Protein 8AY4 (pdb70)

Solvent-accessible surface area: 33310 Å² total; per-residue (Å²): 94,99,4,66,63,25,84,46,22,116,102,110,142,74,162,86,68,80,14,50,23,17,5,4,28,13,108,27,2,22,79,93,6,39,61,42,33,114,26,196,105,74,129,20,69,29,63,25,49,34,0,6,6,17,19,8,4,6,60,8,15,25,8,34,76,19,122,13,95,2,32,71,110,73,2,70,113,103,0,44,36,61,28,56,46,14,40,18,25,37,5,102,8,6,4,13,7,5,11,0,0,0,2,16,7,12,5,16,24,2,1,29,10,51,35,61,61,88,26,188,84,32,34,122,1,22,2,1,4,1,26,5,42,76,85,17,74,78,3,110,18,3,76,20,146,6,18,136,38,85,132,40,20,31,46,99,16,69,101,70,69,61,97,13,54,24,7,23,5,2,35,10,152,6,4,0,29,17,18,4,20,0,0,6,54,100,126,32,134,83,2,0,0,30,13,43,34,97,36,16,19,26,2,5,29,0,38,31,114,146,41,149,34,107,0,40,3,27,3,97,9,41,6,6,0,22,106,16,72,1,10,4,20,4,2,12,0,5,17,34,11,17,48,2,42,49,1,2,3,58,58,96,140,134,62,30,106,18,22,12,87,67,32,128,96,16,42,72,53,98,127,60,152,45,91,73,28,96,28,94,29,83,6,136,49,6,28,98,19,58,39,0,68,55,51,188,21,91,78,40,49,122,178,35,43,77,31,171,69,199,27,36,100,22,76,77,54,0,13,61,11,30,75,9,70,85,18,84,2,25,77,84,21,82,0,4,2,3,0,4,3,7,0,1,83,109,22,34,75,1,0,78,21,3,29,98,26,121,39,0,21,6,2,5,7,2,12,2,50,2,103,34,53,147,69,8,3,1,6,0,6,3,0,0,2,2,0,2,1,3,0,1,32,69,37,20,106,24,20,5,13,49,103,37,1,11,23,2,42,97,12,11,69,6,92,98,112,123,64,136,57,71,54,63,10,1,10,44,49,14,1,0,4,2,0,0,0,6,1,0,2,5,3,16,2,14,14,2,7,0,3,16,34,24,5,45,6,0,15,2,25,0,2,19,7,2,0,32,20,11,13,17,9,22,7,0,0,10,2,0,5,4,2,4,7,1,0,34,3,59,20,67,57,104,107,103,49,7,83,3,35,2,12,6,0,0,1,23,0,1,1,6,39,79,108,77,82,68,166,124,150,130,128,187,140,88,126,55,67,55,90,42,88,50,62,13,93,123,42,10,72,23,22,33,79,236,87,127,33,45,143,89,19,94,10,13,5,102,10,105,6,0,14,67,4,2,59,30,10,0,1,9,2,0,7,2,17,113,103,76,24,90,18,22,25,0,1,0,12,52,5,71,5,92,67,128,27,71,68,42,24,1,0,12,56,8,2,7,10,11,68,2,13,4,3,2,4,4,2,4,4,0,0,8,0,44,47,10,8,1,8,14,2,11,0,6,6,9,2,0,0,18,37,0,76,12,96,6,4,1,1,7,14,56,43,88,118,83,28,10,115,69,75,125,54,2,102,156,16,56,50,24,73,1,108,14,30,167,78,6,0,3,3,9,4,15,16,53,110,17,118,67,131,40,39,62,0,48,20,67,252,51,52,3,0,36,8,0,0,5,8,54,51,100,3,80,35,40,107,143,6,6,104,39,1,39,2,5,5,4,5,0,1,1,98,21,1,0,0,90,89,16,69,91,17,111,20,29,122,72,74,63,100,11,50,116,101,113,41,119,209,38,132,115,126,98,111,73,166,56,181,47,90,32,2,40,17,38,41,198,97

B-factor: mean 170.9, std 26.36, range [111.95, 255.02]

GO terms:
  GO:0039606 symbiont-mediated suppression of host translation initiation (P, IDA)
  GO:0039520 symbiont-mediated activation of host autophagy (P, IDA)

Sequence (781 aa):
LVVPNINSSNPTTSNSAPALDAAETGHTSSVQPEDVIETRYVQTSQTRDEMSLESFLGRSGCIHESKLEVTLANYNKENFTVWAINLQEMAQIRRKFELFTYTRFDSEITLVPCISALSQDIGHITMQYMYVPPGAPVPNSRDDYAWQSGTNASVFWQHGQAYPRFSLPFLSVASAYYMFYDGYDEQDQNYGTANTNNMGSLCSRIVTEKHIHKVHIMTRIYHKAKHVKAWCPRPPRALEYTRAHRTNFKIEDRSIQTAIVTRPIITTARIIQITRGDSTITSQDVANAIVAYGVWPHYLSSKDASAIDKPSQPDTSSNRFYTLRSVTWSSSSKGWWWKLPDALKDMGIFGENMFYHYLGRSGYTIHVQCNASKFHQGTLIVALIPEHQIASALHGNVNVGYNYTHPGETGREVKAETRLNPDLQPTEEYWLNFDGTLLGNITIFPHQFINLRSNNSATIIAPYVNAVPMDSMRSHNNWSLVIIPICPLETSSAINTIPITISISPMCAEFSGARAKRQGLPVFITPGSGQFLTTDDFQSPCALPWYHPTKEISIPGEVKNLVEICQVDSLVPINNTDTYINSENMYSVVLQSSINAPDKIFSIRTDVASQPLATTLIGEISSYFTHWTGSLRFSFMFCGTANTTVKLLLAYTPPGIAEPTTRKDAMLGTHVIWDVGLQSTISMVVPWISASHYRNTSPGRSTSGYITCWYQTRLVIPPQTPPTARLLCFVSGCKDFCLRMARDTNLHLQSGAIAQAQVSRQNYFNINYFKDAASNGASKL

Nearest PDB structures (foldseek):
  9fx1-assembly1_B  TM=9.836E-01  e=2.602E-42  Human rhinovirus 89 ATCC VR-1199
  4gb3-assembly1_2  TM=9.377E-01  e=4.403E-32  Coxsackievirus B3
  7vxh-assembly1_B  TM=9.454E-01  e=1.351E-31  Coxsackievirus B3
  7vy0-assembly1_B  TM=9.557E-01  e=3.276E-31  Coxsackievirus B3
  7dpf-assembly1_2  TM=9.437E-01  e=3.088E-31  Coxsackievirus B1

InterPro domains:
  IPR000081 Peptidase C3, picornavirus core protein 2A [PF00947] (866-991)
  IPR000199 Peptidase C3A/C3B, picornaviral [PF00548] (1508-1673)
  IPR000605 Helicase, superfamily 3, single-stranded DNA/RNA virus [PF00910] (1207-1304)
  IPR001205 RNA-directed RNA polymerase, C-terminal domain [PF00680] (1786-2126)
  IPR001676 Picornavirus capsid [PF00073] (93-301)
  IPR001676 Picornavirus capsid [PF00073] (359-522)
  IPR001676 Picornavirus capsid [PF00073] (615-770)
  IPR002527 Picornavirus 2B protein [PF01552] (992-1088)
  IPR003138 Picornavirus coat protein VP4 [PF02226] (2-69)
  IPR007094 RNA-directed RNA polymerase, catalytic domain [PS50507] (1918-2031)
  IPR009003 Peptidase S1, PA clan [SSF50494] (851-988)
  IPR009003 Peptidase S1, PA clan [SSF50494] (1502-1691)
  IPR014759 Helicase, superfamily 3, single-stranded RNA virus [PS51218] (1181-1343)
  IPR014838 Poliovirus 3A protein-like [PF08727] (1406-1458)
  IPR027417 P-loop containing nucleoside triphosphate hydrolase [G3DSA:3.40.50.300] (1124-1259)
  IPR027417 P-loop containing nucleoside triphosphate hydrolase [SSF52540] (1108-1326)
  IPR029053 Viral coat protein subunit [G3DSA:2.60.120.20] (1-330)
  IPR029053 Viral coat protein subunit [G3DSA:2.60.120.20] (331-567)
  IPR029053 Viral coat protein subunit [G3DSA:2.60.120.20] (568-853)
  IPR033703 Picornavirus/Calicivirus coat protein [cd00205] (125-329)

Organism: Human rhinovirus 2 (NCBI:txid12130)

Structure (mmCIF, N/CA/C/O backbone):
data_8AY4
#
_entry.id   8AY4
#
loop_
_entity.id
_entity.type
_entity.pdbx_description
1 polymer 'Capsid protein VP1'
2 polymer 'Capsid protein VP2'
3 polymer 'Capsid protein VP3'
4 polymer 'Capsid protein VP4'
#
loop_
_atom_site.group_PDB
_atom_site.id
_atom_site.type_symbol
_atom_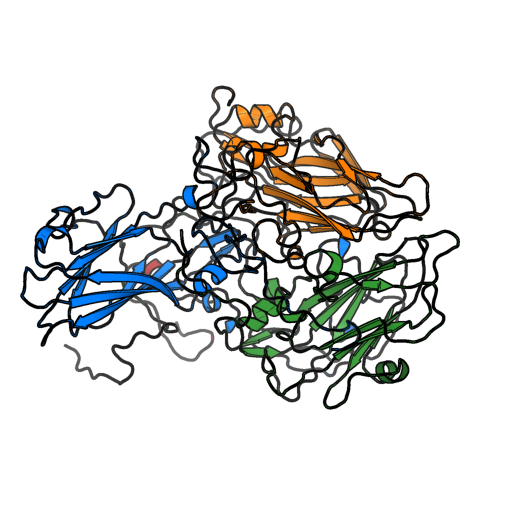site.label_atom_id
_atom_site.label_alt_id
_atom_site.label_comp_id
_atom_site.label_asym_id
_atom_site.label_entity_id
_atom_site.label_seq_id
_atom_site.pdbx_PDB_ins_code
_atom_site.Cartn_x
_atom_site.Cartn_y
_atom_site.Cartn_z
_atom_site.occupancy
_atom_site.B_iso_or_equiv
_atom_site.auth_seq_id
_atom_site.auth_comp_id
_atom_site.auth_asym_id
_atom_site.auth_atom_id
_atom_site.pdbx_PDB_model_num
ATOM 1 N N . LEU A 1 1 ? 323.386 229.620 377.676 1.00 225.86 1 LEU A N 1
ATOM 2 C CA . LEU A 1 1 ? 324.813 229.541 377.278 1.00 225.86 1 LEU A CA 1
ATOM 3 C C . LEU A 1 1 ? 325.182 228.114 376.897 1.00 225.86 1 LEU A C 1
ATOM 4 O O . LEU A 1 1 ? 325.031 227.199 377.701 1.00 225.86 1 LEU A O 1
ATOM 22 N N . VAL A 1 2 ? 325.666 227.898 375.676 1.00 248.39 2 VAL A N 1
ATOM 23 C CA . VAL A 1 2 ? 325.865 226.551 375.101 1.00 248.39 2 VAL A CA 1
ATOM 24 C C . VAL A 1 2 ? 327.275 226.332 374.556 1.00 248.39 2 VAL A C 1
ATOM 25 O O . VAL A 1 2 ? 327.915 227.258 374.062 1.00 248.39 2 VAL A O 1
ATOM 38 N N . VAL A 1 3 ? 327.741 225.081 374.585 1.00 250.93 3 VAL A N 1
ATOM 39 C CA . VAL A 1 3 ? 328.868 224.653 373.744 1.00 250.93 3 VAL A CA 1
ATOM 40 C C . VAL A 1 3 ? 328.564 224.926 372.275 1.00 250.93 3 VAL A C 1
ATOM 41 O O . VAL A 1 3 ? 327.400 224.930 371.879 1.00 250.93 3 VAL A O 1
ATOM 54 N N . PRO A 1 4 ? 329.577 225.106 371.430 1.00 245.88 4 PRO A N 1
ATOM 55 C CA . PRO A 1 4 ? 329.372 225.027 369.994 1.00 245.88 4 PRO A CA 1
ATOM 56 C C . PRO A 1 4 ? 329.014 223.597 369.573 1.00 245.88 4 PRO A C 1
ATOM 57 O O . PRO A 1 4 ? 329.293 222.640 370.294 1.00 245.88 4 PRO A O 1
ATOM 68 N N . ASN A 1 5 ? 328.492 223.433 368.358 1.00 255.02 5 ASN A N 1
ATOM 69 C CA . ASN A 1 5 ? 328.555 222.148 367.665 1.00 255.02 5 ASN A CA 1
ATOM 70 C C . ASN A 1 5 ? 330.023 221.728 367.469 1.00 255.02 5 ASN A C 1
ATOM 71 O O . ASN A 1 5 ? 330.921 222.569 367.467 1.00 255.02 5 ASN A O 1
ATOM 82 N N . ILE A 1 6 ? 330.279 220.453 367.210 1.00 230.40 6 ILE A N 1
ATOM 83 C CA . ILE A 1 6 ? 331.578 219.968 366.743 1.00 230.40 6 ILE A CA 1
ATOM 84 C C . ILE A 1 6 ? 331.476 219.632 365.258 1.00 230.40 6 ILE A C 1
ATOM 85 O O . ILE A 1 6 ? 330.504 219.022 364.814 1.00 230.40 6 ILE A O 1
ATOM 101 N N . ASN A 1 7 ? 332.435 220.075 364.461 1.00 229.75 7 ASN A N 1
ATOM 102 C CA . ASN A 1 7 ? 332.413 219.860 363.024 1.00 229.75 7 ASN A CA 1
ATOM 103 C C . ASN A 1 7 ? 332.836 218.422 362.676 1.00 229.75 7 ASN A C 1
ATOM 104 O O . ASN A 1 7 ? 333.387 217.694 363.505 1.00 229.75 7 ASN A O 1
ATOM 115 N N . SER A 1 8 ? 332.634 218.001 361.429 1.00 225.96 8 SER A N 1
ATOM 116 C CA . SER A 1 8 ? 333.421 216.882 360.917 1.00 225.96 8 SER A CA 1
ATOM 117 C C . SER A 1 8 ? 334.884 217.300 360.825 1.00 225.96 8 SER A C 1
ATOM 118 O O . SER A 1 8 ? 335.179 218.420 360.412 1.00 225.96 8 SER A O 1
ATOM 126 N N . SER A 1 9 ? 335.806 216.404 361.146 1.00 209.50 9 SER A N 1
ATOM 127 C CA . SER A 1 9 ? 337.245 216.644 361.037 1.00 209.50 9 SER A CA 1
ATOM 128 C C . SER A 1 9 ? 337.860 215.683 360.030 1.00 209.50 9 SER A C 1
ATOM 129 O O . SER A 1 9 ? 337.723 214.468 360.174 1.00 209.50 9 SER A O 1
ATOM 137 N N . ASN A 1 10 ? 338.516 216.203 358.994 1.00 205.38 10 ASN A N 1
ATOM 138 C CA . ASN A 1 10 ? 339.093 215.359 357.953 1.00 205.38 10 ASN A CA 1
ATOM 139 C C . ASN A 1 10 ? 340.303 214.586 358.493 1.00 205.38 10 ASN A C 1
ATOM 140 O O . ASN A 1 10 ? 341.129 215.164 359.197 1.00 205.38 10 ASN A O 1
ATOM 151 N N . PRO A 1 11 ? 340.466 213.307 358.141 1.00 207.41 11 PRO A N 1
ATOM 152 C CA . PRO A 1 11 ? 341.675 212.569 358.446 1.00 207.41 11 PRO A CA 1
ATOM 153 C C . PRO A 1 11 ? 342.827 213.125 357.617 1.00 207.41 11 PRO A C 1
ATOM 154 O O . PRO A 1 11 ? 342.786 213.108 356.389 1.00 207.41 11 PRO A O 1
ATOM 165 N N . THR A 1 12 ? 343.857 213.628 358.282 1.00 219.87 12 THR A N 1
ATOM 166 C CA . THR A 1 12 ? 345.011 214.288 357.657 1.00 219.87 12 THR A CA 1
ATOM 167 C C . THR A 1 12 ? 346.254 214.156 358.538 1.00 219.87 12 THR A C 1
ATOM 168 O O . THR A 1 12 ? 346.163 213.823 359.722 1.00 219.87 12 THR A O 1
ATOM 179 N N . THR A 1 13 ? 347.421 214.450 357.963 1.00 205.78 13 THR A N 1
ATOM 180 C CA . THR A 1 13 ? 348.649 214.812 358.691 1.00 205.78 13 THR A CA 1
ATOM 181 C C . THR A 1 13 ? 349.382 215.910 357.918 1.00 205.78 13 THR A C 1
ATOM 182 O O . THR A 1 13 ? 349.195 216.063 356.710 1.00 205.78 13 THR A O 1
ATOM 193 N N . SER A 1 14 ? 350.185 216.713 358.615 1.00 214.77 14 SER A N 1
ATOM 194 C CA . SER A 1 14 ? 350.847 217.911 358.079 1.00 214.77 14 SER A CA 1
ATOM 195 C C . SER A 1 14 ? 352.012 218.366 358.954 1.00 214.77 14 SER A C 1
ATOM 196 O O . SER A 1 14 ? 352.113 217.981 360.117 1.00 214.77 14 SER A O 1
ATOM 204 N N . ASN A 1 15 ? 352.887 219.217 358.418 1.00 227.06 15 ASN A N 1
ATOM 205 C CA . ASN A 1 15 ? 353.970 219.843 359.184 1.00 227.06 15 ASN A CA 1
ATOM 206 C C . ASN A 1 15 ? 353.422 220.744 360.298 1.00 227.06 15 ASN A C 1
ATOM 207 O O . ASN A 1 15 ? 353.931 220.755 361.419 1.00 227.06 15 ASN A O 1
ATOM 218 N N . SER A 1 16 ? 352.352 221.476 360.001 1.00 233.10 16 SER A N 1
ATOM 219 C CA . SER A 1 16 ? 351.531 222.116 361.015 1.00 233.10 16 SER A CA 1
ATOM 220 C C . SER A 1 16 ? 350.873 221.050 361.883 1.00 233.10 16 SER A C 1
ATOM 221 O O . SER A 1 16 ? 350.256 220.120 361.367 1.00 233.10 16 SER A O 1
ATOM 229 N N . ALA A 1 17 ? 351.001 221.180 363.199 1.00 217.54 17 ALA A N 1
ATOM 230 C CA . ALA A 1 17 ? 350.354 220.308 364.170 1.00 217.54 17 ALA A CA 1
ATOM 231 C C . ALA A 1 17 ? 350.289 221.019 365.531 1.00 217.54 17 ALA A C 1
ATOM 232 O O . ALA A 1 17 ? 351.327 221.471 366.019 1.00 217.54 17 ALA A O 1
ATOM 239 N N . PRO A 1 18 ? 349.110 221.131 366.162 1.00 218.96 18 PRO A N 1
ATOM 240 C CA . PRO A 1 18 ? 348.947 221.829 367.430 1.00 218.96 18 PRO A CA 1
ATOM 241 C C . PRO A 1 18 ? 348.955 220.898 368.647 1.00 218.96 18 PRO A C 1
ATOM 242 O O . PRO A 1 18 ? 348.948 221.394 369.766 1.00 218.96 18 PRO A O 1
ATOM 253 N N . ALA A 1 19 ? 348.962 219.573 368.482 1.00 198.27 19 ALA A N 1
ATOM 254 C CA . ALA A 1 19 ? 348.895 218.606 369.586 1.00 198.27 19 ALA A CA 1
ATOM 255 C C . ALA A 1 19 ? 350.019 218.727 370.635 1.00 198.27 19 ALA A C 1
ATOM 256 O O . ALA A 1 19 ? 349.897 218.230 371.754 1.00 198.27 19 ALA A O 1
ATOM 263 N N . LEU A 1 20 ? 351.128 219.366 370.270 1.00 211.37 20 LEU A N 1
ATOM 264 C CA . LEU A 1 20 ? 352.261 219.624 371.142 1.00 211.37 20 LEU A CA 1
ATOM 265 C C . LEU A 1 20 ? 352.129 221.014 371.771 1.00 211.37 20 LEU A C 1
ATOM 266 O O . LEU A 1 20 ? 351.715 221.956 371.099 1.00 211.37 20 LEU A O 1
ATOM 282 N N . ASP A 1 21 ? 352.543 221.178 373.027 1.00 214.88 21 ASP A N 1
ATOM 283 C CA . ASP A 1 21 ? 352.577 222.494 373.686 1.00 214.88 21 ASP A CA 1
ATOM 284 C C . ASP A 1 21 ? 353.620 222.591 374.821 1.00 214.88 21 ASP A C 1
ATOM 285 O O . ASP A 1 21 ? 354.410 221.676 375.040 1.00 214.88 21 ASP A O 1
ATOM 294 N N . ALA A 1 22 ? 353.648 223.733 375.512 1.00 208.94 22 ALA A N 1
ATOM 295 C CA . ALA A 1 22 ? 354.437 223.976 376.714 1.00 208.94 22 ALA A CA 1
ATOM 296 C C . ALA A 1 22 ? 353.502 224.273 377.887 1.00 208.94 22 ALA A C 1
ATOM 297 O O . ALA A 1 22 ? 353.169 225.436 378.139 1.00 208.94 22 ALA A O 1
ATOM 304 N N . ALA A 1 23 ? 353.046 223.261 378.615 1.00 188.67 23 ALA A N 1
ATOM 305 C CA . ALA A 1 23 ? 352.164 223.485 379.753 1.00 188.67 23 ALA A CA 1
ATOM 306 C C . ALA A 1 23 ? 352.789 224.475 380.748 1.00 188.67 23 ALA A C 1
ATOM 307 O O . ALA A 1 23 ? 352.100 225.295 381.346 1.00 188.67 23 ALA A O 1
ATOM 314 N N . GLU A 1 24 ? 354.115 224.483 380.829 1.00 191.61 24 GLU A N 1
ATOM 315 C CA . GLU A 1 24 ? 354.922 225.407 381.624 1.00 191.61 24 GLU A CA 1
ATOM 316 C C . GLU A 1 24 ? 354.619 226.881 381.389 1.00 191.61 24 GLU A C 1
ATOM 317 O O . GLU A 1 24 ? 354.891 227.690 382.270 1.00 191.61 24 GLU A O 1
ATOM 329 N N . THR A 1 25 ? 354.057 227.233 380.231 1.00 200.74 25 THR A N 1
ATOM 330 C CA . THR A 1 25 ? 353.534 228.575 379.953 1.00 200.74 25 THR A CA 1
ATOM 331 C C . THR A 1 25 ? 352.557 229.058 381.012 1.00 200.74 25 THR A C 1
ATOM 332 O O . THR A 1 25 ? 352.384 230.264 381.159 1.00 200.74 25 THR A O 1
ATOM 343 N N . GLY A 1 26 ? 351.875 228.139 381.690 1.00 192.39 26 GLY A N 1
ATOM 344 C CA . GLY A 1 26 ? 350.704 228.413 382.508 1.00 192.39 26 GLY A CA 1
ATOM 345 C C . GLY A 1 26 ? 349.395 228.318 381.732 1.00 192.39 26 GLY A C 1
ATOM 346 O O . GLY A 1 26 ? 348.349 228.033 382.309 1.00 192.39 26 GLY A O 1
ATOM 350 N N . HIS A 1 27 ? 349.427 228.540 380.422 1.00 208.07 27 HIS A N 1
ATOM 351 C CA . HIS A 1 27 ? 348.229 228.470 379.609 1.00 208.07 27 HIS A CA 1
ATOM 352 C C . HIS A 1 27 ? 347.738 227.027 379.525 1.00 208.07 27 HIS A C 1
ATOM 353 O O . HIS A 1 27 ? 348.547 226.099 379.510 1.00 208.07 27 HIS A O 1
ATOM 367 N N . THR A 1 28 ? 346.425 226.810 379.444 1.00 212.30 28 THR A N 1
ATOM 368 C CA . THR A 1 28 ? 345.917 225.457 379.197 1.00 212.30 28 THR A CA 1
ATOM 369 C C . THR A 1 28 ? 346.424 224.919 377.855 1.00 212.30 28 THR A C 1
ATOM 370 O O . THR A 1 28 ? 346.621 225.660 376.892 1.00 212.30 28 THR A O 1
ATOM 381 N N . SER A 1 29 ? 346.642 223.614 377.821 1.00 207.36 29 SER A N 1
ATOM 382 C CA . SER A 1 29 ? 347.173 222.802 376.737 1.00 207.36 29 SER A CA 1
ATOM 383 C C . SER A 1 29 ? 346.320 222.730 375.477 1.00 207.36 29 SER A C 1
ATOM 384 O O . SER A 1 29 ? 345.154 223.119 375.482 1.00 207.36 29 SER A O 1
ATOM 392 N N . SER A 1 30 ? 346.917 222.172 374.413 1.00 221.08 30 SER A N 1
ATOM 393 C CA . SER A 1 30 ? 346.373 222.048 373.051 1.00 221.08 30 SER A CA 1
ATOM 394 C C . SER A 1 30 ? 344.880 221.772 373.052 1.00 221.08 30 SER A C 1
ATOM 395 O O . SER A 1 30 ? 344.396 220.768 373.570 1.00 221.08 30 SER A O 1
ATOM 403 N N . VAL A 1 31 ? 344.136 222.742 372.553 1.00 202.62 31 VAL A N 1
ATOM 404 C CA . VAL A 1 31 ? 342.774 222.912 373.038 1.00 202.62 31 VAL A CA 1
ATOM 405 C C . VAL A 1 31 ? 341.775 221.964 372.377 1.00 202.62 31 VAL A C 1
ATOM 406 O O . VAL A 1 31 ? 340.780 221.609 373.004 1.00 202.62 31 VAL A O 1
ATOM 419 N N . GLN A 1 32 ? 342.022 221.535 371.147 1.00 215.45 32 GLN A N 1
ATOM 420 C CA . GLN A 1 32 ? 340.936 221.181 370.236 1.00 215.45 32 GLN A CA 1
ATOM 421 C C . GLN A 1 32 ? 340.754 219.663 370.071 1.00 215.45 32 GLN A C 1
ATOM 422 O O . GLN A 1 32 ? 341.725 218.957 369.811 1.00 215.45 32 GLN A O 1
ATOM 436 N N . PRO A 1 33 ? 339.526 219.128 370.177 1.00 206.11 33 PRO A N 1
ATOM 437 C CA . PRO A 1 33 ? 339.290 217.688 370.137 1.00 206.11 33 PRO A CA 1
ATOM 438 C C . PRO A 1 33 ? 339.305 217.155 368.711 1.00 206.11 33 PRO A C 1
ATOM 439 O O . PRO A 1 33 ? 339.829 216.079 368.451 1.00 206.11 33 PRO A O 1
ATOM 450 N N . GLU A 1 34 ? 338.813 217.943 367.755 1.00 225.59 34 GLU A N 1
ATOM 451 C CA . GLU A 1 34 ? 338.851 217.618 366.327 1.00 225.59 34 GLU A CA 1
ATOM 452 C C . GLU A 1 34 ? 340.274 217.433 365.790 1.00 225.59 34 GLU A C 1
ATOM 453 O O . GLU A 1 34 ? 340.438 216.932 364.684 1.00 225.59 34 GLU A O 1
ATOM 465 N N . ASP A 1 35 ? 341.309 217.839 366.526 1.00 230.80 35 ASP A N 1
ATOM 466 C CA . ASP A 1 35 ? 342.676 217.718 366.040 1.00 230.80 35 ASP A CA 1
ATOM 467 C C . ASP A 1 35 ? 343.140 216.265 365.914 1.00 230.80 35 ASP A C 1
ATOM 468 O O . ASP A 1 35 ? 343.843 215.928 364.970 1.00 230.80 35 ASP A O 1
ATOM 477 N N . VAL A 1 36 ? 342.750 215.395 366.843 1.00 209.76 36 VAL A N 1
ATOM 478 C CA . VAL A 1 36 ? 343.264 214.013 366.894 1.00 209.76 36 VAL A CA 1
ATOM 479 C C . VAL A 1 36 ? 342.197 212.956 366.676 1.00 209.76 36 VAL A C 1
ATOM 480 O O . VAL A 1 36 ? 342.492 211.767 366.714 1.00 209.76 36 VAL A O 1
ATOM 493 N N . ILE A 1 37 ? 340.965 213.369 366.403 1.00 199.16 37 ILE A N 1
ATOM 494 C CA . ILE A 1 37 ? 339.906 212.481 365.942 1.00 199.16 37 ILE A CA 1
ATOM 495 C C . ILE A 1 37 ? 339.358 213.006 364.628 1.00 199.16 37 ILE A C 1
ATOM 496 O O . ILE A 1 37 ? 338.939 214.152 364.511 1.00 199.16 37 ILE A O 1
ATOM 512 N N . GLU A 1 38 ? 339.293 212.132 363.642 1.00 198.47 38 GLU A N 1
ATOM 513 C CA . GLU A 1 38 ? 338.547 212.348 362.415 1.00 198.47 38 GLU A CA 1
ATOM 514 C C . GLU A 1 38 ? 337.039 212.228 362.712 1.00 198.47 38 GLU A C 1
ATOM 515 O O . GLU A 1 38 ? 336.412 211.194 362.513 1.00 198.47 38 GLU A O 1
ATOM 527 N N . THR A 1 39 ? 336.465 213.272 363.304 1.00 209.38 39 THR A N 1
ATOM 528 C CA . THR A 1 39 ? 335.075 213.329 363.772 1.00 209.38 39 THR A CA 1
ATOM 529 C C . THR A 1 39 ? 334.058 213.387 362.647 1.00 209.38 39 THR A C 1
ATOM 530 O O . THR A 1 39 ? 334.328 213.947 361.585 1.00 209.38 39 THR A O 1
ATOM 541 N N . ARG A 1 40 ? 332.840 212.901 362.903 1.00 218.01 40 ARG A N 1
ATOM 542 C CA . ARG A 1 40 ? 331.643 213.362 362.183 1.00 218.01 40 ARG A CA 1
ATOM 543 C C . ARG A 1 40 ? 331.160 214.658 362.831 1.00 218.01 40 ARG A C 1
ATOM 544 O O . ARG A 1 40 ? 331.348 214.855 364.025 1.00 218.01 40 ARG A O 1
ATOM 565 N N . TYR A 1 41 ? 330.506 215.520 362.062 1.00 224.59 41 TYR A N 1
ATOM 566 C CA . TYR A 1 41 ? 329.782 216.679 362.576 1.00 224.59 41 TYR A CA 1
ATOM 567 C C . TYR A 1 41 ? 328.716 216.218 363.562 1.00 224.59 41 TYR A C 1
ATOM 568 O O . TYR A 1 41 ? 327.899 215.363 363.231 1.00 224.59 41 TYR A O 1
ATOM 586 N N . VAL A 1 42 ? 328.670 216.803 364.749 1.00 221.42 42 VAL A N 1
ATOM 587 C CA . VAL A 1 42 ? 327.620 216.515 365.718 1.00 221.42 42 VAL A CA 1
ATOM 588 C C . VAL A 1 42 ? 327.092 217.806 366.290 1.00 221.42 42 VAL A C 1
ATOM 589 O O . VAL A 1 42 ? 327.853 218.702 366.654 1.00 221.42 42 VAL A O 1
ATOM 602 N N . GLN A 1 43 ? 325.773 217.888 366.424 1.00 234.83 43 GLN A N 1
ATOM 603 C CA . GLN A 1 43 ? 325.120 218.957 367.155 1.00 234.83 43 GLN A CA 1
ATOM 604 C C . GLN A 1 43 ? 325.332 218.773 368.657 1.00 234.83 43 GLN A C 1
ATOM 605 O O . GLN A 1 43 ? 324.414 218.459 369.410 1.00 234.83 43 GLN A O 1
ATOM 619 N N . THR A 1 44 ? 326.571 218.940 369.104 1.00 236.90 44 THR A N 1
ATOM 620 C CA . THR A 1 44 ? 326.901 219.107 370.515 1.00 236.90 44 THR A CA 1
ATOM 621 C C . THR A 1 44 ? 326.239 220.386 370.970 1.00 236.90 44 THR A C 1
ATOM 622 O O . THR A 1 44 ? 326.522 221.467 370.471 1.00 236.90 44 THR A O 1
ATOM 633 N N . SER A 1 45 ? 325.250 220.222 371.833 1.00 232.47 45 SER A N 1
ATOM 634 C CA . SER A 1 45 ? 324.143 221.155 372.023 1.00 232.47 45 SER A CA 1
ATOM 635 C C . SER A 1 45 ? 323.556 220.979 373.419 1.00 232.47 45 SER A C 1
ATOM 636 O O . SER A 1 45 ? 322.348 220.891 373.623 1.00 232.47 45 SER A O 1
ATOM 644 N N . GLN A 1 46 ? 324.447 220.856 374.392 1.00 226.26 46 GLN A N 1
ATOM 645 C CA . GLN A 1 46 ? 324.122 220.624 375.788 1.00 226.26 46 GLN A CA 1
ATOM 646 C C . GLN A 1 46 ? 324.431 221.912 376.549 1.00 226.26 46 GLN A C 1
ATOM 647 O O . GLN A 1 46 ? 325.548 222.421 376.492 1.00 226.26 46 GLN A O 1
ATOM 661 N N . THR A 1 47 ? 323.429 222.493 377.199 1.00 221.99 47 THR A N 1
ATOM 662 C CA . THR A 1 47 ? 323.599 223.795 377.842 1.00 221.99 47 THR A CA 1
ATOM 663 C C . THR A 1 47 ? 324.428 223.704 379.109 1.00 221.99 47 THR A C 1
ATOM 664 O O . THR A 1 47 ? 324.297 222.768 379.892 1.00 221.99 47 THR A O 1
ATOM 675 N N . ARG A 1 48 ? 325.237 224.731 379.337 1.00 225.72 48 ARG A N 1
ATOM 676 C CA . ARG A 1 48 ? 326.055 224.890 380.540 1.00 225.72 48 ARG A CA 1
ATOM 677 C C . ARG A 1 48 ? 325.307 225.624 381.649 1.00 225.72 48 ARG A C 1
ATOM 678 O O . ARG A 1 48 ? 325.887 225.922 382.681 1.00 225.72 48 ARG A O 1
ATOM 699 N N . ASP A 1 49 ? 324.032 225.940 381.471 1.00 223.05 49 ASP A N 1
ATOM 700 C CA . ASP A 1 49 ? 323.314 226.818 382.399 1.00 223.05 49 ASP A CA 1
ATOM 701 C C . ASP A 1 49 ? 323.202 226.256 383.825 1.00 223.05 49 ASP A C 1
ATOM 702 O O . ASP A 1 49 ? 323.372 227.013 384.775 1.00 223.05 49 ASP A O 1
ATOM 711 N N . GLU A 1 50 ? 323.037 224.946 384.040 1.00 221.39 50 GLU A N 1
ATOM 712 C CA . GLU A 1 50 ? 323.112 224.405 385.413 1.00 221.39 50 GLU A CA 1
ATOM 713 C C . GLU A 1 50 ? 324.487 224.652 386.039 1.00 221.39 50 GLU A C 1
ATOM 714 O O . GLU A 1 50 ? 324.620 224.801 387.248 1.00 221.39 50 GLU A O 1
ATOM 726 N N . MET A 1 51 ? 325.514 224.746 385.213 1.00 208.94 51 MET A N 1
ATOM 727 C CA . MET A 1 51 ? 326.878 225.009 385.632 1.00 208.94 51 MET A CA 1
ATOM 728 C C . MET A 1 51 ? 327.110 226.502 385.913 1.00 208.94 51 MET A C 1
ATOM 729 O O . MET A 1 51 ? 328.218 226.897 386.261 1.00 208.94 51 MET A O 1
ATOM 743 N N . SER A 1 52 ? 326.097 227.357 385.762 1.00 207.54 52 SER A N 1
ATOM 744 C CA . SER A 1 52 ? 326.210 228.783 386.070 1.00 207.54 52 SER A CA 1
ATOM 745 C C . SER A 1 52 ? 326.403 229.029 387.560 1.00 207.54 52 SER A C 1
ATOM 746 O O . SER A 1 52 ? 325.974 228.248 388.405 1.00 207.54 52 SER A O 1
ATOM 754 N N . LEU A 1 53 ? 326.993 230.162 387.918 1.00 201.11 53 LEU A N 1
ATOM 755 C CA . LEU A 1 53 ? 327.163 230.526 389.323 1.00 201.11 53 LEU A CA 1
ATOM 756 C C . LEU A 1 53 ? 325.820 230.791 390.010 1.00 201.11 53 LEU A C 1
ATOM 757 O O . LEU A 1 53 ? 325.587 230.300 391.115 1.00 201.11 53 LEU A O 1
ATOM 773 N N . GLU A 1 54 ? 324.896 231.467 389.330 1.00 209.41 54 GLU A N 1
ATOM 774 C CA . GLU A 1 54 ? 323.518 231.677 389.806 1.00 209.41 54 GLU A CA 1
ATOM 775 C C . GLU A 1 54 ? 322.725 230.353 389.928 1.00 209.41 54 GLU A C 1
ATOM 776 O O . GLU A 1 54 ? 321.649 230.302 390.521 1.00 209.41 54 GLU A O 1
ATOM 788 N N . SER A 1 55 ? 323.267 229.249 389.421 1.00 211.80 55 SER A N 1
ATOM 789 C CA . SER A 1 55 ? 322.843 227.901 389.772 1.00 211.80 55 SER A CA 1
ATOM 790 C C . SER A 1 55 ? 323.638 227.343 390.944 1.00 211.80 55 SER A C 1
ATOM 791 O O . SER A 1 55 ? 323.075 227.079 392.001 1.00 211.80 55 SER A O 1
ATOM 799 N N . PHE A 1 56 ? 324.946 227.152 390.787 1.00 189.84 56 PHE A N 1
ATOM 800 C CA . PHE A 1 56 ? 325.732 226.366 391.733 1.00 189.84 56 PHE A CA 1
ATOM 801 C C . PHE A 1 56 ? 325.785 226.990 393.123 1.00 189.84 56 PHE A C 1
ATOM 802 O O . PHE A 1 56 ? 325.464 226.333 394.110 1.00 189.84 56 PHE A O 1
ATOM 819 N N . LEU A 1 57 ? 326.10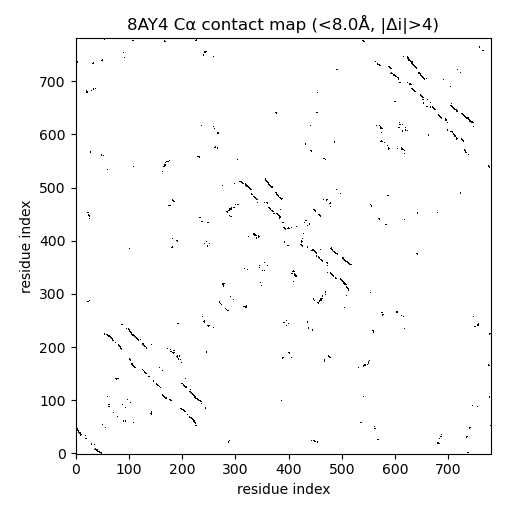6 228.278 393.224 1.00 180.42 57 LEU A N 1
ATOM 820 C CA . LEU A 1 57 ? 325.902 229.011 394.468 1.00 180.42 57 LEU A CA 1
ATOM 821 C C . LEU A 1 57 ? 324.411 229.119 394.747 1.00 180.42 57 LEU A C 1
ATOM 822 O O . LEU A 1 57 ? 323.979 228.803 395.853 1.00 180.42 57 LEU A O 1
ATOM 838 N N . GLY A 1 58 ? 323.638 229.462 393.719 1.00 179.42 58 GLY A N 1
ATOM 839 C CA . GLY A 1 58 ? 322.197 229.685 393.773 1.00 179.42 58 GLY A CA 1
ATOM 840 C C . GLY A 1 58 ? 321.318 228.456 393.969 1.00 179.42 58 GLY A C 1
ATOM 841 O O . GLY A 1 58 ? 320.235 228.388 393.402 1.00 179.42 58 GLY A O 1
ATOM 845 N N . ARG A 1 59 ? 321.712 227.546 394.856 1.00 170.70 59 ARG A N 1
ATOM 846 C CA . ARG A 1 59 ? 320.829 226.602 395.551 1.00 170.70 59 ARG A CA 1
ATOM 847 C C . ARG A 1 59 ? 321.061 226.762 397.050 1.00 170.70 59 ARG A C 1
ATOM 848 O O . ARG A 1 59 ? 322.203 226.918 397.471 1.00 170.70 59 ARG A O 1
ATOM 869 N N . SER A 1 60 ? 320.000 226.798 397.841 1.00 159.21 60 SER A N 1
ATOM 870 C CA . SER A 1 60 ? 320.099 226.986 399.283 1.00 159.21 60 SER A CA 1
ATOM 871 C C . SER A 1 60 ? 320.733 225.779 399.938 1.00 159.21 60 SER A C 1
ATOM 872 O O . SER A 1 60 ? 320.743 224.686 399.372 1.00 159.21 60 SER A O 1
ATOM 880 N N . GLY A 1 61 ? 321.234 225.973 401.146 1.00 151.24 61 GLY A N 1
ATOM 881 C CA . GLY A 1 61 ? 321.667 224.914 402.039 1.00 151.24 61 GLY A CA 1
ATOM 882 C C . GLY A 1 61 ? 321.653 225.411 403.476 1.00 151.24 61 GLY A C 1
ATOM 883 O O . GLY A 1 61 ? 321.530 226.609 403.724 1.00 151.24 61 GLY A O 1
ATOM 887 N N . CYS A 1 62 ? 321.733 224.488 404.428 1.00 134.77 62 CYS A N 1
ATOM 888 C CA . CYS A 1 62 ? 321.757 224.871 405.827 1.00 134.77 62 CYS A CA 1
ATOM 889 C C . CYS A 1 62 ? 323.094 225.534 406.173 1.00 134.77 62 CYS A C 1
ATOM 890 O O . CYS A 1 62 ? 324.108 225.262 405.532 1.00 134.77 62 CYS A O 1
ATOM 898 N N . ILE A 1 63 ? 323.091 226.395 407.184 1.00 136.70 63 ILE A N 1
ATOM 899 C CA . ILE A 1 63 ? 324.214 227.254 407.560 1.00 136.70 63 ILE A CA 1
ATOM 900 C C . ILE A 1 63 ? 324.648 227.024 409.004 1.00 136.70 63 ILE A C 1
ATOM 901 O O . ILE A 1 63 ? 325.837 227.019 409.299 1.00 136.70 63 ILE A O 1
ATOM 917 N N . HIS A 1 64 ? 323.688 226.868 409.910 1.00 123.35 64 HIS A N 1
ATOM 918 C CA . HIS A 1 64 ? 323.910 226.845 411.350 1.00 123.35 64 HIS A CA 1
ATOM 919 C C . HIS A 1 64 ? 322.702 226.234 412.078 1.00 123.35 64 HIS A C 1
ATOM 920 O O . HIS A 1 64 ? 321.638 226.034 411.491 1.00 123.35 64 HIS A O 1
ATOM 934 N N . GLU A 1 65 ? 322.864 225.899 413.351 1.00 128.99 65 GLU A N 1
ATOM 935 C CA . GLU A 1 65 ? 321.911 225.132 414.145 1.00 128.99 65 GLU A CA 1
ATOM 936 C C . GLU A 1 65 ? 321.592 225.808 415.482 1.00 128.99 65 GLU A C 1
ATOM 937 O O . GLU A 1 65 ? 322.283 225.607 416.479 1.00 128.99 65 GLU A O 1
ATOM 949 N N . SER A 1 66 ? 320.532 226.618 415.528 1.00 122.36 66 SER A N 1
ATOM 950 C CA . SER A 1 66 ? 320.116 227.315 416.751 1.00 122.36 66 SER A CA 1
ATOM 951 C C . SER A 1 66 ? 319.267 226.410 417.633 1.00 122.36 66 SER A C 1
ATOM 952 O O . SER A 1 66 ? 318.040 226.455 417.603 1.00 122.36 66 SER A O 1
ATOM 960 N N . LYS A 1 67 ? 319.941 225.550 418.387 1.00 129.03 67 LYS A N 1
ATOM 961 C CA . LYS A 1 67 ? 319.390 224.715 419.459 1.00 129.03 67 LYS A CA 1
ATOM 962 C C . LYS A 1 67 ? 319.308 225.514 420.760 1.00 129.03 67 LYS A C 1
ATOM 963 O O . LYS A 1 67 ? 320.283 226.147 421.155 1.00 129.03 67 LYS A O 1
ATOM 982 N N . LEU A 1 68 ? 318.172 225.440 421.446 1.00 127.04 68 LEU A N 1
ATOM 983 C CA . LEU A 1 68 ? 317.898 226.061 422.740 1.00 127.04 68 LEU A CA 1
ATOM 984 C C . LEU A 1 68 ? 317.037 225.141 423.609 1.00 127.04 68 LEU A C 1
ATOM 985 O O . LEU A 1 68 ? 316.136 224.478 423.101 1.00 127.04 68 LEU A O 1
ATOM 1001 N N . GLU A 1 69 ? 317.232 225.178 424.924 1.00 132.30 69 GLU A N 1
ATOM 1002 C CA . GLU A 1 69 ? 316.256 224.690 425.899 1.00 132.30 69 GLU A CA 1
ATOM 1003 C C . GLU A 1 69 ? 315.533 225.848 426.583 1.00 132.30 69 GLU A C 1
ATOM 1004 O O . GLU A 1 69 ? 316.156 226.790 427.065 1.00 132.30 69 GLU A O 1
ATOM 1016 N N . VAL A 1 70 ? 314.212 225.747 426.693 1.00 133.87 70 VAL A N 1
ATOM 1017 C CA . VAL A 1 70 ? 313.438 226.629 427.560 1.00 133.87 70 VAL A CA 1
ATOM 1018 C C . VAL A 1 70 ? 313.693 226.248 429.013 1.00 133.87 70 VAL A C 1
ATOM 1019 O O . VAL A 1 70 ? 313.144 225.288 429.546 1.00 133.87 70 VAL A O 1
ATOM 1032 N N . THR A 1 71 ? 314.546 227.026 429.656 1.00 139.97 71 THR A N 1
ATOM 1033 C CA . THR A 1 71 ? 314.804 227.014 431.093 1.00 139.97 71 THR A CA 1
ATOM 1034 C C . THR A 1 71 ? 313.589 227.532 431.845 1.00 139.97 71 THR A C 1
ATOM 1035 O O . THR A 1 71 ? 313.017 228.544 431.452 1.00 139.97 71 THR A O 1
ATOM 1046 N N . LEU A 1 72 ? 313.213 226.904 432.951 1.00 151.68 72 LEU A N 1
ATOM 1047 C CA . LEU A 1 72 ? 312.108 227.387 433.779 1.00 151.68 72 LEU A CA 1
ATOM 1048 C C . LEU A 1 72 ? 312.594 228.338 434.883 1.00 151.68 72 LEU A C 1
ATOM 1049 O O . LEU A 1 72 ? 312.091 229.452 435.005 1.00 151.68 72 LEU A O 1
ATOM 1065 N N . ALA A 1 73 ? 313.604 227.922 435.653 1.00 156.11 73 ALA A N 1
ATOM 1066 C CA . ALA A 1 73 ? 313.983 228.541 436.932 1.00 156.11 73 ALA A CA 1
ATOM 1067 C C . ALA A 1 73 ? 314.312 230.033 436.837 1.00 156.11 73 ALA A C 1
ATOM 1068 O O . ALA A 1 73 ? 314.018 230.796 437.754 1.00 156.11 73 ALA A O 1
ATOM 1075 N N . ASN A 1 74 ? 314.849 230.462 435.698 1.00 143.96 74 ASN A N 1
ATOM 1076 C CA . ASN A 1 74 ? 314.822 231.853 435.289 1.00 143.96 74 ASN A CA 1
ATOM 1077 C C . ASN A 1 74 ? 314.533 231.961 433.791 1.00 143.96 74 ASN A C 1
ATOM 1078 O O . ASN A 1 74 ? 315.381 232.340 432.980 1.00 143.96 74 ASN A O 1
ATOM 1089 N N . TYR A 1 75 ? 313.293 231.626 433.442 1.00 134.79 75 TYR A N 1
ATOM 1090 C CA . TYR A 1 75 ? 312.722 231.785 432.109 1.00 134.79 75 TYR A CA 1
ATOM 1091 C C . TYR A 1 75 ? 313.063 233.141 431.488 1.00 134.79 75 TYR A C 1
ATOM 1092 O O . TYR A 1 75 ? 313.445 233.241 430.325 1.00 134.79 75 TYR A O 1
ATOM 1110 N N . ASN A 1 76 ? 312.975 234.176 432.316 1.00 132.42 76 ASN A N 1
ATOM 1111 C CA . ASN A 1 76 ? 313.187 235.570 431.966 1.00 132.42 76 ASN A CA 1
ATOM 1112 C C . ASN A 1 76 ? 314.642 235.880 431.604 1.00 132.42 76 ASN A C 1
ATOM 1113 O O . ASN A 1 76 ? 314.896 236.772 430.804 1.00 132.42 76 ASN A O 1
ATOM 1124 N N . LYS A 1 77 ? 315.603 235.138 432.158 1.00 129.89 77 LYS A N 1
ATOM 1125 C CA . LYS A 1 77 ? 317.027 235.297 431.869 1.00 129.89 77 LYS A CA 1
ATOM 1126 C C . LYS A 1 77 ? 317.445 234.517 430.639 1.00 129.89 77 LYS A C 1
ATOM 1127 O O . LYS A 1 77 ? 317.909 235.094 429.669 1.00 129.89 77 LYS A O 1
ATOM 1146 N N . GLU A 1 78 ? 317.352 233.200 430.687 1.00 128.59 78 GLU A N 1
ATOM 1147 C CA . GLU A 1 78 ? 318.264 232.383 429.886 1.00 128.59 78 GLU A CA 1
ATOM 1148 C C . GLU A 1 78 ? 317.813 232.137 428.445 1.00 128.59 78 GLU A C 1
ATOM 1149 O O . GLU A 1 78 ? 318.640 231.855 427.583 1.00 128.59 78 GLU A O 1
ATOM 1161 N N . ASN A 1 79 ? 316.513 232.211 428.168 1.00 128.27 79 ASN A N 1
ATOM 1162 C CA . ASN A 1 79 ? 315.933 231.583 426.982 1.00 128.27 79 ASN A CA 1
ATOM 1163 C C . ASN A 1 79 ? 316.068 232.422 425.708 1.00 128.27 79 ASN A C 1
ATOM 1164 O O . ASN A 1 79 ? 315.090 232.875 425.108 1.00 128.27 79 ASN A O 1
ATOM 1175 N N . PHE A 1 80 ? 317.310 232.585 425.285 1.00 123.68 80 PHE A N 1
ATOM 1176 C CA . PHE A 1 80 ? 317.728 233.215 424.052 1.00 123.68 80 PHE A CA 1
ATOM 1177 C C . PHE A 1 80 ? 319.083 232.656 423.616 1.00 123.68 80 PHE A C 1
ATOM 1178 O O . PHE A 1 80 ? 319.795 232.040 424.407 1.00 123.68 80 PHE A O 1
ATOM 1195 N N . THR A 1 81 ? 319.457 232.874 422.361 1.00 111.95 81 THR A N 1
ATOM 1196 C CA . THR A 1 81 ? 320.778 232.509 421.833 1.00 111.95 81 THR A CA 1
ATOM 1197 C C . THR A 1 81 ? 321.289 233.571 420.875 1.00 111.95 81 THR A C 1
ATOM 1198 O O . THR A 1 81 ? 320.511 234.339 420.311 1.00 111.95 81 THR A O 1
ATOM 1209 N N . VAL A 1 82 ? 322.600 233.599 420.664 1.00 121.13 82 VAL A N 1
ATOM 1210 C CA . VAL A 1 82 ? 323.263 234.456 419.682 1.00 121.13 82 VAL A CA 1
ATOM 1211 C C . VAL A 1 82 ? 324.322 233.643 418.945 1.00 121.13 82 VAL A C 1
ATOM 1212 O O . VAL A 1 82 ? 325.050 232.873 419.569 1.00 121.13 82 VAL A O 1
ATOM 1225 N N . TRP A 1 83 ? 324.436 233.817 417.631 1.00 120.21 83 TRP A N 1
ATOM 1226 C CA . TRP A 1 83 ? 325.428 233.134 416.803 1.00 120.21 83 TRP A CA 1
ATOM 1227 C C . TRP A 1 83 ? 326.148 234.082 415.858 1.00 120.21 83 TRP A C 1
ATOM 1228 O O . TRP A 1 83 ? 325.520 234.806 415.086 1.00 120.21 83 TRP A O 1
ATOM 1249 N N . ALA A 1 84 ? 327.475 234.019 415.875 1.00 118.95 84 ALA A N 1
ATOM 1250 C CA . ALA A 1 84 ? 328.323 234.806 415.001 1.00 118.95 84 ALA A CA 1
ATOM 1251 C C . ALA A 1 84 ? 328.143 234.372 413.548 1.00 118.95 84 ALA A C 1
ATOM 1252 O O . ALA A 1 84 ? 328.474 233.252 413.163 1.00 118.95 84 ALA A O 1
ATOM 1259 N N . ILE A 1 85 ? 327.659 235.280 412.715 1.00 125.21 85 ILE A N 1
ATOM 1260 C CA . ILE A 1 85 ? 327.355 234.971 411.324 1.00 125.21 85 ILE A CA 1
ATOM 1261 C C . ILE A 1 85 ? 328.634 234.621 410.566 1.00 125.21 85 ILE A C 1
ATOM 1262 O O . ILE A 1 85 ? 329.565 235.419 410.484 1.00 125.21 85 ILE A O 1
ATOM 1278 N N . ASN A 1 86 ? 328.673 233.428 409.985 1.00 128.93 86 ASN A N 1
ATOM 1279 C CA . ASN A 1 86 ? 329.744 232.988 409.097 1.00 128.93 86 ASN A CA 1
ATOM 1280 C C . ASN A 1 86 ? 329.227 231.892 408.161 1.00 128.93 86 ASN A C 1
ATOM 1281 O O . ASN A 1 86 ? 328.280 231.200 408.508 1.00 128.93 86 ASN A O 1
ATOM 1292 N N . LEU A 1 87 ? 329.875 231.671 407.018 1.00 125.05 87 LEU A N 1
ATOM 1293 C CA . LEU A 1 87 ? 329.595 230.513 406.155 1.00 125.05 87 LEU A CA 1
ATOM 1294 C C . LEU A 1 87 ? 330.577 229.359 406.384 1.00 125.05 87 LEU A C 1
ATOM 1295 O O . LEU A 1 87 ? 330.789 228.517 405.518 1.00 125.05 87 LEU A O 1
ATOM 1311 N N . GLN A 1 88 ? 331.234 229.342 407.537 1.00 146.21 88 GLN A N 1
ATOM 1312 C CA . GLN A 1 88 ? 332.443 228.570 407.765 1.00 146.21 88 GLN A CA 1
ATOM 1313 C C . GLN A 1 88 ? 332.251 227.344 408.662 1.00 146.21 88 GLN A C 1
ATOM 1314 O O . GLN A 1 88 ? 333.247 226.699 408.987 1.00 146.21 88 GLN A O 1
ATOM 1328 N N . GLU A 1 89 ? 331.027 226.945 409.011 1.00 144.43 89 GLU A N 1
ATOM 1329 C CA . GLU A 1 89 ? 330.809 225.789 409.904 1.00 144.43 89 GLU A CA 1
ATOM 1330 C C . GLU A 1 89 ? 329.719 224.791 409.484 1.00 144.43 89 GLU A C 1
ATOM 1331 O O . GLU A 1 89 ? 329.313 223.947 410.278 1.00 144.43 89 GLU A O 1
ATOM 1343 N N . MET A 1 90 ? 329.326 224.798 408.209 1.00 144.97 90 MET A N 1
ATOM 1344 C CA . MET A 1 90 ? 328.672 223.660 407.551 1.00 144.97 90 MET A CA 1
ATOM 1345 C C . MET A 1 90 ? 329.372 223.370 406.228 1.00 144.97 90 MET A C 1
ATOM 1346 O O . MET A 1 90 ? 329.449 224.229 405.350 1.00 144.97 90 MET A O 1
ATOM 1360 N N . ALA A 1 91 ? 329.907 222.163 406.073 1.00 144.25 91 ALA A N 1
ATOM 1361 C CA . ALA A 1 91 ? 330.939 221.920 405.074 1.00 144.25 91 ALA A CA 1
ATOM 1362 C C . ALA A 1 91 ? 330.500 222.190 403.639 1.00 144.25 91 ALA A C 1
ATOM 1363 O O . ALA A 1 91 ? 331.237 222.831 402.904 1.00 144.25 91 ALA A O 1
ATOM 1370 N N . GLN A 1 92 ? 329.324 221.735 403.221 1.00 146.00 92 GLN A N 1
ATOM 1371 C CA . GLN A 1 92 ? 328.924 221.845 401.817 1.00 146.00 92 GLN A CA 1
ATOM 1372 C C . GLN A 1 92 ? 328.865 223.303 401.384 1.00 146.00 92 GLN A C 1
ATOM 1373 O O . GLN A 1 92 ? 329.554 223.701 400.447 1.00 146.00 92 GLN A O 1
ATOM 1387 N N . ILE A 1 93 ? 328.110 224.121 402.115 1.00 151.86 93 ILE A N 1
ATOM 1388 C CA . ILE A 1 93 ? 328.027 225.548 401.824 1.00 151.86 93 ILE A CA 1
ATOM 1389 C C . ILE A 1 93 ? 329.413 226.139 401.915 1.00 151.86 93 ILE A C 1
ATOM 1390 O O . ILE A 1 93 ? 329.845 226.786 400.966 1.00 151.86 93 ILE A O 1
ATOM 1406 N N . ARG A 1 94 ? 330.158 225.827 402.973 1.00 147.94 94 ARG A N 1
ATOM 1407 C CA . ARG A 1 94 ? 331.513 226.338 403.116 1.00 147.94 94 ARG A CA 1
ATOM 1408 C C . ARG A 1 94 ? 332.335 226.073 401.866 1.00 147.94 94 ARG A C 1
ATOM 1409 O O . ARG A 1 94 ? 332.950 226.983 401.343 1.00 147.94 94 ARG A O 1
ATOM 1430 N N . ARG A 1 95 ? 332.283 224.869 401.322 1.00 152.91 95 ARG A N 1
ATOM 1431 C CA . ARG A 1 95 ? 333.065 224.470 400.152 1.00 152.91 95 ARG A CA 1
ATOM 1432 C C . ARG A 1 95 ? 332.604 225.139 398.874 1.00 152.91 95 ARG A C 1
ATOM 1433 O O . ARG A 1 95 ? 333.441 225.396 398.021 1.00 152.91 95 ARG A O 1
ATOM 1454 N N . LYS A 1 96 ? 331.333 225.526 398.763 1.00 158.49 96 LYS A N 1
ATOM 1455 C CA . LYS A 1 96 ? 330.926 226.400 397.660 1.00 158.49 96 LYS A CA 1
ATOM 1456 C C . LYS A 1 96 ? 331.732 227.694 397.657 1.00 158.49 96 LYS A C 1
ATOM 1457 O O . LYS A 1 96 ? 332.147 228.160 396.609 1.00 158.49 96 LYS A O 1
ATOM 1476 N N . PHE A 1 97 ? 331.913 228.295 398.822 1.00 161.76 97 PHE A N 1
ATOM 1477 C CA . PHE A 1 97 ? 332.516 229.623 398.932 1.00 161.76 97 PHE A CA 1
ATOM 1478 C C . PHE A 1 97 ? 334.033 229.576 399.098 1.00 161.76 97 PHE A C 1
ATOM 1479 O O . PHE A 1 97 ? 334.761 230.399 398.548 1.00 161.76 97 PHE A O 1
ATOM 1496 N N . GLU A 1 98 ? 334.524 228.528 399.744 1.00 162.63 98 GLU A N 1
ATOM 1497 C CA . GLU A 1 98 ? 335.912 228.090 399.806 1.00 162.63 98 GLU A CA 1
ATOM 1498 C C . GLU A 1 98 ? 336.364 227.504 398.465 1.00 162.63 98 GLU A C 1
ATOM 1499 O O . GLU A 1 98 ? 336.810 226.368 398.341 1.00 162.63 98 GLU A O 1
ATOM 1511 N N . LEU A 1 99 ? 336.197 228.329 397.445 1.00 163.19 99 LEU A N 1
ATOM 1512 C CA . LEU A 1 99 ? 336.392 228.041 396.043 1.00 163.19 99 LEU A CA 1
ATOM 1513 C C . LEU A 1 99 ? 336.866 229.288 395.299 1.00 163.19 99 LEU A C 1
ATOM 1514 O O . LEU A 1 99 ? 337.073 229.246 394.097 1.00 163.19 99 LEU A O 1
ATOM 1530 N N . PHE A 1 100 ? 337.060 230.404 396.003 1.00 170.29 100 PHE A N 1
ATOM 1531 C CA . PHE A 1 100 ? 337.311 231.728 395.451 1.00 170.29 100 PHE A CA 1
ATOM 1532 C C . PHE A 1 100 ? 338.134 232.575 396.405 1.00 170.29 100 PHE A C 1
ATOM 1533 O O . PHE A 1 100 ? 338.269 232.241 397.576 1.00 170.29 100 PHE A O 1
ATOM 1550 N N . THR A 1 101 ? 338.653 233.699 395.933 1.00 175.58 101 THR A N 1
ATOM 1551 C CA . THR A 1 101 ? 339.172 234.755 396.815 1.00 175.58 101 THR A CA 1
ATOM 1552 C C . THR A 1 101 ? 338.048 235.486 397.522 1.00 175.58 101 THR A C 1
ATOM 1553 O O . THR A 1 101 ? 338.024 235.606 398.747 1.00 175.58 101 THR A O 1
ATOM 1564 N N . TYR A 1 102 ? 337.076 235.939 396.744 1.00 176.35 102 TYR A N 1
ATOM 1565 C CA . TYR A 1 102 ? 335.990 236.774 397.199 1.00 176.35 102 TYR A CA 1
ATOM 1566 C C . TYR A 1 102 ? 334.712 236.366 396.481 1.00 176.35 102 TYR A C 1
ATOM 1567 O O . TYR A 1 102 ? 334.740 235.870 395.354 1.00 176.35 102 TYR A O 1
ATOM 1585 N N . THR A 1 103 ? 333.571 236.646 397.090 1.00 172.13 103 THR A N 1
ATOM 1586 C CA . THR A 1 103 ? 332.276 236.503 396.426 1.00 172.13 103 THR A CA 1
ATOM 1587 C C . THR A 1 103 ? 331.324 237.561 396.927 1.00 172.13 103 THR A C 1
ATOM 1588 O O . THR A 1 103 ? 331.506 238.137 397.995 1.00 172.13 103 THR A O 1
ATOM 1599 N N . ARG A 1 104 ? 330.319 237.856 396.127 1.00 177.41 104 ARG A N 1
ATOM 1600 C CA . ARG A 1 104 ? 329.298 238.852 396.394 1.00 177.41 104 ARG A CA 1
ATOM 1601 C C . ARG A 1 104 ? 327.974 238.265 395.977 1.00 177.41 104 ARG A C 1
ATOM 1602 O O . ARG A 1 104 ? 327.886 237.618 394.940 1.00 177.41 104 ARG A O 1
ATOM 1623 N N . PHE A 1 105 ? 326.949 238.483 396.770 1.00 171.33 105 PHE A N 1
ATOM 1624 C CA . PHE A 1 105 ? 325.624 237.983 396.472 1.00 171.33 105 PHE A CA 1
ATOM 1625 C C . PHE A 1 105 ? 324.607 238.634 397.387 1.00 171.33 105 PHE A C 1
ATOM 1626 O O . PHE A 1 105 ? 324.921 239.035 398.506 1.00 171.33 105 PHE A O 1
ATOM 1643 N N . ASP A 1 106 ? 323.370 238.653 396.928 1.00 182.23 106 ASP A N 1
ATOM 1644 C CA . ASP A 1 106 ? 322.222 238.792 397.793 1.00 182.23 106 ASP A CA 1
ATOM 1645 C C . ASP A 1 106 ? 321.798 237.415 398.287 1.00 182.23 106 ASP A C 1
ATOM 1646 O O . ASP A 1 106 ? 322.078 236.380 397.690 1.00 182.23 106 ASP A O 1
ATOM 1655 N N . SER A 1 107 ? 321.120 237.400 399.413 1.00 180.78 107 SER A N 1
ATOM 1656 C CA . SER A 1 107 ? 320.890 236.196 400.179 1.00 180.78 107 SER A CA 1
ATOM 1657 C C . SER A 1 107 ? 319.416 235.989 400.420 1.00 180.78 107 SER A C 1
ATOM 1658 O O . SER A 1 107 ? 318.791 236.729 401.170 1.00 180.78 107 SER A O 1
ATOM 1666 N N . GLU A 1 108 ? 318.865 234.922 399.858 1.00 168.25 108 GLU A N 1
ATOM 1667 C CA . GLU A 1 108 ? 317.711 234.305 400.497 1.00 168.25 108 GLU A CA 1
ATOM 1668 C C . GLU A 1 108 ? 318.187 233.735 401.823 1.00 168.25 108 GLU A C 1
ATOM 1669 O O . GLU A 1 108 ? 319.153 232.979 401.850 1.00 168.25 108 GLU A O 1
ATOM 1681 N N . ILE A 1 109 ? 317.493 234.088 402.889 1.00 156.26 109 ILE A N 1
ATOM 1682 C CA . ILE A 1 109 ? 317.638 233.500 404.200 1.00 156.26 109 ILE A CA 1
ATOM 1683 C C . ILE A 1 109 ? 316.342 232.781 404.533 1.00 156.26 109 ILE A C 1
ATOM 1684 O O . ILE A 1 109 ? 315.282 233.389 404.402 1.00 156.26 109 ILE A O 1
ATOM 1700 N N . THR A 1 110 ? 316.391 231.541 405.012 1.00 139.38 110 THR A N 1
ATOM 1701 C CA . THR A 1 110 ? 315.197 230.764 405.348 1.00 139.38 110 THR A CA 1
ATOM 1702 C C . THR A 1 110 ? 315.334 230.076 406.682 1.00 139.38 110 THR A C 1
ATOM 1703 O O . THR A 1 110 ? 316.347 229.456 406.982 1.00 139.38 110 THR A O 1
ATOM 1714 N N . LEU A 1 111 ? 314.288 230.160 407.487 1.00 135.94 111 LEU A N 1
ATOM 1715 C CA . LEU A 1 111 ? 314.269 229.657 408.843 1.00 135.94 111 LEU A CA 1
ATOM 1716 C C . LEU A 1 111 ? 313.390 228.417 408.914 1.00 135.94 111 LEU A C 1
ATOM 1717 O O . LEU A 1 111 ? 312.221 228.447 408.541 1.00 135.94 111 LEU A O 1
ATOM 1733 N N . VAL A 1 112 ? 313.937 227.339 409.456 1.00 132.63 112 VAL A N 1
ATOM 1734 C CA . VAL A 1 112 ? 313.197 226.118 409.743 1.00 132.63 112 VAL A CA 1
ATOM 1735 C C . VAL A 1 112 ? 313.161 225.927 411.250 1.00 132.63 112 VAL A C 1
ATOM 1736 O O . VAL A 1 112 ? 314.003 225.230 411.818 1.00 132.63 112 VAL A O 1
ATOM 1749 N N . PRO A 1 113 ? 312.244 226.625 411.931 1.00 131.06 113 PRO A N 1
ATOM 1750 C CA . PRO A 1 113 ? 312.003 226.450 413.348 1.00 131.06 113 PRO A CA 1
ATOM 1751 C C . PRO A 1 113 ? 311.307 225.121 413.625 1.00 131.06 113 PRO A C 1
ATOM 1752 O O . PRO A 1 113 ? 310.398 224.712 412.911 1.00 131.06 113 PRO A O 1
ATOM 1763 N N . CYS A 1 114 ? 311.727 224.463 414.694 1.00 137.80 114 CYS A N 1
ATOM 1764 C CA . CYS A 1 114 ? 311.208 223.194 415.160 1.00 137.80 114 CYS A CA 1
ATOM 1765 C C . CYS A 1 114 ? 311.064 223.236 416.678 1.00 137.80 114 CYS A C 1
ATOM 1766 O O . CYS A 1 114 ? 312.004 223.623 417.371 1.00 137.80 114 CYS A O 1
ATOM 1774 N N . ILE A 1 115 ? 309.928 222.794 417.208 1.00 137.12 115 ILE A N 1
ATOM 1775 C CA . ILE A 1 115 ? 309.714 222.646 418.647 1.00 137.12 115 ILE A CA 1
ATOM 1776 C C . ILE A 1 115 ? 309.705 221.163 418.979 1.00 137.12 115 ILE A C 1
ATOM 1777 O O . ILE A 1 115 ? 308.945 220.398 418.402 1.00 137.12 115 ILE A O 1
ATOM 1793 N N . SER A 1 116 ? 310.512 220.767 419.945 1.00 142.60 116 SER A N 1
ATOM 1794 C CA . SER A 1 116 ? 310.543 219.414 420.481 1.00 142.60 116 SER A CA 1
ATOM 1795 C C . SER A 1 116 ? 310.019 219.410 421.910 1.00 142.60 116 SER A C 1
ATOM 1796 O O . SER A 1 116 ? 310.486 220.164 422.764 1.00 142.60 116 SER A O 1
ATOM 1804 N N . ALA A 1 117 ? 309.032 218.566 422.184 1.00 133.19 117 ALA A N 1
ATOM 1805 C CA . ALA A 1 117 ? 308.382 218.505 423.480 1.00 133.19 117 ALA A CA 1
ATOM 1806 C C . ALA A 1 117 ? 309.150 217.618 424.460 1.00 133.19 117 ALA A C 1
ATOM 1807 O O . ALA A 1 117 ? 309.389 216.440 424.194 1.00 133.19 117 ALA A O 1
ATOM 1814 N N . LEU A 1 118 ? 309.484 218.161 425.626 1.00 138.29 118 LEU A N 1
ATOM 1815 C CA . LEU A 1 118 ? 309.891 217.358 426.778 1.00 138.29 118 LEU A CA 1
ATOM 1816 C C . LEU A 1 118 ? 308.721 217.156 427.759 1.00 138.29 118 LEU A C 1
ATOM 1817 O O . LEU A 1 118 ? 308.901 216.616 428.845 1.00 138.29 118 LEU A O 1
ATOM 1833 N N . SER A 1 119 ? 307.517 217.575 427.367 1.00 136.28 119 SER A N 1
ATOM 1834 C CA . SER A 1 119 ? 306.299 217.607 428.174 1.00 136.28 119 SER A CA 1
ATOM 1835 C C . SER A 1 119 ? 305.078 217.145 427.375 1.00 136.28 119 SER A C 1
ATOM 1836 O O . SER A 1 119 ? 305.126 217.022 426.151 1.00 136.28 119 SER A O 1
ATOM 1840 N N . GLN A 1 120 ? 303.977 216.864 428.071 1.00 137.52 120 GLN A N 1
ATOM 1841 C CA . GLN A 1 120 ? 302.777 216.267 427.481 1.00 137.52 120 GLN A CA 1
ATOM 1842 C C . GLN A 1 120 ? 302.145 217.111 426.357 1.00 137.52 120 GLN A C 1
ATOM 1843 O O . GLN A 1 120 ? 301.418 216.569 425.529 1.00 137.52 120 GLN A O 1
ATOM 1857 N N . ASP A 1 121 ? 302.421 218.414 426.310 1.00 142.29 121 ASP A N 1
ATOM 1858 C CA . ASP A 1 121 ? 301.967 219.350 425.278 1.00 142.29 121 ASP A CA 1
ATOM 1859 C C . ASP A 1 121 ? 303.025 220.457 425.092 1.00 142.29 121 ASP A C 1
ATOM 1860 O O . ASP A 1 121 ? 303.986 220.543 425.855 1.00 142.29 121 ASP A O 1
ATOM 1869 N N . ILE A 1 122 ? 302.882 221.269 424.049 1.00 125.08 122 ILE A N 1
ATOM 1870 C CA . ILE A 1 122 ? 303.667 222.480 423.800 1.00 125.08 122 ILE A CA 1
ATOM 1871 C C . ILE A 1 122 ? 302.833 223.756 423.937 1.00 125.08 122 ILE A C 1
ATOM 1872 O O . ILE A 1 122 ? 303.386 224.817 424.204 1.00 125.08 122 ILE A O 1
ATOM 1888 N N . GLY A 1 123 ? 301.515 223.679 423.758 1.00 128.58 123 GLY A N 1
ATOM 1889 C CA . GLY A 1 123 ? 300.675 224.860 423.587 1.00 128.58 123 GLY A CA 1
ATOM 1890 C C . GLY A 1 123 ? 301.105 225.758 422.417 1.00 128.58 123 GLY A C 1
ATOM 1891 O O . GLY A 1 123 ? 301.936 225.403 421.583 1.00 128.58 123 GLY A O 1
ATOM 1895 N N . HIS A 1 124 ? 300.524 226.954 422.358 1.00 137.99 124 HIS A N 1
ATOM 1896 C CA . HIS A 1 124 ? 300.993 228.040 421.489 1.00 137.99 124 HIS A CA 1
ATOM 1897 C C . HIS A 1 124 ? 302.386 228.479 421.936 1.00 137.99 124 HIS A C 1
ATOM 1898 O O . HIS A 1 124 ? 302.623 228.659 423.124 1.00 137.99 124 HIS A O 1
ATOM 1912 N N . ILE A 1 125 ? 303.302 228.674 420.997 1.00 134.47 125 ILE A N 1
ATOM 1913 C CA . ILE A 1 125 ? 304.628 229.220 421.273 1.00 134.47 125 ILE A CA 1
ATOM 1914 C C . ILE A 1 125 ? 304.966 230.211 420.177 1.00 134.47 125 ILE A C 1
ATOM 1915 O O . ILE A 1 125 ? 304.715 229.933 419.006 1.00 134.47 125 ILE A O 1
ATOM 1931 N N . THR A 1 126 ? 305.595 231.318 420.552 1.00 139.62 126 THR A N 1
ATOM 1932 C CA . THR A 1 126 ? 306.099 232.328 419.621 1.00 139.62 126 THR A CA 1
ATOM 1933 C C . THR A 1 126 ? 307.544 232.648 419.946 1.00 139.62 126 THR A C 1
ATOM 1934 O O . THR A 1 126 ? 307.960 232.653 421.101 1.00 139.62 126 THR A O 1
ATOM 1945 N N . MET A 1 127 ? 308.316 232.900 418.906 1.00 136.51 127 MET A N 1
ATOM 1946 C CA . MET A 1 127 ? 309.756 232.967 418.878 1.00 136.51 127 MET A CA 1
ATOM 1947 C C . MET A 1 127 ? 310.188 234.183 418.064 1.00 136.51 127 MET A C 1
ATOM 1948 O O . MET A 1 127 ? 309.623 234.470 417.012 1.00 136.51 127 MET A O 1
ATOM 1962 N N . GLN A 1 128 ? 311.187 234.891 418.566 1.00 131.79 128 GLN A N 1
ATOM 1963 C CA . GLN A 1 128 ? 311.795 236.067 417.973 1.00 131.79 128 GLN A CA 1
ATOM 1964 C C . GLN A 1 128 ? 313.120 235.677 417.367 1.00 131.79 128 GLN A C 1
ATOM 1965 O O . GLN A 1 128 ? 313.864 234.897 417.952 1.00 131.79 128 GLN A O 1
ATOM 1979 N N . TYR A 1 129 ? 313.455 236.320 416.266 1.00 134.61 129 TYR A N 1
ATOM 1980 C CA . TYR A 1 129 ? 314.814 236.406 415.787 1.00 134.61 129 TYR A CA 1
ATOM 1981 C C . TYR A 1 129 ? 315.186 237.860 415.592 1.00 134.61 129 TYR A C 1
ATOM 1982 O O . TYR A 1 129 ? 314.319 238.686 415.309 1.00 134.61 129 TYR A O 1
ATOM 2000 N N . MET A 1 130 ? 316.467 238.170 415.731 1.00 144.38 130 MET A N 1
ATOM 2001 C CA . MET A 1 130 ? 317.017 239.472 415.382 1.00 144.38 130 MET A CA 1
ATOM 2002 C C . MET A 1 130 ? 318.360 239.322 414.689 1.00 144.38 130 MET A C 1
ATOM 2003 O O . MET A 1 130 ? 319.261 238.679 415.223 1.00 144.38 130 MET A O 1
ATOM 2017 N N . TYR A 1 131 ? 318.542 239.993 413.557 1.00 132.45 131 TYR A N 1
ATOM 2018 C CA . TYR A 1 131 ? 319.885 240.313 413.113 1.00 132.45 131 TYR A CA 1
ATOM 2019 C C . TYR A 1 131 ? 320.477 241.394 414.015 1.00 132.45 131 TYR A C 1
ATOM 2020 O O . TYR A 1 131 ? 319.946 242.496 414.129 1.00 132.45 131 TYR A O 1
ATOM 2038 N N . VAL A 1 132 ? 321.587 241.061 414.651 1.00 132.94 132 VAL A N 1
ATOM 2039 C CA . VAL A 1 132 ? 322.390 241.936 415.485 1.00 132.94 132 VAL A CA 1
ATOM 2040 C C . VAL A 1 132 ? 323.622 242.317 414.671 1.00 132.94 132 VAL A C 1
ATOM 2041 O O . VAL A 1 132 ? 324.651 241.644 414.762 1.00 132.94 132 VAL A O 1
ATOM 2054 N N . PRO A 1 133 ? 323.564 243.370 413.845 1.00 131.51 133 PRO A N 1
ATOM 2055 C CA . PRO A 1 133 ? 324.779 243.962 413.307 1.00 131.51 133 PRO A CA 1
ATOM 2056 C C . PRO A 1 133 ? 325.701 244.382 414.451 1.00 131.51 133 PRO A C 1
ATOM 2057 O O . PRO A 1 133 ? 325.224 244.692 415.546 1.00 131.51 133 PRO A O 1
ATOM 2068 N N . PRO A 1 134 ? 327.021 244.403 414.230 1.00 139.41 134 PRO A N 1
ATOM 2069 C CA . PRO A 1 134 ? 327.974 244.740 415.276 1.00 139.41 134 PRO A CA 1
ATOM 2070 C C . PRO A 1 134 ? 327.651 246.116 415.847 1.00 139.41 134 PRO A C 1
ATOM 2071 O O . PRO A 1 134 ? 327.144 246.980 415.133 1.00 139.41 134 PRO A O 1
ATOM 2082 N N . GLY A 1 135 ? 327.876 246.318 417.141 1.00 137.54 135 GLY A N 1
ATOM 2083 C CA . GLY A 1 135 ? 327.545 247.569 417.832 1.00 137.54 135 GLY A CA 1
ATOM 2084 C C . GLY A 1 135 ? 326.052 247.854 418.003 1.00 137.54 135 GLY A C 1
ATOM 2085 O O . GLY A 1 135 ? 325.686 248.920 418.484 1.00 137.54 135 GLY A O 1
ATOM 2089 N N . ALA A 1 136 ? 325.164 246.938 417.636 1.00 143.96 136 ALA A N 1
ATOM 2090 C CA . ALA A 1 136 ? 323.875 246.872 418.312 1.00 143.96 136 ALA A CA 1
ATOM 2091 C C . ALA A 1 136 ? 324.093 246.339 419.744 1.00 143.96 136 ALA A C 1
ATOM 2092 O O . ALA A 1 136 ? 324.992 245.524 419.956 1.00 143.96 136 ALA A O 1
ATOM 2099 N N . PRO A 1 137 ? 323.305 246.758 420.743 1.00 143.25 137 PRO A N 1
ATOM 2100 C CA . PRO A 1 137 ? 323.415 246.219 422.093 1.00 143.25 137 PRO A CA 1
ATOM 2101 C C . PRO A 1 137 ? 322.920 244.773 422.092 1.00 143.25 137 PRO A C 1
ATOM 2102 O O . PRO A 1 137 ? 321.760 244.500 421.793 1.00 143.25 137 PRO A O 1
ATOM 2113 N N . VAL A 1 138 ? 323.801 243.825 422.378 1.00 125.77 138 VAL A N 1
ATOM 2114 C CA . VAL A 1 138 ? 323.451 242.404 422.324 1.00 125.77 138 VAL A CA 1
ATOM 2115 C C . VAL A 1 138 ? 322.475 242.078 423.455 1.00 125.77 138 VAL A C 1
ATOM 2116 O O . VAL A 1 138 ? 322.764 242.424 424.596 1.00 125.77 138 VAL A O 1
ATOM 2129 N N . PRO A 1 139 ? 321.352 241.393 423.212 1.00 118.97 139 PRO A N 1
ATOM 2130 C CA . PRO A 1 139 ? 320.472 240.972 424.291 1.00 118.97 139 PRO A CA 1
ATOM 2131 C C . PRO A 1 139 ? 321.200 240.054 425.275 1.00 118.97 139 PRO A C 1
ATOM 2132 O O . PRO A 1 139 ? 321.837 239.089 424.874 1.00 118.97 139 PRO A O 1
ATOM 2143 N N . ASN A 1 140 ? 321.108 240.348 426.563 1.00 115.34 140 ASN A N 1
ATOM 2144 C CA . ASN A 1 140 ? 321.741 239.597 427.647 1.00 115.34 140 ASN A CA 1
ATOM 2145 C C . ASN A 1 140 ? 320.785 238.622 428.327 1.00 115.34 140 ASN A C 1
ATOM 2146 O O . ASN A 1 140 ? 321.198 237.800 429.138 1.00 115.34 140 ASN A O 1
ATOM 2157 N N . SER A 1 141 ? 319.493 238.794 428.084 1.00 120.76 141 SER A N 1
ATOM 2158 C CA . SER A 1 141 ? 318.418 238.207 428.865 1.00 120.76 141 SER A CA 1
ATOM 2159 C C . SER A 1 141 ? 317.204 238.025 427.977 1.00 120.76 141 SER A C 1
ATOM 2160 O O . SER A 1 141 ? 316.932 238.882 427.142 1.00 120.76 141 SER A O 1
ATOM 2168 N N . ARG A 1 142 ? 316.402 236.985 428.185 1.00 132.43 142 ARG A N 1
ATOM 2169 C CA . ARG A 1 142 ? 315.125 236.799 427.482 1.00 132.43 142 ARG A CA 1
ATOM 2170 C C . ARG A 1 142 ? 314.135 237.945 427.756 1.00 132.43 142 ARG A C 1
ATOM 2171 O O . ARG A 1 142 ? 313.221 238.149 426.958 1.00 132.43 142 ARG A O 1
ATOM 2192 N N . ASP A 1 143 ? 314.383 238.759 428.775 1.00 144.22 143 ASP A N 1
ATOM 2193 C CA . ASP A 1 143 ? 313.629 239.972 429.105 1.00 144.22 143 ASP A CA 1
ATOM 2194 C C . ASP A 1 143 ? 314.356 241.287 428.762 1.00 144.22 143 ASP A C 1
ATOM 2195 O O . ASP A 1 143 ? 313.874 242.370 429.086 1.00 144.22 143 ASP A O 1
ATOM 2204 N N . ASP A 1 144 ? 315.513 241.236 428.113 1.00 130.54 144 ASP A N 1
ATOM 2205 C CA . ASP A 1 144 ? 316.291 242.429 427.775 1.00 130.54 144 ASP A CA 1
ATOM 2206 C C . ASP A 1 144 ? 315.519 243.453 426.907 1.00 130.54 144 ASP A C 1
ATOM 2207 O O . ASP A 1 144 ? 314.864 243.097 425.930 1.00 130.54 144 ASP A O 1
ATOM 2216 N N . TYR A 1 145 ? 315.621 244.753 427.202 1.00 128.17 145 TYR A N 1
ATOM 2217 C CA . TYR A 1 145 ? 315.034 245.797 426.355 1.00 128.17 145 TYR A CA 1
ATOM 2218 C C . TYR A 1 145 ? 315.496 245.697 424.903 1.00 128.17 145 TYR A C 1
ATOM 2219 O O . TYR A 1 145 ? 314.777 246.100 423.996 1.00 128.17 145 TYR A O 1
ATOM 2237 N N . ALA A 1 146 ? 316.665 245.119 424.664 1.00 125.56 146 ALA A N 1
ATOM 2238 C CA . ALA A 1 146 ? 317.163 244.848 423.337 1.00 125.56 146 ALA A CA 1
ATOM 2239 C C . ALA A 1 146 ? 316.217 243.995 422.471 1.00 125.56 146 ALA A C 1
ATOM 2240 O O . ALA A 1 146 ? 316.389 243.966 421.259 1.00 125.56 146 ALA A O 1
ATOM 2247 N N . TRP A 1 147 ? 315.205 243.319 423.024 1.00 128.96 147 TRP A N 1
ATOM 2248 C CA . TRP A 1 147 ? 314.179 242.687 422.188 1.00 128.96 147 TRP A CA 1
ATOM 2249 C C . TRP A 1 147 ? 313.295 243.678 421.459 1.00 128.96 147 TRP A C 1
ATOM 2250 O O . TRP A 1 147 ? 312.755 243.348 420.408 1.00 128.96 147 TRP A O 1
ATOM 2271 N N . GLN A 1 148 ? 313.158 244.892 421.983 1.00 128.22 148 GLN A N 1
ATOM 2272 C CA . GLN A 1 148 ? 312.602 246.001 421.222 1.00 128.22 148 GLN A CA 1
ATOM 2273 C C . GLN A 1 148 ? 313.528 246.214 420.024 1.00 128.22 148 GLN A C 1
ATOM 2274 O O . GLN A 1 148 ? 314.731 245.997 420.133 1.00 128.22 148 GLN A O 1
ATOM 2288 N N . SER A 1 149 ? 313.014 246.563 418.851 1.00 134.40 149 SER A N 1
ATOM 2289 C CA . SER A 1 149 ? 313.861 246.612 417.652 1.00 134.40 149 SER A CA 1
ATOM 2290 C C . SER A 1 149 ? 313.337 247.621 416.652 1.00 134.40 149 SER A C 1
ATOM 2291 O O . SER A 1 149 ? 312.671 247.267 415.687 1.00 134.40 149 SER A O 1
ATOM 2299 N N . GLY A 1 150 ? 313.553 248.901 416.930 1.00 148.01 150 GLY A N 1
ATOM 2300 C CA . GLY A 1 150 ? 313.059 249.990 416.090 1.00 148.01 150 GLY A CA 1
ATOM 2301 C C . GLY A 1 150 ? 313.632 250.013 414.674 1.00 148.01 150 GLY A C 1
ATOM 2302 O O . GLY A 1 150 ? 313.063 250.656 413.794 1.00 148.01 150 GLY A O 1
ATOM 2306 N N . THR A 1 151 ? 314.770 249.374 414.438 1.00 153.86 151 THR A N 1
ATOM 2307 C CA . THR A 1 151 ? 315.497 249.459 413.176 1.00 153.86 151 THR A CA 1
ATOM 2308 C C . THR A 1 151 ? 316.291 248.207 412.872 1.00 153.86 151 THR A C 1
ATOM 2309 O O . THR A 1 151 ? 316.524 247.946 411.691 1.00 153.86 151 THR A O 1
ATOM 2320 N N . ASN A 1 152 ? 316.663 247.415 413.875 1.00 152.72 152 ASN A N 1
ATOM 2321 C CA . ASN A 1 152 ? 317.224 246.095 413.664 1.00 152.72 152 ASN A CA 1
ATOM 2322 C C . ASN A 1 152 ? 316.208 245.211 412.955 1.00 152.72 152 ASN A C 1
ATOM 2323 O O . ASN A 1 152 ? 315.023 245.240 413.278 1.00 152.72 152 ASN A O 1
ATOM 2334 N N . ALA A 1 153 ? 316.658 244.401 412.003 1.00 146.50 153 ALA A N 1
ATOM 2335 C CA . ALA A 1 153 ? 315.793 243.412 411.390 1.00 146.50 153 ALA A CA 1
ATOM 2336 C C . ALA A 1 153 ? 315.470 242.294 412.391 1.00 146.50 153 ALA A C 1
ATOM 2337 O O . ALA A 1 153 ? 316.257 241.371 412.589 1.00 146.50 153 ALA A O 1
ATOM 2344 N N . SER A 1 154 ? 314.295 242.382 413.003 1.00 142.86 154 SER A N 1
ATOM 2345 C CA . SER A 1 154 ? 313.751 241.356 413.886 1.00 142.86 154 SER A CA 1
ATOM 2346 C C . SER A 1 154 ? 312.465 240.795 413.322 1.00 142.86 154 SER A C 1
ATOM 2347 O O . SER A 1 154 ? 311.673 241.527 412.733 1.00 142.86 154 SER A O 1
ATOM 2355 N N . VAL A 1 155 ? 312.261 239.496 413.484 1.00 137.13 155 VAL A N 1
ATOM 2356 C CA . VAL A 1 155 ? 311.210 238.744 412.800 1.00 137.13 155 VAL A CA 1
ATOM 2357 C C . VAL A 1 155 ? 310.672 237.634 413.689 1.00 137.13 155 VAL A C 1
ATOM 2358 O O . VAL A 1 155 ? 311.383 237.150 414.568 1.00 137.13 155 VAL A O 1
ATOM 2371 N N . PHE A 1 156 ? 309.427 237.231 413.470 1.00 127.95 156 PHE A N 1
ATOM 2372 C CA . PHE A 1 156 ? 308.717 236.352 414.385 1.00 127.95 156 PHE A CA 1
ATOM 2373 C C . PHE A 1 156 ? 308.206 235.085 413.736 1.00 127.95 156 PHE A C 1
ATOM 2374 O O . PHE A 1 156 ? 307.732 235.077 412.597 1.00 127.95 156 PHE A O 1
ATOM 2391 N N . TRP A 1 157 ? 308.233 234.017 414.517 1.00 131.14 157 TRP A N 1
ATOM 2392 C CA . TRP A 1 157 ? 307.609 232.757 414.176 1.00 131.14 157 TRP A CA 1
ATOM 2393 C C . TRP A 1 157 ? 306.848 232.173 415.351 1.00 131.14 157 TRP A C 1
ATOM 2394 O O . TRP A 1 157 ? 307.179 232.421 416.502 1.00 131.14 157 TRP A O 1
ATOM 2415 N N . GLN A 1 158 ? 305.841 231.365 415.070 1.00 129.08 158 GLN A N 1
ATOM 2416 C CA . GLN A 1 158 ? 305.063 230.692 416.086 1.00 129.08 158 GLN A CA 1
ATOM 2417 C C . GLN A 1 158 ? 304.570 229.352 415.587 1.00 129.08 158 GLN A C 1
ATOM 2418 O O . GLN A 1 158 ? 304.467 229.130 414.385 1.00 129.08 158 GLN A O 1
ATOM 2432 N N . HIS A 1 159 ? 304.202 228.482 416.515 1.00 117.26 159 HIS A N 1
ATOM 2433 C CA . HIS A 1 159 ? 303.662 227.175 416.172 1.00 117.26 159 HIS A CA 1
ATOM 2434 C C . HIS A 1 159 ? 302.543 227.256 415.124 1.00 117.26 159 HIS A C 1
ATOM 2435 O O . HIS A 1 159 ? 301.663 228.110 415.194 1.00 117.26 159 HIS A O 1
ATOM 2449 N N . GLY A 1 160 ? 302.605 226.378 414.126 1.00 113.64 160 GLY A N 1
ATOM 2450 C CA . GLY A 1 160 ? 301.660 226.328 413.014 1.00 113.64 160 GLY A CA 1
ATOM 2451 C C . GLY A 1 160 ? 301.898 227.359 411.907 1.00 113.64 160 GLY A C 1
ATOM 2452 O O . GLY A 1 160 ? 301.302 227.239 410.842 1.00 113.64 160 GLY A O 1
ATOM 2456 N N . GLN A 1 161 ? 302.771 228.348 412.090 1.00 130.67 161 GLN A N 1
ATOM 2457 C CA . GLN A 1 161 ? 303.127 229.289 411.027 1.00 130.67 161 GLN A CA 1
ATOM 2458 C C . GLN A 1 161 ? 304.065 228.651 409.998 1.00 130.67 161 GLN A C 1
ATOM 2459 O O . GLN A 1 161 ? 304.922 227.839 410.342 1.00 130.67 161 GLN A O 1
ATOM 2473 N N . ALA A 1 162 ? 303.959 229.062 408.737 1.00 129.82 162 ALA A N 1
ATOM 2474 C CA . ALA A 1 162 ? 304.880 228.666 407.672 1.00 129.82 162 ALA A CA 1
ATOM 2475 C C . ALA A 1 162 ? 306.339 229.078 407.951 1.00 129.82 162 ALA A C 1
ATOM 2476 O O . ALA A 1 162 ? 306.606 229.930 408.797 1.00 129.82 162 ALA A O 1
ATOM 2483 N N . TYR A 1 163 ? 307.291 228.496 407.223 1.00 138.01 163 TYR A N 1
ATOM 2484 C CA . TYR A 1 163 ? 308.715 228.816 407.355 1.00 138.01 163 TYR A CA 1
ATOM 2485 C C . TYR A 1 163 ? 308.989 230.287 407.047 1.00 138.01 163 TYR A C 1
ATOM 2486 O O . TYR A 1 163 ? 308.678 230.734 405.944 1.00 138.01 163 TYR A O 1
ATOM 2504 N N . PRO A 1 164 ? 309.574 231.068 407.964 1.00 140.83 164 PRO A N 1
ATOM 2505 C CA . PRO A 1 164 ? 309.972 232.433 407.678 1.00 140.83 164 PRO A CA 1
ATOM 2506 C C . PRO A 1 164 ? 311.133 232.468 406.701 1.00 140.83 164 PRO A C 1
ATOM 2507 O O . PRO A 1 164 ? 311.977 231.576 406.662 1.00 140.83 164 PRO A O 1
ATOM 2518 N N . ARG A 1 165 ? 311.212 233.555 405.950 1.00 154.08 165 ARG A N 1
ATOM 2519 C CA . ARG A 1 165 ? 312.299 233.851 405.023 1.00 154.08 165 ARG A CA 1
ATOM 2520 C C . ARG A 1 165 ? 312.456 235.350 404.909 1.00 154.08 165 ARG A C 1
ATOM 2521 O O . ARG A 1 165 ? 311.480 236.076 405.060 1.00 154.08 165 ARG A O 1
ATOM 2542 N N . PHE A 1 166 ? 313.645 235.799 404.555 1.00 160.32 166 PHE A N 1
ATOM 2543 C CA . PHE A 1 166 ? 313.835 237.148 404.069 1.00 160.32 166 PHE A CA 1
ATOM 2544 C C . PHE A 1 166 ? 314.980 237.217 403.082 1.00 160.32 166 PHE A C 1
ATOM 2545 O O . PHE A 1 166 ? 315.898 236.405 403.099 1.00 160.32 166 PHE A O 1
ATOM 2562 N N . SER A 1 167 ? 314.930 238.229 402.235 1.00 175.59 167 SER A N 1
ATOM 2563 C CA . SER A 1 167 ? 316.019 238.614 401.359 1.00 175.59 167 SER A CA 1
ATOM 2564 C C . SER A 1 167 ? 316.925 239.566 402.117 1.00 175.59 167 SER A C 1
ATOM 2565 O O . SER A 1 167 ? 316.485 240.622 402.568 1.00 175.59 167 SER A O 1
ATOM 2573 N N . LEU A 1 168 ? 318.188 239.215 402.251 1.00 168.60 168 LEU A N 1
ATOM 2574 C CA . LEU A 1 168 ? 319.213 240.075 402.801 1.00 168.60 168 LEU A CA 1
ATOM 2575 C C . LEU A 1 168 ? 320.137 240.500 401.658 1.00 168.60 168 LEU A C 1
ATOM 2576 O O . LEU A 1 168 ? 320.704 239.636 400.998 1.00 168.60 168 LEU A O 1
ATOM 2592 N N . PRO A 1 169 ? 320.288 241.798 401.375 1.00 176.77 169 PRO A N 1
ATOM 2593 C CA . PRO A 1 169 ? 321.202 242.262 400.346 1.00 176.77 169 PRO A CA 1
ATOM 2594 C C . PRO A 1 169 ? 322.660 242.024 400.725 1.00 176.77 169 PRO A C 1
ATOM 2595 O O . PRO A 1 169 ? 322.985 241.843 401.895 1.00 176.77 169 PRO A O 1
ATOM 2606 N N . PHE A 1 170 ? 323.556 242.119 399.754 1.00 175.89 170 PHE A N 1
ATOM 2607 C CA . PHE A 1 170 ? 324.992 242.064 399.992 1.00 175.89 170 PHE A CA 1
ATOM 2608 C C . PHE A 1 170 ? 325.490 243.125 400.992 1.00 175.89 170 PHE A C 1
ATOM 2609 O O . PHE A 1 170 ? 325.315 244.322 400.782 1.00 175.89 170 PHE A O 1
ATOM 2626 N N . LEU A 1 171 ? 326.155 242.716 402.068 1.00 165.12 171 LEU A N 1
ATOM 2627 C CA . LEU A 1 171 ? 326.388 243.588 403.218 1.00 165.12 171 LEU A CA 1
ATOM 2628 C C . LEU A 1 171 ? 327.702 244.362 403.231 1.00 165.12 171 LEU A C 1
ATOM 2629 O O . LEU A 1 171 ? 327.779 245.378 403.917 1.00 165.12 171 LEU A O 1
ATOM 2645 N N . SER A 1 172 ? 328.769 243.859 402.607 1.00 175.13 172 SER A N 1
ATOM 2646 C CA . SER A 1 172 ? 330.117 244.226 403.080 1.00 175.13 172 SER A CA 1
ATOM 2647 C C . SER A 1 172 ? 330.448 245.708 402.925 1.00 175.13 172 SER A C 1
ATOM 2648 O O . SER A 1 172 ? 330.045 246.362 401.969 1.00 175.13 172 SER A O 1
ATOM 2656 N N . VAL A 1 173 ? 331.273 246.236 403.822 1.00 161.47 173 VAL A N 1
ATOM 2657 C CA . VAL A 1 173 ? 331.923 247.537 403.633 1.00 161.47 173 VAL A CA 1
ATOM 2658 C C . VAL A 1 173 ? 332.808 247.573 402.391 1.00 161.47 173 VAL A C 1
ATOM 2659 O O . VAL A 1 173 ? 333.038 248.646 401.844 1.00 161.47 173 VAL A O 1
ATOM 2672 N N . ALA A 1 174 ? 333.299 246.418 401.953 1.00 159.86 174 ALA A N 1
ATOM 2673 C CA . ALA A 1 174 ? 334.061 246.225 400.730 1.00 159.86 174 ALA A CA 1
ATOM 2674 C C . ALA A 1 174 ? 333.157 245.781 399.571 1.00 159.86 174 ALA A C 1
ATOM 2675 O O . ALA A 1 174 ? 331.950 245.636 399.735 1.00 159.86 174 ALA A O 1
ATOM 2682 N N . SER A 1 175 ? 333.733 245.542 398.394 1.00 172.83 175 SER A N 1
ATOM 2683 C CA . SER A 1 175 ? 332.985 245.148 397.188 1.00 172.83 175 SER A CA 1
ATOM 2684 C C . SER A 1 175 ? 332.379 243.746 397.273 1.00 172.83 175 SER A C 1
ATOM 2685 O O . SER A 1 175 ? 331.343 243.470 396.676 1.00 172.83 175 SER A O 1
ATOM 2693 N N . ALA A 1 176 ? 333.048 242.849 397.985 1.00 171.18 176 ALA A N 1
ATOM 2694 C CA . ALA A 1 176 ? 332.743 241.427 398.060 1.00 171.18 176 ALA A CA 1
ATOM 2695 C C . ALA A 1 176 ? 333.177 240.883 399.424 1.00 171.18 176 ALA A C 1
ATOM 2696 O O . ALA A 1 176 ? 334.072 241.432 400.057 1.00 171.18 176 ALA A O 1
ATOM 2703 N N . TYR A 1 177 ? 332.567 239.803 399.886 1.00 162.13 177 TYR A N 1
ATOM 2704 C CA . TYR A 1 177 ? 333.027 239.116 401.079 1.00 162.13 177 TYR A CA 1
ATOM 2705 C C . TYR A 1 177 ? 334.382 238.481 400.807 1.00 162.13 177 TYR A C 1
ATOM 2706 O O . TYR A 1 177 ? 334.552 237.770 399.818 1.00 162.13 177 TYR A O 1
ATOM 2724 N N . TYR A 1 178 ? 335.328 238.681 401.713 1.00 158.31 178 TYR A N 1
ATOM 2725 C CA . TYR A 1 178 ? 336.541 237.886 401.784 1.00 158.31 178 TYR A CA 1
ATOM 2726 C C . TYR A 1 178 ? 336.177 236.435 402.063 1.00 158.31 178 TYR A C 1
ATOM 2727 O O . TYR A 1 178 ? 335.595 236.132 403.098 1.00 158.31 178 TYR A O 1
ATOM 2745 N N . MET A 1 179 ? 336.518 235.524 401.163 1.00 159.16 179 MET A N 1
ATOM 2746 C CA . MET A 1 179 ? 336.492 234.098 401.492 1.00 159.16 179 MET A CA 1
ATOM 2747 C C . MET A 1 179 ? 337.729 233.723 402.298 1.00 159.16 179 MET A C 1
ATOM 2748 O O . MET A 1 179 ? 337.687 232.807 403.106 1.00 159.16 179 MET A O 1
ATOM 2762 N N . PHE A 1 180 ? 338.811 234.473 402.108 1.00 154.81 180 PHE A N 1
ATOM 2763 C CA . PHE A 1 180 ? 340.084 234.344 402.794 1.00 154.81 180 PHE A CA 1
ATOM 2764 C C . PHE A 1 180 ? 340.691 235.720 402.968 1.00 154.81 180 PHE A C 1
ATOM 2765 O O . PHE A 1 180 ? 340.326 236.644 402.252 1.00 154.81 180 PHE A O 1
ATOM 2782 N N . TYR A 1 181 ? 341.631 235.865 403.884 1.00 151.85 181 TYR A N 1
ATOM 2783 C CA . TYR A 1 181 ? 342.366 237.103 404.078 1.00 151.85 181 TYR A CA 1
ATOM 2784 C C . TYR A 1 181 ? 343.777 236.766 404.550 1.00 151.85 181 TYR A C 1
ATOM 2785 O O . TYR A 1 181 ? 343.996 235.733 405.174 1.00 151.85 181 TYR A O 1
ATOM 2803 N N . ASP A 1 182 ? 344.743 237.616 404.237 1.00 167.89 182 ASP A N 1
ATOM 2804 C CA . ASP A 1 182 ? 346.164 237.323 404.413 1.00 167.89 182 ASP A CA 1
ATOM 2805 C C . ASP A 1 182 ? 346.870 238.299 405.343 1.00 167.89 182 ASP A C 1
ATOM 2806 O O . ASP A 1 182 ? 347.843 238.971 404.994 1.00 167.89 182 ASP A O 1
ATOM 2815 N N . GLY A 1 183 ? 346.343 238.438 406.544 1.00 159.57 183 GLY A N 1
ATOM 2816 C CA . GLY A 1 183 ? 346.910 239.345 407.509 1.00 159.57 183 GLY A CA 1
ATOM 2817 C C . GLY A 1 183 ? 345.980 239.479 408.674 1.00 159.57 183 GLY A C 1
ATOM 2818 O O . GLY A 1 183 ? 345.412 238.489 409.110 1.00 159.57 183 GLY A O 1
ATOM 2822 N N . TYR A 1 184 ? 345.844 240.698 409.166 1.00 163.44 184 TYR A N 1
ATOM 2823 C CA . TYR A 1 184 ? 345.285 240.942 410.478 1.00 163.44 184 TYR A CA 1
ATOM 2824 C C . TYR A 1 184 ? 344.433 242.200 410.543 1.00 163.44 184 TYR A C 1
ATOM 2825 O O . TYR A 1 184 ? 344.474 243.054 409.661 1.00 163.44 184 TYR A O 1
ATOM 2843 N N . ASP A 1 185 ? 343.670 242.314 411.622 1.00 175.17 185 ASP A N 1
ATOM 2844 C CA . ASP A 1 185 ? 343.296 243.614 412.161 1.00 175.17 185 ASP A CA 1
ATOM 2845 C C . ASP A 1 185 ? 344.586 244.261 412.663 1.00 175.17 185 ASP A C 1
ATOM 2846 O O . ASP A 1 185 ? 345.456 243.574 413.189 1.00 175.17 185 ASP A O 1
ATOM 2855 N N . GLU A 1 186 ? 344.727 245.563 412.485 1.00 194.96 186 GLU A N 1
ATOM 2856 C CA . GLU A 1 186 ? 345.993 246.296 412.375 1.00 194.96 186 GLU A CA 1
ATOM 2857 C C . GLU A 1 186 ? 347.041 246.118 413.493 1.00 194.96 186 GLU A C 1
ATOM 2858 O O . GLU A 1 186 ? 348.207 246.440 413.282 1.00 194.96 186 GLU A O 1
ATOM 2870 N N . GLN A 1 187 ? 346.645 245.615 414.660 1.00 184.75 187 GLN A N 1
ATOM 2871 C CA . GLN A 1 187 ? 347.505 245.276 415.798 1.00 184.75 187 GLN A CA 1
ATOM 2872 C C . GLN A 1 187 ? 347.754 243.760 415.928 1.00 184.75 187 GLN A C 1
ATOM 2873 O O . GLN A 1 187 ? 348.161 243.250 416.964 1.00 184.75 187 GLN A O 1
ATOM 2887 N N . ASP A 1 188 ? 347.526 243.014 414.852 1.00 186.98 188 ASP A N 1
ATOM 2888 C CA . ASP A 1 188 ? 348.174 241.739 414.541 1.00 186.98 188 ASP A CA 1
ATOM 2889 C C . ASP A 1 188 ? 347.768 240.506 415.361 1.00 186.98 188 ASP A C 1
ATOM 2890 O O . ASP A 1 188 ? 348.617 239.790 415.883 1.00 186.98 188 ASP A O 1
ATOM 2899 N N . GLN A 1 189 ? 346.464 240.223 415.434 1.00 180.21 189 GLN A N 1
ATOM 2900 C CA . GLN A 1 189 ? 345.897 238.934 415.869 1.00 180.21 189 GLN A CA 1
ATOM 2901 C C . GLN A 1 189 ? 344.656 238.589 415.032 1.00 180.21 189 GLN A C 1
ATOM 2902 O O . GLN A 1 189 ? 344.231 239.387 414.193 1.00 180.21 189 GLN A O 1
ATOM 2916 N N . ASN A 1 190 ? 344.111 237.388 415.221 1.00 170.08 190 ASN A N 1
ATOM 2917 C CA . ASN A 1 190 ? 342.927 236.881 414.518 1.00 170.08 190 ASN A CA 1
ATOM 2918 C C . ASN A 1 190 ? 343.180 236.629 413.018 1.00 170.08 190 ASN A C 1
ATOM 2919 O O . ASN A 1 190 ? 342.285 236.861 412.214 1.00 170.08 190 ASN A O 1
ATOM 2930 N N . TYR A 1 191 ? 344.390 236.196 412.632 1.00 153.27 191 TYR A N 1
ATOM 2931 C CA . TYR A 1 191 ? 344.823 236.122 411.228 1.00 153.27 191 TYR A CA 1
ATOM 2932 C C . TYR A 1 191 ? 343.782 235.510 410.294 1.00 153.27 191 TYR A C 1
ATOM 2933 O O . TYR A 1 191 ? 343.357 234.370 410.494 1.00 153.27 191 TYR A O 1
ATOM 2951 N N . GLY A 1 192 ? 343.430 236.249 409.248 1.00 141.31 192 GLY A N 1
ATOM 2952 C CA . GLY A 1 192 ? 342.529 235.816 408.193 1.00 141.31 192 GLY A CA 1
ATOM 2953 C C . GLY A 1 192 ? 341.094 236.301 408.357 1.00 141.31 192 GLY A C 1
ATOM 2954 O O . GLY A 1 192 ? 340.828 237.425 408.767 1.00 141.31 192 GLY A O 1
ATOM 2958 N N . THR A 1 193 ? 340.126 235.477 407.974 1.00 138.53 193 THR A N 1
ATOM 2959 C CA . THR A 1 193 ? 338.739 235.945 407.883 1.00 138.53 193 THR A CA 1
ATOM 2960 C C . THR A 1 193 ? 338.190 236.473 409.195 1.00 138.53 193 THR A C 1
ATOM 2961 O O . THR A 1 193 ? 337.330 237.346 409.175 1.00 138.53 193 THR A O 1
ATOM 2972 N N . ALA A 1 194 ? 338.720 236.028 410.335 1.00 138.19 194 ALA A N 1
ATOM 2973 C CA . ALA A 1 194 ? 338.298 236.535 411.636 1.00 138.19 194 ALA A CA 1
ATOM 2974 C C . ALA A 1 194 ? 338.545 238.042 411.790 1.00 138.19 194 ALA A C 1
ATOM 2975 O O . ALA A 1 194 ? 337.895 238.689 412.605 1.00 138.19 194 ALA A O 1
ATOM 2982 N N . ASN A 1 195 ? 339.427 238.617 410.975 1.00 147.20 195 ASN A N 1
ATOM 2983 C CA . ASN A 1 195 ? 339.552 240.054 410.818 1.00 147.20 195 ASN A CA 1
ATOM 2984 C C . ASN A 1 195 ? 338.379 240.623 410.016 1.00 147.20 195 ASN A C 1
ATOM 2985 O O . ASN A 1 195 ? 337.553 241.381 410.515 1.00 147.20 195 ASN A O 1
ATOM 2996 N N . THR A 1 196 ? 338.305 240.245 408.745 1.00 142.94 196 THR A N 1
ATOM 2997 C CA . THR A 1 196 ? 337.482 240.915 407.734 1.00 142.94 196 THR A CA 1
ATOM 2998 C C . THR A 1 196 ? 335.995 240.652 407.869 1.00 142.94 196 THR A C 1
ATOM 2999 O O . THR A 1 196 ? 335.185 241.492 407.494 1.00 142.94 196 THR A O 1
ATOM 3010 N N . ASN A 1 197 ? 335.619 239.481 408.371 1.00 154.99 197 ASN A N 1
ATOM 3011 C CA . ASN A 1 197 ? 334.264 238.947 408.257 1.00 154.99 197 ASN A CA 1
ATOM 3012 C C . ASN A 1 197 ? 333.415 239.231 409.505 1.00 154.99 197 ASN A C 1
ATOM 3013 O O . ASN A 1 197 ? 332.602 238.405 409.915 1.00 154.99 197 ASN A O 1
ATOM 3024 N N . ASN A 1 198 ? 333.588 240.397 410.127 1.00 150.98 198 ASN A N 1
ATOM 3025 C CA . ASN A 1 198 ? 332.734 240.827 411.226 1.00 150.98 198 ASN A CA 1
ATOM 3026 C C . ASN A 1 198 ? 331.360 241.300 410.712 1.00 150.98 198 ASN A C 1
ATOM 3027 O O . ASN A 1 198 ? 331.101 242.493 410.573 1.00 150.98 198 ASN A O 1
ATOM 3038 N N . MET A 1 199 ? 330.472 240.351 410.420 1.00 150.01 199 MET A N 1
ATOM 3039 C CA . MET A 1 199 ? 329.055 240.602 410.120 1.00 150.01 199 MET A CA 1
ATOM 3040 C C . MET A 1 199 ? 328.194 240.801 411.366 1.00 150.01 199 MET A C 1
ATOM 3041 O O . MET A 1 199 ? 326.999 241.068 411.243 1.00 150.01 199 MET A O 1
ATOM 3055 N N . GLY A 1 200 ? 328.756 240.664 412.564 1.00 137.87 200 GLY A N 1
ATOM 3056 C CA . GLY A 1 200 ? 327.962 240.492 413.774 1.00 137.87 200 GLY A CA 1
ATOM 3057 C C . GLY A 1 200 ? 327.244 239.145 413.770 1.00 137.87 200 GLY A C 1
ATOM 3058 O O . GLY A 1 200 ? 327.772 238.145 413.280 1.00 137.87 200 GLY A O 1
ATOM 3062 N N . SER A 1 201 ? 326.037 239.108 414.322 1.00 131.03 201 SER A N 1
ATOM 3063 C CA . SER A 1 201 ? 325.412 237.864 414.765 1.00 131.03 201 SER A CA 1
ATOM 3064 C C . SER A 1 201 ? 323.925 237.798 414.476 1.00 131.03 201 SER A C 1
ATOM 3065 O O . SER A 1 201 ? 323.232 238.809 414.461 1.00 131.03 201 SER A O 1
ATOM 3073 N N . LEU A 1 202 ? 323.405 236.592 414.309 1.00 116.85 202 LEU A N 1
ATOM 3074 C CA . LEU A 1 202 ? 321.976 236.341 414.422 1.00 116.85 202 LEU A CA 1
ATOM 3075 C C . LEU A 1 202 ? 321.636 236.074 415.889 1.00 116.85 202 LEU A C 1
ATOM 3076 O O . LEU A 1 202 ? 322.492 235.665 416.672 1.00 116.85 202 LEU A O 1
ATOM 3092 N N . CYS A 1 203 ? 320.386 236.271 416.264 1.00 121.50 203 CYS A N 1
ATOM 3093 C CA . CYS A 1 203 ? 319.896 236.023 417.604 1.00 121.50 203 CYS A CA 1
ATOM 3094 C C . CYS A 1 203 ? 318.493 235.430 417.573 1.00 121.50 203 CYS A C 1
ATOM 3095 O O . CYS A 1 203 ? 317.743 235.693 416.635 1.00 121.50 203 CYS A O 1
ATOM 3103 N N . SER A 1 204 ? 318.126 234.672 418.602 1.00 124.67 204 SER A N 1
ATOM 3104 C CA . SER A 1 204 ? 316.784 234.127 418.783 1.00 124.67 204 SER A CA 1
ATOM 3105 C C . SER A 1 204 ? 316.365 234.104 420.247 1.00 124.67 204 SER A C 1
ATOM 3106 O O . SER A 1 204 ? 317.220 234.073 421.131 1.00 124.67 204 SER A O 1
ATOM 3114 N N . ARG A 1 205 ? 315.054 234.126 420.516 1.00 131.27 205 ARG A N 1
ATOM 3115 C CA . ARG A 1 205 ? 314.484 234.258 421.866 1.00 131.27 205 ARG A CA 1
ATOM 3116 C C . ARG A 1 205 ? 312.992 233.954 421.926 1.00 131.27 205 ARG A C 1
ATOM 3117 O O . ARG A 1 205 ? 312.196 234.499 421.168 1.00 131.27 205 ARG A O 1
ATOM 3138 N N . ILE A 1 206 ? 312.585 233.137 422.887 1.00 133.14 206 ILE A N 1
ATOM 3139 C CA . ILE A 1 206 ? 311.171 232.829 423.080 1.00 133.14 206 ILE A CA 1
ATOM 3140 C C . ILE A 1 206 ? 310.386 234.065 423.535 1.00 133.14 206 ILE A C 1
ATOM 3141 O O . ILE A 1 206 ? 310.753 234.764 424.477 1.00 133.14 206 ILE A O 1
ATOM 3157 N N . VAL A 1 207 ? 309.296 234.336 422.837 1.00 132.63 207 VAL A N 1
ATOM 3158 C CA . VAL A 1 207 ? 308.475 235.545 422.966 1.00 132.63 207 VAL A CA 1
ATOM 3159 C C . VAL A 1 207 ? 307.273 235.311 423.847 1.00 132.63 207 VAL A C 1
ATOM 3160 O O . VAL A 1 207 ? 306.924 236.172 424.642 1.00 132.63 207 VAL A O 1
ATOM 3173 N N . THR A 1 208 ? 306.663 234.137 423.770 1.00 137.54 208 THR A N 1
ATOM 3174 C CA . THR A 1 208 ? 305.699 233.719 424.784 1.00 137.54 208 THR A CA 1
ATOM 3175 C C . THR A 1 208 ? 306.314 233.852 426.169 1.00 137.54 208 THR A C 1
ATOM 3176 O O . THR A 1 208 ? 307.502 233.598 426.356 1.00 137.54 208 THR A O 1
ATOM 3187 N N . GLU A 1 209 ? 305.530 234.302 427.136 1.00 148.29 209 GLU A N 1
ATOM 3188 C CA . GLU A 1 209 ? 305.953 234.442 428.530 1.00 148.29 209 GLU A CA 1
ATOM 3189 C C . GLU A 1 209 ? 306.072 233.079 429.222 1.00 148.29 209 GLU A C 1
ATOM 3190 O O . GLU A 1 209 ? 305.717 232.053 428.643 1.00 148.29 209 GLU A O 1
ATOM 3202 N N . LYS A 1 210 ? 306.558 233.059 430.465 1.00 153.27 210 LYS A N 1
ATOM 3203 C CA . LYS A 1 210 ? 306.736 231.841 431.260 1.00 153.27 210 LYS A CA 1
ATOM 3204 C C . LYS A 1 210 ? 305.508 230.937 431.195 1.00 153.27 210 LYS A C 1
ATOM 3205 O O . LYS A 1 210 ? 304.379 231.390 431.360 1.00 153.27 210 LYS A O 1
ATOM 3224 N N . HIS A 1 211 ? 305.733 229.654 430.956 1.00 152.50 211 HIS A N 1
ATOM 3225 C CA . HIS A 1 211 ? 304.689 228.642 430.794 1.00 152.50 211 HIS A CA 1
ATOM 3226 C C . HIS A 1 211 ? 305.237 227.269 431.190 1.00 152.50 211 HIS A C 1
ATOM 3227 O O . HIS A 1 211 ? 306.447 227.084 431.293 1.00 152.50 211 HIS A O 1
ATOM 3241 N N . ILE A 1 212 ? 304.357 226.310 431.456 1.00 157.76 212 ILE A N 1
ATOM 3242 C CA . ILE A 1 212 ? 304.751 225.059 432.118 1.00 157.76 212 ILE A CA 1
ATOM 3243 C C . ILE A 1 212 ? 305.502 224.059 431.225 1.00 157.76 212 ILE A C 1
ATOM 3244 O O . ILE A 1 212 ? 306.080 223.104 431.742 1.00 157.76 212 ILE A O 1
ATOM 3260 N N . HIS A 1 213 ? 305.490 224.212 429.902 1.00 147.52 213 HIS A N 1
ATOM 3261 C CA . HIS A 1 213 ? 306.012 223.169 429.022 1.00 147.52 213 HIS A CA 1
ATOM 3262 C C . HIS A 1 213 ? 307.524 223.260 428.853 1.00 147.52 213 HIS A C 1
ATOM 3263 O O . HIS A 1 213 ? 308.038 224.123 428.150 1.00 147.52 213 HIS A O 1
ATOM 3277 N N . LYS A 1 214 ? 308.254 222.308 429.433 1.00 141.27 214 LYS A N 1
ATOM 3278 C CA . LYS A 1 214 ? 309.664 222.068 429.098 1.00 141.27 214 LYS A CA 1
ATOM 3279 C C . LYS A 1 214 ? 309.788 221.688 427.617 1.00 141.27 214 LYS A C 1
ATOM 3280 O O . LYS A 1 214 ? 309.252 220.676 427.168 1.00 141.27 214 LYS A O 1
ATOM 3299 N N . VAL A 1 215 ? 310.494 222.503 426.841 1.00 135.81 215 VAL A N 1
ATOM 3300 C CA . VAL A 1 215 ? 310.660 222.309 425.394 1.00 135.81 215 VAL A CA 1
ATOM 3301 C C . VAL A 1 215 ? 312.050 222.699 424.927 1.00 135.81 215 VAL A C 1
ATOM 3302 O O . VAL A 1 215 ? 312.698 223.593 425.476 1.00 135.81 215 VAL A O 1
ATOM 3315 N N . HIS A 1 216 ? 312.487 222.055 423.856 1.00 133.06 216 HIS A N 1
ATOM 3316 C CA . HIS A 1 216 ? 313.628 222.495 423.077 1.00 133.06 216 HIS A CA 1
ATOM 3317 C C . HIS A 1 216 ? 313.117 223.143 421.819 1.00 133.06 216 HIS A C 1
ATOM 3318 O O . HIS A 1 216 ? 312.209 222.626 421.176 1.00 133.06 216 HIS A O 1
ATOM 3332 N N . ILE A 1 217 ? 313.703 224.270 421.464 1.00 125.36 217 ILE A N 1
ATOM 3333 C CA . ILE A 1 217 ? 313.497 224.851 420.147 1.00 125.36 217 ILE A CA 1
ATOM 3334 C C . ILE A 1 217 ? 314.786 224.658 419.388 1.00 125.36 217 ILE A C 1
ATOM 3335 O O . ILE A 1 217 ? 315.866 224.935 419.899 1.00 125.36 217 ILE A O 1
ATOM 3351 N N . MET A 1 218 ? 314.669 224.167 418.170 1.00 136.82 218 MET A N 1
ATOM 3352 C CA . MET A 1 218 ? 315.774 224.088 417.244 1.00 136.82 218 MET A CA 1
ATOM 3353 C C . MET A 1 218 ? 315.399 224.818 415.966 1.00 136.82 218 MET A C 1
ATOM 3354 O O . MET A 1 218 ? 314.378 224.522 415.361 1.00 136.82 218 MET A O 1
ATOM 3368 N N . THR A 1 219 ? 316.217 225.767 415.535 1.00 129.17 219 THR A N 1
ATOM 3369 C CA . THR A 1 219 ? 316.075 226.362 414.208 1.00 129.17 219 THR A CA 1
ATOM 3370 C C . THR A 1 219 ? 317.231 225.905 413.359 1.00 129.17 219 THR A C 1
ATOM 3371 O O . THR A 1 219 ? 318.379 226.236 413.656 1.00 129.17 219 THR A O 1
ATOM 3382 N N . ARG A 1 220 ? 316.944 225.208 412.267 1.00 126.05 220 ARG A N 1
ATOM 3383 C CA . ARG A 1 220 ? 317.915 225.111 411.181 1.00 126.05 220 ARG A CA 1
ATOM 3384 C C . ARG A 1 220 ? 317.762 226.344 410.316 1.00 126.05 220 ARG A C 1
ATOM 3385 O O . ARG A 1 220 ? 316.651 226.688 409.927 1.00 126.05 220 ARG A O 1
ATOM 3406 N N . ILE A 1 221 ? 318.857 227.033 410.059 1.00 132.06 221 ILE A N 1
ATOM 3407 C CA . ILE A 1 221 ? 318.872 228.255 409.265 1.00 132.06 221 ILE A CA 1
ATOM 3408 C C . ILE A 1 221 ? 319.557 227.976 407.943 1.00 132.06 221 ILE A C 1
ATOM 3409 O O . ILE A 1 221 ? 320.607 227.351 407.901 1.00 132.06 221 ILE A O 1
ATOM 3425 N N . TYR A 1 222 ? 318.947 228.407 406.857 1.00 138.97 222 TYR A N 1
ATOM 3426 C CA . TYR A 1 222 ? 319.355 228.123 405.494 1.00 138.97 222 TYR A CA 1
ATOM 3427 C C . TYR A 1 222 ? 319.621 229.402 404.733 1.00 138.97 222 TYR A C 1
ATOM 3428 O O . TYR A 1 222 ? 319.042 230.446 405.037 1.00 138.97 222 TYR A O 1
ATOM 3446 N N . HIS A 1 223 ? 320.497 229.313 403.742 1.00 153.00 223 HIS A N 1
ATOM 3447 C CA . HIS A 1 223 ? 320.685 230.400 402.811 1.00 153.00 223 HIS A CA 1
ATOM 3448 C C . HIS A 1 223 ? 321.094 229.920 401.433 1.00 153.00 223 HIS A C 1
ATOM 3449 O O . HIS A 1 223 ? 321.844 228.954 401.276 1.00 153.00 223 HIS A O 1
ATOM 3463 N N . LYS A 1 224 ? 320.660 230.698 400.449 1.00 161.91 224 LYS A N 1
ATOM 3464 C CA . LYS A 1 224 ? 321.052 230.650 399.049 1.00 161.91 224 LYS A CA 1
ATOM 3465 C C . LYS A 1 224 ? 321.561 232.018 398.644 1.00 161.91 224 LYS A C 1
ATOM 3466 O O . LYS A 1 224 ? 320.856 233.020 398.774 1.00 161.91 224 LYS A O 1
ATOM 3485 N N . ALA A 1 225 ? 322.737 232.034 398.052 1.00 165.52 225 ALA A N 1
ATOM 3486 C CA . ALA A 1 225 ? 323.263 233.220 397.414 1.00 165.52 225 ALA A CA 1
ATOM 3487 C C . ALA A 1 225 ? 322.660 233.345 396.016 1.00 165.52 225 ALA A C 1
ATOM 3488 O O . ALA A 1 225 ? 322.793 232.424 395.217 1.00 165.52 225 ALA A O 1
ATOM 3495 N N . LYS A 1 226 ? 322.029 234.467 395.696 1.00 175.59 226 LYS A N 1
ATOM 3496 C CA . LYS A 1 226 ? 321.603 234.815 394.341 1.00 175.59 226 LYS A CA 1
ATOM 3497 C C . LYS A 1 226 ? 321.857 236.279 394.035 1.00 175.59 226 LYS A C 1
ATOM 3498 O O . LYS A 1 226 ? 322.291 237.048 394.883 1.00 175.59 226 LYS A O 1
ATOM 3517 N N . HIS A 1 227 ? 321.721 236.622 392.767 1.00 190.92 227 HIS A N 1
ATOM 3518 C CA . HIS A 1 227 ? 322.412 237.746 392.167 1.00 190.92 227 HIS A CA 1
ATOM 3519 C C . HIS A 1 227 ? 323.919 237.683 392.428 1.00 190.92 227 HIS A C 1
ATOM 3520 O O . HIS A 1 227 ? 324.550 238.651 392.843 1.00 190.92 227 HIS A O 1
ATOM 3534 N N . VAL A 1 228 ? 324.492 236.491 392.267 1.00 189.46 228 VAL A N 1
ATOM 3535 C CA . VAL A 1 228 ? 325.869 236.221 392.680 1.00 189.46 228 VAL A CA 1
ATOM 3536 C C . VAL A 1 228 ? 326.908 236.756 391.705 1.00 189.46 228 VAL A C 1
ATOM 3537 O O . VAL A 1 228 ? 326.684 236.800 390.501 1.00 189.46 228 VAL A O 1
ATOM 3550 N N . LYS A 1 229 ? 328.092 237.055 392.233 1.00 174.48 229 LYS A N 1
ATOM 3551 C CA . LYS A 1 229 ? 329.352 237.274 391.520 1.00 174.48 229 LYS A CA 1
ATOM 3552 C C . LYS A 1 229 ? 330.501 236.710 392.355 1.00 174.48 229 LYS A C 1
ATOM 3553 O O . LYS A 1 229 ? 330.447 236.712 393.583 1.00 174.48 229 LYS A O 1
ATOM 3572 N N . ALA A 1 230 ? 331.558 236.247 391.713 1.00 176.98 230 ALA A N 1
ATOM 3573 C CA . ALA A 1 230 ? 332.671 235.586 392.379 1.00 176.98 230 ALA A CA 1
ATOM 3574 C C . ALA A 1 230 ? 333.999 235.977 391.752 1.00 176.98 230 ALA A C 1
ATOM 3575 O O . ALA A 1 230 ? 334.053 236.484 390.636 1.00 176.98 230 ALA A O 1
ATOM 3582 N N . TRP A 1 231 ? 335.070 235.769 392.505 1.00 183.22 231 TRP A N 1
ATOM 3583 C CA . TRP A 1 231 ? 336.343 236.401 392.227 1.00 183.22 231 TRP A CA 1
ATOM 3584 C C . TRP A 1 231 ? 337.474 235.428 392.417 1.00 183.22 231 TRP A C 1
ATOM 3585 O O . TRP A 1 231 ? 337.659 234.913 393.518 1.00 183.22 231 TRP A O 1
ATOM 3606 N N . CYS A 1 232 ? 338.223 235.224 391.342 1.00 181.93 232 CYS A N 1
ATOM 3607 C CA . CYS A 1 232 ? 339.385 234.362 391.231 1.00 181.93 232 CYS A CA 1
ATOM 3608 C C . CYS A 1 232 ? 339.204 233.003 391.932 1.00 181.93 232 CYS A C 1
ATOM 3609 O O . CYS A 1 232 ? 339.354 232.905 393.153 1.00 181.93 232 CYS A O 1
ATOM 3617 N N . PRO A 1 233 ? 338.900 231.929 391.196 1.00 170.98 233 PRO A N 1
ATOM 3618 C CA . PRO A 1 233 ? 338.717 230.627 391.803 1.00 170.98 233 PRO A CA 1
ATOM 3619 C C . PRO A 1 233 ? 339.981 230.168 392.521 1.00 170.98 233 PRO A C 1
ATOM 3620 O O . PRO A 1 233 ? 341.087 230.531 392.138 1.00 170.98 233 PRO A O 1
ATOM 3631 N N . ARG A 1 234 ? 339.819 229.347 393.554 1.00 165.11 234 ARG A N 1
ATOM 3632 C CA . ARG A 1 234 ? 340.911 228.761 394.344 1.00 165.11 234 ARG A CA 1
ATOM 3633 C C . ARG A 1 234 ? 340.586 227.298 394.691 1.00 165.11 234 ARG A C 1
ATOM 3634 O O . ARG A 1 234 ? 339.420 226.920 394.645 1.00 165.11 234 ARG A O 1
ATOM 3655 N N . PRO A 1 235 ? 341.576 226.438 394.950 1.00 154.31 235 PRO A N 1
ATOM 3656 C CA . PRO A 1 235 ? 341.365 224.995 394.951 1.00 154.31 235 PRO A CA 1
ATOM 3657 C C . PRO A 1 235 ? 340.434 224.555 396.084 1.00 154.31 235 PRO A C 1
ATOM 3658 O O . PRO A 1 235 ? 340.411 225.185 397.138 1.00 154.31 235 PRO A O 1
ATOM 3669 N N . PRO A 1 236 ? 339.681 223.467 395.902 1.00 157.80 236 PRO A N 1
ATOM 3670 C CA . PRO A 1 236 ? 338.724 222.982 396.885 1.00 157.80 236 PRO A CA 1
ATOM 3671 C C . PRO A 1 236 ? 339.407 222.461 398.148 1.00 157.80 236 PRO A C 1
ATOM 3672 O O . PRO A 1 236 ? 340.544 221.987 398.117 1.00 157.80 236 PRO A O 1
ATOM 3683 N N . ARG A 1 237 ? 338.687 222.488 399.268 1.00 146.29 237 ARG A N 1
ATOM 3684 C CA . ARG A 1 237 ? 339.146 221.913 400.538 1.00 146.29 237 ARG A CA 1
ATOM 3685 C C . ARG A 1 237 ? 339.335 220.405 400.401 1.00 146.29 237 ARG A C 1
ATOM 3686 O O . ARG A 1 237 ? 338.414 219.697 400.016 1.00 146.29 237 ARG A O 1
ATOM 3707 N N . ALA A 1 238 ? 340.502 219.903 400.759 1.00 149.49 238 ALA A N 1
ATOM 3708 C CA . ALA A 1 238 ? 340.869 218.499 400.611 1.00 149.49 238 ALA A CA 1
ATOM 3709 C C . ALA A 1 238 ? 340.497 217.605 401.800 1.00 149.49 238 ALA A C 1
ATOM 3710 O O . ALA A 1 238 ? 340.490 216.383 401.665 1.00 149.49 238 ALA A O 1
ATOM 3717 N N . LEU A 1 239 ? 340.262 218.193 402.974 1.00 148.87 239 LEU A N 1
ATOM 3718 C CA . LEU A 1 239 ? 340.174 217.473 404.245 1.00 148.87 239 LEU A CA 1
ATOM 3719 C C . LEU A 1 239 ? 339.144 218.118 405.171 1.00 148.87 239 LEU A C 1
ATOM 3720 O O . LEU A 1 239 ? 338.821 219.290 404.997 1.00 148.87 239 LEU A O 1
ATOM 3736 N N . GLU A 1 240 ? 338.636 217.377 406.151 1.00 155.25 240 GLU A N 1
ATOM 3737 C CA . GLU A 1 240 ? 337.724 217.861 407.201 1.00 155.25 240 GLU A CA 1
ATOM 3738 C C . GLU A 1 240 ? 338.049 219.278 407.691 1.00 155.25 240 GLU A C 1
ATOM 3739 O O . GLU A 1 240 ? 339.209 219.664 407.837 1.00 155.25 240 GLU A O 1
ATOM 3751 N N . TYR A 1 241 ? 337.021 220.070 407.962 1.00 148.39 241 TYR A N 1
ATOM 3752 C CA . TYR A 1 241 ? 337.182 221.361 408.622 1.00 148.39 241 TYR A CA 1
ATOM 3753 C C . TYR A 1 241 ? 337.501 221.238 410.108 1.00 148.39 241 TYR A C 1
ATOM 3754 O O . TYR A 1 241 ? 337.545 220.148 410.676 1.00 148.39 241 TYR A O 1
ATOM 3772 N N . THR A 1 242 ? 337.822 222.369 410.739 1.00 143.90 242 THR A N 1
ATOM 3773 C CA . THR A 1 242 ? 338.387 222.350 412.096 1.00 143.90 242 THR A CA 1
ATOM 3774 C C . THR A 1 242 ? 338.086 223.588 412.924 1.00 143.90 242 THR A C 1
ATOM 3775 O O . THR A 1 242 ? 337.901 223.467 414.128 1.00 143.90 242 THR A O 1
ATOM 3786 N N . ARG A 1 243 ? 338.100 224.787 412.334 1.00 141.39 243 ARG A N 1
ATOM 3787 C CA . ARG A 1 243 ? 338.247 226.016 413.129 1.00 141.39 243 ARG A CA 1
ATOM 3788 C C . ARG A 1 243 ? 337.636 227.266 412.477 1.00 141.39 243 ARG A C 1
ATOM 3789 O O . ARG A 1 243 ? 338.263 228.321 412.437 1.00 141.39 243 ARG A O 1
ATOM 3810 N N . ALA A 1 244 ? 336.438 227.119 411.915 1.00 145.28 244 ALA A N 1
ATOM 3811 C CA . ALA A 1 244 ? 335.646 228.176 411.273 1.00 145.28 244 ALA A CA 1
ATOM 3812 C C . ALA A 1 244 ? 336.485 229.163 410.449 1.00 145.28 244 ALA A C 1
ATOM 3813 O O . ALA A 1 244 ? 336.906 228.814 409.354 1.00 145.28 244 ALA A O 1
ATOM 3820 N N . HIS A 1 245 ? 336.770 230.360 410.956 1.00 137.46 245 HIS A N 1
ATOM 3821 C CA . HIS A 1 245 ? 337.573 231.356 410.251 1.00 137.46 245 HIS A CA 1
ATOM 3822 C C . HIS A 1 245 ? 338.911 230.851 409.745 1.00 137.46 245 HIS A C 1
ATOM 3823 O O . HIS A 1 245 ? 339.364 231.259 408.679 1.00 137.46 245 HIS A O 1
ATOM 3837 N N . ARG A 1 246 ? 339.571 230.005 410.526 1.00 145.37 246 ARG A N 1
ATOM 3838 C CA . ARG A 1 246 ? 340.944 229.574 410.267 1.00 145.37 246 ARG A CA 1
ATOM 3839 C C . ARG A 1 246 ? 340.936 228.384 409.320 1.00 145.37 246 ARG A C 1
ATOM 3840 O O . ARG A 1 246 ? 340.071 227.522 409.403 1.00 145.37 246 ARG A O 1
ATOM 3861 N N . THR A 1 247 ? 341.919 228.302 408.440 1.00 150.94 247 THR A N 1
ATOM 3862 C CA . THR A 1 247 ? 342.077 227.205 407.471 1.00 150.94 247 THR A CA 1
ATOM 3863 C C . THR A 1 247 ? 342.719 225.964 408.077 1.00 150.94 247 THR A C 1
ATOM 3864 O O . THR A 1 247 ? 343.016 225.020 407.352 1.00 150.94 247 THR A O 1
ATOM 3875 N N . ASN A 1 248 ? 342.923 225.929 409.393 1.00 146.02 248 ASN A N 1
ATOM 3876 C CA . ASN A 1 248 ? 343.517 224.804 410.110 1.00 146.02 248 ASN A CA 1
ATOM 3877 C C . ASN A 1 248 ? 342.882 223.471 409.693 1.00 146.02 248 ASN A C 1
ATOM 3878 O O . ASN A 1 248 ? 341.688 223.396 409.397 1.00 146.02 248 ASN A O 1
ATOM 3889 N N . PHE A 1 249 ? 343.696 222.424 409.616 1.00 155.24 249 PHE A N 1
ATOM 3890 C CA . PHE A 1 249 ? 343.276 221.108 409.118 1.00 155.24 249 PHE A CA 1
ATOM 3891 C C . PHE A 1 249 ? 344.012 219.952 409.780 1.00 155.24 249 PHE A C 1
ATOM 3892 O O . PHE A 1 249 ? 343.505 218.836 409.814 1.00 155.24 249 PHE A O 1
ATOM 3909 N N . LYS A 1 250 ? 345.210 220.191 410.307 1.00 154.91 250 LYS A N 1
ATOM 3910 C CA . LYS A 1 250 ? 345.949 219.202 411.080 1.00 154.91 250 LYS A CA 1
ATOM 3911 C C . LYS A 1 250 ? 345.225 219.033 412.418 1.00 154.91 250 LYS A C 1
ATOM 3912 O O . LYS A 1 250 ? 345.456 219.798 413.342 1.00 154.91 250 LYS A O 1
ATOM 3931 N N . ILE A 1 251 ? 344.308 218.078 412.513 1.00 160.96 251 ILE A N 1
ATOM 3932 C CA . ILE A 1 251 ? 343.494 217.826 413.713 1.00 160.96 251 ILE A CA 1
ATOM 3933 C C . ILE A 1 251 ? 344.316 217.125 414.808 1.00 160.96 251 ILE A C 1
ATOM 3934 O O . ILE A 1 251 ? 345.343 216.498 414.543 1.00 160.96 251 ILE A O 1
ATOM 3950 N N . GLU A 1 252 ? 343.918 217.280 416.068 1.00 182.48 252 GLU A N 1
ATOM 3951 C CA . GLU A 1 252 ? 344.630 216.720 417.222 1.00 182.48 252 GLU A CA 1
ATOM 3952 C C . GLU A 1 252 ? 344.537 215.191 417.287 1.00 182.48 252 GLU A C 1
ATOM 3953 O O . GLU A 1 252 ? 343.472 214.624 417.068 1.00 182.48 252 GLU A O 1
ATOM 3965 N N . ASP A 1 253 ? 345.650 214.520 417.603 1.00 184.47 253 ASP A N 1
ATOM 3966 C CA . ASP A 1 253 ? 345.751 213.054 417.715 1.00 184.47 253 ASP A CA 1
ATOM 3967 C C . ASP A 1 253 ? 345.241 212.298 416.475 1.00 184.47 253 ASP A C 1
ATOM 3968 O O . ASP A 1 253 ? 344.722 211.184 416.559 1.00 184.47 253 ASP A O 1
ATOM 3977 N N . ARG A 1 254 ? 345.391 212.927 415.310 1.00 169.44 254 ARG A N 1
ATOM 3978 C CA . ARG A 1 254 ? 344.867 212.500 414.012 1.00 169.44 254 ARG A CA 1
ATOM 3979 C C . ARG A 1 254 ? 345.900 212.701 412.902 1.00 169.44 254 ARG A C 1
ATOM 3980 O O . ARG A 1 254 ? 346.952 213.305 413.109 1.00 169.44 254 ARG A O 1
ATOM 4001 N N . SER A 1 255 ? 345.602 212.167 411.723 1.00 165.52 255 SER A N 1
ATOM 4002 C CA . SER A 1 255 ? 346.461 212.202 410.541 1.00 165.52 255 SER A CA 1
ATOM 4003 C C . SER A 1 255 ? 345.677 212.595 409.278 1.00 165.52 255 SER A C 1
ATOM 4004 O O . SER A 1 255 ? 344.448 212.578 409.238 1.00 165.52 255 SER A O 1
ATOM 4012 N N . ILE A 1 256 ? 346.390 213.040 408.253 1.00 165.85 256 ILE A N 1
ATOM 4013 C CA . ILE A 1 256 ? 345.859 213.766 407.093 1.00 165.85 256 ILE A CA 1
ATOM 4014 C C . ILE A 1 256 ? 345.310 212.849 405.994 1.00 165.85 256 ILE A C 1
ATOM 4015 O O . ILE A 1 256 ? 345.775 212.841 404.859 1.00 165.85 256 ILE A O 1
ATOM 4031 N N . GLN A 1 257 ? 344.281 212.072 406.332 1.00 175.80 257 GLN A N 1
ATOM 4032 C CA . GLN A 1 257 ? 343.592 211.139 405.431 1.00 175.80 257 GLN A CA 1
ATOM 4033 C C . GLN A 1 257 ? 342.691 211.880 404.424 1.00 175.80 257 GLN A C 1
ATOM 4034 O O . GLN A 1 257 ? 341.477 211.984 404.599 1.00 175.80 257 GLN A O 1
ATOM 4048 N N . THR A 1 258 ? 343.293 212.436 403.373 1.00 166.27 258 THR A N 1
ATOM 4049 C CA . THR A 1 258 ? 342.589 213.204 402.327 1.00 166.27 258 THR A CA 1
ATOM 4050 C C . THR A 1 258 ? 341.596 212.368 401.516 1.00 166.27 258 THR A C 1
ATOM 4051 O O . THR A 1 258 ? 341.543 211.145 401.613 1.00 166.27 258 THR A O 1
ATOM 4062 N N . ALA A 1 259 ? 340.852 213.031 400.630 1.00 162.71 259 ALA A N 1
ATOM 4063 C CA . ALA A 1 259 ? 339.992 212.382 399.645 1.00 162.71 259 ALA A CA 1
ATOM 4064 C C . ALA A 1 259 ? 340.722 211.461 398.637 1.00 162.71 259 ALA A C 1
ATOM 4065 O O . ALA A 1 259 ? 340.071 210.659 397.968 1.00 162.71 259 ALA A O 1
ATOM 4072 N N . ILE A 1 260 ? 342.046 211.552 398.474 1.00 162.73 260 ILE A N 1
ATOM 4073 C CA . ILE A 1 260 ? 342.780 210.636 397.587 1.00 162.73 260 ILE A CA 1
ATOM 4074 C C . ILE A 1 260 ? 342.785 209.231 398.201 1.00 162.73 260 ILE A C 1
ATOM 4075 O O . ILE A 1 260 ? 343.091 209.076 399.380 1.00 162.73 260 ILE A O 1
ATOM 4091 N N . VAL A 1 261 ? 342.510 208.199 397.402 1.00 164.85 261 VAL A N 1
ATOM 4092 C CA . VAL A 1 261 ? 342.603 206.793 397.831 1.00 164.85 261 VAL A CA 1
ATOM 4093 C C . VAL A 1 261 ? 343.704 206.069 397.063 1.00 164.85 261 VAL A C 1
ATOM 4094 O O . VAL A 1 261 ? 343.835 206.236 395.853 1.00 164.85 261 VAL A O 1
ATOM 4107 N N . THR A 1 262 ? 344.533 205.289 397.754 1.00 166.52 262 THR A N 1
ATOM 4108 C CA . THR A 1 262 ? 345.657 204.551 397.156 1.00 166.52 262 THR A CA 1
ATOM 4109 C C . THR A 1 262 ? 345.225 203.282 396.434 1.00 166.52 262 THR A C 1
ATOM 4110 O O . THR A 1 262 ? 344.185 202.704 396.736 1.00 166.52 262 THR A O 1
ATOM 4121 N N . ARG A 1 263 ? 346.089 202.786 395.548 1.00 175.69 263 ARG A N 1
ATOM 4122 C CA . ARG A 1 263 ? 345.946 201.492 394.865 1.00 175.69 263 ARG A CA 1
ATOM 4123 C C . ARG A 1 263 ? 347.248 200.686 394.907 1.00 175.69 263 ARG A C 1
ATOM 4124 O O . ARG A 1 263 ? 348.299 201.275 395.151 1.00 175.69 263 ARG A O 1
ATOM 4145 N N . PRO A 1 264 ? 347.215 199.365 394.672 1.00 177.72 264 PRO A N 1
ATOM 4146 C CA . PRO A 1 264 ? 348.393 198.514 394.812 1.00 177.72 264 PRO A CA 1
ATOM 4147 C C . PRO A 1 264 ? 349.490 198.801 393.793 1.00 177.72 264 PRO A C 1
ATOM 4148 O O . PRO A 1 264 ? 350.664 198.800 394.153 1.00 177.72 264 PRO A O 1
ATOM 4159 N N . ILE A 1 265 ? 349.133 199.052 392.530 1.00 182.26 265 ILE A N 1
ATOM 4160 C CA . ILE A 1 265 ? 350.109 199.383 391.488 1.00 182.26 265 ILE A CA 1
ATOM 4161 C C . ILE A 1 265 ? 349.531 200.301 390.410 1.00 182.26 265 ILE A C 1
ATOM 4162 O O . ILE A 1 265 ? 348.384 200.183 389.989 1.00 182.26 265 ILE A O 1
ATOM 4178 N N . ILE A 1 266 ? 350.356 201.209 389.907 1.00 176.40 266 ILE A N 1
ATOM 4179 C CA . ILE A 1 266 ? 349.937 202.287 389.006 1.00 176.40 266 ILE A CA 1
ATOM 4180 C C . ILE A 1 266 ? 349.675 201.813 387.564 1.00 176.40 266 ILE A C 1
ATOM 4181 O O . ILE A 1 266 ? 349.021 202.482 386.770 1.00 176.40 266 ILE A O 1
ATOM 4197 N N . THR A 1 267 ? 350.106 200.605 387.231 1.00 183.08 267 THR A N 1
ATOM 4198 C CA . THR A 1 267 ? 349.767 199.861 386.007 1.00 183.08 267 THR A CA 1
ATOM 4199 C C . THR A 1 267 ? 348.442 199.100 386.078 1.00 183.08 267 THR A C 1
ATOM 4200 O O . THR A 1 267 ? 348.076 198.452 385.101 1.00 183.08 267 THR A O 1
ATOM 4211 N N . THR A 1 268 ? 347.739 199.132 387.213 1.00 193.41 268 THR A N 1
ATOM 4212 C CA . THR A 1 268 ? 346.409 198.531 387.393 1.00 193.41 268 THR A CA 1
ATOM 4213 C C . THR A 1 268 ? 345.386 199.625 387.662 1.00 193.41 268 THR A C 1
ATOM 4214 O O . THR A 1 268 ? 345.575 200.417 388.580 1.00 193.41 268 THR A O 1
ATOM 4225 N N . ALA A 1 269 ? 344.309 199.702 386.885 1.00 205.20 269 ALA A N 1
ATOM 4226 C CA . ALA A 1 269 ? 343.301 200.752 387.032 1.00 205.20 269 ALA A CA 1
ATOM 4227 C C . ALA A 1 269 ? 342.463 200.603 388.318 1.00 205.20 269 ALA A C 1
ATOM 4228 O O . ALA A 1 269 ? 342.028 199.510 388.686 1.00 205.20 269 ALA A O 1
ATOM 4235 N N . ARG B 2 1 ? 361.796 231.484 371.588 1.00 184.15 1 ARG B N 1
ATOM 4236 C CA . ARG B 2 1 ? 361.362 231.635 372.992 1.00 184.15 1 ARG B CA 1
ATOM 4237 C C . ARG B 2 1 ? 362.275 232.569 373.778 1.00 184.15 1 ARG B C 1
ATOM 4238 O O . ARG B 2 1 ? 363.019 232.141 374.664 1.00 184.15 1 ARG B O 1
ATOM 4244 N N . ILE B 2 2 ? 362.260 233.867 373.453 1.00 195.37 2 ILE B N 1
ATOM 4245 C CA . ILE B 2 2 ? 363.143 234.898 374.039 1.00 195.37 2 ILE B CA 1
ATOM 4246 C C . ILE B 2 2 ? 362.337 236.141 374.440 1.00 195.37 2 ILE B C 1
ATOM 4247 O O . ILE B 2 2 ? 361.402 236.513 373.739 1.00 195.37 2 ILE B O 1
ATOM 4263 N N . ILE B 2 3 ? 362.700 236.796 375.546 1.00 184.00 3 ILE B N 1
ATOM 4264 C CA . ILE B 2 3 ? 362.035 238.008 376.033 1.00 184.00 3 ILE B CA 1
ATOM 4265 C C . ILE B 2 3 ? 363.055 239.000 376.580 1.00 184.00 3 ILE B C 1
ATOM 4266 O O . ILE B 2 3 ? 364.058 238.601 377.176 1.00 184.00 3 ILE B O 1
ATOM 4282 N N . GLN B 2 4 ? 362.752 240.290 376.488 1.00 200.04 4 GLN B N 1
ATOM 4283 C CA . GLN B 2 4 ? 363.352 241.298 377.352 1.00 200.04 4 GLN B CA 1
ATOM 4284 C C . GLN B 2 4 ? 362.278 242.140 378.025 1.00 200.04 4 GLN B C 1
ATOM 4285 O O . GLN B 2 4 ? 361.157 242.293 377.541 1.00 200.04 4 GLN B O 1
ATOM 4299 N N . ILE B 2 5 ? 362.631 242.636 379.197 1.00 200.79 5 ILE B N 1
ATOM 4300 C CA . ILE B 2 5 ? 361.737 243.210 380.193 1.00 200.79 5 ILE B CA 1
ATOM 4301 C C . ILE B 2 5 ? 362.356 244.520 380.652 1.00 200.79 5 ILE B C 1
ATOM 4302 O O . ILE B 2 5 ? 363.565 244.562 380.858 1.00 200.79 5 ILE B O 1
ATOM 4318 N N . THR B 2 6 ? 361.578 245.577 380.855 1.00 211.76 6 THR B N 1
ATOM 4319 C CA . THR B 2 6 ? 362.105 246.882 381.264 1.00 211.76 6 THR B CA 1
ATOM 4320 C C . THR B 2 6 ? 361.097 247.596 382.135 1.00 211.76 6 THR B C 1
ATOM 4321 O O . THR B 2 6 ? 360.003 247.917 381.673 1.00 211.76 6 THR B O 1
ATOM 4332 N N . ARG B 2 7 ? 361.444 247.809 383.405 1.00 213.50 7 ARG B N 1
ATOM 4333 C CA . ARG B 2 7 ? 360.603 248.548 384.346 1.00 213.50 7 ARG B CA 1
ATOM 4334 C C . ARG B 2 7 ? 361.419 249.519 385.178 1.00 213.50 7 ARG B C 1
ATOM 4335 O O . ARG B 2 7 ? 362.387 249.127 385.826 1.00 213.50 7 ARG B O 1
ATOM 4356 N N . GLY B 2 8 ? 360.939 250.756 385.202 1.00 211.98 8 GLY B N 1
ATOM 4357 C CA . GLY B 2 8 ? 361.341 251.898 386.013 1.00 211.98 8 GLY B CA 1
ATOM 4358 C C . GLY B 2 8 ? 362.777 252.382 385.825 1.00 211.98 8 GLY B C 1
ATOM 4359 O O . GLY B 2 8 ? 362.992 253.576 385.640 1.00 211.98 8 GLY B O 1
ATOM 4363 N N . ASP B 2 9 ? 363.746 251.483 385.849 1.00 211.22 9 ASP B N 1
ATOM 4364 C CA . ASP B 2 9 ? 365.130 251.739 385.500 1.00 211.22 9 ASP B CA 1
ATOM 4365 C C . ASP B 2 9 ? 365.895 250.464 385.131 1.00 211.22 9 ASP B C 1
ATOM 4366 O O . ASP B 2 9 ? 367.090 250.529 384.883 1.00 211.22 9 ASP B O 1
ATOM 4375 N N . SER B 2 10 ? 365.277 249.291 385.188 1.00 201.57 10 SER B N 1
ATOM 4376 C CA . SER B 2 10 ? 366.003 248.029 385.282 1.00 201.57 10 SER B CA 1
ATOM 4377 C C . SER B 2 10 ? 365.382 246.967 384.395 1.00 201.57 10 SER B C 1
ATOM 4378 O O . SER B 2 10 ? 364.182 246.985 384.097 1.00 201.57 10 SER B O 1
ATOM 4386 N N . THR B 2 11 ? 366.232 246.061 383.914 1.00 198.36 11 THR B N 1
ATOM 4387 C CA . THR B 2 11 ? 365.882 245.188 382.795 1.00 198.36 11 THR B CA 1
ATOM 4388 C C . THR B 2 11 ? 366.305 243.754 382.996 1.00 198.36 11 THR B C 1
ATOM 4389 O O . THR B 2 11 ? 367.253 243.425 383.702 1.00 198.36 11 THR B O 1
ATOM 4400 N N . ILE B 2 12 ? 365.554 242.872 382.368 1.00 192.87 12 ILE B N 1
ATOM 4401 C CA . ILE B 2 12 ? 365.588 241.452 382.654 1.00 192.87 12 ILE B CA 1
ATOM 4402 C C . ILE B 2 12 ? 365.421 240.730 381.335 1.00 192.87 12 ILE B C 1
ATOM 4403 O O . ILE B 2 12 ? 364.743 241.220 380.434 1.00 192.87 12 ILE B O 1
ATOM 4419 N N . THR B 2 13 ? 365.964 239.536 381.218 1.00 182.00 13 THR B N 1
ATOM 4420 C CA . THR B 2 13 ? 365.738 238.717 380.036 1.00 182.00 13 THR B CA 1
ATOM 4421 C C . THR B 2 13 ? 365.793 237.244 380.369 1.00 182.00 13 THR B C 1
ATOM 4422 O O . THR B 2 13 ? 366.451 236.834 381.317 1.00 182.00 13 THR B O 1
ATOM 4433 N N . SER B 2 14 ? 365.122 236.439 379.563 1.00 189.52 14 SER B N 1
ATOM 4434 C CA . SER B 2 14 ? 365.542 235.068 379.352 1.00 189.52 14 SER B CA 1
ATOM 4435 C C . SER B 2 14 ? 365.465 234.796 377.866 1.00 189.52 14 SER B C 1
ATOM 4436 O O . SER B 2 14 ? 364.566 235.263 377.166 1.00 189.52 14 SER B O 1
ATOM 4444 N N . GLN B 2 15 ? 366.438 234.040 377.393 1.00 188.33 15 GLN B N 1
ATOM 4445 C CA . GLN B 2 15 ? 366.502 233.516 376.048 1.00 188.33 15 GLN B CA 1
ATOM 4446 C C . GLN B 2 15 ? 366.191 232.016 375.996 1.00 188.33 15 GLN B C 1
ATOM 4447 O O . GLN B 2 15 ? 366.428 231.354 374.992 1.00 188.33 15 GLN B O 1
ATOM 4461 N N . ASP B 2 16 ? 365.604 231.486 377.066 1.00 197.51 16 ASP B N 1
ATOM 4462 C CA . ASP B 2 16 ? 364.940 230.191 377.089 1.00 197.51 16 ASP B CA 1
ATOM 4463 C C . ASP B 2 16 ? 363.760 230.252 378.062 1.00 197.51 16 ASP B C 1
ATOM 4464 O O . ASP B 2 16 ? 363.802 229.742 379.186 1.00 197.51 16 ASP B O 1
ATOM 4473 N N . VAL B 2 17 ? 362.707 230.948 377.635 1.00 191.71 17 VAL B N 1
ATOM 4474 C CA . VAL B 2 17 ? 361.457 231.084 378.389 1.00 191.71 17 VAL B CA 1
ATOM 4475 C C . VAL B 2 17 ? 360.265 231.182 377.438 1.00 191.71 17 VAL B C 1
ATOM 4476 O O . VAL B 2 17 ? 360.386 231.684 376.322 1.00 191.71 17 VAL B O 1
ATOM 4489 N N . ALA B 2 18 ? 359.108 230.714 377.889 1.00 190.04 18 ALA B N 1
ATOM 4490 C CA . ALA B 2 18 ? 357.830 230.929 377.231 1.00 190.04 18 ALA B CA 1
ATOM 4491 C C . ALA B 2 18 ? 357.093 232.036 377.977 1.00 190.04 18 ALA B C 1
ATOM 4492 O O . ALA B 2 18 ? 357.070 232.026 379.208 1.00 190.04 18 ALA B O 1
ATOM 4499 N N . ASN B 2 19 ? 356.535 233.001 377.252 1.00 196.58 19 ASN B N 1
ATOM 4500 C CA . ASN B 2 19 ? 356.014 234.241 377.825 1.00 196.58 19 ASN B CA 1
ATOM 4501 C C . ASN B 2 19 ? 355.063 234.007 379.003 1.00 196.58 19 ASN B C 1
ATOM 4502 O O . ASN B 2 19 ? 354.353 233.003 379.059 1.00 196.58 19 ASN B O 1
ATOM 4513 N N . ALA B 2 20 ? 355.018 234.955 379.934 1.00 187.30 20 ALA B N 1
ATOM 4514 C CA . ALA B 2 20 ? 354.022 234.924 380.990 1.00 187.30 20 ALA B CA 1
ATOM 4515 C C . ALA B 2 20 ? 352.618 234.959 380.387 1.00 187.30 20 ALA B C 1
ATOM 4516 O O . ALA B 2 20 ? 352.340 235.741 379.478 1.00 187.30 20 ALA B O 1
ATOM 4523 N N . ILE B 2 21 ? 351.711 234.162 380.934 1.00 175.40 21 ILE B N 1
ATOM 4524 C CA . ILE B 2 21 ? 350.309 234.545 380.899 1.00 175.40 21 ILE B CA 1
ATOM 4525 C C . ILE B 2 21 ? 350.183 235.761 381.819 1.00 175.40 21 ILE B C 1
ATOM 4526 O O . ILE B 2 21 ? 350.687 235.767 382.940 1.00 175.40 21 ILE B O 1
ATOM 4542 N N . VAL B 2 22 ? 349.555 236.828 381.348 1.00 167.89 22 VAL B N 1
ATOM 4543 C CA . VAL B 2 22 ? 349.165 237.935 382.226 1.00 167.89 22 VAL B CA 1
ATOM 4544 C C . VAL B 2 22 ? 348.034 237.433 383.113 1.00 167.89 22 VAL B C 1
ATOM 4545 O O . VAL B 2 22 ? 347.081 236.851 382.599 1.00 167.89 22 VAL B O 1
ATOM 4558 N N . ALA B 2 23 ? 348.100 237.641 384.424 1.00 172.50 23 ALA B N 1
ATOM 4559 C CA . ALA B 2 23 ? 347.066 237.154 385.332 1.00 172.50 23 ALA B CA 1
ATOM 4560 C C . ALA B 2 23 ? 345.685 237.659 384.897 1.00 172.50 23 ALA B C 1
ATOM 4561 O O . ALA B 2 23 ? 345.454 238.863 384.780 1.00 172.50 23 ALA B O 1
ATOM 4568 N N . TYR B 2 24 ? 344.786 236.728 384.591 1.00 169.82 24 TYR B N 1
ATOM 4569 C CA . TYR B 2 24 ? 343.427 237.008 384.112 1.00 169.82 24 TYR B CA 1
ATOM 4570 C C . TYR B 2 24 ? 343.377 237.919 382.873 1.00 169.82 24 TYR B C 1
ATOM 4571 O O . TYR B 2 24 ? 342.351 238.526 382.577 1.00 169.82 24 TYR B O 1
ATOM 4589 N N . GLY B 2 25 ? 344.493 238.057 382.158 1.00 178.18 25 GLY B N 1
ATOM 4590 C CA . GLY B 2 25 ? 344.643 238.958 381.021 1.00 178.18 25 GLY B CA 1
ATOM 4591 C C . GLY B 2 25 ? 344.633 240.452 381.359 1.00 178.18 25 GLY B C 1
ATOM 4592 O O . GLY B 2 25 ? 344.713 241.264 380.440 1.00 178.18 25 GLY B O 1
ATOM 4596 N N . VAL B 2 26 ? 344.534 240.862 382.625 1.00 166.89 26 VAL B N 1
ATOM 4597 C CA . VAL B 2 26 ? 344.429 242.286 382.964 1.00 166.89 26 VAL B CA 1
ATOM 4598 C C . VAL B 2 26 ? 345.807 242.899 383.143 1.00 166.89 26 VAL B C 1
ATOM 4599 O O . VAL B 2 26 ? 346.454 242.727 384.175 1.00 166.89 26 VAL B O 1
ATOM 4612 N N . TRP B 2 27 ? 346.266 243.638 382.141 1.00 172.77 27 TRP B N 1
ATOM 4613 C CA . TRP B 2 27 ? 347.547 244.339 382.202 1.00 172.77 27 TRP B CA 1
ATOM 4614 C C . TRP B 2 27 ? 347.506 245.384 383.327 1.00 172.77 27 TRP B C 1
ATOM 4615 O O . TRP B 2 27 ? 346.479 246.043 383.482 1.00 172.77 27 TRP B O 1
ATOM 4636 N N . PRO B 2 28 ? 348.549 245.551 384.147 1.00 166.78 28 PRO B N 1
ATOM 4637 C CA . PRO B 2 28 ? 348.453 246.381 385.337 1.00 166.78 28 PRO B CA 1
ATOM 4638 C C . PRO B 2 28 ? 348.106 247.835 385.031 1.00 166.78 28 PRO B C 1
ATOM 4639 O O . PRO B 2 28 ? 348.495 248.368 383.995 1.00 166.78 28 PRO B O 1
ATOM 4650 N N . HIS B 2 29 ? 347.389 248.481 385.946 1.00 182.77 29 HIS B N 1
ATOM 4651 C CA . HIS B 2 29 ? 346.946 249.866 385.806 1.00 182.77 29 HIS B CA 1
ATOM 4652 C C . HIS B 2 29 ? 346.733 250.542 387.168 1.00 182.77 29 HIS B C 1
ATOM 4653 O O . HIS B 2 29 ? 346.524 249.884 388.188 1.00 182.77 29 HIS B O 1
ATOM 4667 N N . TYR B 2 30 ? 346.746 251.870 387.188 1.00 187.42 30 TYR B N 1
ATOM 4668 C CA . TYR B 2 30 ? 346.389 252.666 388.360 1.00 187.42 30 TYR B CA 1
ATOM 4669 C C . TYR B 2 30 ? 344.909 252.526 388.725 1.00 187.42 30 TYR B C 1
ATOM 4670 O O . TYR B 2 30 ? 344.104 252.046 387.928 1.00 187.42 30 TYR B O 1
ATOM 4688 N N . LEU B 2 31 ? 344.529 252.952 389.932 1.00 176.35 31 LEU B N 1
ATOM 4689 C CA . LEU B 2 31 ? 343.118 253.043 390.320 1.00 176.35 31 LEU B CA 1
ATOM 4690 C C . LEU B 2 31 ? 342.318 253.941 389.368 1.00 176.35 31 LEU B C 1
ATOM 4691 O O . LEU B 2 31 ? 342.870 254.787 388.667 1.00 176.35 31 LEU B O 1
ATOM 4707 N N . SER B 2 32 ? 341.000 253.803 389.403 1.00 184.49 32 SER B N 1
ATOM 4708 C CA . SER B 2 32 ? 340.091 254.666 388.654 1.00 184.49 32 SER B CA 1
ATOM 4709 C C . SER B 2 32 ? 339.342 255.603 389.582 1.00 184.49 32 SER B C 1
ATOM 4710 O O . SER B 2 32 ? 338.861 255.190 390.637 1.00 184.49 32 SER B O 1
ATOM 4718 N N . SER B 2 33 ? 339.129 256.832 389.129 1.00 196.56 33 SER B N 1
ATOM 4719 C CA . SER B 2 33 ? 338.146 257.751 389.705 1.00 196.56 33 SER B CA 1
ATOM 4720 C C . SER B 2 33 ? 336.764 257.119 389.880 1.00 196.56 33 SER B C 1
ATOM 4721 O O . SER B 2 33 ? 336.045 257.484 390.805 1.00 196.56 33 SER B O 1
ATOM 4729 N N . LYS B 2 34 ? 336.383 256.146 389.048 1.00 193.77 34 LYS B N 1
ATOM 4730 C CA . LYS B 2 34 ? 335.101 255.441 389.148 1.00 193.77 34 LYS B CA 1
ATOM 4731 C C . LYS B 2 34 ? 335.023 254.474 390.334 1.00 193.77 34 LYS B C 1
ATOM 4732 O O . LYS B 2 34 ? 333.941 254.261 390.871 1.00 193.77 34 LYS B O 1
ATOM 4751 N N . ASP B 2 35 ? 336.155 253.949 390.795 1.00 185.45 35 ASP B N 1
ATOM 4752 C CA . ASP B 2 35 ? 336.185 252.866 391.785 1.00 185.45 35 ASP B CA 1
ATOM 4753 C C . ASP B 2 35 ? 336.847 253.245 393.108 1.00 185.45 35 ASP B C 1
ATOM 4754 O O . ASP B 2 35 ? 336.689 252.531 394.091 1.00 185.45 35 ASP B O 1
ATOM 4763 N N . ALA B 2 36 ? 337.608 254.333 393.156 1.00 185.00 36 ALA B N 1
ATOM 4764 C CA . ALA B 2 36 ? 338.443 254.684 394.301 1.00 185.00 36 ALA B CA 1
ATOM 4765 C C . ALA B 2 36 ? 337.671 254.897 395.623 1.00 185.00 36 ALA B C 1
ATOM 4766 O O . ALA B 2 36 ? 336.493 255.243 395.627 1.00 185.00 36 ALA B O 1
ATOM 4773 N N . SER B 2 37 ? 338.360 254.711 396.752 1.00 175.14 37 SER B N 1
ATOM 4774 C CA . SER B 2 37 ? 337.868 255.065 398.097 1.00 175.14 37 SER B CA 1
ATOM 4775 C C . SER B 2 37 ? 338.633 256.255 398.671 1.00 175.14 37 SER B C 1
ATOM 4776 O O . SER B 2 37 ? 338.026 257.198 399.157 1.00 175.14 37 SER B O 1
ATOM 4784 N N . ALA B 2 38 ? 339.964 256.248 398.595 1.00 186.71 38 ALA B N 1
ATOM 4785 C CA . ALA B 2 38 ? 340.804 257.293 399.172 1.00 186.71 38 ALA B CA 1
ATOM 4786 C C . ALA B 2 38 ? 340.648 258.649 398.467 1.00 186.71 38 ALA B C 1
ATOM 4787 O O . ALA B 2 38 ? 340.519 258.724 397.247 1.00 186.71 38 ALA B O 1
ATOM 4794 N N . ILE B 2 39 ? 340.686 259.724 399.249 1.00 190.32 39 ILE B N 1
ATOM 4795 C CA . ILE B 2 39 ? 340.362 261.074 398.779 1.00 190.32 39 ILE B CA 1
ATOM 4796 C C . ILE B 2 39 ? 341.537 261.829 398.133 1.00 190.32 39 ILE B C 1
ATOM 4797 O O . ILE B 2 39 ? 341.318 262.620 397.215 1.00 190.32 39 ILE B O 1
ATOM 4813 N N . ASP B 2 40 ? 342.775 261.648 398.593 1.00 207.95 40 ASP B N 1
ATOM 4814 C CA . ASP B 2 40 ? 343.897 262.443 398.068 1.00 207.95 40 ASP B CA 1
ATOM 4815 C C . ASP B 2 40 ? 344.250 262.091 396.617 1.00 207.95 40 ASP B C 1
ATOM 4816 O O . ASP B 2 40 ? 343.812 261.081 396.073 1.00 207.95 40 ASP B O 1
ATOM 4825 N N . LYS B 2 41 ? 345.044 262.938 395.961 1.00 203.17 41 LYS B N 1
ATOM 4826 C CA . LYS B 2 41 ? 345.844 262.497 394.824 1.00 203.17 41 LYS B CA 1
ATOM 4827 C C . LYS B 2 41 ? 347.014 261.669 395.379 1.00 203.17 41 LYS B C 1
ATOM 4828 O O . LYS B 2 41 ? 347.834 262.231 396.105 1.00 203.17 41 LYS B O 1
ATOM 4847 N N . PRO B 2 42 ? 347.089 260.361 395.112 1.00 193.13 42 PRO B N 1
ATOM 4848 C CA . PRO B 2 42 ? 348.025 259.463 395.781 1.00 193.13 42 PRO B CA 1
ATOM 4849 C C . PRO B 2 42 ? 349.464 259.541 395.243 1.00 193.13 42 PRO B C 1
ATOM 4850 O O . PRO B 2 42 ? 349.755 260.195 394.246 1.00 193.13 42 PRO B O 1
ATOM 4861 N N . SER B 2 43 ? 350.394 258.920 395.967 1.00 207.47 43 SER B N 1
ATOM 4862 C CA . SER B 2 43 ? 351.835 258.935 395.698 1.00 207.47 43 SER B CA 1
ATOM 4863 C C . SER B 2 43 ? 352.230 258.019 394.537 1.00 207.47 43 SER B C 1
ATOM 4864 O O . SER B 2 43 ? 352.273 256.806 394.715 1.00 207.47 43 SER B O 1
ATOM 4872 N N . GLN B 2 44 ? 352.638 258.590 393.401 1.00 198.94 44 GLN B N 1
ATOM 4873 C CA . GLN B 2 44 ? 353.171 257.847 392.253 1.00 198.94 44 GLN B CA 1
ATOM 4874 C C . GLN B 2 44 ? 354.703 257.921 392.156 1.00 198.94 44 GLN B C 1
ATOM 4875 O O . GLN B 2 44 ? 355.228 258.699 391.367 1.00 198.94 44 GLN B O 1
ATOM 4889 N N . PRO B 2 45 ? 355.482 257.103 392.880 1.00 207.53 45 PRO B N 1
ATOM 4890 C CA . PRO B 2 45 ? 356.935 257.072 392.705 1.00 207.53 45 PRO B CA 1
ATOM 4891 C C . PRO B 2 45 ? 357.373 256.621 391.310 1.00 207.53 45 PRO B C 1
ATOM 4892 O O . PRO B 2 45 ? 358.535 256.811 390.946 1.00 207.53 45 PRO B O 1
ATOM 4903 N N . ASP B 2 46 ? 356.470 256.021 390.532 1.00 205.00 46 ASP B N 1
ATOM 4904 C CA . ASP B 2 46 ? 356.679 255.704 389.120 1.00 205.00 46 ASP B CA 1
ATOM 4905 C C . ASP B 2 46 ? 358.013 254.963 388.920 1.00 205.00 46 ASP B C 1
ATOM 4906 O O . ASP B 2 46 ? 358.269 253.979 389.610 1.00 205.00 46 ASP B O 1
ATOM 4915 N N . THR B 2 47 ? 358.899 255.448 388.060 1.00 191.64 47 THR B N 1
ATOM 4916 C CA . THR B 2 47 ? 360.174 254.823 387.725 1.00 191.64 47 THR B CA 1
ATOM 4917 C C . THR B 2 47 ? 361.028 254.492 388.921 1.00 191.64 47 THR B C 1
ATOM 4918 O O . THR B 2 47 ? 361.693 253.468 388.929 1.00 191.64 47 THR B O 1
ATOM 4929 N N . SER B 2 48 ? 361.011 255.328 389.949 1.00 209.42 48 SER B N 1
ATOM 4930 C CA . SER B 2 48 ? 361.850 255.124 391.121 1.00 209.42 48 SER B CA 1
ATOM 4931 C C . SER B 2 48 ? 361.395 253.963 391.998 1.00 209.42 48 SER B C 1
ATOM 4932 O O . SER B 2 48 ? 362.095 253.628 392.946 1.00 209.42 48 SER B O 1
ATOM 4940 N N . SER B 2 49 ? 360.261 253.322 391.699 1.00 207.72 49 SER B N 1
ATOM 4941 C CA . SER B 2 49 ? 359.820 252.155 392.464 1.00 207.72 49 SER B CA 1
ATOM 4942 C C . SER B 2 49 ? 359.069 251.088 391.682 1.00 207.72 49 SER B C 1
ATOM 4943 O O . SER B 2 49 ? 359.047 249.940 392.103 1.00 207.72 49 SER B O 1
ATOM 4951 N N . ASN B 2 50 ? 358.464 251.419 390.552 1.00 196.27 50 ASN B N 1
ATOM 4952 C CA . ASN B 2 50 ? 357.959 250.450 389.595 1.00 196.27 50 ASN B CA 1
ATOM 4953 C C . ASN B 2 50 ? 359.127 249.994 388.731 1.00 196.27 50 ASN B C 1
ATOM 4954 O O . ASN B 2 50 ? 359.177 250.224 387.528 1.00 196.27 50 ASN B O 1
ATOM 4965 N N . ARG B 2 51 ? 360.110 249.434 389.419 1.00 191.11 51 ARG B N 1
ATOM 4966 C CA . ARG B 2 51 ? 361.395 248.945 388.951 1.00 191.11 51 ARG B CA 1
ATOM 4967 C C . ARG B 2 51 ? 361.736 247.686 389.718 1.00 191.11 51 ARG B C 1
ATOM 4968 O O . ARG B 2 51 ? 361.159 247.431 390.771 1.00 191.11 51 ARG B O 1
ATOM 4989 N N . PHE B 2 52 ? 362.674 246.900 389.217 1.00 192.53 52 PHE B N 1
ATOM 4990 C CA . PHE B 2 52 ? 362.977 245.621 389.829 1.00 192.53 52 PHE B CA 1
ATOM 4991 C C . PHE B 2 52 ? 363.755 245.720 391.135 1.00 192.53 52 PHE B C 1
ATOM 4992 O O . PHE B 2 52 ? 364.533 246.639 391.376 1.00 192.53 52 PHE B O 1
ATOM 5009 N N . TYR B 2 53 ? 363.548 244.714 391.962 1.00 182.51 53 TYR B N 1
ATOM 5010 C CA . TYR B 2 53 ? 364.252 244.418 393.193 1.00 182.51 53 TYR B CA 1
ATOM 5011 C C . TYR B 2 53 ? 364.253 242.901 393.344 1.00 182.51 53 TYR B C 1
ATOM 5012 O O . TYR B 2 53 ? 363.362 242.232 392.824 1.00 182.51 53 TYR B O 1
ATOM 5030 N N . THR B 2 54 ? 365.218 242.321 394.046 1.00 165.99 54 THR B N 1
ATOM 5031 C CA . THR B 2 54 ? 365.364 240.867 394.058 1.00 165.99 54 THR B CA 1
ATOM 5032 C C . THR B 2 54 ? 365.727 240.321 395.426 1.00 165.99 54 THR B C 1
ATOM 5033 O O . THR B 2 54 ? 366.236 241.025 396.285 1.00 165.99 54 THR B O 1
ATOM 5044 N N . LEU B 2 55 ? 365.368 239.072 395.679 1.00 162.94 55 LEU B N 1
ATOM 5045 C CA . LEU B 2 55 ? 365.475 238.463 397.000 1.00 162.94 55 LEU B CA 1
ATOM 5046 C C . LEU B 2 55 ? 366.822 237.752 397.176 1.00 162.94 55 LEU B C 1
ATOM 5047 O O . LEU B 2 55 ? 367.436 237.316 396.202 1.00 162.94 55 LEU B O 1
ATOM 5063 N N . ARG B 2 56 ? 367.260 237.568 398.424 1.00 156.75 56 ARG B N 1
ATOM 5064 C CA . ARG B 2 56 ? 368.420 236.736 398.768 1.00 156.75 56 ARG B CA 1
ATOM 5065 C C . ARG B 2 56 ? 368.337 235.366 398.116 1.00 156.75 56 ARG B C 1
ATOM 5066 O O . ARG B 2 56 ? 367.242 234.834 397.944 1.00 156.75 56 ARG B O 1
ATOM 5087 N N . SER B 2 57 ? 369.480 234.778 397.801 1.00 157.99 57 SER B N 1
ATOM 5088 C CA . SER B 2 57 ? 369.551 233.442 397.215 1.00 157.99 57 SER B CA 1
ATOM 5089 C C . SER B 2 57 ? 368.987 232.380 398.158 1.00 157.99 57 SER B C 1
ATOM 5090 O O . SER B 2 57 ? 369.553 232.127 399.219 1.00 157.99 57 SER B O 1
ATOM 5098 N N . VAL B 2 58 ? 367.917 231.710 397.738 1.00 142.38 58 VAL B N 1
ATOM 5099 C CA . VAL B 2 58 ? 367.640 230.338 398.185 1.00 142.38 58 VAL B CA 1
ATOM 5100 C C . VAL B 2 58 ? 368.443 229.380 397.313 1.00 142.38 58 VAL B C 1
ATOM 5101 O O . VAL B 2 58 ? 368.899 229.736 396.228 1.00 142.38 58 VAL B O 1
ATOM 5114 N N . THR B 2 59 ? 368.595 228.137 397.730 1.00 141.99 59 THR B N 1
ATOM 5115 C CA . THR B 2 59 ? 369.179 227.099 396.884 1.00 141.99 59 THR B CA 1
ATOM 5116 C C . THR B 2 59 ? 368.516 225.774 397.161 1.00 141.99 59 THR B C 1
ATOM 5117 O O . THR B 2 59 ? 367.991 225.563 398.255 1.00 141.99 59 THR B O 1
ATOM 5128 N N . TRP B 2 60 ? 368.492 224.893 396.169 1.00 144.85 60 TRP B N 1
ATOM 5129 C CA . TRP B 2 60 ? 367.721 223.668 396.264 1.00 144.85 60 TRP B CA 1
ATOM 5130 C C . TRP B 2 60 ? 368.462 222.442 395.764 1.00 144.85 60 TRP B C 1
ATOM 5131 O O . TRP B 2 60 ? 369.479 222.502 395.076 1.00 144.85 60 TRP B O 1
ATOM 5152 N N . SER B 2 61 ? 367.922 221.325 396.214 1.00 139.00 61 SER B N 1
ATOM 5153 C CA . SER B 2 61 ? 368.466 219.981 396.237 1.00 139.00 61 SER B CA 1
ATOM 5154 C C . SER B 2 61 ? 367.315 219.012 396.018 1.00 139.00 61 SER B C 1
ATOM 5155 O O . SER B 2 61 ? 366.159 219.353 396.264 1.00 139.00 61 SER B O 1
ATOM 5163 N N . SER B 2 62 ? 367.619 217.769 395.673 1.00 143.53 62 SER B N 1
ATOM 5164 C CA . SER B 2 62 ? 366.635 216.684 395.690 1.00 143.53 62 SER B CA 1
ATOM 5165 C C . SER B 2 62 ? 365.875 216.599 397.026 1.00 143.53 62 SER B C 1
ATOM 5166 O O . SER B 2 62 ? 364.678 216.327 397.036 1.00 143.53 62 SER B O 1
ATOM 5174 N N . SER B 2 63 ? 366.536 216.880 398.153 1.00 148.98 63 SER B N 1
ATOM 5175 C CA . SER B 2 63 ? 365.935 216.842 399.494 1.00 148.98 63 SER B CA 1
ATOM 5176 C C . SER B 2 63 ? 365.037 218.041 399.823 1.00 148.98 63 SER B C 1
ATOM 5177 O O . SER B 2 63 ? 364.272 217.991 400.783 1.00 148.98 63 SER B O 1
ATOM 5185 N N . SER B 2 64 ? 365.104 219.122 399.052 1.00 140.46 64 SER B N 1
ATOM 5186 C CA . SER B 2 64 ? 364.354 220.352 399.319 1.00 140.46 64 SER B CA 1
ATOM 5187 C C . SER B 2 64 ? 362.839 220.186 399.170 1.00 140.46 64 SER B C 1
ATOM 5188 O O . SER B 2 64 ? 362.383 219.374 398.371 1.00 140.46 64 SER B O 1
ATOM 5196 N N . LYS B 2 65 ? 362.044 220.983 399.896 1.00 140.13 65 LYS B N 1
ATOM 5197 C CA . LYS B 2 65 ? 360.580 220.796 399.965 1.00 140.13 65 LYS B CA 1
ATOM 5198 C C . LYS B 2 65 ? 359.711 221.949 399.469 1.00 140.13 65 LYS B C 1
ATOM 5199 O O . LYS B 2 65 ? 358.567 221.691 399.114 1.00 140.13 65 LYS B O 1
ATOM 5218 N N . GLY B 2 66 ? 360.194 223.190 399.409 1.00 139.57 66 GLY B N 1
ATOM 5219 C CA . GLY B 2 66 ? 359.363 224.315 398.957 1.00 139.57 66 GLY B CA 1
ATOM 5220 C C . GLY B 2 66 ? 359.748 225.676 399.516 1.00 139.57 66 GLY B C 1
ATOM 5221 O O . GLY B 2 66 ? 360.491 225.773 400.490 1.00 139.57 66 GLY B O 1
ATOM 5225 N N . TRP B 2 67 ? 359.222 226.730 398.895 1.00 150.85 67 TRP B N 1
ATOM 5226 C CA . TRP B 2 67 ? 359.447 228.109 399.310 1.00 150.85 67 TRP B CA 1
ATOM 5227 C C . TRP B 2 67 ? 358.252 228.995 398.956 1.00 150.85 67 TRP B C 1
ATOM 5228 O O . TRP B 2 67 ? 357.574 228.747 397.958 1.00 150.85 67 TRP B O 1
ATOM 5249 N N . TRP B 2 68 ? 358.013 230.059 399.715 1.00 149.50 68 TRP B N 1
ATOM 5250 C CA . TRP B 2 68 ? 356.996 231.051 399.375 1.00 149.50 68 TRP B CA 1
ATOM 5251 C C . TRP B 2 68 ? 357.228 232.396 400.054 1.00 149.50 68 TRP B C 1
ATOM 5252 O O . TRP B 2 68 ? 358.020 232.524 400.990 1.00 149.50 68 TRP B O 1
ATOM 5273 N N . TRP B 2 69 ? 356.501 233.400 399.566 1.00 156.75 69 TRP B N 1
ATOM 5274 C CA . TRP B 2 69 ? 356.514 234.778 400.043 1.00 156.75 69 TRP B CA 1
ATOM 5275 C C . TRP B 2 69 ? 355.126 235.401 400.009 1.00 156.75 69 TRP B C 1
ATOM 5276 O O . TRP B 2 69 ? 354.232 234.963 399.286 1.00 156.75 69 TRP B O 1
ATOM 5297 N N . LYS B 2 70 ? 354.935 236.456 400.789 1.00 158.09 70 LYS B N 1
ATOM 5298 C CA . LYS B 2 70 ? 353.678 237.184 400.884 1.00 158.09 70 LYS B CA 1
ATOM 5299 C C . LYS B 2 70 ? 353.953 238.666 400.662 1.00 158.09 70 LYS B C 1
ATOM 5300 O O . LYS B 2 70 ? 354.960 239.192 401.121 1.00 158.09 70 LYS B O 1
ATOM 5319 N N . LEU B 2 71 ? 353.144 239.300 399.832 1.00 152.22 71 LEU B N 1
ATOM 5320 C CA . LEU B 2 71 ? 353.431 240.589 399.233 1.00 152.22 71 LEU B CA 1
ATOM 5321 C C . LEU B 2 71 ? 352.331 241.560 399.636 1.00 152.22 71 LEU B C 1
ATOM 5322 O O . LEU B 2 71 ? 351.153 241.204 399.579 1.00 152.22 71 LEU B O 1
ATOM 5338 N N . PRO B 2 72 ? 352.673 242.806 399.967 1.00 164.21 72 PRO B N 1
ATOM 5339 C CA . PRO B 2 72 ? 353.963 243.435 399.732 1.00 164.21 72 PRO B CA 1
ATOM 5340 C C . PRO B 2 72 ? 355.054 243.122 400.756 1.00 164.21 72 PRO B C 1
ATOM 5341 O O . PRO B 2 72 ? 356.176 243.574 400.566 1.00 164.21 72 PRO B O 1
ATOM 5352 N N . ASP B 2 73 ? 354.783 242.384 401.828 1.00 171.60 73 ASP B N 1
ATOM 5353 C CA . ASP B 2 73 ? 355.732 242.260 402.940 1.00 171.60 73 ASP B CA 1
ATOM 5354 C C . ASP B 2 73 ? 357.117 241.774 402.506 1.00 171.60 73 ASP B C 1
ATOM 5355 O O . ASP B 2 73 ? 358.141 242.300 402.931 1.00 171.60 73 ASP B O 1
ATOM 5364 N N . ALA B 2 74 ? 357.157 240.853 401.553 1.00 155.48 74 ALA B N 1
ATOM 5365 C CA . ALA B 2 74 ? 358.383 240.334 400.980 1.00 155.48 74 ALA B CA 1
ATOM 5366 C C . ALA B 2 74 ? 359.288 241.397 400.352 1.00 155.48 74 ALA B C 1
ATOM 5367 O O . ALA B 2 74 ? 360.436 241.123 400.037 1.00 155.48 74 ALA B O 1
ATOM 5374 N N . LEU B 2 75 ? 358.782 242.606 400.155 1.00 169.06 75 LEU B N 1
ATOM 5375 C CA . LEU B 2 75 ? 359.472 243.716 399.530 1.00 169.06 75 LEU B CA 1
ATOM 5376 C C . LEU B 2 75 ? 359.572 244.933 400.452 1.00 169.06 75 LEU B C 1
ATOM 5377 O O . LEU B 2 75 ? 359.962 246.009 400.006 1.00 169.06 75 LEU B O 1
ATOM 5393 N N . LYS B 2 76 ? 359.271 244.778 401.744 1.00 173.11 76 LYS B N 1
ATOM 5394 C CA . LYS B 2 76 ? 359.292 245.877 402.722 1.00 173.11 76 LYS B CA 1
ATOM 5395 C C . LYS B 2 76 ? 360.621 246.629 402.779 1.00 173.11 76 LYS B C 1
ATOM 5396 O O . LYS B 2 76 ? 360.655 247.771 403.201 1.00 173.11 76 LYS B O 1
ATOM 5415 N N . ASP B 2 77 ? 361.712 245.989 402.373 1.00 179.27 77 ASP B N 1
ATOM 5416 C CA . ASP B 2 77 ? 363.063 246.545 402.436 1.00 179.27 77 ASP B CA 1
ATOM 5417 C C . ASP B 2 77 ? 363.573 247.087 401.086 1.00 179.27 77 ASP B C 1
ATOM 5418 O O . ASP B 2 77 ? 364.741 247.433 400.941 1.00 179.27 77 ASP B O 1
ATOM 5427 N N . MET B 2 78 ? 362.718 247.148 400.063 1.00 184.36 78 MET B N 1
ATOM 5428 C CA . MET B 2 78 ? 363.108 247.535 398.698 1.00 184.36 78 MET B CA 1
ATOM 5429 C C . MET B 2 78 ? 363.135 249.042 398.483 1.00 184.36 78 MET B C 1
ATOM 5430 O O . MET B 2 78 ? 362.421 249.591 397.644 1.00 184.36 78 MET B O 1
ATOM 5444 N N . GLY B 2 79 ? 363.958 249.707 399.289 1.00 186.61 79 GLY B N 1
ATOM 5445 C CA . GLY B 2 79 ? 364.160 251.148 399.282 1.00 186.61 79 GLY B CA 1
ATOM 5446 C C . GLY B 2 79 ? 362.847 251.893 399.135 1.00 186.61 79 GLY B C 1
ATOM 5447 O O . GLY B 2 79 ? 361.921 251.671 399.916 1.00 186.61 79 GLY B O 1
ATOM 5451 N N . ILE B 2 80 ? 362.754 252.686 398.063 1.00 198.41 80 ILE B N 1
ATOM 5452 C CA . ILE B 2 80 ? 361.599 253.530 397.772 1.00 198.41 80 ILE B CA 1
ATOM 5453 C C . ILE B 2 80 ? 360.298 252.772 397.976 1.00 198.41 80 ILE B C 1
ATOM 5454 O O . ILE B 2 80 ? 359.417 253.266 398.671 1.00 198.41 80 ILE B O 1
ATOM 5470 N N . PHE B 2 81 ? 360.176 251.561 397.435 1.00 199.82 81 PHE B N 1
ATOM 5471 C CA . PHE B 2 81 ? 358.945 250.800 397.594 1.00 199.82 81 PHE B CA 1
ATOM 5472 C C . PHE B 2 81 ? 358.647 250.539 399.071 1.00 199.82 81 PHE B C 1
ATOM 5473 O O . PHE B 2 81 ? 357.568 250.832 399.578 1.00 199.82 81 PHE B O 1
ATOM 5490 N N . GLY B 2 82 ? 359.654 250.036 399.766 1.00 195.74 82 GLY B N 1
ATOM 5491 C CA . GLY B 2 82 ? 359.587 249.671 401.161 1.00 195.74 82 GLY B CA 1
ATOM 5492 C C . GLY B 2 82 ? 359.182 250.832 402.052 1.00 195.74 82 GLY B C 1
ATOM 5493 O O . GLY B 2 82 ? 358.168 250.775 402.744 1.00 195.74 82 GLY B O 1
ATOM 5497 N N . GLU B 2 83 ? 359.942 251.916 402.048 1.00 204.22 83 GLU B N 1
ATOM 5498 C CA . GLU B 2 83 ? 359.548 253.047 402.877 1.00 204.22 83 GLU B CA 1
ATOM 5499 C C . GLU B 2 83 ? 358.231 253.661 402.405 1.00 204.22 83 GLU B C 1
ATOM 5500 O O . GLU B 2 83 ? 357.382 253.939 403.243 1.00 204.22 83 GLU B O 1
ATOM 5512 N N . ASN B 2 84 ? 357.983 253.831 401.104 1.00 201.88 84 ASN B N 1
ATOM 5513 C CA . ASN B 2 84 ? 356.730 254.457 400.683 1.00 201.88 84 ASN B CA 1
ATOM 5514 C C . ASN B 2 84 ? 355.534 253.643 401.188 1.00 201.88 84 ASN B C 1
ATOM 5515 O O . ASN B 2 84 ? 354.585 254.201 401.738 1.00 201.88 84 ASN B O 1
ATOM 5526 N N . MET B 2 85 ? 355.670 252.320 401.159 1.00 189.89 85 MET B N 1
ATOM 5527 C CA . MET B 2 85 ? 354.769 251.427 401.855 1.00 189.89 85 MET B CA 1
ATOM 5528 C C . MET B 2 85 ? 354.687 251.758 403.349 1.00 189.89 85 MET B C 1
ATOM 5529 O O . MET B 2 85 ? 353.622 252.134 403.829 1.00 189.89 85 MET B O 1
ATOM 5543 N N . PHE B 2 86 ? 355.784 251.692 404.096 1.00 190.43 86 PHE B N 1
ATOM 5544 C CA . PHE B 2 86 ? 355.735 251.883 405.544 1.00 190.43 86 PHE B CA 1
ATOM 5545 C C . PHE B 2 86 ? 355.232 253.257 405.993 1.00 190.43 86 PHE B C 1
ATOM 5546 O O . PHE B 2 86 ? 354.744 253.373 407.113 1.00 190.43 86 PHE B O 1
ATOM 5563 N N . TYR B 2 87 ? 355.371 254.309 405.198 1.00 193.10 87 TYR B N 1
ATOM 5564 C CA . TYR B 2 87 ? 354.965 255.661 405.592 1.00 193.10 87 TYR B CA 1
ATOM 5565 C C . TYR B 2 87 ? 353.502 255.976 405.299 1.00 193.10 87 TYR B C 1
ATOM 5566 O O . TYR B 2 87 ? 352.993 256.997 405.758 1.00 193.10 87 TYR B O 1
ATOM 5584 N N . HIS B 2 88 ? 352.795 255.108 404.586 1.00 192.38 88 HIS B N 1
ATOM 5585 C CA . HIS B 2 88 ? 351.381 255.295 404.296 1.00 192.38 88 HIS B CA 1
ATOM 5586 C C . HIS B 2 88 ? 350.526 254.265 405.017 1.00 192.38 88 HIS B C 1
ATOM 5587 O O . HIS B 2 88 ? 350.919 253.114 405.174 1.00 192.38 88 HIS B O 1
ATOM 5601 N N . TYR B 2 89 ? 349.337 254.667 405.458 1.00 179.44 89 TYR B N 1
ATOM 5602 C CA . TYR B 2 89 ? 348.377 253.690 405.961 1.00 179.44 89 TYR B CA 1
ATOM 5603 C C . TYR B 2 89 ? 347.896 252.752 404.848 1.00 179.44 89 TYR B C 1
ATOM 5604 O O . TYR B 2 89 ? 347.737 251.559 405.089 1.00 179.44 89 TYR B O 1
ATOM 5622 N N . LEU B 2 90 ? 347.716 253.258 403.625 1.00 175.11 90 LEU B N 1
ATOM 5623 C CA . LEU B 2 90 ? 347.238 252.468 402.497 1.00 175.11 90 LEU B CA 1
ATOM 5624 C C . LEU B 2 90 ? 348.123 252.596 401.273 1.00 175.11 90 LEU B C 1
ATOM 5625 O O . LEU B 2 90 ? 348.812 253.591 401.068 1.00 175.11 90 LEU B O 1
ATOM 5641 N N . GLY B 2 91 ? 348.009 251.611 400.398 1.00 174.68 91 GLY B N 1
ATOM 5642 C CA . GLY B 2 91 ? 348.466 251.694 399.023 1.00 174.68 91 GLY B CA 1
ATOM 5643 C C . GLY B 2 91 ? 347.865 250.589 398.168 1.00 174.68 91 GLY B C 1
ATOM 5644 O O . GLY B 2 91 ? 346.975 249.855 398.598 1.00 174.68 91 GLY B O 1
ATOM 5648 N N . ARG B 2 92 ? 348.353 250.467 396.940 1.00 189.08 92 ARG B N 1
ATOM 5649 C CA . ARG B 2 92 ? 348.099 249.318 396.060 1.00 189.08 92 ARG B CA 1
ATOM 5650 C C . ARG B 2 92 ? 349.219 249.167 395.050 1.00 189.08 92 ARG B C 1
ATOM 5651 O O . ARG B 2 92 ? 349.802 250.157 394.614 1.00 189.08 92 ARG B O 1
ATOM 5672 N N . SER B 2 93 ? 349.496 247.943 394.629 1.00 194.94 93 SER B N 1
ATOM 5673 C CA . SER B 2 93 ? 350.393 247.678 393.504 1.00 194.94 93 SER B CA 1
ATOM 5674 C C . SER B 2 93 ? 350.189 246.271 392.957 1.00 194.94 93 SER B C 1
ATOM 5675 O O . SER B 2 93 ? 349.965 245.331 393.716 1.00 194.94 93 SER B O 1
ATOM 5683 N N . GLY B 2 94 ? 350.267 246.128 391.638 1.00 191.64 94 GLY B N 1
ATOM 5684 C CA . GLY B 2 94 ? 350.501 244.828 391.013 1.00 191.64 94 GLY B CA 1
ATOM 5685 C C . GLY B 2 94 ? 351.986 244.479 391.009 1.00 191.64 94 GLY B C 1
ATOM 5686 O O . GLY B 2 94 ? 352.805 245.172 391.604 1.00 191.64 94 GLY B O 1
ATOM 5690 N N . TYR B 2 95 ? 352.360 243.444 390.272 1.00 182.56 95 TYR B N 1
ATOM 5691 C CA . TYR B 2 95 ? 353.745 243.003 390.208 1.00 182.56 95 TYR B CA 1
ATOM 5692 C C . TYR B 2 95 ? 354.085 242.362 388.860 1.00 182.56 95 TYR B C 1
ATOM 5693 O O . TYR B 2 95 ? 353.278 241.637 388.282 1.00 182.56 95 TYR B O 1
ATOM 5711 N N . THR B 2 96 ? 355.318 242.526 388.400 1.00 177.09 96 THR B N 1
ATOM 5712 C CA . THR B 2 96 ? 355.940 241.626 387.421 1.00 177.09 96 THR B CA 1
ATOM 5713 C C . THR B 2 96 ? 356.967 240.800 388.170 1.00 177.09 96 THR B C 1
ATOM 5714 O O . THR B 2 96 ? 357.814 241.377 388.849 1.00 177.09 96 THR B O 1
ATOM 5725 N N . ILE B 2 97 ? 356.923 239.481 388.046 1.00 166.27 97 ILE B N 1
ATOM 5726 C CA . ILE B 2 97 ? 357.832 238.566 388.727 1.00 166.27 97 ILE B CA 1
ATOM 5727 C C . ILE B 2 97 ? 358.483 237.646 387.711 1.00 166.27 97 ILE B C 1
ATOM 5728 O O . ILE B 2 97 ? 357.820 237.038 386.876 1.00 166.27 97 ILE B O 1
ATOM 5744 N N . HIS B 2 98 ? 359.786 237.470 387.845 1.00 166.39 98 HIS B N 1
ATOM 5745 C CA . HIS B 2 98 ? 360.539 236.475 387.105 1.00 166.39 98 HIS B CA 1
ATOM 5746 C C . HIS B 2 98 ? 361.404 235.717 388.113 1.00 166.39 98 HIS B C 1
ATOM 5747 O O . HIS B 2 98 ? 362.017 236.316 388.999 1.00 166.39 98 HIS B O 1
ATOM 5761 N N . VAL B 2 99 ? 361.432 234.396 387.989 1.00 157.06 99 VAL B N 1
ATOM 5762 C CA . VAL B 2 99 ? 362.236 233.491 388.809 1.00 157.06 99 VAL B CA 1
ATOM 5763 C C . VAL B 2 99 ? 363.403 232.933 387.992 1.00 157.06 99 VAL B C 1
ATOM 5764 O O . VAL B 2 99 ? 363.229 232.490 386.854 1.00 157.06 99 VAL B O 1
ATOM 5777 N N . GLN B 2 100 ? 364.608 233.008 388.545 1.00 159.99 100 GLN B N 1
ATOM 5778 C CA . GLN B 2 100 ? 365.858 232.712 387.854 1.00 159.99 100 GLN B CA 1
ATOM 5779 C C . GLN B 2 100 ? 366.466 231.402 388.337 1.00 159.99 100 GLN B C 1
ATOM 5780 O O . GLN B 2 100 ? 366.744 231.229 389.525 1.00 159.99 100 GLN B O 1
ATOM 5794 N N . CYS B 2 101 ? 366.618 230.460 387.405 1.00 160.43 101 CYS B N 1
ATOM 5795 C CA . CYS B 2 101 ? 366.705 229.044 387.749 1.00 160.43 101 CYS B CA 1
ATOM 5796 C C . CYS B 2 101 ? 367.428 228.218 386.674 1.00 160.43 101 CYS B C 1
ATOM 5797 O O . CYS B 2 101 ? 367.021 227.103 386.363 1.00 160.43 101 CYS B O 1
ATOM 5805 N N . ASN B 2 102 ? 368.449 228.765 386.019 1.00 170.61 102 ASN B N 1
ATOM 5806 C CA . ASN B 2 102 ? 369.132 228.025 384.955 1.00 170.61 102 ASN B CA 1
ATOM 5807 C C . ASN B 2 102 ? 369.874 226.810 385.517 1.00 170.61 102 ASN B C 1
ATOM 5808 O O . ASN B 2 102 ? 370.452 226.866 386.596 1.00 170.61 102 ASN B O 1
ATOM 5819 N N . ALA B 2 103 ? 369.925 225.750 384.724 1.00 173.41 103 ALA B N 1
ATOM 5820 C CA . ALA B 2 103 ? 370.710 224.547 384.965 1.00 173.41 103 ALA B CA 1
ATOM 5821 C C . ALA B 2 103 ? 371.505 224.217 383.697 1.00 173.41 103 ALA B C 1
ATOM 5822 O O . ALA B 2 103 ? 371.505 225.000 382.744 1.00 173.41 103 ALA B O 1
ATOM 5829 N N . SER B 2 104 ? 372.208 223.089 383.659 1.00 167.69 104 SER B N 1
ATOM 5830 C CA . SER B 2 104 ? 372.774 222.622 382.389 1.00 167.69 104 SER B CA 1
ATOM 5831 C C . SER B 2 104 ? 371.732 221.845 381.576 1.00 167.69 104 SER B C 1
ATOM 5832 O O . SER B 2 104 ? 370.720 221.398 382.114 1.00 167.69 104 SER B O 1
ATOM 5840 N N . LYS B 2 105 ? 372.038 221.558 380.308 1.00 162.99 105 LYS B N 1
ATOM 5841 C CA . LYS B 2 105 ? 371.303 220.580 379.477 1.00 162.99 105 LYS B CA 1
ATOM 5842 C C . LYS B 2 105 ? 371.228 219.177 380.105 1.00 162.99 105 LYS B C 1
ATOM 5843 O O . LYS B 2 105 ? 370.471 218.318 379.662 1.00 162.99 105 LYS B O 1
ATOM 5862 N N . PHE B 2 106 ? 372.029 218.953 381.135 1.00 162.06 106 PHE B N 1
ATOM 5863 C CA . PHE B 2 106 ? 372.326 217.701 381.813 1.0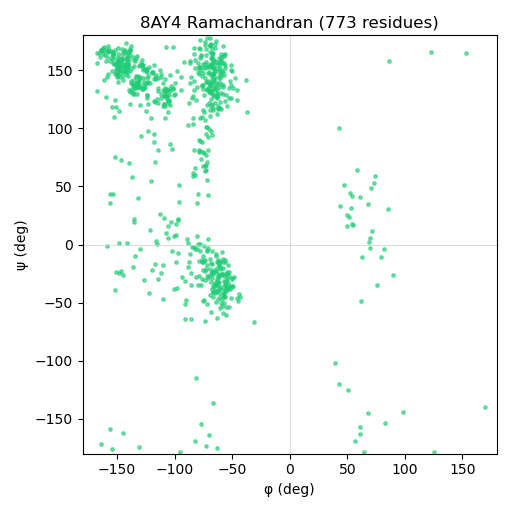0 162.06 106 PHE B CA 1
ATOM 5864 C C . PHE B 2 106 ? 371.722 217.618 383.228 1.00 162.06 106 PHE B C 1
ATOM 5865 O O . PHE B 2 106 ? 372.208 216.884 384.089 1.00 162.06 106 PHE B O 1
ATOM 5882 N N . HIS B 2 107 ? 370.674 218.388 383.500 1.00 167.14 107 HIS B N 1
ATOM 5883 C CA . HIS B 2 107 ? 369.911 218.335 384.749 1.00 167.14 107 HIS B CA 1
ATOM 5884 C C . HIS B 2 107 ? 368.456 217.946 384.486 1.00 167.14 107 HIS B C 1
ATOM 5885 O O . HIS B 2 107 ? 367.918 218.212 383.413 1.00 167.14 107 HIS B O 1
ATOM 5899 N N . GLN B 2 108 ? 367.795 217.364 385.482 1.00 165.67 108 GLN B N 1
ATOM 5900 C CA . GLN B 2 108 ? 366.349 217.148 385.494 1.00 165.67 108 GLN B CA 1
ATOM 5901 C C . GLN B 2 108 ? 365.759 217.445 386.865 1.00 165.67 108 GLN B C 1
ATOM 5902 O O . GLN B 2 108 ? 366.481 217.692 387.826 1.00 165.67 108 GLN B O 1
ATOM 5916 N N . GLY B 2 109 ? 364.437 217.522 386.907 1.00 160.31 109 GLY B N 1
ATOM 5917 C CA . GLY B 2 109 ? 363.686 218.166 387.978 1.00 160.31 109 GLY B CA 1
ATOM 5918 C C . GLY B 2 109 ? 362.790 219.261 387.407 1.00 160.31 109 GLY B C 1
ATOM 5919 O O . GLY B 2 109 ? 362.900 219.641 386.241 1.00 160.31 109 GLY B O 1
ATOM 5923 N N . THR B 2 110 ? 361.835 219.735 388.194 1.00 150.59 110 THR B N 1
ATOM 5924 C CA . THR B 2 110 ? 360.895 220.787 387.794 1.00 150.59 110 THR B CA 1
ATOM 5925 C C . THR B 2 110 ? 360.318 221.432 389.036 1.00 150.59 110 THR B C 1
ATOM 5926 O O . THR B 2 110 ? 360.048 220.753 390.028 1.00 150.59 110 THR B O 1
ATOM 5937 N N . LEU B 2 111 ? 360.079 222.732 388.967 1.00 149.61 111 LEU B N 1
ATOM 5938 C CA . LEU B 2 111 ? 359.373 223.473 389.994 1.00 149.61 111 LEU B CA 1
ATOM 5939 C C . LEU B 2 111 ? 358.068 223.972 389.405 1.00 149.61 111 LEU B C 1
ATOM 5940 O O . LEU B 2 111 ? 358.054 224.425 388.263 1.00 149.61 111 LEU B O 1
ATOM 5956 N N . ILE B 2 112 ? 356.998 223.992 390.185 1.00 143.43 112 ILE B N 1
ATOM 5957 C CA . ILE B 2 112 ? 355.852 224.827 389.836 1.00 143.43 112 ILE B CA 1
ATOM 5958 C C . ILE B 2 112 ? 356.000 226.138 390.573 1.00 143.43 112 ILE B C 1
ATOM 5959 O O . ILE B 2 112 ? 356.261 226.127 391.773 1.00 143.43 112 ILE B O 1
ATOM 5975 N N . VAL B 2 113 ? 355.807 227.246 389.863 1.00 154.20 113 VAL B N 1
ATOM 5976 C CA . VAL B 2 113 ? 355.585 228.557 390.464 1.00 154.20 113 VAL B CA 1
ATOM 5977 C C . VAL B 2 113 ? 354.116 228.912 390.332 1.00 154.20 113 VAL B C 1
ATOM 5978 O O . VAL B 2 113 ? 353.543 228.839 389.246 1.00 154.20 113 VAL B O 1
ATOM 5991 N N . ALA B 2 114 ? 353.501 229.286 391.441 1.00 148.67 114 ALA B N 1
ATOM 5992 C CA . ALA B 2 114 ? 352.146 229.796 391.483 1.00 148.67 114 ALA B CA 1
ATOM 5993 C C . ALA B 2 114 ? 352.149 231.172 392.139 1.00 148.67 114 ALA B C 1
ATOM 5994 O O . ALA B 2 114 ? 352.533 231.324 393.301 1.00 148.67 114 ALA B O 1
ATOM 6001 N N . LEU B 2 115 ? 351.676 232.176 391.409 1.00 159.48 115 LEU B N 1
ATOM 6002 C CA . LEU B 2 115 ? 351.131 233.354 392.056 1.00 159.48 115 LEU B CA 1
ATOM 6003 C C . LEU B 2 115 ? 349.863 232.907 392.770 1.00 159.48 115 LEU B C 1
ATOM 6004 O O . LEU B 2 115 ? 349.114 232.098 392.236 1.00 159.48 115 LEU B O 1
ATOM 6020 N N . ILE B 2 116 ? 349.610 233.399 393.972 1.00 145.35 116 ILE B N 1
ATOM 6021 C CA . ILE B 2 116 ? 348.452 232.975 394.739 1.00 145.35 116 ILE B CA 1
ATOM 6022 C C . ILE B 2 116 ? 347.883 234.134 395.558 1.00 145.35 116 ILE B C 1
ATOM 6023 O O . ILE B 2 116 ? 348.653 234.938 396.071 1.00 145.35 116 ILE B O 1
ATOM 6039 N N . PRO B 2 117 ? 346.554 234.248 395.682 1.00 153.77 117 PRO B N 1
ATOM 6040 C CA . PRO B 2 117 ? 345.894 235.287 396.463 1.00 153.77 117 PRO B CA 1
ATOM 6041 C C . PRO B 2 117 ? 346.134 235.200 397.975 1.00 153.77 117 PRO B C 1
ATOM 6042 O O . PRO B 2 117 ? 347.246 235.002 398.443 1.00 153.77 117 PRO B O 1
ATOM 6053 N N . GLU B 2 118 ? 345.096 235.379 398.784 1.00 164.03 118 GLU B N 1
ATOM 6054 C CA . GLU B 2 118 ? 345.221 235.588 400.227 1.00 164.03 118 GLU B CA 1
ATOM 6055 C C . GLU B 2 118 ? 345.796 234.379 400.947 1.00 164.03 118 GLU B C 1
ATOM 6056 O O . GLU B 2 118 ? 346.366 234.498 402.026 1.00 164.03 118 GLU B O 1
ATOM 6068 N N . HIS B 2 119 ? 345.655 233.203 400.332 1.00 158.38 119 HIS B N 1
ATOM 6069 C CA . HIS B 2 119 ? 346.484 232.046 400.632 1.00 158.38 119 HIS B CA 1
ATOM 6070 C C . HIS B 2 119 ? 346.614 231.796 402.129 1.00 158.38 119 HIS B C 1
ATOM 6071 O O . HIS B 2 119 ? 347.700 231.836 402.704 1.00 158.38 119 HIS B O 1
ATOM 6085 N N . GLN B 2 120 ? 345.457 231.749 402.779 1.00 143.75 120 GLN B N 1
ATOM 6086 C CA . GLN B 2 120 ? 345.352 231.947 404.210 1.00 143.75 120 GLN B CA 1
ATOM 6087 C C . GLN B 2 120 ? 345.918 230.726 404.905 1.00 143.75 120 GLN B C 1
ATOM 6088 O O . GLN B 2 120 ? 345.295 229.669 404.928 1.00 143.75 120 GLN B O 1
ATOM 6102 N N . ILE B 2 121 ? 347.139 230.838 405.393 1.00 159.68 121 ILE B N 1
ATOM 6103 C CA . ILE B 2 121 ? 347.908 229.661 405.768 1.00 159.68 121 ILE B CA 1
ATOM 6104 C C . ILE B 2 121 ? 347.330 229.031 407.027 1.00 159.68 121 ILE B C 1
ATOM 6105 O O . ILE B 2 121 ? 346.932 229.742 407.945 1.00 159.68 121 ILE B O 1
ATOM 6121 N N . ALA B 2 122 ? 347.292 227.707 407.080 1.00 158.93 122 ALA B N 1
ATOM 6122 C CA . ALA B 2 122 ? 346.886 226.952 408.257 1.00 158.93 122 ALA B CA 1
ATOM 6123 C C . ALA B 2 122 ? 348.010 226.882 409.304 1.00 158.93 122 ALA B C 1
ATOM 6124 O O . ALA B 2 122 ? 349.193 226.895 408.966 1.00 158.93 122 ALA B O 1
ATOM 6131 N N . SER B 2 123 ? 347.662 226.744 410.580 1.00 161.73 123 SER B N 1
ATOM 6132 C CA . SER B 2 123 ? 348.633 226.511 411.654 1.00 161.73 123 SER B CA 1
ATOM 6133 C C . SER B 2 123 ? 349.397 225.200 411.486 1.00 161.73 123 SER B C 1
ATOM 6134 O O . SER B 2 123 ? 348.909 224.263 410.865 1.00 161.73 123 SER B O 1
ATOM 6142 N N . ALA B 2 124 ? 350.575 225.091 412.093 1.00 163.80 124 ALA B N 1
ATOM 6143 C CA . ALA B 2 124 ? 351.230 223.799 412.259 1.00 163.80 124 ALA B CA 1
ATOM 6144 C C . ALA B 2 124 ? 350.460 222.918 413.250 1.00 163.80 124 ALA B C 1
ATOM 6145 O O . ALA B 2 124 ? 350.021 221.821 412.914 1.00 163.80 124 ALA B O 1
ATOM 6152 N N . LEU B 2 125 ? 350.285 223.411 414.476 1.00 178.30 125 LEU B N 1
ATOM 6153 C CA . LEU B 2 125 ? 349.613 222.667 415.534 1.00 178.30 125 LEU B CA 1
ATOM 6154 C C . LEU B 2 125 ? 348.101 222.598 415.283 1.00 178.30 125 LEU B C 1
ATOM 6155 O O . LEU B 2 125 ? 347.542 223.447 414.591 1.00 178.30 125 LEU B O 1
ATOM 6171 N N . HIS B 2 126 ? 347.446 221.600 415.862 1.00 168.81 126 HIS B N 1
ATOM 6172 C CA . HIS B 2 126 ? 345.986 221.482 415.952 1.00 168.81 126 HIS B CA 1
ATOM 6173 C C . HIS B 2 126 ? 345.345 222.519 416.886 1.00 168.81 126 HIS B C 1
ATOM 6174 O O . HIS B 2 126 ? 346.022 223.173 417.676 1.00 168.81 126 HIS B O 1
ATOM 6188 N N . GLY B 2 127 ? 344.013 222.588 416.872 1.00 154.72 127 GLY B N 1
ATOM 6189 C CA . GLY B 2 127 ? 343.231 223.207 417.946 1.00 154.72 127 GLY B CA 1
ATOM 6190 C C . GLY B 2 127 ? 343.105 224.726 417.861 1.00 154.72 127 GLY B C 1
ATOM 6191 O O . GLY B 2 127 ? 343.122 225.316 416.779 1.00 154.72 127 GLY B O 1
ATOM 6195 N N . ASN B 2 128 ? 342.908 225.372 419.009 1.00 147.87 128 ASN B N 1
ATOM 6196 C CA . ASN B 2 128 ? 342.680 226.814 419.104 1.00 147.87 128 ASN B CA 1
ATOM 6197 C C . ASN B 2 128 ? 343.979 227.619 418.936 1.00 147.87 128 ASN B C 1
ATOM 6198 O O . ASN B 2 128 ? 344.529 228.180 419.882 1.00 147.87 128 ASN B O 1
ATOM 6209 N N . VAL B 2 129 ? 344.463 227.675 417.704 1.00 150.17 129 VAL B N 1
ATOM 6210 C CA . VAL B 2 129 ? 345.705 228.350 417.334 1.00 150.17 129 VAL B CA 1
ATOM 6211 C C . VAL B 2 129 ? 345.557 229.076 416.003 1.00 150.17 129 VAL B C 1
ATOM 6212 O O . VAL B 2 129 ? 344.642 228.786 415.227 1.00 150.17 129 VAL B O 1
ATOM 6225 N N . ASN B 2 130 ? 346.441 230.025 415.729 1.00 156.74 130 ASN B N 1
ATOM 6226 C CA . ASN B 2 130 ? 346.499 230.776 414.476 1.00 156.74 130 ASN B CA 1
ATOM 6227 C C . ASN B 2 130 ? 347.935 231.262 414.217 1.00 156.74 130 ASN B C 1
ATOM 6228 O O . ASN B 2 130 ? 348.774 231.233 415.111 1.00 156.74 130 ASN B O 1
ATOM 6239 N N . VAL B 2 131 ? 348.252 231.676 412.994 1.00 166.18 131 VAL B N 1
ATOM 6240 C CA . VAL B 2 131 ? 349.629 232.032 412.630 1.00 166.18 131 VAL B CA 1
ATOM 6241 C C . VAL B 2 131 ? 350.034 233.392 413.208 1.00 166.18 131 VAL B C 1
ATOM 6242 O O . VAL B 2 131 ? 349.293 234.369 413.100 1.00 166.18 131 VAL B O 1
ATOM 6255 N N . GLY B 2 132 ? 351.226 233.463 413.799 1.00 166.71 132 GLY B N 1
ATOM 6256 C CA . GLY B 2 132 ? 351.818 234.692 414.337 1.00 166.71 132 GLY B CA 1
ATOM 6257 C C . GLY B 2 132 ? 352.459 235.595 413.278 1.00 166.71 132 GLY B C 1
ATOM 6258 O O . GLY B 2 132 ? 353.017 235.123 412.285 1.00 166.71 132 GLY B O 1
ATOM 6262 N N . TYR B 2 133 ? 352.420 236.905 413.521 1.00 166.54 133 TYR B N 1
ATOM 6263 C CA . TYR B 2 133 ? 352.786 237.924 412.533 1.00 166.54 133 TYR B CA 1
ATOM 6264 C C . TYR B 2 133 ? 354.194 237.738 411.964 1.00 166.54 133 TYR B C 1
ATOM 6265 O O . TYR B 2 133 ? 354.424 237.858 410.767 1.00 166.54 133 TYR B O 1
ATOM 6283 N N . ASN B 2 134 ? 355.144 237.363 412.815 1.00 156.39 134 ASN B N 1
ATOM 6284 C CA . ASN B 2 134 ? 356.537 237.162 412.426 1.00 156.39 134 ASN B CA 1
ATOM 6285 C C . ASN B 2 134 ? 356.697 236.175 411.266 1.00 156.39 134 ASN B C 1
ATOM 6286 O O . ASN B 2 134 ? 357.650 236.251 410.496 1.00 156.39 134 ASN B O 1
ATOM 6297 N N . TYR B 2 135 ? 355.770 235.234 411.153 1.00 151.02 135 TYR B N 1
ATOM 6298 C CA . TYR B 2 135 ? 355.850 234.142 410.206 1.00 151.02 135 TYR B CA 1
ATOM 6299 C C . TYR B 2 135 ? 354.980 234.418 408.991 1.00 151.02 135 TYR B C 1
ATOM 6300 O O . TYR B 2 135 ? 355.398 234.158 407.870 1.00 151.02 135 TYR B O 1
ATOM 6318 N N . THR B 2 136 ? 353.798 235.007 409.169 1.00 148.02 136 THR B N 1
ATOM 6319 C CA . THR B 2 136 ? 352.991 235.470 408.029 1.00 148.02 136 THR B CA 1
ATOM 6320 C C . THR B 2 136 ? 353.694 236.562 407.253 1.00 148.02 136 THR B C 1
ATOM 6321 O O . THR B 2 136 ? 353.506 236.692 406.048 1.00 148.02 136 THR B O 1
ATOM 6332 N N . HIS B 2 137 ? 354.508 237.337 407.952 1.00 163.74 137 HIS B N 1
ATOM 6333 C CA . HIS B 2 137 ? 355.282 238.425 407.412 1.00 163.74 137 HIS B CA 1
ATOM 6334 C C . HIS B 2 137 ? 356.767 238.115 407.596 1.00 163.74 137 HIS B C 1
ATOM 6335 O O . HIS B 2 137 ? 357.438 238.717 408.435 1.00 163.74 137 HIS B O 1
ATOM 6349 N N . PRO B 2 138 ? 357.310 237.146 406.845 1.00 160.33 138 PRO B N 1
ATOM 6350 C CA . PRO B 2 138 ? 358.708 236.760 406.933 1.00 160.33 138 PRO B CA 1
ATOM 6351 C C . PRO B 2 138 ? 359.641 237.785 406.287 1.00 160.33 138 PRO B C 1
ATOM 6352 O O . PRO B 2 138 ? 360.848 237.570 406.243 1.00 160.33 138 PRO B O 1
ATOM 6363 N N . GLY B 2 139 ? 359.112 238.865 405.718 1.00 165.37 139 GLY B N 1
ATOM 6364 C CA . GLY B 2 139 ? 359.859 239.802 404.896 1.00 165.37 139 GLY B CA 1
ATOM 6365 C C . GLY B 2 139 ? 360.452 239.138 403.661 1.00 165.37 139 GLY B C 1
ATOM 6366 O O . GLY B 2 139 ? 360.080 238.034 403.261 1.00 165.37 139 GLY B O 1
ATOM 6370 N N . GLU B 2 140 ? 361.420 239.811 403.054 1.00 170.70 140 GLU B N 1
ATOM 6371 C CA . GLU B 2 140 ? 362.205 239.263 401.948 1.00 170.70 140 GLU B CA 1
ATOM 6372 C C . GLU B 2 140 ? 362.879 237.929 402.306 1.00 170.70 140 GLU B C 1
ATOM 6373 O O . GLU B 2 140 ? 363.078 237.082 401.436 1.00 170.70 140 GLU B O 1
ATOM 6385 N N . THR B 2 141 ? 363.141 237.689 403.592 1.00 157.98 141 THR B N 1
ATOM 6386 C CA . THR B 2 141 ? 363.711 236.439 404.095 1.00 157.98 141 THR B CA 1
ATOM 6387 C C . THR B 2 141 ? 362.861 235.226 403.728 1.00 157.98 141 THR B C 1
ATOM 6388 O O . THR B 2 141 ? 363.414 234.146 403.539 1.00 157.98 141 THR B O 1
ATOM 6399 N N . GLY B 2 142 ? 361.551 235.400 403.530 1.00 147.06 142 GLY B N 1
ATOM 6400 C CA . GLY B 2 142 ? 360.649 234.374 403.003 1.00 147.06 142 GLY B CA 1
ATOM 6401 C C . GLY B 2 142 ? 360.479 233.146 403.893 1.00 147.06 142 GLY B C 1
ATOM 6402 O O . GLY B 2 142 ? 361.053 233.060 404.980 1.00 147.06 142 GLY B O 1
ATOM 6406 N N . ARG B 2 143 ? 359.692 232.175 403.420 1.00 145.44 143 ARG B N 1
ATOM 6407 C CA . ARG B 2 143 ? 359.560 230.873 404.077 1.00 145.44 143 ARG B CA 1
ATOM 6408 C C . ARG B 2 143 ? 359.923 229.760 403.121 1.00 145.44 143 ARG B C 1
ATOM 6409 O O . ARG B 2 143 ? 359.115 229.310 402.319 1.00 145.44 143 ARG B O 1
ATOM 6430 N N . GLU B 2 144 ? 361.156 229.304 403.239 1.00 166.73 144 GLU B N 1
ATOM 6431 C CA . GLU B 2 144 ? 361.524 227.950 402.856 1.00 166.73 144 GLU B CA 1
ATOM 6432 C C . GLU B 2 144 ? 360.846 226.952 403.795 1.00 166.73 144 GLU B C 1
ATOM 6433 O O . GLU B 2 144 ? 360.540 227.273 404.943 1.00 166.73 144 GLU B O 1
ATOM 6445 N N . VAL B 2 145 ? 360.609 225.748 403.303 1.00 157.18 145 VAL B N 1
ATOM 6446 C CA . VAL B 2 145 ? 359.976 224.648 404.026 1.00 157.18 145 VAL B CA 1
ATOM 6447 C C . VAL B 2 145 ? 361.042 223.671 404.518 1.00 157.18 145 VAL B C 1
ATOM 6448 O O . VAL B 2 145 ? 361.818 223.173 403.702 1.00 157.18 145 VAL B O 1
ATOM 6461 N N . LYS B 2 146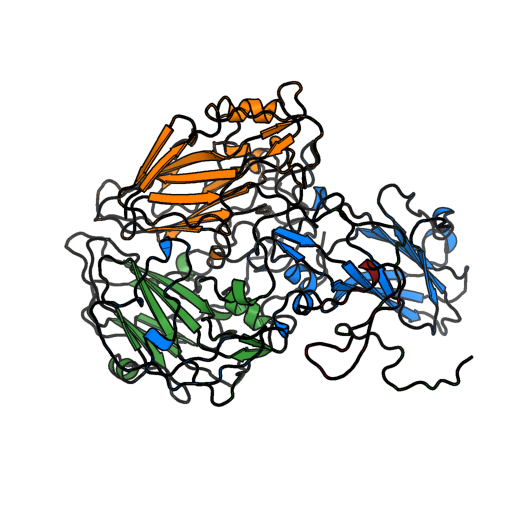 ? 361.038 223.316 405.810 1.00 169.50 146 LYS B N 1
ATOM 6462 C CA . LYS B 2 146 ? 362.051 222.437 406.429 1.00 169.50 146 LYS B CA 1
ATOM 6463 C C . LYS B 2 146 ? 361.466 221.372 407.339 1.00 169.50 146 LYS B C 1
ATOM 6464 O O . LYS B 2 146 ? 360.361 221.491 407.852 1.00 169.50 146 LYS B O 1
ATOM 6483 N N . ALA B 2 147 ? 362.244 220.322 407.550 1.00 170.53 147 ALA B N 1
ATOM 6484 C CA . ALA B 2 147 ? 361.792 219.126 408.239 1.00 170.53 147 ALA B CA 1
ATOM 6485 C C . ALA B 2 147 ? 361.607 219.290 409.757 1.00 170.53 147 ALA B C 1
ATOM 6486 O O . ALA B 2 147 ? 360.930 218.467 410.368 1.00 170.53 147 ALA B O 1
ATOM 6493 N N . GLU B 2 148 ? 362.237 220.281 410.391 1.00 186.56 148 GLU B N 1
ATOM 6494 C CA . GLU B 2 148 ? 362.507 220.218 411.834 1.00 186.56 148 GLU B CA 1
ATOM 6495 C C . GLU B 2 148 ? 362.422 221.542 412.599 1.00 186.56 148 GLU B C 1
ATOM 6496 O O . GLU B 2 148 ? 362.768 222.608 412.083 1.00 186.56 148 GLU B O 1
ATOM 6508 N N . THR B 2 149 ? 362.030 221.406 413.874 1.00 184.46 149 THR B N 1
ATOM 6509 C CA . THR B 2 149 ? 362.360 222.261 415.039 1.00 184.46 149 THR B CA 1
ATOM 6510 C C . THR B 2 149 ? 362.146 223.778 414.945 1.00 184.46 149 THR B C 1
ATOM 6511 O O . THR B 2 149 ? 362.720 224.547 415.720 1.00 184.46 149 THR B O 1
ATOM 6522 N N . ARG B 2 150 ? 361.260 224.245 414.067 1.00 155.28 150 ARG B N 1
ATOM 6523 C CA . ARG B 2 150 ? 360.842 225.655 414.039 1.00 155.28 150 ARG B CA 1
ATOM 6524 C C . ARG B 2 150 ? 360.165 225.989 415.371 1.00 155.28 150 ARG B C 1
ATOM 6525 O O . ARG B 2 150 ? 359.151 225.386 415.716 1.00 155.28 150 ARG B O 1
ATOM 6546 N N . LEU B 2 151 ? 360.746 226.897 416.148 1.00 151.91 151 LEU B N 1
ATOM 6547 C CA . LEU B 2 151 ? 360.232 227.251 417.475 1.00 151.91 151 LEU B CA 1
ATOM 6548 C C . LEU B 2 151 ? 358.895 228.008 417.415 1.00 151.91 151 LEU B C 1
ATOM 6549 O O . LEU B 2 151 ? 358.436 228.403 416.343 1.00 151.91 151 LEU B O 1
ATOM 6565 N N . ASN B 2 152 ? 358.270 228.224 418.576 0.00 147.66 152 ASN B N 1
ATOM 6566 C CA . ASN B 2 152 ? 356.942 228.837 418.698 0.00 147.66 152 ASN B CA 1
ATOM 6567 C C . ASN B 2 152 ? 355.867 228.124 417.840 0.00 147.66 152 ASN B C 1
ATOM 6568 O O . ASN B 2 152 ? 355.100 228.780 417.133 0.00 147.66 152 ASN B O 1
ATOM 6579 N N . PRO B 2 153 ? 355.863 226.776 417.799 1.00 132.33 153 PRO B N 1
ATOM 6580 C CA . PRO B 2 153 ? 355.204 225.993 416.753 1.00 132.33 153 PRO B CA 1
ATOM 6581 C C . PRO B 2 153 ? 353.699 226.222 416.703 1.00 132.33 153 PRO B C 1
ATOM 6582 O O . PRO B 2 153 ? 353.081 226.208 415.647 1.00 132.33 153 PRO B O 1
ATOM 6593 N N . ASP B 2 154 ? 353.119 226.487 417.859 1.00 154.31 154 ASP B N 1
ATOM 6594 C CA . ASP B 2 154 ? 351.743 226.885 418.062 1.00 154.31 154 ASP B CA 1
ATOM 6595 C C . ASP B 2 154 ? 351.344 228.094 417.218 1.00 154.31 154 ASP B C 1
ATOM 6596 O O . ASP B 2 154 ? 350.209 228.177 416.765 1.00 154.31 154 ASP B O 1
ATOM 6605 N N . LEU B 2 155 ? 352.265 229.013 416.971 1.00 161.85 155 LEU B N 1
ATOM 6606 C CA . LEU B 2 155 ? 352.039 230.168 416.116 1.00 161.85 155 LEU B CA 1
ATOM 6607 C C . LEU B 2 155 ? 352.669 229.988 414.730 1.00 161.85 155 LEU B C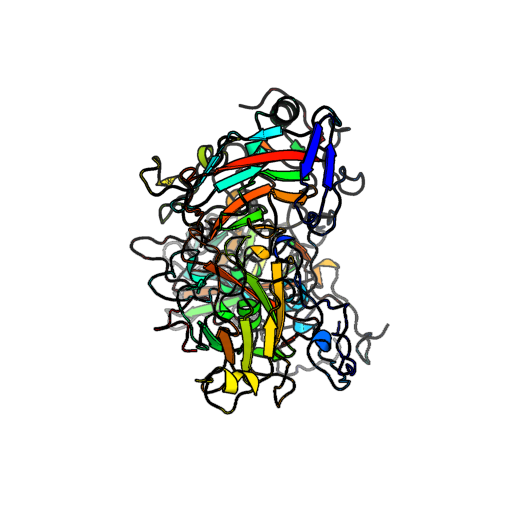 1
ATOM 6608 O O . LEU B 2 155 ? 352.470 230.838 413.864 1.00 161.85 155 LEU B O 1
ATOM 6624 N N . GLN B 2 156 ? 353.420 228.914 414.477 1.00 153.85 156 GLN B N 1
ATOM 6625 C CA . GLN B 2 156 ? 353.946 228.645 413.143 1.00 153.85 156 GLN B CA 1
ATOM 6626 C C . GLN B 2 156 ? 352.826 228.246 412.181 1.00 153.85 156 GLN B C 1
ATOM 6627 O O . GLN B 2 156 ? 351.865 227.584 412.580 1.00 153.85 156 GLN B O 1
ATOM 6641 N N . PRO B 2 157 ? 352.945 228.575 410.891 1.00 152.21 157 PRO B N 1
ATOM 6642 C CA . PRO B 2 157 ? 352.153 227.927 409.862 1.00 152.21 157 PRO B CA 1
ATOM 6643 C C . PRO B 2 157 ? 352.570 226.462 409.712 1.00 152.21 157 PRO B C 1
ATOM 6644 O O . PRO B 2 157 ? 353.681 226.089 410.079 1.00 152.21 157 PRO B O 1
ATOM 6655 N N . THR B 2 158 ? 351.713 225.639 409.119 1.00 162.46 158 THR B N 1
ATOM 6656 C CA . THR B 2 158 ? 352.076 224.279 408.707 1.00 162.46 158 THR B CA 1
ATOM 6657 C C . THR B 2 158 ? 353.181 224.274 407.650 1.00 162.46 158 THR B C 1
ATOM 6658 O O . THR B 2 158 ? 353.275 225.177 406.826 1.00 162.46 158 THR B O 1
ATOM 6669 N N . GLU B 2 159 ? 353.985 223.214 407.635 1.00 169.28 159 GLU B N 1
ATOM 6670 C CA . GLU B 2 159 ? 354.956 222.954 406.571 1.00 169.28 159 GLU B CA 1
ATOM 6671 C C . GLU B 2 159 ? 354.351 222.147 405.403 1.00 169.28 159 GLU B C 1
ATOM 6672 O O . GLU B 2 159 ? 355.058 221.804 404.460 1.00 169.28 159 GLU B O 1
ATOM 6684 N N . GLU B 2 160 ? 353.060 221.797 405.433 1.00 152.40 160 GLU B N 1
ATOM 6685 C CA . GLU B 2 160 ? 352.504 220.799 404.513 1.00 152.40 160 GLU B CA 1
ATOM 6686 C C . GLU B 2 160 ? 352.200 221.308 403.093 1.00 152.40 160 GLU B C 1
ATOM 6687 O O . GLU B 2 160 ? 351.071 221.588 402.686 1.00 152.40 160 GLU B O 1
ATOM 6699 N N . TYR B 2 161 ? 353.266 221.390 402.315 1.00 151.30 161 TYR B N 1
ATOM 6700 C CA . TYR B 2 161 ? 353.324 221.930 400.967 1.00 151.30 161 TYR B CA 1
ATOM 6701 C C . TYR B 2 161 ? 352.359 221.281 399.972 1.00 151.30 161 TYR B C 1
ATOM 6702 O O . TYR B 2 161 ? 351.678 221.973 399.226 1.00 151.30 161 TYR B O 1
ATOM 6720 N N . TRP B 2 162 ? 352.252 219.958 399.951 1.00 137.02 162 TRP B N 1
ATOM 6721 C CA . TRP B 2 162 ? 351.359 219.260 399.026 1.00 137.02 162 TRP B CA 1
ATOM 6722 C C . TRP B 2 162 ? 349.887 219.403 399.420 1.00 137.02 162 TRP B C 1
ATOM 6723 O O . TRP B 2 162 ? 349.002 219.166 398.604 1.00 137.02 162 TRP B O 1
ATOM 6744 N N . LEU B 2 163 ? 349.623 219.870 400.638 1.00 141.62 163 LEU B N 1
ATOM 6745 C CA . LEU B 2 163 ? 348.318 220.368 401.057 1.00 141.62 163 LEU B CA 1
ATOM 6746 C C . LEU B 2 163 ? 348.219 221.897 400.962 1.00 141.62 163 LEU B C 1
ATOM 6747 O O . LEU B 2 163 ? 347.418 222.518 401.662 1.00 141.62 163 LEU B O 1
ATOM 6763 N N . ASN B 2 164 ? 349.077 222.501 400.132 1.00 154.68 164 ASN B N 1
ATOM 6764 C CA . ASN B 2 164 ? 349.195 223.932 399.865 1.00 154.68 164 ASN B CA 1
ATOM 6765 C C . ASN B 2 164 ? 349.278 224.778 401.134 1.00 154.68 164 ASN B C 1
ATOM 6766 O O . ASN B 2 164 ? 348.889 225.938 401.150 1.00 154.68 164 ASN B O 1
ATOM 6777 N N . PHE B 2 165 ? 349.754 224.191 402.226 1.00 165.22 165 PHE B N 1
ATOM 6778 C CA . PHE B 2 165 ? 349.755 224.792 403.551 1.00 165.22 165 PHE B CA 1
ATOM 6779 C C . PHE B 2 165 ? 348.386 225.282 404.069 1.00 165.22 165 PHE B C 1
ATOM 6780 O O . PHE B 2 165 ? 348.331 226.045 405.031 1.00 165.22 165 PHE B O 1
ATOM 6797 N N . ASP B 2 166 ? 347.268 224.857 403.482 1.00 164.25 166 ASP B N 1
ATOM 6798 C CA . ASP B 2 166 ? 345.930 225.303 403.890 1.00 164.25 166 ASP B CA 1
ATOM 6799 C C . ASP B 2 166 ? 344.872 224.190 403.867 1.00 164.25 166 ASP B C 1
ATOM 6800 O O . ASP B 2 166 ? 343.706 224.433 404.182 1.00 164.25 166 ASP B O 1
ATOM 6809 N N . GLY B 2 167 ? 345.266 222.964 403.519 1.00 153.46 167 GLY B N 1
ATOM 6810 C CA . GLY B 2 167 ? 344.365 221.819 403.446 1.00 153.46 167 GLY B CA 1
ATOM 6811 C C . GLY B 2 167 ? 343.652 221.726 402.105 1.00 153.46 167 GLY B C 1
ATOM 6812 O O . GLY B 2 167 ? 342.522 221.250 402.048 1.00 153.46 167 GLY B O 1
ATOM 6816 N N . THR B 2 168 ? 344.277 222.185 401.026 1.00 160.35 168 THR B N 1
ATOM 6817 C CA . THR B 2 168 ? 343.786 222.038 399.651 1.00 160.35 168 THR B CA 1
ATOM 6818 C C . THR B 2 168 ? 344.802 221.250 398.839 1.00 160.35 168 THR B C 1
ATOM 6819 O O . THR B 2 168 ? 345.993 221.290 399.119 1.00 160.35 168 THR B O 1
ATOM 6830 N N . LEU B 2 169 ? 344.357 220.473 397.855 1.00 146.11 169 LEU B N 1
ATOM 6831 C CA . LEU B 2 169 ? 345.290 219.628 397.118 1.00 146.11 169 LEU B CA 1
ATOM 6832 C C . LEU B 2 169 ? 346.178 220.460 396.206 1.00 146.11 169 LEU B C 1
ATOM 6833 O O . LEU B 2 169 ? 345.705 221.283 395.418 1.00 146.11 169 LEU B O 1
ATOM 6849 N N . LEU B 2 170 ? 347.473 220.182 396.242 1.00 152.79 170 LEU B N 1
ATOM 6850 C CA . LEU B 2 170 ? 348.405 220.590 395.198 1.00 152.79 170 LEU B CA 1
ATOM 6851 C C . LEU B 2 170 ? 347.957 220.029 393.833 1.00 152.79 170 LEU B C 1
ATOM 6852 O O . LEU B 2 170 ? 346.995 219.267 393.743 1.00 152.79 170 LEU B O 1
ATOM 6868 N N . GLY B 2 171 ? 348.571 220.434 392.726 1.00 154.79 171 GLY B N 1
ATOM 6869 C CA . GLY B 2 171 ? 348.224 219.915 391.390 1.00 154.79 171 GLY B CA 1
ATOM 6870 C C . GLY B 2 171 ? 346.929 220.469 390.792 1.00 154.79 171 GLY B C 1
ATOM 6871 O O . GLY B 2 171 ? 346.872 220.769 389.605 1.00 154.79 171 GLY B O 1
ATOM 6875 N N . ASN B 2 172 ? 345.940 220.733 391.632 1.00 142.21 172 ASN B N 1
ATOM 6876 C CA . ASN B 2 172 ? 344.880 221.689 391.370 1.00 142.21 172 ASN B CA 1
ATOM 6877 C C . ASN B 2 172 ? 345.352 223.133 391.530 1.00 142.21 172 ASN B C 1
ATOM 6878 O O . ASN B 2 172 ? 344.640 224.048 391.142 1.00 142.21 172 ASN B O 1
ATOM 6889 N N . ILE B 2 173 ? 346.550 223.363 392.070 1.00 153.64 173 ILE B N 1
ATOM 6890 C CA . ILE B 2 173 ? 347.094 224.712 392.283 1.00 153.64 173 ILE B CA 1
ATOM 6891 C C . ILE B 2 173 ? 347.189 225.527 390.995 1.00 153.64 173 ILE B C 1
ATOM 6892 O O . ILE B 2 173 ? 347.077 226.743 391.014 1.00 153.64 173 ILE B O 1
ATOM 6908 N N . THR B 2 174 ? 347.289 224.858 389.854 1.00 155.43 174 THR B N 1
ATOM 6909 C CA . THR B 2 174 ? 347.215 225.459 388.520 1.00 155.43 174 THR B CA 1
ATOM 6910 C C . THR B 2 174 ? 345.918 226.210 388.241 1.00 155.43 174 THR B C 1
ATOM 6911 O O . THR B 2 174 ? 345.810 226.869 387.214 1.00 155.43 174 THR B O 1
ATOM 6922 N N . ILE B 2 175 ? 344.936 226.154 389.139 1.00 153.71 175 ILE B N 1
ATOM 6923 C CA . ILE B 2 175 ? 343.808 227.075 389.141 1.00 153.71 175 ILE B CA 1
ATOM 6924 C C . ILE B 2 175 ? 344.260 228.531 389.156 1.00 153.71 175 ILE B C 1
ATOM 6925 O O . ILE B 2 175 ? 343.668 229.350 388.464 1.00 153.71 175 ILE B O 1
ATOM 6941 N N . PHE B 2 176 ? 345.325 228.864 389.881 1.00 155.84 176 PHE B N 1
ATOM 6942 C CA . PHE B 2 176 ? 345.884 230.207 389.843 1.00 155.84 176 PHE B CA 1
ATOM 6943 C C . PHE B 2 176 ? 346.712 230.428 388.579 1.00 155.84 176 PHE B C 1
ATOM 6944 O O . PHE B 2 176 ? 347.161 229.467 387.960 1.00 155.84 176 PHE B O 1
ATOM 6961 N N . PRO B 2 177 ? 347.008 231.677 388.214 1.00 166.28 177 PRO B N 1
ATOM 6962 C CA . PRO B 2 177 ? 348.081 231.976 387.284 1.00 166.28 177 P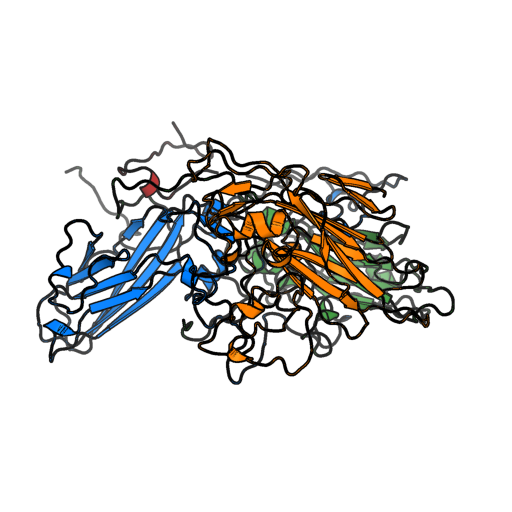RO B CA 1
ATOM 6963 C C . PRO B 2 177 ? 349.400 231.367 387.779 1.00 166.28 177 PRO B C 1
ATOM 6964 O O . PRO B 2 177 ? 349.786 231.534 388.935 1.00 166.28 177 PRO B O 1
ATOM 6975 N N . HIS B 2 178 ? 350.086 230.626 386.917 1.00 157.53 178 HIS B N 1
ATOM 6976 C CA . HIS B 2 178 ? 351.213 229.773 387.292 1.00 157.53 178 HIS B CA 1
ATOM 6977 C C . HIS B 2 178 ? 352.140 229.537 386.104 1.00 157.53 178 HIS B C 1
ATOM 6978 O O . HIS B 2 178 ? 351.769 229.780 384.966 1.00 157.53 178 HIS B O 1
ATOM 6992 N N . GLN B 2 179 ? 353.334 229.023 386.351 1.00 167.76 179 GLN B N 1
ATOM 6993 C CA . GLN B 2 179 ? 354.245 228.507 385.328 1.00 167.76 179 GLN B CA 1
ATOM 6994 C C . GLN B 2 179 ? 355.027 227.325 385.900 1.00 167.76 179 GLN B C 1
ATOM 6995 O O . GLN B 2 179 ? 355.009 227.094 387.110 1.00 167.76 179 GLN B O 1
ATOM 7009 N N . PHE B 2 180 ? 355.732 226.577 385.051 1.00 157.32 180 PHE B N 1
ATOM 7010 C CA . PHE B 2 180 ? 356.715 225.602 385.523 1.00 157.32 180 PHE B CA 1
ATOM 7011 C C . PHE B 2 180 ? 358.117 226.050 385.153 1.00 157.32 180 PHE B C 1
ATOM 7012 O O . PHE B 2 180 ? 358.386 226.305 383.987 1.00 157.32 180 PHE B O 1
ATOM 7029 N N . ILE B 2 181 ? 359.047 226.068 386.099 1.00 164.34 181 ILE B N 1
ATOM 7030 C CA . ILE B 2 181 ? 360.437 225.875 385.712 1.00 164.34 181 ILE B CA 1
ATOM 7031 C C . ILE B 2 181 ? 360.582 224.408 385.385 1.00 164.34 181 ILE B C 1
ATOM 7032 O O . ILE B 2 181 ? 360.601 223.584 386.293 1.00 164.34 181 ILE B O 1
ATOM 7048 N N . ASN B 2 182 ? 360.708 224.073 384.114 1.00 167.67 182 ASN B N 1
ATOM 7049 C CA . ASN B 2 182 ? 361.132 222.747 383.716 1.00 167.67 182 ASN B CA 1
ATOM 7050 C C . ASN B 2 182 ? 362.441 222.892 382.961 1.00 167.67 182 ASN B C 1
ATOM 7051 O O . ASN B 2 182 ? 362.505 223.586 381.957 1.00 167.67 182 ASN B O 1
ATOM 7062 N N . LEU B 2 183 ? 363.475 222.209 383.437 1.00 174.11 183 LEU B N 1
ATOM 7063 C CA . LEU B 2 183 ? 364.840 222.457 382.989 1.00 174.11 183 LEU B CA 1
ATOM 7064 C C . LEU B 2 183 ? 365.034 222.169 381.500 1.00 174.11 183 LEU B C 1
ATOM 7065 O O . LEU B 2 183 ? 365.878 222.786 380.858 1.00 174.11 183 LEU B O 1
ATOM 7081 N N . ARG B 2 184 ? 364.243 221.254 380.934 1.00 174.29 184 ARG B N 1
ATOM 7082 C CA . ARG B 2 184 ? 364.193 221.035 379.490 1.00 174.29 184 ARG B CA 1
ATOM 7083 C C . ARG B 2 184 ? 363.429 222.154 378.797 1.00 174.29 184 ARG B C 1
ATOM 7084 O O . ARG B 2 184 ? 363.893 222.701 377.805 1.00 174.29 184 ARG B O 1
ATOM 7105 N N . SER B 2 185 ? 362.263 222.509 379.306 1.00 175.01 185 SER B N 1
ATOM 7106 C CA . SER B 2 185 ? 361.376 223.489 378.690 1.00 175.01 185 SER B CA 1
ATOM 7107 C C . SER B 2 185 ? 361.922 224.910 378.679 1.00 175.01 185 SER B C 1
ATOM 7108 O O . SER B 2 185 ? 361.606 225.671 377.769 1.00 175.01 185 SER B O 1
ATOM 7116 N N . ASN B 2 186 ? 362.650 225.304 379.717 1.00 184.73 186 ASN B N 1
ATOM 7117 C CA . ASN B 2 186 ? 363.033 226.683 379.977 1.00 184.73 186 ASN B CA 1
ATOM 7118 C C . ASN B 2 186 ? 364.215 226.751 380.949 1.00 184.73 186 ASN B C 1
ATOM 7119 O O . ASN B 2 186 ? 364.583 225.758 381.573 1.00 184.73 186 ASN B O 1
ATOM 7130 N N . ASN B 2 187 ? 364.793 227.939 381.112 1.00 178.82 187 ASN B N 1
ATOM 7131 C CA . ASN B 2 187 ? 365.833 228.205 382.103 1.00 178.82 187 ASN B CA 1
ATOM 7132 C C . ASN B 2 187 ? 365.400 229.199 383.188 1.00 178.82 187 ASN B C 1
ATOM 7133 O O . ASN B 2 187 ? 366.207 229.613 384.022 1.00 178.82 187 ASN B O 1
ATOM 7144 N N . SER B 2 188 ? 364.163 229.664 383.089 1.00 166.87 188 SER B N 1
ATOM 7145 C CA . SER B 2 188 ? 363.542 230.730 383.858 1.00 166.87 188 SER B CA 1
ATOM 7146 C C . SER B 2 188 ? 362.045 230.678 383.610 1.00 166.87 188 SER B C 1
ATOM 7147 O O . SER B 2 188 ? 361.602 230.065 382.642 1.00 166.87 188 SER B O 1
ATOM 7155 N N . ALA B 2 189 ? 361.272 231.355 384.450 1.00 157.42 189 ALA B N 1
ATOM 7156 C CA . ALA B 2 189 ? 359.823 231.452 384.322 1.00 157.42 189 ALA B CA 1
ATOM 7157 C C . ALA B 2 189 ? 359.346 232.810 384.830 1.00 157.42 189 ALA B C 1
ATOM 7158 O O . ALA B 2 189 ? 360.039 233.482 385.596 1.00 157.42 189 ALA B O 1
ATOM 7165 N N . THR B 2 190 ? 358.177 233.233 384.385 1.00 169.44 190 THR B N 1
ATOM 7166 C CA . THR B 2 190 ? 357.693 234.596 384.577 1.00 169.44 190 THR B CA 1
ATOM 7167 C C . THR B 2 190 ? 356.187 234.640 384.744 1.00 169.44 190 THR B C 1
ATOM 7168 O O . THR B 2 190 ? 355.457 233.841 384.164 1.00 169.44 190 THR B O 1
ATOM 7179 N N . ILE B 2 191 ? 355.716 235.595 385.531 1.00 163.93 191 ILE B N 1
ATOM 7180 C CA . ILE B 2 191 ? 354.303 235.883 385.712 1.00 163.93 191 ILE B CA 1
ATOM 7181 C C . ILE B 2 191 ? 354.135 237.365 386.013 1.00 163.93 191 ILE B C 1
ATOM 7182 O O . ILE B 2 191 ? 354.977 237.966 386.677 1.00 163.93 191 ILE B O 1
ATOM 7198 N N . ILE B 2 192 ? 353.041 237.969 385.565 1.00 166.51 192 ILE B N 1
ATOM 7199 C CA . ILE B 2 192 ? 352.730 239.362 385.893 1.00 166.51 192 ILE B CA 1
ATOM 7200 C C . ILE B 2 192 ? 351.280 239.468 386.311 1.00 166.51 192 ILE B C 1
ATOM 7201 O O . ILE B 2 192 ? 350.427 238.777 385.756 1.00 166.51 192 ILE B O 1
ATOM 7217 N N . ALA B 2 193 ? 350.997 240.352 387.258 1.00 180.58 193 ALA B N 1
ATOM 7218 C CA . ALA B 2 193 ? 349.668 240.546 387.807 1.00 180.58 193 ALA B CA 1
ATOM 7219 C C . ALA B 2 193 ? 349.346 242.017 388.066 1.00 180.58 193 ALA B C 1
ATOM 7220 O O . ALA B 2 193 ? 350.215 242.786 388.481 1.00 180.58 193 ALA B O 1
ATOM 7227 N N . PRO B 2 194 ? 348.087 242.421 387.878 1.00 174.55 194 PRO B N 1
ATOM 7228 C CA . PRO B 2 194 ? 347.615 243.707 388.334 1.00 174.55 194 PRO B CA 1
ATOM 7229 C C . PRO B 2 194 ? 347.493 243.701 389.857 1.00 174.55 194 PRO B C 1
ATOM 7230 O O . PRO B 2 194 ? 347.691 242.689 390.533 1.00 174.55 194 PRO B O 1
ATOM 7241 N N . TYR B 2 195 ? 347.107 244.840 390.412 1.00 171.66 195 TYR B N 1
ATOM 7242 C CA . TYR B 2 195 ? 346.549 244.862 391.753 1.00 171.66 195 TYR B CA 1
ATOM 7243 C C . TYR B 2 195 ? 345.232 244.072 391.818 1.00 171.66 195 TYR B C 1
ATOM 7244 O O . TYR B 2 195 ? 344.517 243.938 390.829 1.00 171.66 195 TYR B O 1
ATOM 7262 N N . VAL B 2 196 ? 344.887 243.576 392.999 1.00 157.87 196 VAL B N 1
ATOM 7263 C CA . VAL B 2 196 ? 343.608 242.937 393.292 1.00 157.87 196 VAL B CA 1
ATOM 7264 C C . VAL B 2 196 ? 343.282 243.197 394.744 1.00 157.87 196 VAL B C 1
ATOM 7265 O O . VAL B 2 196 ? 344.164 243.087 395.575 1.00 157.87 196 VAL B O 1
ATOM 7278 N N . ASN B 2 197 ? 342.035 243.474 395.085 1.00 171.44 197 ASN B N 1
ATOM 7279 C CA . ASN B 2 197 ? 341.478 243.175 396.398 1.00 171.44 197 ASN B CA 1
ATOM 7280 C C . ASN B 2 197 ? 339.951 243.259 396.315 1.00 171.44 197 ASN B C 1
ATOM 7281 O O . ASN B 2 197 ? 339.412 243.851 395.390 1.00 171.44 197 ASN B O 1
ATOM 7292 N N . ALA B 2 198 ? 339.234 242.779 397.317 1.00 164.67 198 ALA B N 1
ATOM 7293 C CA . ALA B 2 198 ? 337.863 243.197 397.550 1.00 164.67 198 ALA B CA 1
ATOM 7294 C C . ALA B 2 198 ? 337.720 244.719 397.752 1.00 164.67 198 ALA B C 1
ATOM 7295 O O . ALA B 2 198 ? 336.610 245.248 397.682 1.00 164.67 198 ALA B O 1
ATOM 7302 N N . VAL B 2 199 ? 338.821 245.429 398.003 1.00 165.89 199 VAL B N 1
ATOM 7303 C CA . VAL B 2 199 ? 338.876 246.875 398.254 1.00 165.89 199 VAL B CA 1
ATOM 7304 C C . VAL B 2 199 ? 339.731 247.599 397.219 1.00 165.89 199 VAL B C 1
ATOM 7305 O O . VAL B 2 199 ? 340.688 247.029 396.717 1.00 165.89 199 VAL B O 1
ATOM 7318 N N . PRO B 2 200 ? 339.423 248.852 396.864 1.00 171.65 200 PRO B N 1
ATOM 7319 C CA . PRO B 2 200 ? 340.134 249.555 395.801 1.00 171.65 200 PRO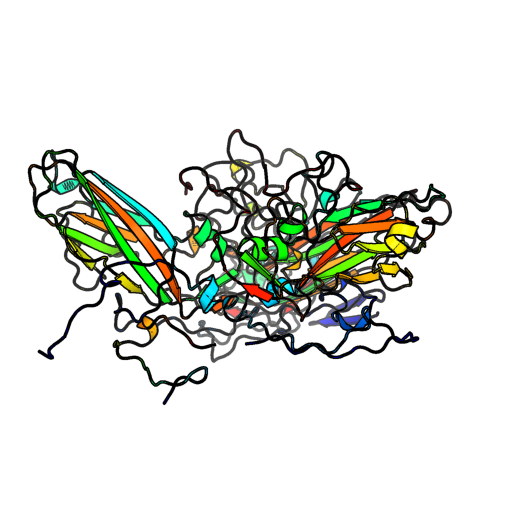 B CA 1
ATOM 7320 C C . PRO B 2 200 ? 341.591 249.853 396.127 1.00 171.65 200 PRO B C 1
ATOM 7321 O O . PRO B 2 200 ? 342.376 250.008 395.202 1.00 171.65 200 PRO B O 1
ATOM 7332 N N . MET B 2 201 ? 341.969 249.913 397.400 1.00 170.29 201 MET B N 1
ATOM 7333 C CA . MET B 2 201 ? 343.356 249.880 397.865 1.00 170.29 201 MET B CA 1
ATOM 7334 C C . MET B 2 201 ? 343.377 249.409 399.325 1.00 170.29 201 MET B C 1
ATOM 7335 O O . MET B 2 201 ? 342.314 249.260 399.923 1.00 170.29 201 MET B O 1
ATOM 7349 N N . ASP B 2 202 ? 344.540 249.127 399.906 1.00 175.17 202 ASP B N 1
ATOM 7350 C CA . ASP B 2 202 ? 344.641 248.255 401.081 1.00 175.17 202 ASP B CA 1
ATOM 7351 C C . ASP B 2 202 ? 345.765 248.638 402.064 1.00 175.17 202 ASP B C 1
ATOM 7352 O O . ASP B 2 202 ? 346.707 249.348 401.716 1.00 175.17 202 ASP B O 1
ATOM 7361 N N . SER B 2 203 ? 345.666 248.179 403.315 1.00 177.33 203 SER B N 1
ATOM 7362 C CA . SER B 2 203 ? 346.658 248.400 404.374 1.00 177.33 203 SER B CA 1
ATOM 7363 C C . SER B 2 203 ? 347.849 247.461 404.238 1.00 177.33 203 SER B C 1
ATOM 7364 O O . SER B 2 203 ? 347.967 246.436 404.904 1.00 177.33 203 SER B O 1
ATOM 7372 N N . MET B 2 204 ? 348.744 247.863 403.350 1.00 189.71 204 MET B N 1
ATOM 7373 C CA . MET B 2 204 ? 349.940 247.165 402.898 1.00 189.71 204 MET B CA 1
ATOM 7374 C C . MET B 2 204 ? 350.586 246.265 403.960 1.00 189.71 204 MET B C 1
ATOM 7375 O O . MET B 2 204 ? 350.544 245.048 403.842 1.00 189.71 204 MET B O 1
ATOM 7389 N N . ARG B 2 205 ? 351.136 246.837 405.034 1.00 172.93 205 ARG B N 1
ATOM 7390 C CA . ARG B 2 205 ? 351.864 246.075 406.064 1.00 172.93 205 ARG B CA 1
ATOM 7391 C C . ARG B 2 205 ? 350.955 245.148 406.867 1.00 172.93 205 ARG B C 1
ATOM 7392 O O . ARG B 2 205 ? 351.406 244.173 407.458 1.00 172.93 205 ARG B O 1
ATOM 7413 N N . SER B 2 206 ? 349.667 245.451 406.911 1.00 166.67 206 SER B N 1
ATOM 7414 C CA . SER B 2 206 ? 348.662 244.711 407.679 1.00 166.67 206 SER B CA 1
ATOM 7415 C C . SER B 2 206 ? 348.051 243.537 406.918 1.00 166.67 206 SER B C 1
ATOM 7416 O O . SER B 2 206 ? 347.428 242.672 407.534 1.00 166.67 206 SER B O 1
ATOM 7424 N N . HIS B 2 207 ? 348.223 243.477 405.599 1.00 158.65 207 HIS B N 1
ATOM 7425 C CA . HIS B 2 207 ? 347.603 242.450 404.780 1.00 158.65 207 HIS B CA 1
ATOM 7426 C C . HIS B 2 207 ? 348.394 242.190 403.508 1.00 158.65 207 HIS B C 1
ATOM 7427 O O . HIS B 2 207 ? 348.548 243.062 402.662 1.00 158.65 207 HIS B O 1
ATOM 7441 N N . ASN B 2 208 ? 348.883 240.969 403.343 1.00 158.12 208 ASN B N 1
ATOM 7442 C CA . ASN B 2 208 ? 349.591 240.599 402.140 1.00 158.12 208 ASN B CA 1
ATOM 7443 C C . ASN B 2 208 ? 348.624 240.336 401.002 1.00 158.12 208 ASN B C 1
ATOM 7444 O O . ASN B 2 208 ? 348.151 239.234 400.761 1.00 158.12 208 ASN B O 1
ATOM 7455 N N . ASN B 2 209 ? 348.322 241.401 400.283 1.00 156.10 209 ASN B N 1
ATOM 7456 C CA . ASN B 2 209 ? 347.322 241.390 399.248 1.00 156.10 209 ASN B CA 1
ATOM 7457 C C . ASN B 2 209 ? 347.637 240.439 398.078 1.00 156.10 209 ASN B C 1
ATOM 7458 O O . ASN B 2 209 ? 346.737 240.111 397.318 1.00 156.10 209 ASN B O 1
ATOM 7469 N N . TRP B 2 210 ? 348.865 239.958 397.944 1.00 155.37 210 TRP B N 1
ATOM 7470 C CA . TRP B 2 210 ? 349.242 238.902 397.005 1.00 155.37 210 TRP B CA 1
ATOM 7471 C C . TRP B 2 210 ? 350.249 237.966 397.682 1.00 155.37 210 TRP B C 1
ATOM 7472 O O . TRP B 2 210 ? 350.854 238.310 398.692 1.00 155.37 210 TRP B O 1
ATOM 7493 N N . SER B 2 211 ? 350.487 236.785 397.124 1.00 156.28 211 SER B N 1
ATOM 7494 C CA . SER B 2 211 ? 351.493 235.844 397.611 1.00 156.28 211 SER B CA 1
ATOM 7495 C C . SER B 2 211 ? 352.068 235.024 396.463 1.00 156.28 211 SER B C 1
ATOM 7496 O O . SER B 2 211 ? 351.482 234.950 395.389 1.00 156.28 211 SER B O 1
ATOM 7504 N N . LEU B 2 212 ? 353.261 234.462 396.643 1.00 151.96 212 LEU B N 1
ATOM 7505 C CA . LEU B 2 212 ? 353.994 233.757 395.598 1.00 151.96 212 LEU B CA 1
ATOM 7506 C C . LEU B 2 212 ? 354.582 232.476 396.169 1.00 151.96 212 LEU B C 1
ATOM 7507 O O . LEU B 2 212 ? 355.214 232.505 397.219 1.00 151.96 212 LEU B O 1
ATOM 7523 N N . VAL B 2 213 ? 354.390 231.367 395.475 1.00 142.40 213 VAL B N 1
ATOM 7524 C CA . VAL B 2 213 ? 354.766 230.023 395.904 1.00 142.40 213 VAL B CA 1
ATOM 7525 C C . VAL B 2 213 ? 355.610 229.363 394.830 1.00 142.40 213 VAL B C 1
ATOM 7526 O O . VAL B 2 213 ? 355.297 229.467 393.649 1.00 142.40 213 VAL B O 1
ATOM 7539 N N . ILE B 2 214 ? 356.650 228.639 395.229 1.00 145.34 214 ILE B N 1
ATOM 7540 C CA . ILE B 2 214 ? 357.469 227.814 394.342 1.00 145.34 214 ILE B CA 1
ATOM 7541 C C . ILE B 2 214 ? 357.728 226.463 394.999 1.00 145.34 214 ILE B C 1
ATOM 7542 O O . ILE B 2 214 ? 358.135 226.385 396.156 1.00 145.34 214 ILE B O 1
ATOM 7558 N N . ILE B 2 215 ? 357.469 225.384 394.270 1.00 142.59 215 ILE B N 1
ATOM 7559 C CA . ILE B 2 215 ? 357.429 224.039 394.834 1.00 142.59 215 ILE B CA 1
ATOM 7560 C C . ILE B 2 215 ? 358.198 223.056 393.966 1.00 142.59 215 ILE B C 1
ATOM 7561 O O . ILE B 2 215 ? 357.979 223.034 392.754 1.00 142.59 215 ILE B O 1
ATOM 7577 N N . PRO B 2 216 ? 359.035 222.194 394.567 1.00 140.82 216 PRO B N 1
ATOM 7578 C CA . PRO B 2 216 ? 359.766 221.153 393.873 1.00 140.82 216 PRO B CA 1
ATOM 7579 C C . PRO B 2 216 ? 358.837 219.993 393.573 1.00 140.82 216 PRO B C 1
ATOM 7580 O O . PRO B 2 216 ? 358.787 219.000 394.288 1.00 140.82 216 PRO B O 1
ATOM 7591 N N . ILE B 2 217 ? 358.062 220.139 392.509 1.00 142.41 217 ILE B N 1
ATOM 7592 C CA . ILE B 2 217 ? 357.166 219.091 392.044 1.00 142.41 217 ILE B CA 1
ATOM 7593 C C . ILE B 2 217 ? 357.930 217.850 391.595 1.00 142.41 217 ILE B C 1
ATOM 7594 O O . ILE B 2 217 ? 357.459 216.742 391.812 1.00 142.41 217 ILE B O 1
ATOM 7610 N N . CYS B 2 218 ? 359.123 218.017 391.028 1.00 152.68 218 CYS B N 1
ATOM 7611 C CA . CYS B 2 218 ? 359.970 216.913 390.594 1.00 152.68 218 CYS B CA 1
ATOM 7612 C C . CYS B 2 218 ? 361.377 217.158 391.111 1.00 152.68 218 CYS B C 1
ATOM 7613 O O . CYS B 2 218 ? 361.861 218.281 390.975 1.00 152.68 218 CYS B O 1
ATOM 7621 N N . PRO B 2 219 ? 362.059 216.153 391.663 1.00 155.04 219 PRO B N 1
ATOM 7622 C CA . PRO B 2 219 ? 363.298 216.376 392.384 1.00 155.04 219 PRO B CA 1
ATOM 7623 C C . PRO B 2 219 ? 364.417 216.837 391.460 1.00 155.04 219 PRO B C 1
ATOM 7624 O O . PRO B 2 219 ? 364.586 216.312 390.361 1.00 155.04 219 PRO B O 1
ATOM 7635 N N . LEU B 2 220 ? 365.211 217.793 391.933 1.00 164.41 220 LEU B N 1
ATOM 7636 C CA . LEU B 2 220 ? 366.427 218.216 391.257 1.00 164.41 220 LEU B CA 1
ATOM 7637 C C . LEU B 2 220 ? 367.430 217.073 391.199 1.00 164.41 220 LEU B C 1
ATOM 7638 O O . LEU B 2 220 ? 367.775 216.511 392.235 1.00 164.41 220 LEU B O 1
ATOM 7654 N N . GLU B 2 221 ? 367.981 216.795 390.026 1.00 167.80 221 GLU B N 1
ATOM 7655 C CA . GLU B 2 221 ? 369.208 216.020 389.926 1.00 167.80 221 GLU B CA 1
ATOM 7656 C C . GLU B 2 221 ? 370.031 216.334 388.674 1.00 167.80 221 GLU B C 1
ATOM 7657 O O . GLU B 2 221 ? 369.535 216.726 387.620 1.00 167.80 221 GLU B O 1
ATOM 7669 N N . THR B 2 222 ? 371.321 216.072 388.801 1.00 159.98 222 THR B N 1
ATOM 7670 C CA . THR B 2 222 ? 372.281 215.875 387.725 1.00 159.98 222 THR B CA 1
ATOM 7671 C C . THR B 2 222 ? 373.334 214.896 388.231 1.00 159.98 222 THR B C 1
ATOM 7672 O O . THR B 2 222 ? 373.547 214.770 389.436 1.00 159.98 222 THR B O 1
ATOM 7683 N N . SER B 2 223 ? 374.041 214.223 387.338 1.00 166.17 223 SER B N 1
ATOM 7684 C CA . SER B 2 223 ? 375.210 213.444 387.745 1.00 166.17 223 SER B CA 1
ATOM 7685 C C . SER B 2 223 ? 376.408 214.332 388.074 1.00 166.17 223 SER B C 1
ATOM 7686 O O . SER B 2 223 ? 377.385 213.847 388.632 1.00 166.17 223 SER B O 1
ATOM 7694 N N . SER B 2 224 ? 376.384 215.615 387.695 1.00 158.08 224 SER B N 1
ATOM 7695 C CA . SER B 2 224 ? 377.525 216.514 387.891 1.00 158.08 224 SER B CA 1
ATOM 7696 C C . SER B 2 224 ? 377.768 216.808 389.375 1.00 158.08 224 SER B C 1
ATOM 7697 O O . SER B 2 224 ? 376.843 216.767 390.182 1.00 158.08 224 SER B O 1
ATOM 7705 N N . ALA B 2 225 ? 379.002 217.154 389.746 1.00 153.85 225 ALA B N 1
ATOM 7706 C CA . ALA B 2 225 ? 379.365 217.466 391.132 1.00 153.85 225 ALA B CA 1
ATOM 7707 C C . ALA B 2 225 ? 378.626 218.697 391.687 1.00 153.85 225 ALA B C 1
ATOM 7708 O O . ALA B 2 225 ? 378.446 218.832 392.897 1.00 153.85 225 ALA B O 1
ATOM 7715 N N . ILE B 2 226 ? 378.159 219.579 390.800 1.00 153.19 226 ILE B N 1
ATOM 7716 C CA . ILE B 2 226 ? 377.238 220.675 391.102 1.00 153.19 226 ILE B CA 1
ATOM 7717 C C . ILE B 2 226 ? 375.823 220.141 391.394 1.00 153.19 226 ILE B C 1
ATOM 7718 O O . ILE B 2 226 ? 374.877 220.279 390.625 1.00 153.19 226 ILE B O 1
ATOM 7734 N N . ASN B 2 227 ? 375.703 219.493 392.546 1.00 150.83 227 ASN B N 1
ATOM 7735 C CA . ASN B 2 227 ? 374.526 218.772 393.037 1.00 150.83 227 ASN B CA 1
ATOM 7736 C C . ASN B 2 227 ? 373.305 219.648 393.383 1.00 150.83 227 ASN B C 1
ATOM 7737 O O . ASN B 2 227 ? 372.262 219.129 393.774 1.00 150.83 227 ASN B O 1
ATOM 7748 N N . THR B 2 228 ? 373.441 220.967 393.319 1.00 150.61 228 THR B N 1
ATOM 7749 C CA . THR B 2 228 ? 372.456 221.941 393.788 1.00 150.61 228 THR B CA 1
ATOM 7750 C C . THR B 2 228 ? 372.544 223.191 392.943 1.00 150.61 228 THR B C 1
ATOM 7751 O O . THR B 2 228 ? 373.621 223.529 392.455 1.00 150.61 228 THR B O 1
ATOM 7762 N N . ILE B 2 229 ? 371.431 223.902 392.805 1.00 135.54 229 ILE B N 1
ATOM 7763 C CA . ILE B 2 229 ? 371.385 225.182 392.099 1.00 135.54 229 ILE B CA 1
ATOM 7764 C C . ILE B 2 229 ? 370.672 226.206 392.964 1.00 135.54 229 ILE B C 1
ATOM 7765 O O . ILE B 2 229 ? 369.682 225.877 393.621 1.00 135.54 229 ILE B O 1
ATOM 7781 N N . PRO B 2 230 ? 371.126 227.460 392.958 1.00 148.21 230 PRO B N 1
ATOM 7782 C CA . PRO B 2 230 ? 370.374 228.522 393.572 1.00 148.21 230 PRO B CA 1
ATOM 7783 C C . PRO B 2 230 ? 369.089 228.752 392.796 1.00 148.21 230 PRO B C 1
ATOM 7784 O O . PRO B 2 230 ? 369.007 228.484 391.598 1.00 148.21 230 PRO B O 1
ATOM 7795 N N . ILE B 2 231 ? 368.128 229.357 393.471 1.00 146.07 231 ILE B N 1
ATOM 7796 C CA . ILE B 2 231 ? 367.064 230.108 392.824 1.00 146.07 231 ILE B CA 1
ATOM 7797 C C . ILE B 2 231 ? 367.070 231.511 393.409 1.00 146.07 231 ILE B C 1
ATOM 7798 O O . ILE B 2 231 ? 367.444 231.756 394.559 1.00 146.07 231 ILE B O 1
ATOM 7814 N N . THR B 2 232 ? 366.687 232.473 392.597 1.00 160.35 232 THR B N 1
ATOM 7815 C CA . THR B 2 232 ? 366.432 233.835 393.028 1.00 160.35 232 THR B CA 1
ATOM 7816 C C . THR B 2 232 ? 365.221 234.336 392.279 1.00 160.35 232 THR B C 1
ATOM 7817 O O . THR B 2 232 ? 364.878 233.829 391.216 1.00 160.35 232 THR B O 1
ATOM 7828 N N . ILE B 2 233 ? 364.541 235.307 392.859 1.00 164.02 233 ILE B N 1
ATOM 7829 C CA . ILE B 2 233 ? 363.370 235.907 392.262 1.00 164.02 233 ILE B CA 1
ATOM 7830 C C . ILE B 2 233 ? 363.580 237.398 392.246 1.00 164.02 233 ILE B C 1
ATOM 7831 O O . ILE B 2 233 ? 364.013 237.985 393.239 1.00 164.02 233 ILE B O 1
ATOM 7847 N N . SER B 2 234 ? 363.229 238.018 391.138 1.00 164.31 234 SER B N 1
ATOM 7848 C CA . SER B 2 234 ? 363.142 239.460 391.043 1.00 164.31 234 SER B CA 1
ATOM 7849 C C . SER B 2 234 ? 361.708 239.867 390.778 1.00 164.31 234 SER B C 1
ATOM 7850 O O . SER B 2 234 ? 360.937 239.153 390.134 1.00 164.31 234 SER B O 1
ATOM 7858 N N . ILE B 2 235 ? 361.346 241.009 391.329 1.00 168.85 235 ILE B N 1
ATOM 7859 C CA . ILE B 2 235 ? 360.024 241.580 391.249 1.00 168.85 235 ILE B CA 1
ATOM 7860 C C . ILE B 2 235 ? 360.170 243.053 390.943 1.00 168.85 235 ILE B C 1
ATOM 7861 O O . ILE B 2 235 ? 360.968 243.733 391.575 1.00 168.85 235 ILE B O 1
ATOM 7877 N N . SER B 2 236 ? 359.341 243.565 390.045 1.00 187.53 236 SER B N 1
ATOM 7878 C CA . SER B 2 236 ? 358.995 244.975 390.049 1.00 187.53 236 SER B CA 1
ATOM 7879 C C . SER B 2 236 ? 357.555 245.114 390.512 1.00 187.53 236 SER B C 1
ATOM 7880 O O . SER B 2 236 ? 356.684 244.439 389.967 1.00 187.53 236 SER B O 1
ATOM 7888 N N . PRO B 2 237 ? 357.259 246.007 391.457 1.00 185.90 237 PRO B N 1
ATOM 7889 C CA . PRO B 2 237 ? 355.916 246.518 391.652 1.00 185.90 237 PRO B CA 1
ATOM 7890 C C . PRO B 2 237 ? 355.397 247.159 390.367 1.00 185.90 237 PRO B C 1
ATOM 7891 O O . PRO B 2 237 ? 356.192 247.608 389.542 1.00 185.90 237 PRO B O 1
ATOM 7902 N N . MET B 2 238 ? 354.082 247.236 390.217 1.00 187.40 238 MET B N 1
ATOM 7903 C CA . MET B 2 238 ? 353.388 247.833 389.076 1.00 187.40 238 MET B CA 1
ATOM 7904 C C . MET B 2 238 ? 352.405 248.900 389.517 1.00 187.40 238 MET B C 1
ATOM 7905 O O . MET B 2 238 ? 351.683 248.683 390.492 1.00 187.40 238 MET B O 1
ATOM 7919 N N . CYS B 2 239 ? 352.335 250.011 388.781 1.00 196.20 239 CYS B N 1
ATOM 7920 C CA . CYS B 2 239 ? 351.427 251.134 389.046 1.00 196.20 239 CYS B CA 1
ATOM 7921 C C . CYS B 2 239 ? 351.346 251.519 390.533 1.00 196.20 239 CYS B C 1
ATOM 7922 O O . CYS B 2 239 ? 350.282 251.860 391.038 1.00 196.20 239 CYS B O 1
ATOM 7930 N N . ALA B 2 240 ? 352.447 251.366 391.263 1.00 204.66 240 ALA B N 1
ATOM 7931 C CA . ALA B 2 240 ? 352.436 251.427 392.712 1.00 204.66 240 ALA B CA 1
ATOM 7932 C C . ALA B 2 240 ? 351.976 252.792 393.219 1.00 204.66 240 ALA B C 1
ATOM 7933 O O . ALA B 2 240 ? 352.409 253.832 392.725 1.00 204.66 240 ALA B O 1
ATOM 7940 N N . GLU B 2 241 ? 351.115 252.765 394.222 1.00 197.00 241 GLU B N 1
ATOM 7941 C CA . GLU B 2 241 ? 350.425 253.926 394.753 1.00 197.00 241 GLU B CA 1
ATOM 7942 C C . GLU B 2 241 ? 350.321 253.821 396.258 1.00 197.00 241 GLU B C 1
ATOM 7943 O O . GLU B 2 241 ? 350.158 252.729 396.803 1.00 197.00 241 GLU B O 1
ATOM 7955 N N . PHE B 2 242 ? 350.342 254.963 396.930 1.00 197.37 242 PHE B N 1
ATOM 7956 C CA . PHE B 2 242 ? 350.292 255.033 398.384 1.00 197.37 242 PHE B CA 1
ATOM 7957 C C . PHE B 2 242 ? 349.503 256.253 398.823 1.00 197.37 242 PHE B C 1
ATOM 7958 O O . PHE B 2 242 ? 349.544 257.287 398.156 1.00 197.37 242 PHE B O 1
ATOM 7975 N N . SER B 2 243 ? 348.768 256.144 399.924 1.00 190.76 243 SER B N 1
ATOM 7976 C CA . SER B 2 243 ? 347.857 257.183 400.384 1.00 190.76 243 SER B CA 1
ATOM 7977 C C . SER B 2 243 ? 347.697 257.166 401.902 1.00 190.76 243 SER B C 1
ATOM 7978 O O . SER B 2 243 ? 347.875 256.134 402.551 1.00 190.76 243 SER B O 1
ATOM 7986 N N . GLY B 2 244 ? 347.411 258.325 402.492 1.00 193.14 244 GLY B N 1
ATOM 7987 C CA . GLY B 2 244 ? 347.441 258.499 403.945 1.00 193.14 244 GLY B CA 1
ATOM 7988 C C . GLY B 2 244 ? 348.862 258.545 404.491 1.00 193.14 244 GLY B C 1
ATOM 7989 O O . GLY B 2 244 ? 349.250 257.702 405.298 1.00 193.14 244 GLY B O 1
ATOM 7993 N N . ALA B 2 245 ? 349.654 259.503 404.022 1.00 187.85 245 ALA B N 1
ATOM 7994 C CA . ALA B 2 245 ? 351.015 259.719 404.497 1.00 187.85 245 ALA B CA 1
ATOM 7995 C C . ALA B 2 245 ? 351.035 260.111 405.982 1.00 187.85 245 ALA B C 1
ATOM 7996 O O . ALA B 2 245 ? 350.294 260.991 406.410 1.00 187.85 245 ALA B O 1
ATOM 8003 N N . ARG B 2 246 ? 351.897 259.472 406.766 1.00 178.83 246 ARG B N 1
ATOM 8004 C CA . ARG B 2 246 ? 352.246 259.854 408.138 1.00 178.83 246 ARG B CA 1
ATOM 8005 C C . ARG B 2 246 ? 353.621 259.300 408.480 1.00 178.83 246 ARG B C 1
ATOM 8006 O O . ARG B 2 246 ? 354.391 259.018 407.578 1.00 178.83 246 ARG B O 1
ATOM 8027 N N . ALA B 2 247 ? 353.960 259.151 409.753 1.00 175.59 247 ALA B N 1
ATOM 8028 C CA . ALA B 2 247 ? 355.238 258.571 410.156 1.00 175.59 247 ALA B CA 1
ATOM 8029 C C . ALA B 2 247 ? 355.496 257.161 409.582 1.00 175.59 247 ALA B C 1
ATOM 8030 O O . ALA B 2 247 ? 354.586 256.459 409.119 1.00 175.59 247 ALA B O 1
ATOM 8037 N N . LYS B 2 248 ? 356.764 256.752 409.656 1.00 178.59 248 LYS B N 1
ATOM 8038 C CA . LYS B 2 248 ? 357.249 255.410 409.334 1.00 178.59 248 LYS B CA 1
ATOM 8039 C C . LYS B 2 248 ? 356.606 254.392 410.272 1.00 178.59 248 LYS B C 1
ATOM 8040 O O . LYS B 2 248 ? 356.626 254.582 411.482 1.00 178.59 248 LYS B O 1
ATOM 8059 N N . ARG B 2 249 ? 356.024 253.328 409.724 1.00 180.59 249 ARG B N 1
ATOM 8060 C CA . ARG B 2 249 ? 355.399 252.216 410.466 1.00 180.59 249 ARG B CA 1
ATOM 8061 C C . ARG B 2 249 ? 356.436 251.306 411.136 1.00 180.59 249 ARG B C 1
ATOM 8062 O O . ARG B 2 249 ? 357.420 250.942 410.499 1.00 180.59 249 ARG B O 1
ATOM 8083 N N . GLN B 2 250 ? 356.159 250.863 412.363 1.00 210.97 250 GLN B N 1
ATOM 8084 C CA . GLN B 2 250 ? 356.997 249.930 413.139 1.00 210.97 250 GLN B CA 1
ATOM 8085 C C . GLN B 2 250 ? 356.492 248.485 413.082 1.00 210.97 250 GLN B C 1
ATOM 8086 O O . GLN B 2 250 ? 355.309 248.256 413.398 1.00 210.97 250 GLN B O 1
ATOM 8101 N N . GLY C 3 1 ? 288.392 240.148 398.988 1.00 191.01 1 GLY C N 1
ATOM 8102 C CA . GLY C 3 1 ? 289.640 240.016 398.186 1.00 191.01 1 GLY C CA 1
ATOM 8103 C C . GLY C 3 1 ? 289.392 239.150 396.970 1.00 191.01 1 GLY C C 1
ATOM 8104 O O . GLY C 3 1 ? 288.373 238.478 396.943 1.00 191.01 1 GLY C O 1
ATOM 8110 N N . LEU C 3 2 ? 290.295 239.106 395.989 1.00 169.91 2 LEU C N 1
ATOM 8111 C CA . LEU C 3 2 ? 290.130 238.212 394.832 1.00 169.91 2 LEU C CA 1
ATOM 8112 C C . LEU C 3 2 ? 289.852 236.786 395.308 1.00 169.91 2 LEU C C 1
ATOM 8113 O O . LEU C 3 2 ? 290.479 236.331 396.268 1.00 169.91 2 LEU C O 1
ATOM 8129 N N . PRO C 3 3 ? 288.914 236.077 394.683 1.00 166.23 3 PRO C N 1
ATOM 8130 C CA . PRO C 3 3 ? 288.686 234.692 395.001 1.00 166.23 3 PRO C CA 1
ATOM 8131 C C . PRO C 3 3 ? 289.918 233.924 394.550 1.00 166.23 3 PRO C C 1
ATOM 8132 O O . PRO C 3 3 ? 290.265 233.916 393.374 1.00 166.23 3 PRO C O 1
ATOM 8143 N N . VAL C 3 4 ? 290.571 233.240 395.473 1.00 154.72 4 VAL C N 1
ATOM 8144 C CA . VAL C 3 4 ? 291.803 232.473 395.253 1.00 154.72 4 VAL C CA 1
ATOM 8145 C C . VAL C 3 4 ? 291.654 231.079 395.831 1.00 154.72 4 VAL C C 1
ATOM 8146 O O . VAL C 3 4 ? 290.844 230.866 396.727 1.00 154.72 4 VAL C O 1
ATOM 8159 N N . PHE C 3 5 ? 292.386 230.101 395.319 1.00 165.23 5 PHE C N 1
ATOM 8160 C CA . PHE C 3 5 ? 292.409 228.778 395.931 1.00 165.23 5 PHE C CA 1
ATOM 8161 C C . PHE C 3 5 ? 293.768 228.095 395.785 1.00 165.23 5 PHE C C 1
ATOM 8162 O O . PHE C 3 5 ? 294.516 228.348 394.844 1.00 165.23 5 PHE C O 1
ATOM 8179 N N . ILE C 3 6 ? 294.115 227.267 396.763 1.00 161.83 6 ILE C N 1
ATOM 8180 C CA . ILE C 3 6 ? 295.511 226.963 397.054 1.00 161.83 6 ILE C CA 1
ATOM 8181 C C . ILE C 3 6 ? 295.863 225.563 396.582 1.00 161.83 6 ILE C C 1
ATOM 8182 O O . ILE C 3 6 ? 295.287 224.591 397.060 1.00 161.83 6 ILE C O 1
ATOM 8198 N N . THR C 3 7 ? 296.854 225.468 395.707 1.00 166.89 7 THR C N 1
ATOM 8199 C CA . THR C 3 7 ? 297.430 224.221 395.187 1.00 166.89 7 THR C CA 1
ATOM 8200 C C . THR C 3 7 ? 298.361 223.560 396.209 1.00 166.89 7 THR C C 1
ATOM 8201 O O . THR C 3 7 ? 299.044 224.272 396.954 1.00 166.89 7 THR C O 1
ATOM 8212 N N . PRO C 3 8 ? 298.501 222.227 396.216 1.00 159.48 8 PRO C N 1
ATOM 8213 C CA . PRO C 3 8 ? 299.590 221.547 396.919 1.00 159.48 8 PRO C CA 1
ATOM 8214 C C . PRO C 3 8 ? 300.964 222.016 396.445 1.00 159.48 8 PRO C C 1
ATOM 8215 O O . PRO C 3 8 ? 301.092 222.652 395.410 1.00 159.48 8 PRO C O 1
ATOM 8226 N N . GLY C 3 9 ? 302.010 221.742 397.217 1.00 158.89 9 GLY C N 1
ATOM 8227 C CA . GLY C 3 9 ? 303.318 222.392 397.052 1.00 158.89 9 GLY C CA 1
ATOM 8228 C C . GLY C 3 9 ? 303.400 223.767 397.705 1.00 158.89 9 GLY C C 1
ATOM 8229 O O . GLY C 3 9 ? 304.471 224.356 397.741 1.00 158.89 9 GLY C O 1
ATOM 8233 N N . SER C 3 10 ? 302.302 224.267 398.267 1.00 164.16 10 SER C N 1
ATOM 8234 C CA . SER C 3 10 ? 302.288 225.421 399.167 1.00 164.16 10 SER C CA 1
ATOM 8235 C C . SER C 3 10 ? 302.945 225.121 400.509 1.00 164.16 10 SER C C 1
ATOM 8236 O O . SER C 3 10 ? 302.969 223.980 400.956 1.00 164.16 10 SER C O 1
ATOM 8244 N N . GLY C 3 11 ? 303.441 226.149 401.189 1.00 147.03 11 GLY C N 1
ATOM 8245 C CA . GLY C 3 11 ? 303.805 226.076 402.609 1.00 147.03 11 GLY C CA 1
ATOM 8246 C C . GLY C 3 11 ? 305.029 225.224 402.933 1.00 147.03 11 GLY C C 1
ATOM 8247 O O . GLY C 3 11 ? 305.429 225.167 404.086 1.00 147.03 11 GLY C O 1
ATOM 8251 N N . GLN C 3 12 ? 305.637 224.568 401.951 1.00 153.74 12 GLN C N 1
ATOM 8252 C CA . GLN C 3 12 ? 306.936 223.913 402.083 1.00 153.74 12 GLN C CA 1
ATOM 8253 C C . GLN C 3 12 ? 308.079 224.909 401.918 1.00 153.74 12 GLN C C 1
ATOM 8254 O O . GLN C 3 12 ? 307.926 225.956 401.299 1.00 153.74 12 GLN C O 1
ATOM 8268 N N . PHE C 3 13 ? 309.246 224.541 402.432 1.00 145.42 13 PHE C N 1
ATOM 8269 C CA . PHE C 3 13 ? 310.519 225.086 401.994 1.00 145.42 13 PHE C CA 1
ATOM 8270 C C . PHE C 3 13 ? 311.264 224.016 401.207 1.00 145.42 13 PHE C C 1
ATOM 8271 O O . PHE C 3 13 ? 311.447 222.906 401.701 1.00 145.42 13 PHE C O 1
ATOM 8288 N N . LEU C 3 14 ? 311.717 224.359 400.009 1.00 169.14 14 LEU C N 1
ATOM 8289 C CA . LEU C 3 14 ? 312.573 223.543 399.165 1.00 169.14 14 LEU C CA 1
ATOM 8290 C C . LEU C 3 14 ? 313.916 224.258 399.043 1.00 169.14 14 LEU C C 1
ATOM 8291 O O . LEU C 3 14 ? 313.988 225.373 398.539 1.00 169.14 14 LEU C O 1
ATOM 8307 N N . THR C 3 15 ? 315.003 223.604 399.432 1.00 177.34 15 THR C N 1
ATOM 8308 C CA . THR C 3 15 ? 316.347 224.196 399.410 1.00 177.34 15 THR C CA 1
ATOM 8309 C C . THR C 3 15 ? 316.794 224.582 398.003 1.00 177.34 15 THR C C 1
ATOM 8310 O O . THR C 3 15 ? 317.706 225.370 397.815 1.00 177.34 15 THR C O 1
ATOM 8321 N N . THR C 3 16 ? 316.145 224.047 396.983 1.00 191.97 16 THR C N 1
ATOM 8322 C CA . THR C 3 16 ? 316.379 224.316 395.568 1.00 191.97 16 THR C CA 1
ATOM 8323 C C . THR C 3 16 ? 315.213 225.051 394.916 1.00 191.97 16 THR C C 1
ATOM 8324 O O . THR C 3 16 ? 315.004 224.929 393.719 1.00 191.97 16 THR C O 1
ATOM 8335 N N . ASP C 3 17 ? 314.430 225.806 395.674 1.00 186.44 17 ASP C N 1
ATOM 8336 C CA . ASP C 3 17 ? 313.343 226.608 395.119 1.00 186.44 17 ASP C CA 1
ATOM 8337 C C . ASP C 3 17 ? 313.808 227.803 394.264 1.00 186.44 17 ASP C C 1
ATOM 8338 O O . ASP C 3 17 ? 315.000 228.099 394.146 1.00 186.44 17 ASP C O 1
ATOM 8347 N N . ASP C 3 18 ? 312.846 228.541 393.702 1.00 198.47 18 ASP C N 1
ATOM 8348 C CA . ASP C 3 18 ? 313.095 229.767 392.940 1.00 198.47 18 ASP C CA 1
ATOM 8349 C C . ASP C 3 18 ? 311.908 230.744 393.034 1.00 198.47 18 ASP C C 1
ATOM 8350 O O . ASP C 3 18 ? 310.793 230.408 392.649 1.00 198.47 18 ASP C O 1
ATOM 8359 N N . PHE C 3 19 ? 312.131 231.940 393.581 1.00 171.86 19 PHE C N 1
ATOM 8360 C CA . PHE C 3 19 ? 311.088 232.924 393.888 1.00 171.86 19 PHE C CA 1
ATOM 8361 C C . PHE C 3 19 ? 311.660 234.326 394.152 1.00 171.86 19 PHE C C 1
ATOM 8362 O O . PHE C 3 19 ? 312.797 234.442 394.599 1.00 171.86 19 PHE C O 1
ATOM 8379 N N . GLN C 3 20 ? 310.830 235.373 394.065 1.00 190.42 20 GLN C N 1
ATOM 8380 C CA . GLN C 3 20 ? 311.043 236.623 394.817 1.00 190.42 20 GLN C CA 1
ATOM 8381 C C . GLN C 3 20 ? 310.863 236.407 396.328 1.00 190.42 20 GLN C C 1
ATOM 8382 O O . GLN C 3 20 ? 310.180 235.482 396.760 1.00 190.42 20 GLN C O 1
ATOM 8396 N N . SER C 3 21 ? 311.408 237.303 397.143 1.00 178.99 21 SER C N 1
ATOM 8397 C CA . SER C 3 21 ? 311.218 237.336 398.596 1.00 178.99 21 SER C CA 1
ATOM 8398 C C . SER C 3 21 ? 311.275 238.783 399.097 1.00 178.99 21 SER C C 1
ATOM 8399 O O . SER C 3 21 ? 311.932 239.610 398.461 1.00 178.99 21 SER C O 1
ATOM 8407 N N . PRO C 3 22 ? 310.624 239.124 400.220 1.00 176.81 22 PRO C N 1
ATOM 8408 C CA . PRO C 3 22 ? 310.692 240.452 400.801 1.00 176.81 22 PRO C CA 1
ATOM 8409 C C . PRO C 3 22 ? 312.029 240.729 401.475 1.00 176.81 22 PRO C C 1
ATOM 8410 O O . PRO C 3 22 ? 312.728 239.825 401.917 1.00 176.81 22 PRO C O 1
ATOM 8421 N N . CYS C 3 23 ? 312.377 242.000 401.581 1.00 199.86 23 CYS C N 1
ATOM 8422 C CA . CYS C 3 23 ? 313.650 242.446 402.132 1.00 199.86 23 CYS C CA 1
ATOM 8423 C C . CYS C 3 23 ? 313.647 242.448 403.664 1.00 199.86 23 CYS C C 1
ATOM 8424 O O . CYS C 3 23 ? 312.722 242.973 404.271 1.00 199.86 23 CYS C O 1
ATOM 8432 N N . ALA C 3 24 ? 314.703 241.955 404.313 1.00 197.84 24 ALA C N 1
ATOM 8433 C CA . ALA C 3 24 ? 314.922 242.218 405.739 1.00 197.84 24 ALA C CA 1
ATOM 8434 C C . ALA C 3 24 ? 315.397 243.646 406.027 1.00 197.84 24 ALA C C 1
ATOM 8435 O O . ALA C 3 24 ? 315.266 244.127 407.146 1.00 197.84 24 ALA C O 1
ATOM 8442 N N . LEU C 3 25 ? 315.994 244.307 405.043 1.00 192.40 25 LEU C N 1
ATOM 8443 C CA . LEU C 3 25 ? 316.824 245.492 405.201 1.00 192.40 25 LEU C CA 1
ATOM 8444 C C . LEU C 3 25 ? 316.498 246.530 404.123 1.00 192.40 25 LEU C C 1
ATOM 8445 O O . LEU C 3 25 ? 317.355 246.905 403.328 1.00 192.40 25 LEU C O 1
ATOM 8461 N N . PRO C 3 26 ? 315.244 246.986 404.045 1.00 198.71 26 PRO C N 1
ATOM 8462 C CA . PRO C 3 26 ? 314.830 247.936 403.030 1.00 198.71 26 PRO C CA 1
ATOM 8463 C C . PRO C 3 26 ? 315.600 249.241 403.145 1.00 198.71 26 PRO C C 1
ATOM 8464 O O . PRO C 3 26 ? 316.170 249.559 404.193 1.00 198.71 26 PRO C O 1
ATOM 8475 N N . TRP C 3 27 ? 315.601 249.993 402.054 1.00 195.69 27 TRP C N 1
ATOM 8476 C CA . TRP C 3 27 ? 316.367 251.223 401.869 1.00 195.69 27 TRP C CA 1
ATOM 8477 C C . TRP C 3 27 ? 317.884 251.096 401.906 1.00 195.69 27 TRP C C 1
ATOM 8478 O O . TRP C 3 27 ? 318.566 252.053 401.552 1.00 195.69 27 TRP C O 1
ATOM 8499 N N . TYR C 3 28 ? 318.438 249.957 402.310 1.00 194.51 28 TYR C N 1
ATOM 8500 C CA . TYR C 3 28 ? 319.871 249.719 402.215 1.00 194.51 28 TYR C CA 1
ATOM 8501 C C . TYR C 3 28 ? 320.374 249.802 400.766 1.00 194.51 28 TYR C C 1
ATOM 8502 O O . TYR C 3 28 ? 319.608 249.650 399.815 1.00 194.51 28 TYR C O 1
ATOM 8520 N N . HIS C 3 29 ? 321.677 250.012 400.593 1.00 169.39 29 HIS C N 1
ATOM 8521 C CA . HIS C 3 29 ? 322.334 249.973 399.298 1.00 169.39 29 HIS C CA 1
ATOM 8522 C C . HIS C 3 29 ? 323.694 249.278 399.386 1.00 169.39 29 HIS C C 1
ATOM 8523 O O . HIS C 3 29 ? 324.476 249.599 400.279 1.00 169.39 29 HIS C O 1
ATOM 8537 N N . PRO C 3 30 ? 324.025 248.350 398.481 1.00 162.43 30 PRO C N 1
ATOM 8538 C CA . PRO C 3 30 ? 325.276 247.605 398.542 1.00 162.43 30 PRO C CA 1
ATOM 8539 C C . PRO C 3 30 ? 326.481 248.469 398.152 1.00 162.43 30 PRO C C 1
ATOM 8540 O O . PRO C 3 30 ? 326.338 249.508 397.519 1.00 162.43 30 PRO C O 1
ATOM 8551 N N . THR C 3 31 ? 327.697 248.027 398.488 1.00 177.71 31 THR C N 1
ATOM 8552 C CA . THR C 3 31 ? 328.940 248.645 397.974 1.00 177.71 31 THR C CA 1
ATOM 8553 C C . THR C 3 31 ? 329.039 248.438 396.468 1.00 177.71 31 THR C C 1
ATOM 8554 O O . THR C 3 31 ? 328.602 247.399 395.981 1.00 177.71 31 THR C O 1
ATOM 8565 N N . LYS C 3 32 ? 329.633 249.354 395.711 1.00 190.49 32 LYS C N 1
ATOM 8566 C CA . LYS C 3 32 ? 329.819 249.158 394.267 1.00 190.49 32 LYS C CA 1
ATOM 8567 C C . LYS C 3 32 ? 330.812 248.049 393.950 1.00 190.49 32 LYS C C 1
ATOM 8568 O O . LYS C 3 32 ? 331.795 247.842 394.652 1.00 190.49 32 LYS C O 1
ATOM 8587 N N . GLU C 3 33 ? 330.561 247.341 392.865 1.00 186.67 33 GLU C N 1
ATOM 8588 C CA . GLU C 3 33 ? 331.498 246.398 392.273 1.00 186.67 33 GLU C CA 1
ATOM 8589 C C . GLU C 3 33 ? 332.627 247.161 391.586 1.00 186.67 33 GLU C C 1
ATOM 8590 O O . GLU C 3 33 ? 332.505 247.568 390.433 1.00 186.67 33 GLU C O 1
ATOM 8602 N N . ILE C 3 34 ? 333.746 247.356 392.279 1.00 176.51 34 ILE C N 1
ATOM 8603 C CA . ILE C 3 34 ? 334.989 247.753 391.610 1.00 176.51 34 ILE C CA 1
ATOM 8604 C C . ILE C 3 34 ? 335.392 246.682 390.593 1.00 176.51 34 ILE C C 1
ATOM 8605 O O . ILE C 3 34 ? 335.020 245.520 390.746 1.00 176.51 34 ILE C O 1
ATOM 8621 N N . SER C 3 35 ? 336.178 247.022 389.579 1.00 176.88 35 SER C N 1
ATOM 8622 C CA . SER C 3 35 ? 336.642 246.053 388.577 1.00 176.88 35 SER C CA 1
ATOM 8623 C C . SER C 3 35 ? 337.742 245.142 389.124 1.00 176.88 35 SER C C 1
ATOM 8624 O O . SER C 3 35 ? 338.895 245.204 388.708 1.00 176.88 35 SER C O 1
ATOM 8632 N N . ILE C 3 36 ? 337.408 244.279 390.074 1.00 189.49 36 ILE C N 1
ATOM 8633 C CA . ILE C 3 36 ? 338.310 243.231 390.545 1.00 189.49 36 ILE C CA 1
ATOM 8634 C C . ILE C 3 36 ? 338.692 242.348 389.343 1.00 189.49 36 ILE C C 1
ATOM 8635 O O . ILE C 3 36 ? 337.821 242.025 388.539 1.00 189.49 36 ILE C O 1
ATOM 8651 N N . PRO C 3 37 ? 339.964 241.968 389.156 1.00 210.72 37 PRO C N 1
ATOM 8652 C CA . PRO C 3 37 ? 340.342 240.965 388.164 1.00 210.72 37 PRO C CA 1
ATOM 8653 C C . PRO C 3 37 ? 339.765 239.590 388.515 1.00 210.72 37 PRO C C 1
ATOM 8654 O O . PRO C 3 37 ? 339.238 239.375 389.603 1.00 210.72 37 PRO C O 1
ATOM 8665 N N . GLY C 3 38 ? 339.900 238.615 387.623 1.00 221.09 38 GLY C N 1
ATOM 8666 C CA . GLY C 3 38 ? 339.477 237.249 387.935 1.00 221.09 38 GLY C CA 1
ATOM 8667 C C . GLY C 3 38 ? 337.959 237.113 388.015 1.00 221.09 38 GLY C C 1
ATOM 8668 O O . GLY C 3 38 ? 337.416 236.558 388.966 1.00 221.09 38 GLY C O 1
ATOM 8672 N N . GLU C 3 39 ? 337.276 237.631 387.005 1.00 231.51 39 GLU C N 1
ATOM 8673 C CA . GLU C 3 39 ? 335.863 237.362 386.766 1.00 231.51 39 GLU C CA 1
ATOM 8674 C C . GLU C 3 39 ? 335.569 235.872 386.542 1.00 231.51 39 GLU C C 1
ATOM 8675 O O . GLU C 3 39 ? 336.436 235.103 386.127 1.00 231.51 39 GLU C O 1
ATOM 8687 N N . VAL C 3 40 ? 334.321 235.467 386.772 1.00 211.14 40 VAL C N 1
ATOM 8688 C CA . VAL C 3 40 ? 333.813 234.110 386.517 1.00 211.14 40 VAL C CA 1
ATOM 8689 C C . VAL C 3 40 ? 332.290 234.142 386.364 1.00 211.14 40 VAL C C 1
ATOM 8690 O O . VAL C 3 40 ? 331.613 234.932 387.014 1.00 211.14 40 VAL C O 1
ATOM 8703 N N . LYS C 3 41 ? 331.732 233.273 385.520 1.00 207.43 41 LYS C N 1
ATOM 8704 C CA . LYS C 3 41 ? 330.287 233.179 385.246 1.00 207.43 41 LYS C CA 1
ATOM 8705 C C . LYS C 3 41 ? 329.769 231.763 385.446 1.00 207.43 41 LYS C C 1
ATOM 8706 O O . LYS C 3 41 ? 328.616 231.559 385.820 1.00 207.43 41 LYS C O 1
ATOM 8725 N N . ASN C 3 42 ? 330.614 230.772 385.215 1.00 220.01 42 ASN C N 1
ATOM 8726 C CA . ASN C 3 42 ? 330.236 229.376 385.152 1.00 220.01 42 ASN C CA 1
ATOM 8727 C C . ASN C 3 42 ? 331.345 228.492 385.739 1.00 220.01 42 ASN C C 1
ATOM 8728 O O . ASN C 3 42 ? 332.448 228.944 386.023 1.00 220.01 42 ASN C O 1
ATOM 8739 N N . LEU C 3 43 ? 331.057 227.230 386.011 1.00 214.18 43 LEU C N 1
ATOM 8740 C CA . LEU C 3 43 ? 332.081 226.285 386.427 1.00 214.18 43 LEU C CA 1
ATOM 8741 C C . LEU C 3 43 ? 332.977 225.833 385.256 1.00 214.18 43 LEU C C 1
ATOM 8742 O O . LEU C 3 43 ? 334.094 225.367 385.479 1.00 214.18 43 LEU C O 1
ATOM 8758 N N . VAL C 3 44 ? 332.537 225.941 384.000 1.00 232.38 44 VAL C N 1
ATOM 8759 C CA . VAL C 3 44 ? 333.290 225.357 382.872 1.00 232.38 44 VAL C CA 1
ATOM 8760 C C . VAL C 3 44 ? 334.660 225.974 382.672 1.00 232.38 44 VAL C C 1
ATOM 8761 O O . VAL C 3 44 ? 335.591 225.273 382.303 1.00 232.38 44 VAL C O 1
ATOM 8774 N N . GLU C 3 45 ? 334.845 227.247 382.981 1.00 229.21 45 GLU C N 1
ATOM 8775 C CA . GLU C 3 45 ? 336.161 227.869 382.933 1.00 229.21 45 GLU C CA 1
ATOM 8776 C C . GLU C 3 45 ? 337.115 227.182 383.914 1.00 229.21 45 GLU C C 1
ATOM 8777 O O . GLU C 3 45 ? 338.250 226.878 383.554 1.00 229.21 45 GLU C O 1
ATOM 8789 N N . ILE C 3 46 ? 336.648 226.788 385.099 1.00 208.46 46 ILE C N 1
ATOM 8790 C CA . ILE C 3 46 ? 337.458 225.958 385.990 1.00 208.46 46 ILE C CA 1
ATOM 8791 C C . ILE C 3 46 ? 337.741 224.613 385.331 1.00 208.46 46 ILE C C 1
ATOM 8792 O O . ILE C 3 46 ? 338.865 224.133 385.373 1.00 208.46 46 ILE C O 1
ATOM 8808 N N . CYS C 3 47 ? 336.768 224.022 384.646 1.00 224.51 47 CYS C N 1
ATOM 8809 C CA . CYS C 3 47 ? 336.995 222.765 383.937 1.00 224.51 47 CYS C CA 1
ATOM 8810 C C . CYS C 3 47 ? 338.089 222.906 382.880 1.00 224.51 47 CYS C C 1
ATOM 8811 O O . CYS C 3 47 ? 338.883 221.996 382.684 1.00 224.51 47 CYS C O 1
ATOM 8819 N N . GLN C 3 48 ? 338.160 224.049 382.214 1.00 214.24 48 GLN C N 1
ATOM 8820 C CA . GLN C 3 48 ? 339.141 224.308 381.179 1.00 214.24 48 GLN C CA 1
ATOM 8821 C C . GLN C 3 48 ? 340.571 224.337 381.734 1.00 214.24 48 GLN C C 1
ATOM 8822 O O . GLN C 3 48 ? 341.523 224.137 380.985 1.00 214.24 48 GLN C O 1
ATOM 8836 N N . VAL C 3 49 ? 340.762 224.573 383.032 1.00 196.40 49 VAL C N 1
ATOM 8837 C CA . VAL C 3 49 ? 342.094 224.576 383.644 1.00 196.40 49 VAL C CA 1
ATOM 8838 C C . VAL C 3 49 ? 342.686 223.178 383.660 1.00 196.40 49 VAL C C 1
ATOM 8839 O O . VAL C 3 49 ? 342.140 222.261 384.264 1.00 196.40 49 VAL C O 1
ATOM 8852 N N . ASP C 3 50 ? 343.871 223.020 383.099 1.00 196.74 50 ASP C N 1
ATOM 8853 C CA . ASP C 3 50 ? 344.633 221.813 383.351 1.00 196.74 50 ASP C CA 1
ATOM 8854 C C . ASP C 3 50 ? 344.997 221.688 384.824 1.00 196.74 50 ASP C C 1
ATOM 8855 O O . ASP C 3 50 ? 345.641 222.571 385.382 1.00 196.74 50 ASP C O 1
ATOM 8864 N N . SER C 3 51 ? 344.658 220.570 385.451 1.00 179.35 51 SER C N 1
ATOM 8865 C CA . SER C 3 51 ? 345.157 220.209 386.781 1.00 179.35 51 SER C CA 1
ATOM 8866 C C . SER C 3 51 ? 345.819 218.844 386.766 1.00 179.35 51 SER C C 1
ATOM 8867 O O . SER C 3 51 ? 345.491 217.989 385.941 1.00 179.35 51 SER C O 1
ATOM 8875 N N . LEU C 3 52 ? 346.811 218.667 387.633 1.00 163.36 52 LEU C N 1
ATOM 8876 C CA . LEU C 3 52 ? 347.532 217.410 387.705 1.00 163.36 52 LEU C CA 1
ATOM 8877 C C . LEU C 3 52 ? 346.644 216.315 388.263 1.00 163.36 52 LEU C C 1
ATOM 8878 O O . LEU C 3 52 ? 345.994 216.493 389.290 1.00 163.36 52 LEU C O 1
ATOM 8894 N N . VAL C 3 53 ? 346.710 215.138 387.656 1.00 167.68 53 VAL C N 1
ATOM 8895 C CA . VAL C 3 53 ? 346.299 213.925 388.353 1.00 167.68 53 VAL C CA 1
ATOM 8896 C C . VAL C 3 53 ? 347.328 213.595 389.420 1.00 167.68 53 VAL C C 1
ATOM 8897 O O . VAL C 3 53 ? 348.516 213.550 389.109 1.00 167.68 53 VAL C O 1
ATOM 8910 N N . PRO C 3 54 ? 346.931 213.256 390.651 1.00 165.93 54 PRO C N 1
ATOM 8911 C CA . PRO C 3 54 ? 347.765 212.459 391.530 1.00 165.93 54 PRO C CA 1
ATOM 8912 C C . PRO C 3 54 ? 347.764 211.005 391.015 1.00 165.93 54 PRO C C 1
ATOM 8913 O O . PRO C 3 54 ? 347.243 210.083 391.633 1.00 165.93 54 PRO C O 1
ATOM 8924 N N . ILE C 3 55 ? 348.312 210.831 389.812 1.00 176.58 55 ILE C N 1
ATOM 8925 C CA . ILE C 3 55 ? 348.450 209.590 389.046 1.00 176.58 55 ILE C CA 1
ATOM 8926 C C . ILE C 3 55 ? 348.962 208.437 389.895 1.00 176.58 55 ILE C C 1
ATOM 8927 O O . ILE C 3 55 ? 348.457 207.323 389.840 1.00 176.58 55 ILE C O 1
ATOM 8943 N N . ASN C 3 56 ? 349.987 208.716 390.669 1.00 170.22 56 ASN C N 1
ATOM 8944 C CA . ASN C 3 56 ? 350.806 207.779 391.390 1.00 170.22 56 ASN C CA 1
ATOM 8945 C C . ASN C 3 56 ? 350.310 207.659 392.836 1.00 170.22 56 ASN C C 1
ATOM 8946 O O . ASN C 3 56 ? 351.040 207.836 393.806 1.00 170.22 56 ASN C O 1
ATOM 8957 N N . ASN C 3 57 ? 349.013 207.412 392.981 1.00 164.76 57 ASN C N 1
ATOM 8958 C CA . ASN C 3 57 ? 348.326 207.249 394.255 1.00 164.76 57 ASN C CA 1
ATOM 8959 C C . ASN C 3 57 ? 348.684 205.927 394.961 1.00 164.76 57 ASN C C 1
ATOM 8960 O O . ASN C 3 57 ? 347.928 204.958 394.930 1.00 164.76 57 ASN C O 1
ATOM 8971 N N . THR C 3 58 ? 349.815 205.885 395.660 1.00 167.42 58 THR C N 1
ATOM 8972 C CA . THR C 3 58 ? 350.186 204.782 396.567 1.00 167.42 58 THR C CA 1
ATOM 8973 C C . THR C 3 58 ? 350.823 205.305 397.847 1.00 167.42 58 THR C C 1
ATOM 8974 O O . THR C 3 58 ? 351.300 206.437 397.905 1.00 167.42 58 THR C O 1
ATOM 8985 N N . ASP C 3 59 ? 350.875 204.455 398.867 1.00 168.52 59 ASP C N 1
ATOM 8986 C CA . ASP C 3 59 ? 351.533 204.711 400.146 1.00 168.52 59 ASP C CA 1
ATOM 8987 C C . ASP C 3 59 ? 352.905 205.379 400.011 1.00 168.52 59 ASP C C 1
ATOM 8988 O O . ASP C 3 59 ? 353.212 206.344 400.704 1.00 168.52 59 ASP C O 1
ATOM 8997 N N . THR C 3 60 ? 353.735 204.896 399.097 1.00 164.95 60 THR C N 1
ATOM 8998 C CA . THR C 3 60 ? 355.120 205.355 398.994 1.00 164.95 60 THR C CA 1
ATOM 8999 C C . THR C 3 60 ? 355.250 206.764 398.436 1.00 164.95 60 THR C C 1
ATOM 9000 O O . THR C 3 60 ? 356.350 207.307 398.405 1.00 164.95 60 THR C O 1
ATOM 9011 N N . TYR C 3 61 ? 354.150 207.379 398.007 1.00 166.49 61 TYR C N 1
ATOM 9012 C CA . TYR C 3 61 ? 354.160 208.698 397.378 1.00 166.49 61 TYR C CA 1
ATOM 9013 C C . TYR C 3 61 ? 353.055 209.634 397.864 1.00 166.49 61 TYR C C 1
ATOM 9014 O O . TYR C 3 61 ? 353.164 210.839 397.653 1.00 166.49 61 TYR C O 1
ATOM 9032 N N . ILE C 3 62 ? 351.992 209.108 398.476 1.00 167.08 62 ILE C N 1
ATOM 9033 C CA . ILE C 3 62 ? 350.755 209.848 398.742 1.00 167.08 62 ILE C CA 1
ATOM 9034 C C . ILE C 3 62 ? 350.971 211.113 399.560 1.00 167.08 62 ILE C C 1
ATOM 9035 O O . ILE C 3 62 ? 350.462 212.169 399.202 1.00 167.08 62 ILE C O 1
ATOM 9051 N N . ASN C 3 63 ? 351.772 211.038 400.616 1.00 163.35 63 ASN C N 1
ATOM 9052 C CA . ASN C 3 63 ? 351.991 212.170 401.510 1.00 163.35 63 ASN C CA 1
ATOM 9053 C C . ASN C 3 63 ? 353.023 213.168 400.959 1.00 163.35 63 ASN C C 1
ATOM 9054 O O . ASN C 3 63 ? 353.872 213.666 401.696 1.00 163.35 63 ASN C O 1
ATOM 9065 N N . SER C 3 64 ? 353.049 213.367 399.642 1.00 154.92 64 SER C N 1
ATOM 9066 C CA . SER C 3 64 ? 354.104 214.101 398.955 1.00 154.92 64 SER C CA 1
ATOM 9067 C C . SER C 3 64 ? 353.684 214.503 397.552 1.00 154.92 64 SER C C 1
ATOM 9068 O O . SER C 3 64 ? 352.770 213.947 396.960 1.00 154.92 64 SER C O 1
ATOM 9076 N N . GLU C 3 65 ? 354.457 215.388 396.955 1.00 153.91 65 GLU C N 1
ATOM 9077 C CA . GLU C 3 65 ? 354.389 215.718 395.543 1.00 153.91 65 GLU C CA 1
ATOM 9078 C C . GLU C 3 65 ? 354.402 214.488 394.626 1.00 153.91 65 GLU C C 1
ATOM 9079 O O . GLU C 3 65 ? 353.848 214.507 393.531 1.00 153.91 65 GLU C O 1
ATOM 9091 N N . ASN C 3 66 ? 355.043 213.400 395.045 1.00 166.55 66 ASN C N 1
ATOM 9092 C CA . ASN C 3 66 ? 355.413 212.351 394.117 1.00 166.55 66 ASN C CA 1
ATOM 9093 C C . ASN C 3 66 ? 354.216 211.595 393.578 1.00 166.55 66 ASN C C 1
ATOM 9094 O O . ASN C 3 66 ? 354.325 211.017 392.499 1.00 166.55 66 ASN C O 1
ATOM 9105 N N . MET C 3 67 ? 353.071 211.626 394.258 1.00 172.73 67 MET C N 1
ATOM 9106 C CA . MET C 3 67 ? 351.877 211.013 393.699 1.00 172.73 67 MET C CA 1
ATOM 9107 C C . MET C 3 67 ? 351.359 211.757 392.458 1.00 172.73 67 MET C C 1
ATOM 9108 O O . MET C 3 67 ? 350.650 211.163 391.661 1.00 172.73 67 MET C O 1
ATOM 9122 N N . TYR C 3 68 ? 351.761 213.001 392.198 1.00 172.68 68 TYR C N 1
ATOM 9123 C CA . TYR C 3 68 ? 351.503 213.634 390.902 1.00 172.68 68 TYR C CA 1
ATOM 9124 C C . TYR C 3 68 ? 352.439 213.173 389.785 1.00 172.68 68 TYR C C 1
ATOM 9125 O O . TYR C 3 68 ? 352.255 213.572 388.643 1.00 172.68 68 TYR C O 1
ATOM 9143 N N . SER C 3 69 ? 353.448 212.360 390.080 1.00 169.85 69 SER C N 1
ATOM 9144 C CA . SER C 3 69 ? 354.549 212.086 389.154 1.00 169.85 69 SER C CA 1
ATOM 9145 C C . SER C 3 69 ? 354.763 210.605 388.936 1.00 169.85 69 SER C C 1
ATOM 9146 O O . SER C 3 69 ? 354.486 209.818 389.831 1.00 169.85 69 SER C O 1
ATOM 9154 N N . VAL C 3 70 ? 355.319 210.226 387.793 1.00 168.61 70 VAL C N 1
ATOM 9155 C CA . VAL C 3 70 ? 355.802 208.861 387.557 1.00 168.61 70 VAL C CA 1
ATOM 9156 C C . VAL C 3 70 ? 357.260 208.873 387.145 1.00 168.61 70 VAL C C 1
ATOM 9157 O O . VAL C 3 70 ? 357.746 209.841 386.559 1.00 168.61 70 VAL C O 1
ATOM 9170 N N . VAL C 3 71 ? 357.962 207.797 387.476 1.00 163.15 71 VAL C N 1
ATOM 9171 C CA . VAL C 3 71 ? 359.391 207.628 387.208 1.00 163.15 71 VAL C CA 1
ATOM 9172 C C . VAL C 3 71 ? 359.591 206.618 386.085 1.00 163.15 71 VAL C C 1
ATOM 9173 O O . VAL C 3 71 ? 358.989 205.548 386.124 1.00 163.15 71 VAL C O 1
ATOM 9186 N N . LEU C 3 72 ? 360.451 206.925 385.115 1.00 163.29 72 LEU C N 1
ATOM 9187 C CA . LEU C 3 72 ? 360.724 206.092 383.941 1.00 163.29 72 LEU C CA 1
ATOM 9188 C C . LEU C 3 72 ? 362.153 205.542 383.980 1.00 163.29 72 LEU C C 1
ATOM 9189 O O . LEU C 3 72 ? 363.059 206.180 384.515 1.00 163.29 72 LEU C O 1
ATOM 9205 N N . GLN C 3 73 ? 362.358 204.368 383.390 1.00 162.05 73 GLN C N 1
ATOM 9206 C CA . GLN C 3 73 ? 363.573 203.570 383.534 1.00 162.05 73 GLN C CA 1
ATOM 9207 C C . GLN C 3 73 ? 364.268 203.404 382.184 1.00 162.05 73 GLN C C 1
ATOM 9208 O O . GLN C 3 73 ? 363.958 202.512 381.399 1.00 162.05 73 GLN C O 1
ATOM 9222 N N . SER C 3 74 ? 365.240 204.268 381.901 1.00 150.27 74 SER C N 1
ATOM 9223 C CA . SER C 3 74 ? 365.965 204.240 380.622 1.00 150.27 74 SER C CA 1
ATOM 9224 C C . SER C 3 74 ? 366.745 202.939 380.398 1.00 150.27 74 SER C C 1
ATOM 9225 O O . SER C 3 74 ? 367.163 202.652 379.282 1.00 150.27 74 SER C O 1
ATOM 9233 N N . SER C 3 75 ? 366.915 202.119 381.428 1.00 141.01 75 SER C N 1
ATOM 9234 C CA . SER C 3 75 ? 367.589 200.827 381.371 1.00 141.01 75 SER C CA 1
ATOM 9235 C C . SER C 3 75 ? 366.845 199.735 380.591 1.00 141.01 75 SER C C 1
ATOM 9236 O O . SER C 3 75 ? 367.442 198.695 380.322 1.00 141.01 75 SER C O 1
ATOM 9244 N N . ILE C 3 76 ? 365.572 199.914 380.229 1.00 148.24 76 ILE C N 1
ATOM 9245 C CA . ILE C 3 76 ? 364.734 198.782 379.802 1.00 148.24 76 ILE C CA 1
ATOM 9246 C C . ILE C 3 76 ? 364.496 198.753 378.286 1.00 148.24 76 ILE C C 1
ATOM 9247 O O . ILE C 3 76 ? 363.765 199.576 377.745 1.00 148.24 76 ILE C O 1
ATOM 9263 N N . ASN C 3 77 ? 365.017 197.731 377.604 1.00 156.76 77 ASN C N 1
ATOM 9264 C CA . ASN C 3 77 ? 364.538 197.309 376.282 1.00 156.76 77 ASN C CA 1
ATOM 9265 C C . ASN C 3 77 ? 363.214 196.532 376.442 1.00 156.76 77 ASN C C 1
ATOM 9266 O O . ASN C 3 77 ? 363.226 195.308 376.586 1.00 156.76 77 ASN C O 1
ATOM 9277 N N . ALA C 3 78 ? 362.067 197.213 376.440 1.00 149.32 78 ALA C N 1
ATOM 9278 C CA . ALA C 3 78 ? 360.747 196.571 376.451 1.00 149.32 78 ALA C CA 1
ATOM 9279 C C . ALA C 3 78 ? 359.664 197.462 375.820 1.00 149.32 78 ALA C C 1
ATOM 9280 O O . ALA C 3 78 ? 359.793 198.686 375.836 1.00 149.32 78 ALA C O 1
ATOM 9287 N N . PRO C 3 79 ? 358.564 196.881 375.319 1.00 162.29 79 PRO C N 1
ATOM 9288 C CA . PRO C 3 79 ? 357.404 197.621 374.829 1.00 162.29 79 PRO C CA 1
ATOM 9289 C C . PRO C 3 79 ? 356.404 197.995 375.930 1.00 162.29 79 PRO C C 1
ATOM 9290 O O . PRO C 3 79 ? 355.342 198.531 375.635 1.00 162.29 79 PRO C O 1
ATOM 9301 N N . ASP C 3 80 ? 356.658 197.587 377.169 1.00 160.84 80 ASP C N 1
ATOM 9302 C CA . ASP C 3 80 ? 355.601 197.327 378.145 1.00 160.84 80 ASP C CA 1
ATOM 9303 C C . ASP C 3 80 ? 354.964 198.553 378.832 1.00 160.84 80 ASP C C 1
ATOM 9304 O O . ASP C 3 80 ? 355.292 199.719 378.588 1.00 160.84 80 ASP C O 1
ATOM 9313 N N . LYS C 3 81 ? 353.942 198.257 379.643 1.00 170.07 81 LYS C N 1
ATOM 9314 C CA . LYS C 3 81 ? 353.068 199.241 380.265 1.00 170.07 81 LYS C CA 1
ATOM 9315 C C . LYS C 3 81 ? 353.819 200.039 381.315 1.00 170.07 81 LYS C C 1
ATOM 9316 O O . LYS C 3 81 ? 354.425 199.488 382.227 1.00 170.07 81 LYS C O 1
ATOM 9335 N N . ILE C 3 82 ? 353.682 201.346 381.226 1.00 164.45 82 ILE C N 1
ATOM 9336 C CA . ILE C 3 82 ? 354.199 202.326 382.167 1.00 164.45 82 ILE C CA 1
ATOM 9337 C C . ILE C 3 82 ? 353.165 202.611 383.260 1.00 164.45 82 ILE C C 1
ATOM 9338 O O . ILE C 3 82 ? 353.499 202.562 384.438 1.00 164.45 82 ILE C O 1
ATOM 9354 N N . PHE C 3 83 ? 351.905 202.860 382.895 1.00 171.23 83 PHE C N 1
ATOM 9355 C CA . PHE C 3 83 ? 350.789 203.028 383.833 1.00 171.23 83 PHE C CA 1
ATOM 9356 C C . PHE C 3 83 ? 349.437 202.866 383.140 1.00 171.23 83 PHE C C 1
ATOM 9357 O O . PHE C 3 83 ? 349.352 202.900 381.916 1.00 171.23 83 PHE C O 1
ATOM 9374 N N . SER C 3 84 ? 348.362 202.773 383.916 1.00 180.93 84 SER C N 1
ATOM 9375 C CA . SER C 3 84 ? 346.997 202.910 383.405 1.00 180.93 84 SER C CA 1
ATOM 9376 C C . SER C 3 84 ? 346.051 203.475 384.465 1.00 180.93 84 SER C C 1
ATOM 9377 O O . SER C 3 84 ? 346.363 203.467 385.654 1.00 180.93 84 SER C O 1
ATOM 9385 N N . ILE C 3 85 ? 344.911 204.023 384.049 1.00 184.26 85 ILE C N 1
ATOM 9386 C CA . ILE C 3 85 ? 343.899 204.666 384.905 1.00 184.26 85 ILE C CA 1
ATOM 9387 C C . ILE C 3 85 ? 342.521 204.382 384.316 1.00 184.26 85 ILE C C 1
ATOM 9388 O O . ILE C 3 85 ? 342.414 204.114 383.123 1.00 184.26 85 ILE C O 1
ATOM 9404 N N . ARG C 3 86 ? 341.450 204.500 385.100 1.00 183.20 86 ARG C N 1
ATOM 9405 C CA . ARG C 3 86 ? 340.085 204.677 384.569 1.00 183.20 86 ARG C CA 1
ATOM 9406 C C . ARG C 3 86 ? 339.940 205.996 383.788 1.00 183.20 86 ARG C C 1
ATOM 9407 O O . ARG C 3 86 ? 340.901 206.730 383.591 1.00 183.20 86 ARG C O 1
ATOM 9428 N N . THR C 3 87 ? 338.728 206.304 383.343 1.00 189.22 87 THR C N 1
ATOM 9429 C CA . THR C 3 87 ? 338.389 207.566 382.653 1.00 189.22 87 THR C CA 1
ATOM 9430 C C . THR C 3 87 ? 337.105 208.206 383.170 1.00 189.22 87 THR C C 1
ATOM 9431 O O . THR C 3 87 ? 336.803 209.352 382.869 1.00 189.22 87 THR C O 1
ATOM 9442 N N . ASP C 3 88 ? 336.354 207.493 383.992 1.00 184.76 88 ASP C N 1
ATOM 9443 C CA . ASP C 3 88 ? 335.166 207.973 384.666 1.00 184.76 88 ASP C CA 1
ATOM 9444 C C . ASP C 3 88 ? 335.520 209.176 385.554 1.00 184.76 88 ASP C C 1
ATOM 9445 O O . ASP C 3 88 ? 336.318 209.045 386.480 1.00 184.76 88 ASP C O 1
ATOM 9454 N N . VAL C 3 89 ? 334.971 210.359 385.281 1.00 171.24 89 VAL C N 1
ATOM 9455 C CA . VAL C 3 89 ? 335.481 211.626 385.846 1.00 171.24 89 VAL C CA 1
ATOM 9456 C C . VAL C 3 89 ? 335.547 211.674 387.370 1.00 171.24 89 VAL C C 1
ATOM 9457 O O . VAL C 3 89 ? 336.492 212.232 387.920 1.00 171.24 89 VAL C O 1
ATOM 9470 N N . ALA C 3 90 ? 334.606 211.042 388.068 1.00 166.65 90 ALA C N 1
ATOM 9471 C CA . ALA C 3 90 ? 334.615 210.969 389.527 1.00 166.65 90 ALA C CA 1
ATOM 9472 C C . ALA C 3 90 ? 335.183 209.647 390.082 1.00 166.65 90 ALA C C 1
ATOM 9473 O O . ALA C 3 90 ? 334.976 209.323 391.247 1.00 166.65 90 ALA C O 1
ATOM 9480 N N . SER C 3 91 ? 335.914 208.872 389.285 1.00 167.33 91 SER C N 1
ATOM 9481 C CA . SER C 3 91 ? 336.684 207.736 389.809 1.00 167.33 91 SER C CA 1
ATOM 9482 C C . SER C 3 91 ? 338.000 208.191 390.432 1.00 167.33 91 SER C C 1
ATOM 9483 O O . SER C 3 91 ? 338.541 209.237 390.079 1.00 167.33 91 SER C O 1
ATOM 9491 N N . GLN C 3 92 ? 338.563 207.405 391.342 1.00 156.02 92 GLN C N 1
ATOM 9492 C CA . GLN C 3 92 ? 339.936 207.611 391.804 1.00 156.02 92 GLN C CA 1
ATOM 9493 C C . GLN C 3 92 ? 340.938 207.336 390.663 1.00 156.02 92 GLN C C 1
ATOM 9494 O O . GLN C 3 92 ? 340.698 206.457 389.839 1.00 156.02 92 GLN C O 1
ATOM 9508 N N . PRO C 3 93 ? 342.073 208.050 390.607 1.00 156.96 93 PRO C N 1
ATOM 9509 C CA . PRO C 3 93 ? 342.366 209.262 391.354 1.00 156.96 93 PRO C CA 1
ATOM 9510 C C . PRO C 3 93 ? 341.699 210.492 390.740 1.00 156.96 93 PRO C C 1
ATOM 9511 O O . PRO C 3 93 ? 341.639 211.515 391.408 1.00 156.96 93 PRO C O 1
ATOM 9522 N N . LEU C 3 94 ? 341.198 210.434 389.501 1.00 166.40 94 LEU C N 1
ATOM 9523 C CA . LEU C 3 94 ? 340.735 211.603 388.728 1.00 166.40 94 LEU C CA 1
ATOM 9524 C C . LEU C 3 94 ? 339.790 212.534 389.490 1.00 166.40 94 LEU C C 1
ATOM 9525 O O . LEU C 3 94 ? 339.912 213.749 389.368 1.00 166.40 94 LEU C O 1
ATOM 9541 N N . ALA C 3 95 ? 338.924 211.989 390.337 1.00 165.67 95 ALA C N 1
ATOM 9542 C CA . ALA C 3 95 ? 338.014 212.742 391.189 1.00 165.67 95 ALA C CA 1
ATOM 9543 C C . ALA C 3 95 ? 338.721 213.849 391.980 1.00 165.67 95 ALA C C 1
ATOM 9544 O O . ALA C 3 95 ? 338.192 214.932 392.169 1.00 165.67 95 ALA C O 1
ATOM 9551 N N . THR C 3 96 ? 339.942 213.589 392.421 1.00 151.01 96 THR C N 1
ATOM 9552 C CA . THR C 3 96 ? 340.739 214.515 393.224 1.00 151.01 96 THR C CA 1
ATOM 9553 C C . THR C 3 96 ? 341.256 215.700 392.409 1.00 151.01 96 THR C C 1
ATOM 9554 O O . THR C 3 96 ? 341.619 216.723 392.978 1.00 151.01 96 THR C O 1
ATOM 9565 N N . THR C 3 97 ? 341.271 215.614 391.080 1.00 166.97 97 THR C N 1
ATOM 9566 C CA . THR C 3 97 ? 341.513 216.788 390.243 1.00 166.97 97 THR C CA 1
ATOM 9567 C C . THR C 3 97 ? 340.378 217.768 390.401 1.00 166.97 97 THR C C 1
ATOM 9568 O O . THR C 3 97 ? 339.274 217.388 390.768 1.00 166.97 97 THR C O 1
ATOM 9579 N N . LEU C 3 98 ? 340.602 219.035 390.090 1.00 164.89 98 LEU C N 1
ATOM 9580 C CA . LEU C 3 98 ? 339.543 220.012 390.244 1.00 164.89 98 LEU C CA 1
ATOM 9581 C C . LEU C 3 98 ? 338.378 219.738 389.291 1.00 164.89 98 LEU C C 1
ATOM 9582 O O . LEU C 3 98 ? 337.231 219.863 389.703 1.00 164.89 98 LEU C O 1
ATOM 9598 N N . ILE C 3 99 ? 338.626 219.242 388.079 1.00 182.98 99 ILE C N 1
ATOM 9599 C CA . ILE C 3 99 ? 337.530 218.806 387.214 1.00 182.98 99 ILE C CA 1
ATOM 9600 C C . ILE C 3 99 ? 336.836 217.626 387.866 1.00 182.98 99 ILE C C 1
ATOM 9601 O O . ILE C 3 99 ? 335.616 217.560 387.888 1.00 182.98 99 ILE C O 1
ATOM 9617 N N . GLY C 3 100 ? 337.614 216.731 388.462 1.00 184.03 100 GLY C N 1
ATOM 9618 C CA . GLY C 3 100 ? 337.119 215.635 389.257 1.00 184.03 100 GLY C CA 1
ATOM 9619 C C . GLY C 3 100 ? 336.163 216.132 390.332 1.00 184.03 100 GLY C C 1
ATOM 9620 O O . GLY C 3 100 ? 335.016 215.712 390.358 1.00 184.03 100 GLY C O 1
ATOM 9624 N N . GLU C 3 101 ? 336.560 217.081 391.162 1.00 172.36 101 GLU C N 1
ATOM 9625 C CA . GLU C 3 101 ? 335.705 217.582 392.222 1.00 172.36 101 GLU C CA 1
ATOM 9626 C C . GLU C 3 101 ? 334.457 218.236 391.651 1.00 172.36 101 GLU C C 1
ATOM 9627 O O . GLU C 3 101 ? 333.341 217.937 392.050 1.00 172.36 101 GLU C O 1
ATOM 9639 N N . ILE C 3 102 ? 334.616 219.088 390.650 1.00 184.29 102 ILE C N 1
ATOM 9640 C CA . ILE C 3 102 ? 333.470 219.712 390.015 1.00 184.29 102 ILE C CA 1
ATOM 9641 C C . ILE C 3 102 ? 332.526 218.635 389.470 1.00 184.29 102 ILE C C 1
ATOM 9642 O O . ILE C 3 102 ? 331.326 218.678 389.703 1.00 184.29 102 ILE C O 1
ATOM 9658 N N . SER C 3 103 ? 333.046 217.584 388.852 1.00 189.51 103 SER C N 1
ATOM 9659 C CA . SER C 3 103 ? 332.217 216.465 388.421 1.00 189.51 103 SER C CA 1
ATOM 9660 C C . SER C 3 103 ? 331.597 215.726 389.597 1.00 189.51 103 SER C C 1
ATOM 9661 O O . SER C 3 103 ? 330.479 215.238 389.520 1.00 189.51 103 SER C O 1
ATOM 9669 N N . SER C 3 104 ? 332.300 215.666 390.714 1.00 173.45 104 SER C N 1
ATOM 9670 C CA . SER C 3 104 ? 331.854 214.995 391.919 1.00 173.45 104 SER C CA 1
ATOM 9671 C C . SER C 3 104 ? 330.715 215.760 392.582 1.00 173.45 104 SER C C 1
ATOM 9672 O O . SER C 3 104 ? 329.815 215.138 393.151 1.00 173.45 104 SER C O 1
ATOM 9680 N N . TYR C 3 105 ? 330.690 217.079 392.407 1.00 163.98 105 TYR C N 1
ATOM 9681 C CA . TYR C 3 105 ? 329.573 217.966 392.697 1.00 163.98 105 TYR C CA 1
ATOM 9682 C C . TYR C 3 105 ? 328.396 217.822 391.739 1.00 163.98 105 TYR C C 1
ATOM 9683 O O . TYR C 3 105 ? 327.473 218.620 391.797 1.00 163.98 105 TYR C O 1
ATOM 9701 N N . PHE C 3 106 ? 328.418 216.873 390.814 1.00 183.94 106 PHE C N 1
ATOM 9702 C CA . PHE C 3 106 ? 327.439 216.731 389.749 1.00 183.94 106 PHE C CA 1
ATOM 9703 C C . PHE C 3 106 ? 327.114 215.263 389.508 1.00 183.94 106 PHE C C 1
ATOM 9704 O O . PHE C 3 106 ? 327.816 214.381 389.983 1.00 183.94 106 PHE C O 1
ATOM 9721 N N . THR C 3 107 ? 326.042 214.963 388.785 1.00 185.45 107 THR C N 1
ATOM 9722 C CA . THR C 3 107 ? 325.575 213.582 388.612 1.00 185.45 107 THR C CA 1
ATOM 9723 C C . THR C 3 107 ? 325.691 213.120 387.183 1.00 185.45 107 THR C C 1
ATOM 9724 O O . THR C 3 107 ? 325.934 211.949 386.933 1.00 185.45 107 THR C O 1
ATOM 9735 N N . HIS C 3 108 ? 325.583 214.028 386.229 1.00 199.03 108 HIS C N 1
ATOM 9736 C CA . HIS C 3 108 ? 325.703 213.750 384.807 1.00 199.03 108 HIS C CA 1
ATOM 9737 C C . HIS C 3 108 ? 326.894 214.496 384.239 1.00 199.03 108 HIS C C 1
ATOM 9738 O O . HIS C 3 108 ? 327.144 215.637 384.617 1.00 199.03 108 HIS C O 1
ATOM 9752 N N . TRP C 3 109 ? 327.585 213.890 383.287 1.00 190.79 109 TRP C N 1
ATOM 9753 C CA . TRP C 3 109 ? 328.650 214.530 382.535 1.00 190.79 109 TRP C CA 1
ATOM 9754 C C . TRP C 3 109 ? 328.586 214.131 381.083 1.00 190.79 109 TRP C C 1
ATOM 9755 O O . TRP C 3 109 ? 327.967 213.132 380.724 1.00 190.79 109 TRP C O 1
ATOM 9776 N N . THR C 3 110 ? 329.199 214.950 380.250 1.00 195.83 110 THR C N 1
ATOM 9777 C CA . THR C 3 110 ? 329.273 214.743 378.818 1.00 195.83 110 THR C CA 1
ATOM 9778 C C . THR C 3 110 ? 330.481 215.440 378.231 1.00 195.83 110 THR C C 1
ATOM 9779 O O . THR C 3 110 ? 331.012 216.395 378.804 1.00 195.83 110 THR C O 1
ATOM 9790 N N . GLY C 3 111 ? 330.866 214.991 377.047 1.00 186.65 111 GLY C N 1
ATOM 9791 C CA . GLY C 3 111 ? 331.918 215.591 376.265 1.00 186.65 111 GLY C CA 1
ATOM 9792 C C . GLY C 3 111 ? 333.298 215.063 376.624 1.00 186.65 111 GLY C C 1
ATOM 9793 O O . GLY C 3 111 ? 333.551 214.498 377.681 1.00 186.65 111 GLY C O 1
ATOM 9797 N N . SER C 3 112 ? 334.189 215.221 375.668 1.00 189.49 112 SER C N 1
ATOM 9798 C CA . SER C 3 112 ? 335.525 214.665 375.637 1.00 189.49 112 SER C CA 1
ATOM 9799 C C . SER C 3 112 ? 336.452 215.392 376.605 1.00 189.49 112 SER C C 1
ATOM 9800 O O . SER C 3 112 ? 336.283 216.580 376.886 1.00 189.49 112 SER C O 1
ATOM 9808 N N . LEU C 3 113 ? 337.464 214.692 377.102 1.00 178.61 113 LEU C N 1
ATOM 9809 C CA . LEU C 3 113 ? 338.412 215.223 378.078 1.00 178.61 113 LEU C CA 1
ATOM 9810 C C . LEU C 3 113 ? 339.775 215.412 377.431 1.00 178.61 113 LEU C C 1
ATOM 9811 O O . LEU C 3 113 ? 340.222 214.565 376.660 1.00 178.61 113 LEU C O 1
ATOM 9827 N N . ARG C 3 114 ? 340.432 216.520 377.758 1.00 192.57 114 ARG C N 1
ATOM 9828 C CA . ARG C 3 114 ? 341.817 216.810 377.398 1.00 192.57 114 ARG C CA 1
ATOM 9829 C C . ARG C 3 114 ? 342.752 216.224 378.443 1.00 192.57 114 ARG C C 1
ATOM 9830 O O . ARG C 3 114 ? 342.520 216.344 379.641 1.00 192.57 114 ARG C O 1
ATOM 9851 N N . PHE C 3 115 ? 343.839 215.654 377.964 1.00 191.85 115 PHE C N 1
ATOM 9852 C CA . PHE C 3 115 ? 344.907 215.064 378.742 1.00 191.85 115 PHE C CA 1
ATOM 9853 C C . PHE C 3 115 ? 346.227 215.581 378.204 1.00 191.85 115 PHE C C 1
ATOM 9854 O O . PHE C 3 115 ? 346.365 215.767 376.998 1.00 191.85 115 PHE C O 1
ATOM 9871 N N . SER C 3 116 ? 347.204 215.778 379.076 1.00 175.36 116 SER C N 1
ATOM 9872 C CA . SER C 3 116 ? 348.475 216.386 378.708 1.00 175.36 116 SER C CA 1
ATOM 9873 C C . SER C 3 116 ? 349.620 215.855 379.548 1.00 175.36 116 SER C C 1
ATOM 9874 O O . SER C 3 116 ? 349.420 215.429 380.679 1.00 175.36 116 SER C O 1
ATOM 9882 N N . PHE C 3 117 ? 350.821 215.866 378.985 1.00 175.33 117 PHE C N 1
ATOM 9883 C CA . PHE C 3 117 ? 351.937 215.062 379.460 1.00 175.33 117 PHE C CA 1
ATOM 9884 C C . PHE C 3 117 ? 353.269 215.738 379.125 1.00 175.33 117 PHE C C 1
ATOM 9885 O O . PHE C 3 117 ? 353.528 216.012 377.956 1.00 175.33 117 PHE C O 1
ATOM 9902 N N . MET C 3 118 ? 354.128 215.991 380.116 1.00 162.53 118 MET C N 1
ATOM 9903 C CA . MET C 3 118 ? 355.451 216.599 379.908 1.00 162.53 118 MET C CA 1
ATOM 9904 C C . MET C 3 118 ? 356.548 215.582 380.126 1.00 162.53 118 MET C C 1
ATOM 9905 O O . MET C 3 118 ? 356.541 214.863 381.120 1.00 162.53 118 MET C O 1
ATOM 9919 N N . PHE C 3 119 ? 357.523 215.548 379.228 1.00 171.18 119 PHE C N 1
ATOM 9920 C CA . PHE C 3 119 ? 358.728 214.771 379.450 1.00 171.18 119 PHE C CA 1
ATOM 9921 C C . PHE C 3 119 ? 359.655 215.541 380.391 1.00 171.18 119 PHE C C 1
ATOM 9922 O O . PHE C 3 119 ? 360.462 216.367 379.977 1.00 171.18 119 PHE C O 1
ATOM 9939 N N . CYS C 3 120 ? 359.502 215.317 381.690 1.00 169.92 120 CYS C N 1
ATOM 9940 C CA . CYS C 3 120 ? 360.190 216.089 382.720 1.00 169.92 120 CYS C CA 1
ATOM 9941 C C . CYS C 3 120 ? 361.665 215.684 382.914 1.00 169.92 120 CYS C C 1
ATOM 9942 O O . CYS C 3 120 ? 362.341 216.224 383.789 1.00 169.92 120 CYS C O 1
ATOM 9950 N N . GLY C 3 121 ? 362.161 214.712 382.146 1.00 171.93 121 GLY C N 1
ATOM 9951 C CA . GLY C 3 121 ? 363.538 214.237 382.236 1.00 171.93 121 GLY C CA 1
ATOM 9952 C C . GLY C 3 121 ? 364.579 215.207 381.681 1.00 171.93 121 GLY C C 1
ATOM 9953 O O . GLY C 3 121 ? 364.299 216.349 381.326 1.00 171.93 121 GLY C O 1
ATOM 9957 N N . THR C 3 122 ? 365.820 214.739 381.636 1.00 167.44 122 THR C N 1
ATOM 9958 C CA . THR C 3 122 ? 366.977 215.573 381.325 1.00 167.44 122 THR C CA 1
ATOM 9959 C C . THR C 3 122 ? 366.900 216.066 379.898 1.00 167.44 122 THR C C 1
ATOM 9960 O O . THR C 3 122 ? 366.598 215.300 378.994 1.00 167.44 122 THR C O 1
ATOM 9971 N N . ALA C 3 123 ? 367.182 217.342 379.663 1.00 175.05 123 ALA C N 1
ATOM 9972 C CA . ALA C 3 123 ? 366.956 217.946 378.355 1.00 175.05 123 ALA C CA 1
ATOM 9973 C C . ALA C 3 123 ? 367.674 217.212 377.206 1.00 175.05 123 ALA C C 1
ATOM 9974 O O . ALA C 3 123 ? 367.128 217.055 376.119 1.00 175.05 123 ALA C O 1
ATOM 9981 N N . ASN C 3 124 ? 368.864 216.687 377.490 1.00 168.00 124 ASN C N 1
ATOM 9982 C CA . ASN C 3 124 ? 369.673 215.889 376.576 1.00 168.00 124 ASN C CA 1
ATOM 9983 C C . ASN C 3 124 ? 369.045 214.537 376.153 1.00 168.00 124 ASN C C 1
ATOM 9984 O O . ASN C 3 124 ? 369.621 213.838 375.329 1.00 168.00 124 ASN C O 1
ATOM 9995 N N . THR C 3 125 ? 367.935 214.115 376.758 1.00 168.74 125 THR C N 1
ATOM 9996 C CA . THR C 3 125 ? 367.381 212.755 376.670 1.00 168.74 125 THR C CA 1
ATOM 9997 C C . THR C 3 125 ? 366.278 212.653 375.636 1.00 168.74 125 THR C C 1
ATOM 9998 O O . THR C 3 125 ? 365.542 213.615 375.445 1.00 168.74 125 THR C O 1
ATOM 10009 N N . THR C 3 126 ? 366.118 211.488 375.001 1.00 177.74 126 THR C N 1
ATOM 10010 C CA . THR C 3 126 ? 365.068 211.250 373.994 1.00 177.74 126 THR C CA 1
ATOM 10011 C C . THR C 3 126 ? 364.287 209.959 374.238 1.00 177.74 126 THR C C 1
ATOM 10012 O O . THR C 3 126 ? 364.748 209.006 374.864 1.00 177.74 126 THR C O 1
ATOM 10023 N N . VAL C 3 127 ? 363.049 209.950 373.756 1.00 165.92 127 VAL C N 1
ATOM 10024 C CA . VAL C 3 127 ? 362.139 208.805 373.721 1.00 165.92 127 VAL C CA 1
ATOM 10025 C C . VAL C 3 127 ? 360.996 209.151 372.769 1.00 165.92 127 VAL C C 1
ATOM 10026 O O . VAL C 3 127 ? 360.774 210.326 372.481 1.00 165.92 127 VAL C O 1
ATOM 10039 N N . LYS C 3 128 ? 360.219 208.164 372.333 1.00 168.02 128 LYS C N 1
ATOM 10040 C CA . LYS C 3 128 ? 358.822 208.378 371.952 1.00 168.02 128 LYS C CA 1
ATOM 10041 C C . LYS C 3 128 ? 357.944 207.380 372.698 1.00 168.02 128 LYS C C 1
ATOM 10042 O O . LYS C 3 128 ? 358.350 206.249 372.956 1.00 168.02 128 LYS C O 1
ATOM 10061 N N . LEU C 3 129 ? 356.760 207.818 373.106 1.00 169.65 129 LEU C N 1
ATOM 10062 C CA . LEU C 3 129 ? 355.886 207.087 374.024 1.00 169.65 129 LEU C CA 1
ATOM 10063 C C . LEU C 3 129 ? 354.477 206.951 373.483 1.00 169.65 129 LEU C C 1
ATOM 10064 O O . LEU C 3 129 ? 354.039 207.772 372.684 1.00 169.65 129 LEU C O 1
ATOM 10080 N N . LEU C 3 130 ? 353.776 205.916 373.933 1.00 171.87 130 LEU C N 1
ATOM 10081 C CA . LEU C 3 130 ? 352.407 205.667 373.536 1.00 171.87 130 LEU C CA 1
ATOM 10082 C C . LEU C 3 130 ? 351.494 206.061 374.678 1.00 171.87 130 LEU C C 1
ATOM 10083 O O . LEU C 3 130 ? 351.555 205.466 375.753 1.00 171.87 130 LEU C O 1
ATOM 10099 N N . LEU C 3 131 ? 350.611 207.012 374.409 1.00 179.08 131 LEU C N 1
ATOM 10100 C CA . LEU C 3 131 ? 349.471 207.315 375.256 1.00 179.08 131 LEU C CA 1
ATOM 10101 C C . LEU C 3 131 ? 348.228 206.860 374.513 1.00 179.08 131 LEU C C 1
ATOM 10102 O O . LEU C 3 131 ? 348.027 207.214 373.352 1.00 179.08 131 LEU C O 1
ATOM 10118 N N . ALA C 3 132 ? 347.400 206.067 375.175 1.00 182.48 132 ALA C N 1
ATOM 10119 C CA . ALA C 3 132 ? 346.273 205.407 374.551 1.00 182.48 132 ALA C CA 1
ATOM 10120 C C . ALA C 3 132 ? 345.044 205.361 375.455 1.00 182.48 132 ALA C C 1
ATOM 10121 O O . ALA C 3 132 ? 345.128 205.401 376.684 1.00 182.48 132 ALA C O 1
ATOM 10128 N N . TYR C 3 133 ? 343.894 205.228 374.811 1.00 174.16 133 TYR C N 1
ATOM 10129 C CA . TYR C 3 133 ? 342.596 205.136 375.438 1.00 174.16 133 TYR C CA 1
ATOM 10130 C C . TYR C 3 133 ? 341.884 203.854 375.031 1.00 174.16 133 TYR C C 1
ATOM 10131 O O . TYR C 3 133 ? 341.906 203.451 373.871 1.00 174.16 133 TYR C O 1
ATOM 10149 N N . THR C 3 134 ? 341.211 203.230 375.986 1.00 172.94 134 THR C N 1
ATOM 10150 C CA . THR C 3 134 ? 340.420 202.031 375.756 1.00 172.94 134 THR C CA 1
ATOM 10151 C C . THR C 3 134 ? 338.936 202.344 375.846 1.00 172.94 134 THR C C 1
ATOM 10152 O O . THR C 3 134 ? 338.422 202.501 376.951 1.00 172.94 134 THR C O 1
ATOM 10163 N N . PRO C 3 135 ? 338.229 202.321 374.714 1.00 172.02 135 PRO C N 1
ATOM 10164 C CA . PRO C 3 135 ? 336.788 202.139 374.643 1.00 172.02 135 PRO C CA 1
ATOM 10165 C C . PRO C 3 135 ? 336.349 200.887 375.401 1.00 172.02 135 PRO C C 1
ATOM 10166 O O . PRO C 3 135 ? 336.878 199.812 375.126 1.00 172.02 135 PRO C O 1
ATOM 10177 N N . PRO C 3 136 ? 335.411 200.994 376.342 1.00 176.11 136 PRO C N 1
ATOM 10178 C CA . PRO C 3 136 ? 335.160 199.972 377.353 1.00 176.11 136 PRO C CA 1
ATOM 10179 C C . PRO C 3 136 ? 334.375 198.769 376.826 1.00 176.11 136 PRO C C 1
ATOM 10180 O O . PRO C 3 136 ? 334.478 198.384 375.661 1.00 176.11 136 PRO C O 1
ATOM 10191 N N . GLY C 3 137 ? 333.670 198.083 377.719 1.00 178.25 137 GLY C N 1
ATOM 10192 C CA . GLY C 3 137 ? 333.086 196.764 377.471 1.00 178.25 137 GLY C CA 1
ATOM 10193 C C . GLY C 3 137 ? 334.139 195.665 377.390 1.00 178.25 137 GLY C C 1
ATOM 10194 O O . GLY C 3 137 ? 333.842 194.574 376.924 1.00 178.25 137 GLY C O 1
ATOM 10198 N N . ILE C 3 138 ? 335.379 195.956 377.772 1.00 163.74 138 ILE C N 1
ATOM 10199 C CA . ILE C 3 138 ? 336.558 195.121 377.547 1.00 163.74 138 ILE C CA 1
ATOM 10200 C C . ILE C 3 138 ? 337.568 195.351 378.672 1.00 163.74 138 ILE C C 1
ATOM 10201 O O . ILE C 3 138 ? 337.549 196.397 379.318 1.00 163.74 138 ILE C O 1
ATOM 10217 N N . ALA C 3 139 ? 338.454 194.393 378.919 1.00 164.78 139 ALA C N 1
ATOM 10218 C CA . ALA C 3 139 ? 339.507 194.524 379.923 1.00 164.78 139 ALA C CA 1
ATOM 10219 C C . ALA C 3 139 ? 340.550 195.604 379.567 1.00 164.78 139 ALA C C 1
ATOM 10220 O O . ALA C 3 139 ? 340.761 195.931 378.401 1.00 164.78 139 ALA C O 1
ATOM 10227 N N . GLU C 3 140 ? 341.247 196.136 380.572 1.00 175.36 140 GLU C N 1
ATOM 10228 C CA . GLU C 3 140 ? 342.361 197.067 380.364 1.00 175.36 140 GLU C CA 1
ATOM 10229 C C . GLU C 3 140 ? 343.540 196.334 379.693 1.00 175.36 140 GLU C C 1
ATOM 10230 O O . GLU C 3 140 ? 343.897 195.232 380.118 1.00 175.36 140 GLU C O 1
ATOM 10242 N N . PRO C 3 141 ? 344.135 196.886 378.629 1.00 168.40 141 PRO C N 1
ATOM 10243 C CA . PRO C 3 141 ? 345.081 196.167 377.785 1.00 168.40 141 PRO C CA 1
ATOM 10244 C C . PRO C 3 141 ? 346.319 195.638 378.510 1.00 168.40 141 PRO C C 1
ATOM 10245 O O . PRO C 3 141 ? 346.735 196.139 379.548 1.00 168.40 141 PRO C O 1
ATOM 10256 N N . THR C 3 142 ? 346.924 194.601 377.939 1.00 167.11 142 THR C N 1
ATOM 10257 C CA . THR C 3 142 ? 348.041 193.837 378.521 1.00 167.11 142 THR C CA 1
ATOM 10258 C C . THR C 3 142 ? 349.209 193.661 377.540 1.00 167.11 142 THR C C 1
ATOM 10259 O O . THR C 3 142 ? 350.291 193.226 377.920 1.00 167.11 142 THR C O 1
ATOM 10270 N N . THR C 3 143 ? 349.053 194.124 376.303 1.00 168.51 143 THR C N 1
ATOM 10271 C CA . THR C 3 143 ? 350.147 194.384 375.369 1.00 168.51 143 THR C CA 1
ATOM 10272 C C . THR C 3 143 ? 350.037 195.791 374.818 1.00 168.51 143 THR C C 1
ATOM 10273 O O . THR C 3 143 ? 348.941 196.336 374.670 1.00 168.51 143 THR C O 1
ATOM 10284 N N . ARG C 3 144 ? 351.176 196.341 374.408 1.00 161.79 144 ARG C N 1
ATOM 10285 C CA . ARG C 3 144 ? 351.225 197.609 373.693 1.00 161.79 144 ARG C CA 1
ATOM 10286 C C . ARG C 3 144 ? 350.377 197.565 372.422 1.00 161.79 144 ARG C C 1
ATOM 10287 O O . ARG C 3 144 ? 349.645 198.506 372.141 1.00 161.79 144 ARG C O 1
ATOM 10308 N N . LYS C 3 145 ? 350.412 196.462 371.670 1.00 171.44 145 LYS C N 1
ATOM 10309 C CA . LYS C 3 145 ? 349.626 196.321 370.433 1.00 171.44 145 LYS C CA 1
ATOM 10310 C C . LYS C 3 145 ? 348.129 196.402 370.723 1.00 171.44 145 LYS C C 1
ATOM 10311 O O . LYS C 3 145 ? 347.406 197.019 369.955 1.00 171.44 145 LYS C O 1
ATOM 10330 N N . ASP C 3 146 ? 347.672 195.918 371.874 1.00 183.04 146 ASP C N 1
ATOM 10331 C CA . ASP C 3 146 ? 346.280 196.098 372.286 1.00 183.04 146 ASP C CA 1
ATOM 10332 C C . ASP C 3 146 ? 345.923 197.578 372.327 1.00 183.04 146 ASP C C 1
ATOM 10333 O O . ASP C 3 146 ? 344.944 198.025 371.740 1.00 183.04 146 ASP C O 1
ATOM 10342 N N . ALA C 3 147 ? 346.753 198.364 372.992 1.00 163.79 147 ALA C N 1
ATOM 10343 C CA . ALA C 3 147 ? 346.539 199.789 373.070 1.00 163.79 147 ALA C CA 1
ATOM 10344 C C . ALA C 3 147 ? 346.638 200.444 371.683 1.00 163.79 147 ALA C C 1
ATOM 10345 O O . ALA C 3 147 ? 345.865 201.346 371.379 1.00 163.79 147 ALA C O 1
ATOM 10352 N N . MET C 3 148 ? 347.513 199.947 370.803 1.00 177.33 148 MET C N 1
ATOM 10353 C CA . MET C 3 148 ? 347.609 200.412 369.418 1.00 177.33 148 MET C CA 1
ATOM 10354 C C . MET C 3 148 ? 346.317 200.168 368.631 1.00 177.33 148 MET C C 1
ATOM 10355 O O . MET C 3 148 ? 346.035 200.904 367.691 1.00 177.33 148 MET C O 1
ATOM 10369 N N . LEU C 3 149 ? 345.500 199.179 369.004 1.00 183.16 149 LEU C N 1
ATOM 10370 C CA . LEU C 3 149 ? 344.167 199.006 368.412 1.00 183.16 149 LEU C CA 1
ATOM 10371 C C . LEU C 3 149 ? 343.150 200.017 368.958 1.00 183.16 149 LEU C C 1
ATOM 10372 O O . LEU C 3 149 ? 342.216 200.392 368.252 1.00 183.16 149 LEU C O 1
ATOM 10388 N N . GLY C 3 150 ? 343.323 200.465 370.201 1.00 180.47 150 GLY C N 1
ATOM 10389 C CA . GLY C 3 150 ? 342.578 201.592 370.763 1.00 180.47 150 GLY C CA 1
ATOM 10390 C C . GLY C 3 150 ? 342.933 202.922 370.098 1.00 180.47 150 GLY C C 1
ATOM 10391 O O . GLY C 3 150 ? 343.903 203.023 369.351 1.00 180.47 150 GLY C O 1
ATOM 10395 N N . THR C 3 151 ? 342.170 203.978 370.375 1.00 181.34 151 THR C N 1
ATOM 10396 C CA . THR C 3 151 ? 342.559 205.327 369.934 1.00 181.34 151 THR C CA 1
ATOM 10397 C C . THR C 3 151 ? 343.737 205.802 370.763 1.00 181.34 151 THR C C 1
ATOM 10398 O O . THR C 3 151 ? 343.746 205.644 371.983 1.00 181.34 151 THR C O 1
ATOM 10409 N N . HIS C 3 152 ? 344.754 206.349 370.113 1.00 181.76 152 HIS C N 1
ATOM 10410 C CA . HIS C 3 152 ? 346.027 206.624 370.759 1.00 181.76 152 HIS C CA 1
ATOM 10411 C C . HIS C 3 152 ? 346.865 207.642 369.987 1.00 181.76 152 HIS C C 1
ATOM 10412 O O . HIS C 3 152 ? 346.607 207.942 368.822 1.00 181.76 152 HIS C O 1
ATOM 10426 N N . VAL C 3 153 ? 347.904 208.133 370.655 1.00 177.64 153 VAL C N 1
ATOM 10427 C CA . VAL C 3 153 ? 348.898 209.063 370.126 1.00 177.64 153 VAL C CA 1
ATOM 10428 C C . VAL C 3 153 ? 350.296 208.549 370.444 1.00 177.64 153 VAL C C 1
ATOM 10429 O O . VAL C 3 153 ? 350.541 208.062 371.549 1.00 177.64 153 VAL C O 1
ATOM 10442 N N . ILE C 3 154 ? 351.217 208.685 369.488 1.00 173.68 154 ILE C N 1
ATOM 10443 C CA . ILE C 3 154 ? 352.637 208.439 369.713 1.00 173.68 154 ILE C CA 1
ATOM 10444 C C . ILE C 3 154 ? 353.346 209.778 369.790 1.00 173.68 154 ILE C C 1
ATOM 10445 O O . ILE C 3 154 ? 353.266 210.602 368.878 1.00 173.68 154 ILE C O 1
ATOM 10461 N N . TRP C 3 155 ? 354.029 209.984 370.903 1.00 168.29 155 TRP C N 1
ATOM 10462 C CA . TRP C 3 155 ? 354.623 211.251 371.276 1.00 168.29 155 TRP C CA 1
ATOM 10463 C C . TRP C 3 155 ? 355.994 211.447 370.645 1.00 168.29 155 TRP C C 1
ATOM 10464 O O . TRP C 3 155 ? 356.983 210.899 371.122 1.00 168.29 155 TRP C O 1
ATOM 10485 N N . ASP C 3 156 ? 356.066 212.276 369.608 1.00 185.43 156 ASP C N 1
ATOM 10486 C CA . ASP C 3 156 ? 357.319 212.872 369.134 1.00 185.43 156 ASP C CA 1
ATOM 10487 C C . ASP C 3 156 ? 357.832 213.864 370.201 1.00 185.43 156 ASP C C 1
ATOM 10488 O O . ASP C 3 156 ? 357.388 215.011 370.244 1.00 185.43 156 ASP C O 1
ATOM 10497 N N . VAL C 3 157 ? 358.716 213.431 371.109 1.00 167.09 157 VAL C N 1
ATOM 10498 C CA . VAL C 3 157 ? 359.327 214.289 372.143 1.00 167.09 157 VAL C CA 1
ATOM 10499 C C . VAL C 3 157 ? 360.366 215.225 371.512 1.00 167.09 157 VAL C C 1
ATOM 10500 O O . VAL C 3 157 ? 361.572 215.084 371.709 1.00 167.09 157 VAL C O 1
ATOM 10513 N N . GLY C 3 158 ? 359.897 216.165 370.694 1.00 166.40 158 GLY C N 1
ATOM 10514 C CA . GLY C 3 158 ? 360.706 217.206 370.060 1.00 166.40 158 GLY C CA 1
ATOM 10515 C C . GLY C 3 158 ? 361.212 218.244 371.060 1.00 166.40 158 GLY C C 1
ATOM 10516 O O . GLY C 3 158 ? 361.161 218.035 372.271 1.00 166.40 158 GLY C O 1
ATOM 10520 N N . LEU C 3 159 ? 361.664 219.402 370.584 1.00 180.01 159 LEU C N 1
ATOM 10521 C CA . LEU C 3 159 ? 362.035 220.522 371.457 1.00 180.01 159 LEU C CA 1
ATOM 10522 C C . LEU C 3 159 ? 360.873 220.923 372.368 1.00 180.01 159 LEU C C 1
ATOM 10523 O O . LEU C 3 159 ? 361.056 221.232 373.541 1.00 180.01 159 LEU C O 1
ATOM 10539 N N . GLN C 3 160 ? 359.663 220.884 371.825 1.00 182.97 160 GLN C N 1
ATOM 10540 C CA . GLN C 3 160 ? 358.460 221.246 372.544 1.00 182.97 160 GLN C CA 1
ATOM 10541 C C . GLN C 3 160 ? 358.213 220.329 373.757 1.00 182.97 160 GLN C C 1
ATOM 10542 O O . GLN C 3 160 ? 358.525 219.141 373.733 1.00 182.97 160 GLN C O 1
ATOM 10556 N N . SER C 3 161 ? 357.685 220.870 374.850 1.00 178.60 161 SER C N 1
ATOM 10557 C CA . SER C 3 161 ? 357.709 220.202 376.156 1.00 178.60 161 SER C CA 1
ATOM 10558 C C . SER C 3 161 ? 356.697 219.078 376.334 1.00 178.60 161 SER C C 1
ATOM 10559 O O . SER C 3 161 ? 356.958 218.129 377.071 1.00 178.60 161 SER C O 1
ATOM 10567 N N . THR C 3 162 ? 355.517 219.220 375.737 1.00 193.80 162 THR C N 1
ATOM 10568 C CA . THR C 3 162 ? 354.302 218.537 376.187 1.00 193.80 162 THR C CA 1
ATOM 10569 C C . THR C 3 162 ? 353.606 217.892 375.016 1.00 193.80 162 THR C C 1
ATOM 10570 O O . THR C 3 162 ? 353.440 218.556 373.996 1.00 193.80 162 THR C O 1
ATOM 10581 N N . ILE C 3 163 ? 353.109 216.666 375.178 1.00 185.07 163 ILE C N 1
ATOM 10582 C CA . ILE C 3 163 ? 352.057 216.136 374.308 1.00 185.07 163 ILE C CA 1
ATOM 10583 C C . ILE C 3 163 ? 350.705 216.262 374.996 1.00 185.07 163 ILE C C 1
ATOM 10584 O O . ILE C 3 163 ? 350.563 215.972 376.181 1.00 185.07 163 ILE C O 1
ATOM 10600 N N . SER C 3 164 ? 349.706 216.651 374.219 1.00 195.66 164 SER C N 1
ATOM 10601 C CA . SER C 3 164 ? 348.338 216.807 374.679 1.00 195.66 164 SER C CA 1
ATOM 10602 C C . SER C 3 164 ? 347.387 216.129 373.705 1.00 195.66 164 SER C C 1
ATOM 10603 O O . SER C 3 164 ? 347.584 216.191 372.497 1.00 195.66 164 SER C O 1
ATOM 10611 N N . MET C 3 165 ? 346.372 215.443 374.219 1.00 193.04 165 MET C N 1
ATOM 10612 C CA . MET C 3 165 ? 345.518 214.514 373.472 1.00 193.04 165 MET C CA 1
ATOM 10613 C C . MET C 3 165 ? 344.177 214.333 374.178 1.00 193.04 165 MET C C 1
ATOM 10614 O O . MET C 3 165 ? 343.993 214.796 375.302 1.00 193.04 165 MET C O 1
ATOM 10628 N N . VAL C 3 166 ? 343.206 213.719 373.513 1.00 176.45 166 VAL C N 1
ATOM 10629 C CA . VAL C 3 166 ? 341.826 213.690 373.997 1.00 176.45 166 VAL C CA 1
ATOM 10630 C C . VAL C 3 166 ? 341.288 212.278 374.042 1.00 176.45 166 VAL C C 1
ATOM 10631 O O . VAL C 3 166 ? 341.389 211.559 373.058 1.00 176.45 166 VAL C O 1
ATOM 10644 N N . VAL C 3 167 ? 340.636 211.902 375.145 1.00 167.20 167 VAL C N 1
ATOM 10645 C CA . VAL C 3 167 ? 339.717 210.756 375.134 1.00 167.20 167 VAL C CA 1
ATOM 10646 C C . VAL C 3 167 ? 338.456 211.225 374.440 1.00 167.20 167 VAL C C 1
ATOM 10647 O O . VAL C 3 167 ? 337.802 212.129 374.965 1.00 167.20 167 VAL C O 1
ATOM 10660 N N . PRO C 3 168 ? 338.100 210.671 373.281 1.00 182.50 168 PRO C N 1
ATOM 10661 C CA . PRO C 3 168 ? 336.882 211.049 372.597 1.00 182.50 168 PRO C CA 1
ATOM 10662 C C . PRO C 3 168 ? 335.673 210.638 373.422 1.00 182.50 168 PRO C C 1
ATOM 10663 O O . PRO C 3 168 ? 335.655 209.569 374.030 1.00 182.50 168 PRO C O 1
ATOM 10674 N N . TRP C 3 169 ? 334.626 211.448 373.399 1.00 186.86 169 TRP C N 1
ATOM 10675 C CA . TRP C 3 169 ? 333.350 211.062 373.973 1.00 186.86 169 TRP C CA 1
ATOM 10676 C C . TRP C 3 169 ? 332.695 209.962 373.136 1.00 186.86 169 TRP C C 1
ATOM 10677 O O . TRP C 3 169 ? 332.275 210.184 372.003 1.00 186.86 169 TRP C O 1
ATOM 10698 N N . ILE C 3 170 ? 332.628 208.760 373.695 1.00 189.27 170 ILE C N 1
ATOM 10699 C CA . ILE C 3 170 ? 332.046 207.570 373.071 1.00 189.27 170 ILE C CA 1
ATOM 10700 C C . ILE C 3 170 ? 331.098 206.918 374.079 1.00 189.27 170 ILE C C 1
ATOM 10701 O O . ILE C 3 170 ? 331.056 205.711 374.262 1.00 189.27 170 ILE C O 1
ATOM 10717 N N . SER C 3 171 ? 330.348 207.733 374.815 1.00 188.27 171 SER C N 1
ATOM 10718 C CA . SER C 3 171 ? 329.233 207.221 375.611 1.00 188.27 171 SER C CA 1
ATOM 10719 C C . SER C 3 171 ? 328.046 206.906 374.711 1.00 188.27 171 SER C C 1
ATOM 10720 O O . SER C 3 171 ? 327.690 207.714 373.850 1.00 188.27 171 SER C O 1
ATOM 10728 N N . ALA C 3 172 ? 327.398 205.765 374.946 1.00 207.36 172 ALA C N 1
ATOM 10729 C CA . ALA C 3 172 ? 326.172 205.397 374.251 1.00 207.36 172 ALA C CA 1
ATOM 10730 C C . ALA C 3 172 ? 325.118 206.494 374.417 1.00 207.36 172 ALA C C 1
ATOM 10731 O O . ALA C 3 172 ? 324.594 207.041 373.452 1.00 207.36 172 ALA C O 1
ATOM 10738 N N . SER C 3 173 ? 324.858 206.857 375.664 1.00 216.05 173 SER C N 1
ATOM 10739 C CA . SER C 3 173 ? 324.006 207.970 376.063 1.00 216.05 173 SER C CA 1
ATOM 10740 C C . SER C 3 173 ? 324.735 209.309 375.941 1.00 216.05 173 SER C C 1
ATOM 10741 O O . SER C 3 173 ? 325.935 209.380 376.189 1.00 216.05 173 SER C O 1
ATOM 10749 N N . HIS C 3 174 ? 324.025 210.390 375.604 1.00 203.87 174 HIS C N 1
ATOM 10750 C CA . HIS C 3 174 ? 324.630 211.723 375.492 1.00 203.87 174 HIS C CA 1
ATOM 10751 C C . HIS C 3 174 ? 325.345 212.153 376.754 1.00 203.87 174 HIS C C 1
ATOM 10752 O O . HIS C 3 174 ? 326.381 212.795 376.669 1.00 203.87 174 HIS C O 1
ATOM 10766 N N . TYR C 3 175 ? 324.835 211.774 377.913 1.00 199.40 175 TYR C N 1
ATOM 10767 C CA . TYR C 3 175 ? 325.563 211.902 379.160 1.00 199.40 175 TYR C CA 1
ATOM 10768 C C . TYR C 3 175 ? 326.011 210.539 379.646 1.00 199.40 175 TYR C C 1
ATOM 10769 O O . TYR C 3 175 ? 325.538 209.507 379.183 1.00 199.40 175 TYR C O 1
ATOM 10787 N N . ARG C 3 176 ? 326.854 210.538 380.661 1.00 189.80 176 ARG C N 1
ATOM 10788 C CA . ARG C 3 176 ? 327.110 209.395 381.524 1.00 189.80 176 ARG C CA 1
ATOM 10789 C C . ARG C 3 176 ? 326.963 209.854 382.965 1.00 189.80 176 ARG C C 1
ATOM 10790 O O . ARG C 3 176 ? 327.049 211.047 383.253 1.00 189.80 176 ARG C O 1
ATOM 10811 N N . ASN C 3 177 ? 326.683 208.937 383.872 1.00 188.94 177 ASN C N 1
ATOM 10812 C CA . ASN C 3 177 ? 326.720 209.197 385.304 1.00 188.94 177 ASN C CA 1
ATOM 10813 C C . ASN C 3 177 ? 328.149 209.537 385.730 1.00 188.94 177 ASN C C 1
ATOM 10814 O O . ASN C 3 177 ? 329.111 208.948 385.254 1.00 188.94 177 ASN C O 1
ATOM 10825 N N . THR C 3 178 ? 328.303 210.520 386.599 1.00 190.89 178 THR C N 1
ATOM 10826 C CA . THR C 3 178 ? 329.607 211.054 387.010 1.00 190.89 178 THR C CA 1
ATOM 10827 C C . THR C 3 178 ? 330.396 210.074 387.848 1.00 190.89 178 THR C C 1
ATOM 10828 O O . THR C 3 178 ? 331.587 209.905 387.602 1.00 190.89 178 THR C O 1
ATOM 10839 N N . SER C 3 179 ? 329.753 209.405 388.801 1.00 184.91 179 SER C N 1
ATOM 10840 C CA . SER C 3 179 ? 330.377 208.302 389.524 1.00 184.91 179 SER C CA 1
ATOM 10841 C C . SER C 3 179 ? 329.783 206.986 389.052 1.00 184.91 179 SER C C 1
ATOM 10842 O O . SER C 3 179 ? 328.561 206.829 389.093 1.00 184.91 179 SER C O 1
ATOM 10850 N N . PRO C 3 180 ? 330.595 206.030 388.599 1.00 187.51 180 PRO C N 1
ATOM 10851 C CA . PRO C 3 180 ? 330.145 204.671 388.423 1.00 187.51 180 PRO C CA 1
ATOM 10852 C C . PRO C 3 180 ? 330.034 203.978 389.779 1.00 187.51 180 PRO C C 1
ATOM 10853 O O . PRO C 3 180 ? 330.930 204.053 390.619 1.00 187.51 180 PRO C O 1
ATOM 10864 N N . GLY C 3 181 ? 328.951 203.233 389.959 1.00 195.21 181 GLY C N 1
ATOM 10865 C CA . GLY C 3 181 ? 328.974 202.077 390.846 1.00 195.21 181 GLY C CA 1
ATOM 10866 C C . GLY C 3 181 ? 329.581 200.901 390.083 1.00 195.21 181 GLY C C 1
ATOM 10867 O O . GLY C 3 181 ? 330.723 200.948 389.621 1.00 195.21 181 GLY C O 1
ATOM 10871 N N . ARG C 3 182 ? 328.764 199.875 389.859 1.00 199.12 182 ARG C N 1
ATOM 10872 C CA . ARG C 3 182 ? 329.036 198.713 389.003 1.00 199.12 182 ARG C CA 1
ATOM 10873 C C . ARG C 3 182 ? 328.958 199.097 387.511 1.00 199.12 182 ARG C C 1
ATOM 10874 O O . ARG C 3 182 ? 328.062 198.659 386.799 1.00 199.12 182 ARG C O 1
ATOM 10895 N N . SER C 3 183 ? 329.845 199.992 387.061 1.00 192.62 183 SER C N 1
ATOM 10896 C CA . SER C 3 183 ? 329.861 200.597 385.713 1.00 192.62 183 SER C CA 1
ATOM 10897 C C . SER C 3 183 ? 331.259 201.124 385.326 1.00 192.62 183 SER C C 1
ATOM 10898 O O . SER C 3 183 ? 332.142 201.218 386.183 1.00 192.62 183 SER C O 1
ATOM 10906 N N . THR C 3 184 ? 331.492 201.453 384.049 1.00 191.13 184 THR C N 1
ATOM 10907 C CA . THR C 3 184 ? 332.812 201.835 383.507 1.00 191.13 184 THR C CA 1
ATOM 10908 C C . THR C 3 184 ? 332.724 202.792 382.317 1.00 191.13 184 THR C C 1
ATOM 10909 O O . THR C 3 184 ? 331.822 202.676 381.494 1.00 191.13 184 THR C O 1
ATOM 10920 N N . SER C 3 185 ? 333.717 203.671 382.160 1.00 194.95 185 SER C N 1
ATOM 10921 C CA . SER C 3 185 ? 333.843 204.596 381.024 1.00 194.95 185 SER C CA 1
ATOM 10922 C C . SER C 3 185 ? 334.995 204.268 380.078 1.00 194.95 185 SER C C 1
ATOM 10923 O O . SER C 3 185 ? 334.991 204.743 378.952 1.00 194.95 185 SER C O 1
ATOM 10931 N N . GLY C 3 186 ? 335.969 203.465 380.509 1.00 181.54 186 GLY C N 1
ATOM 10932 C CA . GLY C 3 186 ? 337.158 203.109 379.728 1.00 181.54 186 GLY C CA 1
ATOM 10933 C C . GLY C 3 186 ? 338.448 203.428 380.467 1.00 181.54 186 GLY C C 1
ATOM 10934 O O . GLY C 3 186 ? 338.414 203.927 381.593 1.00 181.54 186 GLY C O 1
ATOM 10938 N N . TYR C 3 187 ? 339.588 203.178 379.832 1.00 178.70 187 TYR C N 1
ATOM 10939 C CA . TYR C 3 187 ? 340.897 203.327 380.470 1.00 178.70 187 TYR C CA 1
ATOM 10940 C C . TYR C 3 187 ? 341.827 204.270 379.723 1.00 178.70 187 TYR C C 1
ATOM 10941 O O . TYR C 3 187 ? 341.880 204.236 378.500 1.00 178.70 187 TYR C O 1
ATOM 10959 N N . ILE C 3 188 ? 342.628 205.032 380.459 1.00 177.99 188 ILE C N 1
ATOM 10960 C CA . ILE C 3 188 ? 343.905 205.555 379.976 1.00 177.99 188 ILE C CA 1
ATOM 10961 C C . ILE C 3 188 ? 344.974 204.484 380.159 1.00 177.99 188 ILE C C 1
ATOM 10962 O O . ILE C 3 188 ? 345.010 203.819 381.192 1.00 177.99 188 ILE C O 1
ATOM 10978 N N . THR C 3 189 ? 345.885 204.339 379.208 1.00 177.70 189 THR C N 1
ATOM 10979 C CA . THR C 3 189 ? 346.993 203.391 379.311 1.00 177.70 189 THR C CA 1
ATOM 10980 C C . THR C 3 189 ? 348.234 203.915 378.600 1.00 177.70 189 THR C C 1
ATOM 10981 O O . THR C 3 189 ? 348.134 204.583 377.571 1.00 177.70 189 THR C O 1
ATOM 10992 N N . CYS C 3 190 ? 349.409 203.637 379.153 1.00 175.10 190 CYS C N 1
ATOM 10993 C CA . CYS C 3 190 ? 350.661 204.284 378.778 1.00 175.10 190 CYS C CA 1
ATOM 10994 C C . CYS C 3 190 ? 351.778 203.265 378.596 1.00 175.10 190 CYS C C 1
ATOM 10995 O O . CYS C 3 190 ? 351.901 202.355 379.412 1.00 175.10 190 CYS C O 1
ATOM 11003 N N . TRP C 3 191 ? 352.583 203.403 377.544 1.00 169.56 191 TRP C N 1
ATOM 11004 C CA . TRP C 3 191 ? 353.537 202.371 377.147 1.00 169.56 191 TRP C CA 1
ATOM 11005 C C . TRP C 3 191 ? 354.803 202.952 376.514 1.00 169.56 191 TRP C C 1
ATOM 11006 O O . TRP C 3 191 ? 354.785 203.995 375.855 1.00 169.56 191 TRP C O 1
ATOM 11027 N N . TYR C 3 192 ? 355.901 202.217 376.661 1.00 156.58 192 TYR C N 1
ATOM 11028 C CA . TYR C 3 192 ? 357.167 202.473 375.984 1.00 156.58 192 TYR C CA 1
ATOM 11029 C C . TYR C 3 192 ? 357.043 202.200 374.476 1.00 156.58 192 TYR C C 1
ATOM 11030 O O . TYR C 3 192 ? 357.098 201.052 374.030 1.00 156.58 192 TYR C O 1
ATOM 11048 N N . GLN C 3 193 ? 356.833 203.239 373.660 1.00 161.99 193 GLN C N 1
ATOM 11049 C CA . GLN C 3 193 ? 356.735 203.055 372.205 1.00 161.99 193 GLN C CA 1
ATOM 11050 C C . GLN C 3 193 ? 358.122 202.809 371.619 1.00 161.99 193 GLN C C 1
ATOM 11051 O O . GLN C 3 193 ? 358.324 201.812 370.938 1.00 161.99 193 GLN C O 1
ATOM 11065 N N . THR C 3 194 ? 359.096 203.639 371.975 1.00 164.42 194 THR C N 1
ATOM 11066 C CA . THR C 3 194 ? 360.498 203.215 372.031 1.00 164.42 194 THR C CA 1
ATOM 11067 C C . THR C 3 194 ? 360.856 202.955 373.486 1.00 164.42 194 THR C C 1
ATOM 11068 O O . THR C 3 194 ? 360.152 203.383 374.402 1.00 164.42 194 THR C O 1
ATOM 11079 N N . ARG C 3 195 ? 362.026 202.361 373.714 1.00 160.18 195 ARG C N 1
ATOM 11080 C CA . ARG C 3 195 ? 362.767 202.560 374.963 1.00 160.18 195 ARG C CA 1
ATOM 11081 C C . ARG C 3 195 ? 363.089 204.048 375.171 1.00 160.18 195 ARG C C 1
ATOM 11082 O O . ARG C 3 195 ? 363.279 204.798 374.213 1.00 160.18 195 ARG C O 1
ATOM 11103 N N . LEU C 3 196 ? 363.159 204.481 376.423 1.00 163.67 196 LEU C N 1
ATOM 11104 C CA . LEU C 3 196 ? 363.735 205.763 376.812 1.00 163.67 196 LEU C CA 1
ATOM 11105 C C . LEU C 3 196 ? 365.262 205.718 376.718 1.00 163.67 196 LEU C C 1
ATOM 11106 O O . LEU C 3 196 ? 365.866 204.847 377.338 1.00 163.67 196 LEU C O 1
ATOM 11122 N N . VAL C 3 197 ? 365.899 206.669 376.034 1.00 161.11 197 VAL C N 1
ATOM 11123 C CA . VAL C 3 197 ? 367.365 206.765 375.930 1.00 161.11 197 VAL C CA 1
ATOM 11124 C C . VAL C 3 197 ? 367.892 208.091 376.470 1.00 161.11 197 VAL C C 1
ATOM 11125 O O . VAL C 3 197 ? 367.784 209.152 375.856 1.00 161.11 197 VAL C O 1
ATOM 11138 N N . ILE C 3 198 ? 368.548 208.010 377.619 1.00 167.09 198 ILE C N 1
ATOM 11139 C CA . ILE C 3 198 ? 369.468 209.046 378.085 1.00 167.09 198 ILE C CA 1
ATOM 11140 C C . ILE C 3 198 ? 370.811 208.920 377.362 1.00 167.09 198 ILE C C 1
ATOM 11141 O O . ILE C 3 198 ? 371.198 207.801 377.025 1.00 167.09 198 ILE C O 1
ATOM 11157 N N . PRO C 3 199 ? 371.577 210.003 377.170 1.00 170.54 199 PRO C N 1
ATOM 11158 C CA . PRO C 3 199 ? 372.979 209.897 376.780 1.00 170.54 199 PRO C CA 1
ATOM 11159 C C . PRO C 3 199 ? 373.856 209.518 377.986 1.00 170.54 199 PRO C C 1
ATOM 11160 O O . PRO C 3 199 ? 373.419 209.681 379.129 1.00 170.54 199 PRO C O 1
ATOM 11171 N N . PRO C 3 200 ? 375.084 209.022 377.776 1.00 166.59 200 PRO C N 1
ATOM 11172 C CA . PRO C 3 200 ? 375.876 208.421 378.839 1.00 166.59 200 PRO C CA 1
ATOM 11173 C C . PRO C 3 200 ? 376.137 209.352 380.022 1.00 166.59 200 PRO C C 1
ATOM 11174 O O . PRO C 3 200 ? 376.202 210.569 379.880 1.00 166.59 200 PRO C O 1
ATOM 11185 N N . GLN C 3 201 ? 376.233 208.758 381.208 1.00 179.06 201 GLN C N 1
ATOM 11186 C CA . GLN C 3 201 ? 376.316 209.386 382.535 1.00 179.06 201 GLN C CA 1
ATOM 11187 C C . GLN C 3 201 ? 375.271 210.470 382.867 1.00 179.06 201 GLN C C 1
ATOM 11188 O O . GLN C 3 201 ? 375.419 211.176 383.856 1.00 179.06 201 GLN C O 1
ATOM 11202 N N . THR C 3 202 ? 374.170 210.586 382.128 1.00 179.51 202 THR C N 1
ATOM 11203 C CA . THR C 3 202 ? 372.938 211.259 382.601 1.00 179.51 202 THR C CA 1
ATOM 11204 C C . THR C 3 202 ? 372.336 210.493 383.791 1.00 179.51 202 THR C C 1
ATOM 11205 O O . THR C 3 202 ? 372.594 209.294 383.906 1.00 179.51 202 THR C O 1
ATOM 11216 N N . PRO C 3 203 ? 371.525 211.099 384.677 1.00 169.12 203 PRO C N 1
ATOM 11217 C CA . PRO C 3 203 ? 370.808 210.342 385.697 1.00 169.12 203 PRO C CA 1
ATOM 11218 C C . PRO C 3 203 ? 370.001 209.182 385.086 1.00 169.12 203 PRO C C 1
ATOM 11219 O O . PRO C 3 203 ? 369.360 209.385 384.056 1.00 169.12 203 PRO C O 1
ATOM 11230 N N . PRO C 3 204 ? 370.044 207.965 385.660 1.00 186.62 204 PRO C N 1
ATOM 11231 C CA . PRO C 3 204 ? 369.527 206.723 385.071 1.00 186.62 204 PRO C CA 1
ATOM 11232 C C . PRO C 3 204 ? 368.004 206.590 385.228 1.00 186.62 204 PRO C C 1
ATOM 11233 O O . PRO C 3 204 ? 367.472 205.558 385.630 1.00 186.62 204 PRO C O 1
ATOM 11244 N N . THR C 3 205 ? 367.306 207.686 384.981 1.00 184.17 205 THR C N 1
ATOM 11245 C CA . THR C 3 205 ? 365.989 208.012 385.523 1.00 184.17 205 THR C CA 1
ATOM 11246 C C . THR C 3 205 ? 365.329 209.053 384.640 1.00 184.17 205 THR C C 1
ATOM 11247 O O . THR C 3 205 ? 366.014 209.841 383.996 1.00 184.17 205 THR C O 1
ATOM 11258 N N . ALA C 3 206 ? 364.007 209.155 384.686 1.00 166.97 206 ALA C N 1
ATOM 11259 C CA . ALA C 3 206 ? 363.288 210.330 384.202 1.00 166.97 206 ALA C CA 1
ATOM 11260 C C . ALA C 3 206 ? 361.955 210.491 384.930 1.00 166.97 206 ALA C C 1
ATOM 11261 O O . ALA C 3 206 ? 361.481 209.556 385.570 1.00 166.97 206 ALA C O 1
ATOM 11268 N N . ARG C 3 207 ? 361.344 211.667 384.818 1.00 157.85 207 ARG C N 1
ATOM 11269 C CA . ARG C 3 207 ? 360.056 211.997 385.433 1.00 157.85 207 ARG C CA 1
ATOM 11270 C C . ARG C 3 207 ? 359.035 212.350 384.365 1.00 157.85 207 ARG C C 1
ATOM 11271 O O . ARG C 3 207 ? 359.394 212.919 383.341 1.00 157.85 207 ARG C O 1
ATOM 11292 N N . LEU C 3 208 ? 357.774 212.054 384.632 1.00 164.55 208 LEU C N 1
ATOM 11293 C CA . LEU C 3 208 ? 356.632 212.477 383.828 1.00 164.55 208 LEU C CA 1
ATOM 11294 C C . LEU C 3 208 ? 355.518 212.970 384.745 1.00 164.55 208 LEU C C 1
ATOM 11295 O O . LEU C 3 208 ? 355.201 212.330 385.747 1.00 164.55 208 LEU C O 1
ATOM 11311 N N . LEU C 3 209 ? 354.935 214.100 384.367 1.00 161.08 209 LEU C N 1
ATOM 11312 C CA . LEU C 3 209 ? 353.798 214.755 385.008 1.00 161.08 209 LEU C CA 1
ATOM 11313 C C . LEU C 3 209 ? 352.624 214.766 384.030 1.00 161.08 209 LEU C C 1
ATOM 11314 O O . LEU C 3 209 ? 352.823 214.985 382.833 1.00 161.08 209 LEU C O 1
ATOM 11330 N N . CYS C 3 210 ? 351.411 214.566 384.548 1.00 161.49 210 CYS C N 1
ATOM 11331 C CA . CYS C 3 210 ? 350.211 214.354 383.740 1.00 161.49 210 CYS C CA 1
ATOM 11332 C C . CYS C 3 210 ? 349.070 215.268 384.172 1.00 161.49 210 CYS C C 1
ATOM 11333 O O . CYS C 3 210 ? 348.755 215.417 385.351 1.00 161.49 210 CYS C O 1
ATOM 11341 N N . PHE C 3 211 ? 348.411 215.844 383.189 1.00 166.30 211 PHE C N 1
ATOM 11342 C CA . PHE C 3 211 ? 347.429 216.895 383.317 1.00 166.30 211 PHE C CA 1
ATOM 11343 C C . PHE C 3 211 ? 346.133 216.494 382.657 1.00 166.30 211 PHE C C 1
ATOM 11344 O O . PHE C 3 211 ? 346.137 215.783 381.659 1.00 166.30 211 PHE C O 1
ATOM 11361 N N . VAL C 3 212 ? 345.029 217.029 383.165 1.00 174.31 212 VAL C N 1
ATOM 11362 C CA . VAL C 3 212 ? 343.723 216.922 382.521 1.00 174.31 212 VAL C CA 1
ATOM 11363 C C . VAL C 3 212 ? 342.913 218.187 382.677 1.00 174.31 212 VAL C C 1
ATOM 11364 O O . VAL C 3 212 ? 343.063 218.911 383.660 1.00 174.31 212 VAL C O 1
ATOM 11377 N N . SER C 3 213 ? 342.005 218.391 381.731 1.00 199.28 213 SER C N 1
ATOM 11378 C CA . SER C 3 213 ? 341.008 219.452 381.735 1.00 199.28 213 SER C CA 1
ATOM 11379 C C . SER C 3 213 ? 339.842 219.093 380.834 1.00 199.28 213 SER C C 1
ATOM 11380 O O . SER C 3 213 ? 339.943 218.247 379.949 1.00 199.28 213 SER C O 1
ATOM 11388 N N . GLY C 3 214 ? 338.717 219.767 381.035 1.00 203.49 214 GLY C N 1
ATOM 11389 C CA . GLY C 3 214 ? 337.593 219.733 380.110 1.00 203.49 214 GLY C CA 1
ATOM 11390 C C . GLY C 3 214 ? 337.987 220.348 378.776 1.00 203.49 214 GLY C C 1
ATOM 11391 O O . GLY C 3 214 ? 338.598 221.414 378.741 1.00 203.49 214 GLY C O 1
ATOM 11395 N N . CYS C 3 215 ? 337.643 219.673 377.685 1.00 195.25 215 CYS C N 1
ATOM 11396 C CA . CYS C 3 215 ? 337.660 220.265 376.359 1.00 195.25 215 CYS C CA 1
ATOM 11397 C C . CYS C 3 215 ? 336.496 221.254 376.185 1.00 195.25 215 CYS C C 1
ATOM 11398 O O . CYS C 3 215 ? 335.536 221.235 376.949 1.00 195.25 215 CYS C O 1
ATOM 11406 N N . LYS C 3 216 ? 336.506 222.054 375.119 1.00 203.73 216 LYS C N 1
ATOM 11407 C CA . LYS C 3 216 ? 335.357 222.850 374.646 1.00 203.73 216 LYS C CA 1
ATOM 11408 C C . LYS C 3 216 ? 334.050 222.052 374.550 1.00 203.73 216 LYS C C 1
ATOM 11409 O O . LYS C 3 216 ? 332.965 222.582 374.728 1.00 203.73 216 LYS C O 1
ATOM 11428 N N . ASP C 3 217 ? 334.171 220.756 374.321 1.00 220.82 217 ASP C N 1
ATOM 11429 C CA . ASP C 3 217 ? 333.077 219.787 374.276 1.00 220.82 217 ASP C CA 1
ATOM 11430 C C . ASP C 3 217 ? 332.375 219.540 375.632 1.00 220.82 217 ASP C C 1
ATOM 11431 O O . ASP C 3 217 ? 331.248 219.059 375.687 1.00 220.82 217 ASP C O 1
ATOM 11440 N N . PHE C 3 218 ? 333.054 219.797 376.748 1.00 203.12 218 PHE C N 1
ATOM 11441 C CA . PHE C 3 218 ? 332.666 219.285 378.062 1.00 203.12 218 PHE C CA 1
ATOM 11442 C C . PHE C 3 218 ? 331.477 220.008 378.711 1.00 203.12 218 PHE C C 1
ATOM 11443 O O . PHE C 3 218 ? 331.358 221.228 378.582 1.00 203.12 218 PHE C O 1
ATOM 11460 N N . CYS C 3 219 ? 330.632 219.281 379.456 1.00 203.78 219 CYS C N 1
ATOM 11461 C CA . CYS C 3 219 ? 329.508 219.842 380.225 1.00 203.78 219 CYS C CA 1
ATOM 11462 C C . CYS C 3 219 ? 329.008 218.894 381.341 1.00 203.78 219 CYS C C 1
ATOM 11463 O O . CYS C 3 219 ? 329.276 217.693 381.297 1.00 203.78 219 CYS C O 1
ATOM 11471 N N . LEU C 3 220 ? 328.241 219.396 382.314 1.00 199.66 220 LEU C N 1
ATOM 11472 C CA . LEU C 3 220 ? 327.671 218.637 383.441 1.00 199.66 220 LEU C CA 1
ATOM 11473 C C . LEU C 3 220 ? 326.189 218.947 383.711 1.00 199.66 220 LEU C C 1
ATOM 11474 O O . LEU C 3 220 ? 325.715 220.036 383.404 1.00 199.66 220 LEU C O 1
ATOM 11490 N N . ARG C 3 221 ? 325.484 218.023 384.382 1.00 205.20 221 ARG C N 1
ATOM 11491 C CA . ARG C 3 221 ? 324.144 218.237 384.967 1.00 205.20 221 ARG C CA 1
ATOM 11492 C C . ARG C 3 221 ? 323.948 217.520 386.299 1.00 205.20 221 ARG C C 1
ATOM 11493 O O . ARG C 3 221 ? 324.710 216.635 386.686 1.00 205.20 221 ARG C O 1
ATOM 11514 N N . MET C 3 222 ? 322.884 217.886 386.986 1.00 207.15 222 MET C N 1
ATOM 11515 C CA . MET C 3 222 ? 322.519 217.383 388.291 1.00 207.15 222 MET C CA 1
ATOM 11516 C C . MET C 3 222 ? 323.603 217.624 389.314 1.00 207.15 222 MET C C 1
ATOM 11517 O O . MET C 3 222 ? 324.182 216.704 389.885 1.00 207.15 222 MET C O 1
ATOM 11531 N N . ALA C 3 223 ? 323.832 218.908 389.557 1.00 181.84 223 ALA C N 1
ATOM 11532 C CA . ALA C 3 223 ? 324.610 219.370 390.685 1.00 181.84 223 ALA C CA 1
ATOM 11533 C C . ALA C 3 223 ? 324.087 218.727 391.978 1.00 181.84 223 ALA C C 1
ATOM 11534 O O . ALA C 3 223 ? 322.900 218.792 392.293 1.00 181.84 223 ALA C O 1
ATOM 11541 N N . ARG C 3 224 ? 324.972 218.096 392.721 1.00 167.26 224 ARG C N 1
ATOM 11542 C CA . ARG C 3 224 ? 324.685 217.333 393.912 1.00 167.26 224 ARG C CA 1
ATOM 11543 C C . ARG C 3 224 ? 325.791 217.562 394.918 1.00 167.26 224 ARG C C 1
ATOM 11544 O O . ARG C 3 224 ? 326.946 217.765 394.552 1.00 167.26 224 ARG C O 1
ATOM 11565 N N . ASP C 3 225 ? 325.469 217.503 396.194 1.00 160.45 225 ASP C N 1
ATOM 11566 C CA . ASP C 3 225 ? 326.423 217.779 397.251 1.00 160.45 225 ASP C CA 1
ATOM 11567 C C . ASP C 3 225 ? 327.494 216.681 397.254 1.00 160.45 225 ASP C C 1
ATOM 11568 O O . ASP C 3 225 ? 327.185 215.499 397.373 1.00 160.45 225 ASP C O 1
ATOM 11577 N N . THR C 3 226 ? 328.738 217.072 396.970 1.00 145.12 226 THR C N 1
ATOM 11578 C CA . THR C 3 226 ? 329.738 216.175 396.377 1.00 145.12 226 THR C CA 1
ATOM 11579 C C . THR C 3 226 ? 330.062 214.940 397.216 1.00 145.12 226 THR C C 1
ATOM 11580 O O . THR C 3 226 ? 330.169 215.015 398.436 1.00 145.12 226 THR C O 1
ATOM 11591 N N . ASN C 3 227 ? 330.324 213.809 396.556 1.00 146.79 227 ASN C N 1
ATOM 11592 C CA . ASN C 3 227 ? 330.921 212.624 397.182 1.00 146.79 227 ASN C CA 1
ATOM 11593 C C . ASN C 3 227 ? 332.228 212.939 397.921 1.00 146.79 227 ASN C C 1
ATOM 11594 O O . ASN C 3 227 ? 332.560 212.305 398.918 1.00 146.79 227 ASN C O 1
ATOM 11605 N N . LEU C 3 228 ? 333.017 213.854 397.366 1.00 158.42 228 LEU C N 1
ATOM 11606 C CA . LEU C 3 228 ? 334.463 213.861 397.557 1.00 158.42 228 LEU C CA 1
ATOM 11607 C C . LEU C 3 228 ? 334.907 214.163 398.994 1.00 158.42 228 LEU C C 1
ATOM 11608 O O . LEU C 3 228 ? 335.999 213.772 399.395 1.00 158.42 228 LEU C O 1
ATOM 11624 N N . HIS C 3 229 ? 334.076 214.861 399.762 1.00 141.49 229 HIS C N 1
ATOM 11625 C CA . HIS C 3 229 ? 334.438 215.411 401.057 1.00 141.49 229 HIS C CA 1
ATOM 11626 C C . HIS C 3 229 ? 333.414 215.069 402.131 1.00 141.49 229 HIS C C 1
ATOM 11627 O O . HIS C 3 229 ? 332.207 215.106 401.890 1.00 141.49 229 HIS C O 1
ATOM 11641 N N . LEU C 3 230 ? 333.898 214.805 403.343 1.00 147.81 230 LEU C N 1
ATOM 11642 C CA . LEU C 3 230 ? 333.072 214.470 404.495 1.00 147.81 230 LEU C CA 1
ATOM 11643 C C . LEU C 3 230 ? 333.315 215.414 405.669 1.00 147.81 230 LEU C C 1
ATOM 11644 O O . LEU C 3 230 ? 334.453 215.732 406.000 1.00 147.81 230 LEU C O 1
ATOM 11660 N N . GLN C 3 231 ? 332.220 215.781 406.328 1.00 146.59 231 GLN C N 1
ATOM 11661 C CA . GLN C 3 231 ? 332.219 216.403 407.639 1.00 146.59 231 GLN C CA 1
ATOM 11662 C C . GLN C 3 231 ? 331.755 215.373 408.656 1.00 146.59 231 GLN C C 1
ATOM 11663 O O . GLN C 3 231 ? 330.634 214.882 408.554 1.00 146.59 231 GLN C O 1
ATOM 11677 N N . SER C 3 232 ? 332.551 215.094 409.677 1.00 153.76 232 SER C N 1
ATOM 11678 C CA . SER C 3 232 ? 332.088 214.375 410.860 1.00 153.76 232 SER C CA 1
ATOM 11679 C C . SER C 3 232 ? 331.830 215.363 411.996 1.00 153.76 232 SER C C 1
ATOM 11680 O O . SER C 3 232 ? 332.621 216.271 412.251 1.00 153.76 232 SER C O 1
ATOM 11688 N N . GLY C 3 233 ? 330.692 215.202 412.671 1.00 146.30 233 GLY C N 1
ATOM 11689 C CA . GLY C 3 233 ? 330.302 216.027 413.814 1.00 146.30 233 GLY C CA 1
ATOM 11690 C C . GLY C 3 233 ? 330.152 217.518 413.503 1.00 146.30 233 GLY C C 1
ATOM 11691 O O . GLY C 3 233 ? 329.916 217.929 412.361 1.00 146.30 233 GLY C O 1
ATOM 11695 N N . ALA C 3 234 ? 330.279 218.328 414.553 1.00 143.68 234 ALA C N 1
ATOM 11696 C CA . ALA C 3 234 ? 330.298 219.782 414.473 1.00 143.68 234 ALA C CA 1
ATOM 11697 C C . ALA C 3 234 ? 331.651 220.300 413.958 1.00 143.68 234 ALA C C 1
ATOM 11698 O O . ALA C 3 234 ? 332.716 219.863 414.402 1.00 143.68 234 ALA C O 1
ATOM 11705 N N . ILE C 3 235 ? 331.610 221.288 413.068 1.00 150.21 235 ILE C N 1
ATOM 11706 C CA . ILE C 3 235 ? 332.788 222.074 412.707 1.00 150.21 235 ILE C CA 1
ATOM 11707 C C . ILE C 3 235 ? 333.030 223.087 413.821 1.00 150.21 235 ILE C C 1
ATOM 11708 O O . ILE C 3 235 ? 332.257 224.028 413.981 1.00 150.21 235 ILE C O 1
ATOM 11724 N N . ALA C 3 236 ? 334.088 222.891 414.602 1.00 149.07 236 ALA C N 1
ATOM 11725 C CA . ALA C 3 236 ? 334.516 223.850 415.616 1.00 149.07 236 ALA C CA 1
ATOM 11726 C C . ALA C 3 236 ? 335.082 225.145 414.995 1.00 149.07 236 ALA C C 1
ATOM 11727 O O . ALA C 3 236 ? 335.259 225.265 413.778 1.00 149.07 236 ALA C O 1
ATOM 11734 N N . GLN C 3 237 ? 335.336 226.144 415.845 1.00 163.47 237 GLN C N 1
ATOM 11735 C CA . GLN C 3 237 ? 335.450 227.556 415.455 1.00 163.47 237 GLN C CA 1
ATOM 11736 C C . GLN C 3 237 ? 336.541 228.344 416.187 1.00 163.47 237 GLN C C 1
ATOM 11737 O O . GLN C 3 237 ? 336.904 227.994 417.330 1.00 163.47 237 GLN C O 1
ATOM 11752 N N . ALA D 4 1 ? 308.182 242.821 378.843 1.00 231.59 1 ALA D N 1
ATOM 11753 C CA . ALA D 4 1 ? 308.144 241.904 377.680 1.00 231.59 1 ALA D CA 1
ATOM 11754 C C . ALA D 4 1 ? 308.218 240.424 378.111 1.00 231.59 1 ALA D C 1
ATOM 11755 O O . ALA D 4 1 ? 308.427 240.113 379.285 1.00 231.59 1 ALA D O 1
ATOM 11764 N N . GLN D 4 2 ? 308.025 239.485 377.176 1.00 249.93 2 GLN D N 1
ATOM 11765 C CA . GLN D 4 2 ? 308.135 238.038 377.425 1.00 249.93 2 GLN D CA 1
ATOM 11766 C C . GLN D 4 2 ? 309.571 237.559 377.735 1.00 249.93 2 GLN D C 1
ATOM 11767 O O . GLN D 4 2 ? 310.558 238.231 377.436 1.00 249.93 2 GLN D O 1
ATOM 11781 N N . VAL D 4 3 ? 309.679 236.364 378.316 1.00 238.95 3 VAL D N 1
ATOM 11782 C CA . VAL D 4 3 ? 310.920 235.658 378.671 1.00 238.95 3 VAL D CA 1
ATOM 11783 C C . VAL D 4 3 ? 311.676 235.160 377.433 1.00 238.95 3 VAL D C 1
ATOM 11784 O O . VAL D 4 3 ? 311.153 234.352 376.671 1.00 238.95 3 VAL D O 1
ATOM 11797 N N . SER D 4 4 ? 312.930 235.588 377.251 1.00 215.78 4 SER D N 1
ATOM 11798 C CA . SER D 4 4 ? 313.700 235.364 376.014 1.00 215.78 4 SER D CA 1
ATOM 11799 C C . SER D 4 4 ? 313.925 233.885 375.676 1.00 215.78 4 SER D C 1
ATOM 11800 O O . SER D 4 4 ? 313.751 233.475 374.528 1.00 215.78 4 SER D O 1
ATOM 11808 N N . ARG D 4 5 ? 314.234 233.050 376.676 1.00 208.45 5 ARG D N 1
ATOM 11809 C CA . ARG D 4 5 ? 314.365 231.594 376.492 1.00 208.45 5 ARG D CA 1
ATOM 11810 C C . ARG D 4 5 ? 313.037 230.863 376.249 1.00 208.45 5 ARG D C 1
ATOM 11811 O O . ARG D 4 5 ? 313.040 229.642 376.124 1.00 208.45 5 ARG D O 1
ATOM 11832 N N . GLN D 4 6 ? 311.906 231.563 376.283 1.00 202.58 6 GLN D N 1
ATOM 11833 C CA . GLN D 4 6 ? 310.600 230.990 376.602 1.00 202.58 6 GLN D CA 1
ATOM 11834 C C . GLN D 4 6 ? 309.432 231.617 375.825 1.00 202.58 6 GLN D C 1
ATOM 11835 O O . GLN D 4 6 ? 309.623 232.223 374.771 1.00 202.58 6 GLN D O 1
ATOM 11839 N N . ASN D 4 7 ? 308.204 231.412 376.319 1.00 249.72 7 ASN D N 1
ATOM 11840 C CA . ASN D 4 7 ? 306.934 231.671 375.618 1.00 249.72 7 ASN D CA 1
ATOM 11841 C C . ASN D 4 7 ? 305.860 232.390 376.477 1.00 249.72 7 ASN D C 1
ATOM 11842 O O . ASN D 4 7 ? 304.664 232.280 376.197 1.00 249.72 7 ASN D O 1
ATOM 11853 N N . TYR D 4 8 ? 306.268 233.100 377.534 1.00 246.05 8 TYR D N 1
ATOM 11854 C CA . TYR D 4 8 ? 305.369 233.754 378.496 1.00 246.05 8 TYR D CA 1
ATOM 11855 C C . TYR D 4 8 ? 305.985 235.033 379.082 1.00 246.05 8 TYR D C 1
ATOM 11856 O O . TYR D 4 8 ? 307.190 235.254 378.990 1.00 246.05 8 TYR D O 1
ATOM 11874 N N . PHE D 4 9 ? 305.166 235.881 379.698 1.00 238.53 9 PHE D N 1
ATOM 11875 C CA . PHE D 4 9 ? 305.585 237.115 380.363 1.00 238.53 9 PHE D CA 1
ATOM 11876 C C . PHE D 4 9 ? 305.556 236.902 381.878 1.00 238.53 9 PHE D C 1
ATOM 11877 O O . PHE D 4 9 ? 304.510 236.565 382.425 1.00 238.53 9 PHE D O 1
ATOM 11894 N N . ASN D 4 10 ? 306.662 237.137 382.581 1.00 237.42 10 ASN D N 1
ATOM 11895 C CA . ASN D 4 10 ? 306.619 237.372 384.024 1.00 237.42 10 ASN D CA 1
ATOM 11896 C C . ASN D 4 10 ? 307.746 238.319 384.458 1.00 237.42 10 ASN D C 1
ATOM 11897 O O . ASN D 4 10 ? 308.837 238.281 383.893 1.00 237.42 10 ASN D O 1
ATOM 11908 N N . ILE D 4 11 ? 307.482 239.169 385.451 1.00 219.57 11 ILE D N 1
ATOM 11909 C CA . ILE D 4 11 ? 308.310 240.313 385.859 1.00 219.57 11 ILE D CA 1
ATOM 11910 C C . ILE D 4 11 ? 308.177 240.563 387.371 1.00 219.57 11 ILE D C 1
ATOM 11911 O O . ILE D 4 11 ? 307.186 240.193 387.999 1.00 219.57 11 ILE D O 1
ATOM 11927 N N . ASN D 4 12 ? 309.195 241.193 387.959 1.00 211.50 12 ASN D N 1
ATOM 11928 C CA . ASN D 4 12 ? 309.263 241.565 389.369 1.00 211.50 12 ASN D CA 1
ATOM 11929 C C . ASN D 4 12 ? 308.030 242.332 389.870 1.00 211.50 12 ASN D C 1
ATOM 11930 O O . ASN D 4 12 ? 307.377 243.047 389.122 1.00 211.50 12 ASN D O 1
ATOM 11941 N N . TYR D 4 13 ? 307.768 242.248 391.168 1.00 205.64 13 TYR D N 1
ATOM 11942 C CA . TYR D 4 13 ? 306.769 243.065 391.855 1.00 205.64 13 TYR D CA 1
ATOM 11943 C C . TYR D 4 13 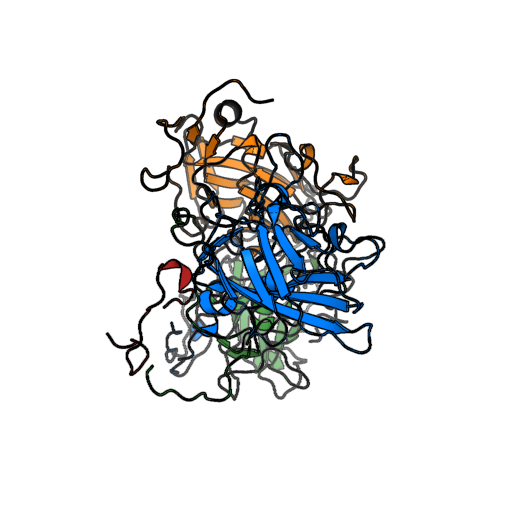? 307.180 243.440 393.278 1.00 205.64 13 TYR D C 1
ATOM 11944 O O . TYR D 4 13 ? 306.712 244.458 393.782 1.00 205.64 13 TYR D O 1
ATOM 11962 N N . PHE D 4 14 ? 308.026 242.658 393.949 1.00 217.51 14 PHE D N 1
ATOM 11963 C CA . PHE D 4 14 ? 308.473 243.025 395.285 1.00 217.51 14 PHE D CA 1
ATOM 11964 C C . PHE D 4 14 ? 309.327 244.309 395.249 1.00 217.51 14 PHE D C 1
ATOM 11965 O O . PHE D 4 14 ? 309.946 244.613 394.229 1.00 217.51 14 PHE D O 1
ATOM 11982 N N . LYS D 4 15 ? 309.337 245.084 396.343 1.00 221.49 15 LYS D N 1
ATOM 11983 C CA . LYS D 4 15 ? 309.671 246.518 396.341 1.00 221.49 15 LYS D CA 1
ATOM 11984 C C . LYS D 4 15 ? 311.098 246.880 395.913 1.00 221.49 15 LYS D C 1
ATOM 11985 O O . LYS D 4 15 ? 311.269 247.564 394.906 1.00 221.49 15 LYS D O 1
ATOM 12004 N N . ASP D 4 16 ? 312.113 246.449 396.655 1.00 212.86 16 ASP D N 1
ATOM 12005 C CA . ASP D 4 16 ? 313.492 246.927 396.465 1.00 212.86 16 ASP D CA 1
ATOM 12006 C C . ASP D 4 16 ? 314.314 245.919 395.658 1.00 212.86 16 ASP D C 1
ATOM 12007 O O . ASP D 4 16 ? 314.346 244.736 395.989 1.00 212.86 16 ASP D O 1
ATOM 12016 N N . ALA D 4 17 ? 315.002 246.377 394.610 1.00 197.54 17 ALA D N 1
ATOM 12017 C CA . ALA D 4 17 ? 315.514 245.511 393.544 1.00 197.54 17 ALA D CA 1
ATOM 12018 C C . ALA D 4 17 ? 316.447 244.384 394.014 1.00 197.54 17 ALA D C 1
ATOM 12019 O O . ALA D 4 17 ? 316.309 243.239 393.581 1.00 197.54 17 ALA D O 1
ATOM 12026 N N . ALA D 4 18 ? 317.350 244.661 394.950 1.00 179.11 18 ALA D N 1
ATOM 12027 C CA . ALA D 4 18 ? 318.246 243.645 395.493 1.00 179.11 18 ALA D CA 1
ATOM 12028 C C . ALA D 4 18 ? 317.484 242.452 396.087 1.00 179.11 18 ALA D C 1
ATOM 12029 O O . ALA D 4 18 ? 317.928 241.310 396.032 1.00 179.11 18 ALA D O 1
ATOM 12036 N N . SER D 4 19 ? 316.297 242.701 396.632 1.00 196.70 19 SER D N 1
ATOM 12037 C CA . SER D 4 19 ? 315.497 241.702 397.325 1.00 196.70 19 SER D CA 1
ATOM 12038 C C . SER D 4 19 ? 314.946 240.607 396.416 1.00 196.70 19 SER D C 1
ATOM 12039 O O . SER D 4 19 ? 314.510 239.571 396.912 1.00 196.70 19 SER D O 1
ATOM 12047 N N . ASN D 4 20 ? 314.951 240.817 395.100 1.00 214.46 20 ASN D N 1
ATOM 12048 C CA . ASN D 4 20 ? 314.459 239.841 394.138 1.00 214.46 20 ASN D CA 1
ATOM 12049 C C . ASN D 4 20 ? 315.227 238.518 394.249 1.00 214.46 20 ASN D C 1
ATOM 12050 O O . ASN D 4 20 ? 314.618 237.473 394.430 1.00 214.46 20 ASN D O 1
ATOM 12061 N N . GLY D 4 21 ? 316.558 238.560 394.183 1.00 211.80 21 GLY D N 1
ATOM 12062 C CA . GLY D 4 21 ? 317.385 237.358 394.308 1.00 211.80 21 GLY D CA 1
ATOM 12063 C C . GLY D 4 21 ? 317.127 236.302 393.227 1.00 211.80 21 GLY D C 1
ATOM 12064 O O . GLY D 4 21 ? 317.096 235.124 393.556 1.00 211.80 21 GLY D O 1
ATOM 12068 N N . ALA D 4 22 ? 316.931 236.690 391.963 1.00 204.17 22 ALA D N 1
ATOM 12069 C CA . ALA D 4 22 ? 316.787 235.758 390.834 1.00 204.17 22 ALA D CA 1
ATOM 12070 C C . ALA D 4 22 ? 317.236 236.382 389.500 1.00 204.17 22 ALA D C 1
ATOM 12071 O O . ALA D 4 22 ? 316.560 237.272 388.988 1.00 204.17 22 ALA D O 1
ATOM 12078 N N . SER D 4 23 ? 318.361 235.932 388.932 1.00 212.46 23 SER D N 1
ATOM 12079 C CA . SER D 4 23 ? 319.035 236.633 387.819 1.00 212.46 23 SER D CA 1
ATOM 12080 C C . SER D 4 23 ? 318.993 235.880 386.492 1.00 212.46 23 SER D C 1
ATOM 12081 O O . SER D 4 23 ? 319.091 234.656 386.460 1.00 212.46 23 SER D O 1
ATOM 12089 N N . LYS D 4 24 ? 318.920 236.622 385.382 1.00 222.35 24 LYS D N 1
ATOM 12090 C CA . LYS D 4 24 ? 319.204 236.117 384.027 1.00 222.35 24 LYS D CA 1
ATOM 12091 C C . LYS D 4 24 ? 320.689 235.777 383.848 1.00 222.35 24 LYS D C 1
ATOM 12092 O O . LYS D 4 24 ? 321.512 236.109 384.696 1.00 222.35 24 LYS D O 1
ATOM 12111 N N . LEU D 4 25 ? 321.039 235.162 382.719 1.00 218.72 25 LEU D N 1
ATOM 12112 C CA . LEU D 4 25 ? 322.419 234.872 382.316 1.00 218.72 25 LEU D CA 1
ATOM 12113 C C . LEU D 4 25 ? 322.861 235.775 381.161 1.00 218.72 25 LEU D C 1
ATOM 12114 O O . LEU D 4 25 ? 324.000 235.683 380.690 1.00 218.72 25 LEU D O 1
#

Secondary structure (DSSP, 8-state):
-BPPPB--------S---SEE-GGGSSPP---GGGTS-PPPB----B-GGGBHHHHTSS-EEEEEEEEE--STTHHHH-EEEEE--S-SSHHHHHHHTTEEEEEEEEEEEEEEEEEESSS---S-EEEEEEE-TTS----STT-GGG--SSS-EEEEETTPPPPEEEE----SSSSEES--SB-BTTTBS-SHHHHT---EEEEEE-S-S-S--EEEEEEEEEEEEEEEEEEE-PPB-S---BTTB-----TT-----S----S-TT--/--EEEEETTEEEEESS-PPPPBGGG-------TTT----S--B--GGGTSS-EEPPPEEE-TT---EEEEETGGGTTSTHHHHHHHHEEEEEEEEEEEEE----TT-EEEEEEEEESS--PPBSS-SS----HHHH--GGG-EE--SS--SSGGGSBP--GGGTTTTB-TTSGGGSSEEEEETTT-SEEEEEE----SSSSB-GGGB--EEEEEEEEEEEE-SSS---EEEEEEEEEEEEEEEEE-SPP-/-------TT-S---TT------BSSTT--PPP----S---SBSHHHHHS-EE---S-STTTTTSGGGGEEEE-TT-----EEEEEE--TTSTTGGGSHHHHHHHT-SEEES-EEEEEEE-S-TT-B-EEEEEEE-SSSPPPSSHHHHHHSEEEEEE--SS-EEEEEE----SSSSEESS-SS----EEEEEESSPPBPPTTS-S-EEEEEEEEE-TT-EEE---S-TT----S----/---TTSSS-----SSSGGGG-----

Foldseek 3Di:
DFDAWDAQAADDDDPDAQQDDDVVVVDDGSDDPSRPDRDHTDRRTDDCVCVDCCNPLVDKDWQDKDKFWQDFVPNFFDFKDKFQDASFPDQPSLQSLLFAQWKFFKKKKKKDKDKAFPDPDDPKWKKKKWQDFPPQDDARTLNRPSSDCPPTDMDMDMPPDDIDIDIGHTDAPDPTQGSWDAFADPVGDPGINSHRVRRGIMMMHIPDDRDDTTMMMMMGMMMGGHPMDGHGTDDGDFADDDDGRDRDGPDPPDDGPTPDDDDDDPVPD/DKDKDDFLHDIDIFPQEDDFDEWVNDDADAFDPVAADADDPWDFPGSVFLGKDKFDKDKDFLPFWWWKAFPPLQCLPVPPQNQLLQQFQKKWWWKKKKKAAADDPQKWFKKKKFKFFQLQAAAQDDDDAEADLCANRVHVVTDGADDDDDPPRSNHQHSPVCCSRHNRGPVCSVVGRIDMPTNNRGRMYIYTYYTDDPGSMHRRSVGRRIMMIMGGPTGIQGPDPCRMDIMMMMMRIHSITGDHGDDGHD/DPDDDDDPVPPDDDPPDDDDDDDPDPPDDDDDDDPDPDDDDDCQVVLQDKDAFLQQPDPVDPVHPPSQKFKAFLPDFDFFWRGKDFDQCCDPPNLVTPSNVQLLLFWKKAWKKKKKKFFQFDLQKDAKKKKAKFADPDDDDGGPVVRVVGDIDIDPCPNDTMDMDIDGTPDPDRIDTNDDDPDGGTMIIITRPDRIDDDPPGPSMTMMGMIMGGDVGIDGHGRHDGPPDDDDDDDDD/DPDPVDDGDDDDDDDDDVVPPDDDD

Radius of gyration: 28.2 Å; Cα contacts (8 Å, |Δi|>4): 1988; chains: 4; bounding box: 91×69×79 Å